Protein 4GBX (pdb70)

Radius of gyration: 28.68 Å; Cα contacts (8 Å, |Δi|>4): 1752; chains: 5; b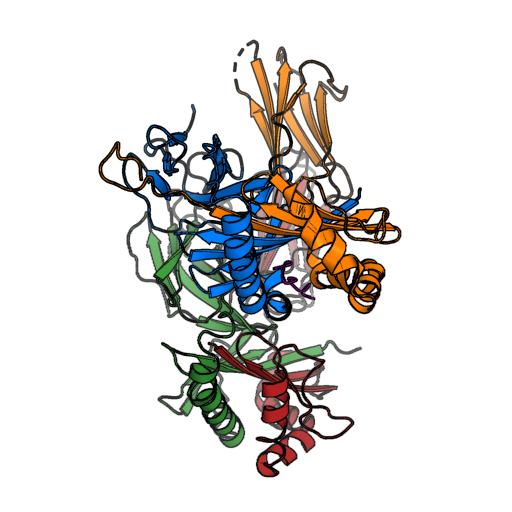ounding box: 57×74×85 Å

InterPro domains:
  IPR001003 MHC class II, alpha chain, N-terminal [PF00993] (29-106)
  IPR001003 MHC class II, alpha chain, N-terminal [SM00920] (30-109)
  IPR003006 Immunoglobulin/major histocompatibility complex, conserved site [PS00290] (186-192)
  IPR003597 Immunoglobulin C1-set [PF07654] (114-195)
  IPR003597 Immunoglobulin C1-set [SM00407] (127-198)
  IPR007110 Immunoglobulin-like domain [PS50835] (112-192)
  IPR011162 MHC classes I/II-like antigen recognition protein [SSF54452] (27-108)
  IPR013783 Immunoglobulin-like fold [G3DSA:2.60.40.10] (107-217)
  IPR014745 MHC class II, alpha/beta chain, N-terminal [G3DSA:3.10.320.10] (25-106)
  IPR036179 Immunoglobulin-like domain superfamily [SSF48726] (110-206)
  IPR050160 Major Histocompatibility Complex/Immunoglobulin [PTHR19944] (16-243)

Structure (mmCIF, N/CA/C/O backbone):
data_4GBX
#
_entry.id   4GBX
#
_cell.length_a   66.167
_cell.length_b   126.032
_cell.length_c   143.107
_cell.angle_alpha   90.00
_cell.angle_beta   90.00
_cell.angle_gamma   90.00
#
_symmetry.space_group_name_H-M   'P 21 21 21'
#
loop_
_entity.id
_entity.type
_entity.pdbx_description
1 polymer 'HLA class II histocompatibility antigen, DM alpha chain'
2 polymer 'HLA class II histocompatibility antigen, DM beta chain'
3 polymer 'HLA class II histocompatibility antigen, DR alpha chain'
4 polymer 'HLA class II histocompatibility antigen, DRB1-1 beta chain'
5 polymer 'synthetic peptide'
6 non-polymer 2-acetamido-2-deoxy-beta-D-glucopyranose
7 water water
#
loop_
_atom_site.group_PDB
_atom_site.id
_atom_site.type_symbol
_atom_site.label_atom_id
_atom_site.label_alt_id
_atom_site.label_comp_id
_atom_site.label_asym_id
_atom_site.label_entity_id
_atom_site.label_seq_id
_atom_site.pdbx_PDB_ins_code
_atom_site.Cartn_x
_atom_site.Cartn_y
_atom_site.Cartn_z
_atom_site.occupancy
_atom_site.B_iso_or_equiv
_atom_site.auth_seq_id
_atom_site.auth_comp_id
_atom_site.auth_asym_id
_atom_site.auth_atom_id
_atom_site.pdbx_PDB_model_num
ATOM 1 N N . ASP A 1 12 ? -35.666 22.962 23.132 1.00 143.45 12 ASP C N 1
ATOM 2 C CA . ASP A 1 12 ? -35.533 22.586 24.537 1.00 144.27 12 ASP C CA 1
ATOM 3 C C . ASP A 1 12 ? -36.892 22.196 25.138 1.00 143.58 12 ASP C C 1
ATOM 4 O O . ASP A 1 12 ? -36.951 21.558 26.190 1.00 143.22 12 ASP C O 1
ATOM 9 N N . LEU A 1 13 ? -37.975 22.581 24.463 1.00 107.05 13 LEU C N 1
ATOM 10 C CA . LEU A 1 13 ? -39.336 22.218 24.877 1.00 106.56 13 LEU C CA 1
ATOM 11 C C . LEU A 1 13 ? -39.849 20.991 24.110 1.00 103.96 13 LEU C C 1
ATOM 12 O O . LEU A 1 13 ? -39.790 20.944 22.873 1.00 103.03 13 LEU C O 1
ATOM 17 N N . GLN A 1 14 ? -40.360 20.004 24.845 1.00 180.75 14 GLN C N 1
ATOM 18 C CA . GLN A 1 14 ? -40.829 18.755 24.244 1.00 178.10 14 GLN C CA 1
ATOM 19 C C . GLN A 1 14 ? -42.026 18.980 23.320 1.00 176.90 14 GLN C C 1
ATOM 20 O O . GLN A 1 14 ? -42.952 19.719 23.666 1.00 178.01 14 GLN C O 1
ATOM 22 N N . ASN A 1 15 ? -42.006 18.338 22.150 1.00 117.23 15 ASN C N 1
ATOM 23 C CA . ASN A 1 15 ? -43.052 18.544 21.144 1.00 114.94 15 ASN C CA 1
ATOM 24 C C . ASN A 1 15 ? -44.294 17.652 21.337 1.00 112.94 15 ASN C C 1
ATOM 25 O O . ASN A 1 15 ? -44.241 16.643 22.047 1.00 111.91 15 ASN C O 1
ATOM 30 N N . HIS A 1 16 ? -45.413 18.054 20.734 1.00 105.16 16 HIS C N 1
ATOM 31 C CA . HIS A 1 16 ? -46.696 17.367 20.910 1.00 103.61 16 HIS C CA 1
ATOM 32 C C . HIS A 1 16 ? -47.472 17.284 19.592 1.00 102.58 16 HIS C C 1
ATOM 33 O O . HIS A 1 16 ? -47.441 18.216 18.784 1.00 103.45 16 HIS C O 1
ATOM 40 N N . THR A 1 17 ? -48.188 16.183 19.381 1.00 105.62 17 THR C N 1
ATOM 41 C CA . THR A 1 17 ? -48.954 16.022 18.149 1.00 104.37 17 THR C CA 1
ATOM 42 C C . THR A 1 17 ? -50.463 15.902 18.370 1.00 103.62 17 THR C C 1
ATOM 43 O O . THR A 1 17 ? -50.929 15.016 19.088 1.00 102.68 17 THR C O 1
ATOM 47 N N . PHE A 1 18 ? -51.214 16.809 17.751 1.00 93.42 18 PHE C N 1
ATOM 48 C CA . PHE A 1 18 ? -52.670 16.755 17.746 1.00 93.18 18 PHE C CA 1
ATOM 49 C C . PHE A 1 18 ? -53.083 16.415 16.331 1.00 92.01 18 PHE C C 1
ATOM 50 O O . PHE A 1 18 ? -52.946 17.246 15.433 1.00 92.40 18 PHE C O 1
ATOM 58 N N . LEU A 1 19 ? -53.582 15.206 16.108 1.00 85.04 19 LEU C N 1
ATOM 59 C CA . LEU A 1 19 ? -53.905 14.840 14.735 1.00 83.72 19 LEU C CA 1
ATOM 60 C C . LEU A 1 19 ? -55.394 14.681 14.442 1.00 83.18 19 LEU C C 1
ATOM 61 O O . LEU A 1 19 ? -56.079 13.838 15.019 1.00 82.2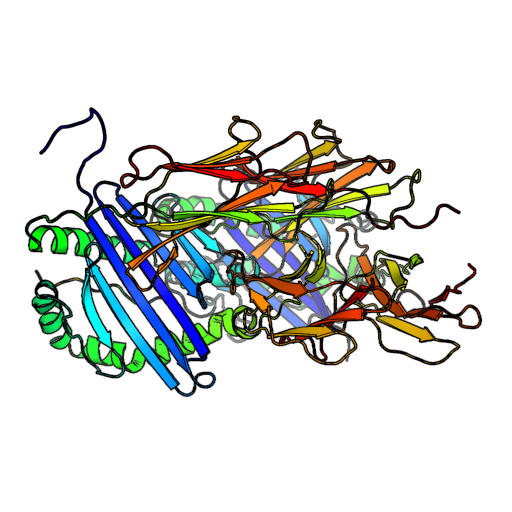8 19 LEU C O 1
ATOM 66 N N . HIS A 1 20 ? -55.861 15.534 13.534 1.00 89.43 20 HIS C N 1
ATOM 67 C CA . HIS A 1 20 ? -57.234 15.555 13.057 1.00 89.14 20 HIS C CA 1
ATOM 68 C C . HIS A 1 20 ? -57.323 14.651 11.839 1.00 86.63 20 HIS C C 1
ATOM 69 O O . HIS A 1 20 ? -56.850 15.003 10.754 1.00 86.21 20 HIS C O 1
ATOM 76 N N . THR A 1 21 ? -57.920 13.481 12.014 1.00 93.91 21 THR C N 1
ATOM 77 C CA . THR A 1 21 ? -57.902 12.495 10.948 1.00 91.27 21 THR C CA 1
ATOM 78 C C . THR A 1 21 ? -59.295 12.326 10.365 1.00 90.50 21 THR C C 1
ATOM 79 O O . THR A 1 21 ? -60.209 11.883 11.056 1.00 90.89 21 THR C O 1
ATOM 83 N N . VAL A 1 22 ? -59.453 12.694 9.096 1.00 84.95 22 VAL C N 1
ATOM 84 C CA . VAL A 1 22 ? -60.728 12.550 8.403 1.00 84.02 22 VAL C CA 1
ATOM 85 C C . VAL A 1 22 ? -60.690 11.305 7.527 1.00 81.99 22 VAL C C 1
ATOM 86 O O . VAL A 1 22 ? -59.880 11.231 6.604 1.00 81.54 22 VAL C O 1
ATOM 90 N N . TYR A 1 23 ? -61.559 10.332 7.791 1.00 75.22 23 TYR C N 1
ATOM 91 C CA . TYR A 1 23 ? -61.507 9.091 7.017 1.00 72.45 23 TYR C CA 1
ATOM 92 C C . TYR A 1 23 ? -62.851 8.642 6.438 1.00 72.14 23 TYR C C 1
ATOM 93 O O . TYR A 1 23 ? -63.906 9.023 6.943 1.00 73.20 23 TYR C O 1
ATOM 102 N N . CYS A 1 24 ? -62.797 7.848 5.365 1.00 81.81 24 CYS C N 1
ATOM 103 C CA . CYS A 1 24 ? -63.998 7.254 4.760 1.00 82.96 24 CYS C CA 1
ATOM 104 C C . CYS A 1 24 ? -63.720 5.959 3.991 1.00 81.94 24 CYS C C 1
ATOM 105 O O . CYS A 1 24 ? -62.584 5.679 3.624 1.00 81.08 24 CYS C O 1
ATOM 108 N N . GLN A 1 25 ? -64.772 5.182 3.744 1.00 77.83 25 GLN C N 1
ATOM 109 C CA . GLN A 1 25 ? -64.633 3.857 3.157 1.00 77.23 25 GLN C CA 1
ATOM 110 C C . GLN A 1 25 ? -65.945 3.273 2.648 1.00 77.72 25 GLN C C 1
ATOM 111 O O . GLN A 1 25 ? -67.025 3.758 2.966 1.00 78.97 25 GLN C O 1
ATOM 117 N N . ASP A 1 26 ? -65.840 2.206 1.865 1.00 67.24 26 ASP C N 1
ATOM 118 C CA . ASP A 1 26 ? -67.010 1.454 1.429 1.00 67.61 26 ASP C CA 1
ATOM 119 C C . ASP A 1 26 ? -67.466 0.536 2.558 1.00 67.97 26 ASP C C 1
ATOM 120 O O . ASP A 1 26 ? -66.671 -0.230 3.115 1.00 67.22 26 ASP C O 1
ATOM 125 N N . GLY A 1 27 ? -68.750 0.630 2.892 1.00 81.91 27 GLY C N 1
ATOM 126 C CA . GLY A 1 27 ? -69.327 -0.151 3.967 1.00 82.22 27 GLY C CA 1
ATOM 127 C C . GLY A 1 27 ? -69.711 0.692 5.171 1.00 83.36 27 GLY C C 1
ATOM 128 O O . GLY A 1 27 ? -70.036 1.874 5.053 1.00 84.72 27 GLY C O 1
ATOM 129 N N . SER A 1 28 ? -69.657 0.078 6.345 1.00 86.39 28 SER C N 1
ATOM 130 C CA . SER A 1 28 ? -70.106 0.726 7.565 1.00 87.81 28 SER C CA 1
ATOM 131 C C . SER A 1 28 ? -68.992 0.792 8.622 1.00 86.71 28 SER C C 1
ATOM 132 O O . SER A 1 28 ? -68.419 -0.238 8.979 1.00 85.42 28 SER C O 1
ATOM 135 N N . PRO A 1 29 ? -68.690 2.007 9.134 1.00 72.06 29 PRO C N 1
ATOM 136 C CA . PRO A 1 29 ? -69.327 3.266 8.733 1.00 73.56 29 PRO C CA 1
ATOM 137 C C . PRO A 1 29 ? -68.754 3.831 7.435 1.00 72.72 29 PRO C C 1
ATOM 138 O O . PRO A 1 29 ? -67.682 3.421 7.007 1.00 71.07 29 PRO C O 1
ATOM 142 N N . SER A 1 30 ? -69.476 4.761 6.822 1.00 79.42 30 SER C N 1
ATOM 143 C CA . SER A 1 30 ? -69.046 5.384 5.574 1.00 78.91 30 SER C CA 1
ATOM 144 C C . SER A 1 30 ? -68.049 6.512 5.806 1.00 78.60 30 SER C C 1
ATOM 145 O O . SER A 1 30 ? -67.262 6.838 4.927 1.00 78.07 30 SER C O 1
ATOM 148 N N . VAL A 1 31 ? -68.088 7.113 6.986 1.00 90.46 31 VAL C N 1
ATOM 149 C CA . VAL A 1 31 ? -67.309 8.314 7.233 1.00 91.15 31 VAL C CA 1
ATOM 150 C C . VAL A 1 31 ? -67.104 8.520 8.723 1.00 92.22 31 VAL C C 1
ATOM 151 O O . VAL A 1 31 ? -67.983 8.231 9.533 1.00 93.35 31 VAL C O 1
ATOM 155 N N . GLY A 1 32 ? -65.927 9.004 9.085 1.00 92.32 32 GLY C N 1
ATOM 156 C CA . GLY A 1 32 ? -65.626 9.265 10.475 1.00 93.19 32 GLY C CA 1
ATOM 157 C C . GLY A 1 32 ? -64.547 10.311 10.586 1.00 94.10 32 GLY C C 1
ATOM 158 O O . GLY A 1 32 ? -63.939 10.715 9.591 1.00 93.04 32 GLY C O 1
ATOM 159 N N . LEU A 1 33 ? -64.308 10.753 11.807 1.00 85.85 33 LEU C N 1
ATOM 160 C CA . LEU A 1 33 ? -63.277 11.738 12.045 1.00 87.64 33 LEU C CA 1
ATOM 161 C C . LEU A 1 33 ? -62.782 11.639 13.481 1.00 88.81 33 LEU C C 1
ATOM 162 O O . LEU A 1 33 ? -63.495 11.989 14.422 1.00 90.59 33 LEU C O 1
ATOM 167 N N . SER A 1 34 ? -61.561 11.135 13.640 1.00 100.28 34 SER C N 1
ATOM 168 C CA . SER A 1 34 ? -60.916 11.063 14.943 1.00 101.25 34 SER C CA 1
ATOM 169 C C . SER A 1 34 ? -59.847 12.144 15.050 1.00 102.34 34 SER C C 1
ATOM 170 O O . SER A 1 34 ? -59.046 12.340 14.127 1.00 101.66 34 SER C O 1
ATOM 173 N N . GLU A 1 35 ? -59.863 12.871 16.163 1.00 81.48 35 GLU C N 1
ATOM 174 C CA . GLU A 1 35 ? -58.734 13.718 16.515 1.00 82.06 35 GLU C CA 1
ATOM 175 C C . GLU A 1 35 ? -58.127 13.231 17.812 1.00 82.22 35 GLU C C 1
ATOM 176 O O . GLU A 1 35 ? -58.836 12.858 18.744 1.00 83.05 35 GLU C O 1
ATOM 182 N N . ALA A 1 36 ? -56.803 13.210 17.846 1.00 104.76 36 ALA C N 1
ATOM 183 C CA . ALA A 1 36 ? -56.082 12.622 18.958 1.00 104.42 36 ALA C CA 1
ATOM 184 C C . ALA A 1 36 ? -54.880 13.462 19.330 1.00 104.97 36 ALA C C 1
ATOM 185 O O . ALA A 1 36 ? -54.083 13.837 18.473 1.00 104.74 36 ALA C O 1
ATOM 187 N N . TYR A 1 37 ? -54.758 13.762 20.616 1.00 83.51 37 TYR C N 1
ATOM 188 C CA . TYR A 1 37 ? -53.550 14.379 21.135 1.00 82.58 37 TYR C CA 1
ATOM 189 C C . TYR A 1 37 ? -52.653 13.320 21.770 1.00 83.18 37 TYR C C 1
ATOM 190 O O . TYR A 1 37 ? -53.080 12.569 22.642 1.00 82.51 37 TYR C O 1
ATOM 199 N N . ASP A 1 38 ? -51.411 13.256 21.305 1.00 109.85 38 ASP C N 1
ATOM 200 C CA . ASP A 1 38 ? -50.432 12.297 21.814 1.00 110.48 38 ASP C CA 1
ATOM 201 C C . ASP A 1 38 ? -50.889 10.838 21.818 1.00 110.26 38 ASP C C 1
ATOM 202 O O . ASP A 1 38 ? -50.649 10.113 22.782 1.00 110.12 38 ASP C O 1
ATOM 207 N N . GLU A 1 39 ? -51.552 10.421 20.744 1.00 111.33 39 GLU C N 1
ATOM 208 C CA . GLU A 1 39 ? -52.003 9.039 20.596 1.00 110.98 39 GLU C CA 1
ATOM 209 C C . GLU A 1 39 ? -53.022 8.607 21.657 1.00 110.45 39 GLU C C 1
ATOM 210 O O . GLU A 1 39 ? -53.205 7.419 21.921 1.00 110.04 39 GLU C O 1
ATOM 216 N N . ASP A 1 40 ? -53.656 9.596 22.275 1.00 96.54 40 ASP C N 1
ATOM 217 C CA . ASP A 1 40 ? -54.899 9.409 23.001 1.00 96.26 40 ASP C CA 1
ATOM 218 C C . ASP A 1 40 ? -55.839 10.371 22.324 1.00 97.03 40 ASP C C 1
ATOM 219 O O . ASP A 1 40 ? -55.481 11.518 22.087 1.00 97.78 40 ASP C O 1
ATOM 224 N N . GLN A 1 41 ? -57.036 9.918 21.992 1.00 92.44 41 GLN C N 1
ATOM 225 C CA . GLN A 1 41 ? -57.984 10.804 21.336 1.00 92.94 41 GLN C CA 1
ATOM 226 C C . GLN A 1 41 ? -58.828 11.523 22.361 1.00 93.49 41 GLN C C 1
ATOM 227 O O . GLN A 1 41 ? -59.233 10.939 23.366 1.00 93.45 41 GLN C O 1
ATOM 233 N N . LEU A 1 42 ? -59.081 12.802 22.109 1.00 102.24 42 LEU C N 1
ATOM 234 C CA . LEU A 1 42 ? -60.059 13.541 22.895 1.00 104.09 42 LEU C CA 1
ATOM 235 C C . LEU A 1 42 ? -61.421 13.486 22.218 1.00 105.17 42 LEU C C 1
ATOM 236 O O . LEU A 1 42 ? -62.438 13.323 22.882 1.00 105.43 42 LEU C O 1
ATOM 241 N N . PHE A 1 43 ? -61.440 13.592 20.894 1.00 111.38 43 PHE C N 1
ATOM 242 C CA . PHE A 1 43 ? -62.707 13.653 20.175 1.00 113.83 43 PHE C CA 1
ATOM 243 C C . PHE A 1 43 ? -62.828 12.670 19.025 1.00 114.28 43 PHE C C 1
ATOM 244 O O . PHE A 1 43 ? -61.829 12.197 18.478 1.00 113.74 43 PHE C O 1
ATOM 252 N N . PHE A 1 44 ? -64.078 12.387 18.670 1.00 104.14 44 PHE C N 1
ATOM 253 C CA . PHE A 1 44 ? -64.423 11.671 17.446 1.00 104.91 44 PHE C CA 1
ATOM 254 C C . PHE A 1 44 ? -65.754 12.227 16.957 1.00 106.76 44 PHE C C 1
ATOM 255 O O . PHE A 1 44 ? -66.665 12.433 17.753 1.00 107.10 44 PHE C O 1
ATOM 263 N N . PHE A 1 45 ? -65.869 12.486 15.658 1.00 110.48 45 PHE C N 1
ATOM 264 C CA . PHE A 1 45 ? -66.996 13.265 15.161 1.00 112.38 45 PHE C CA 1
ATOM 265 C C . PHE A 1 45 ? -68.247 12.427 14.959 1.00 112.72 45 PHE C C 1
ATOM 266 O O . PHE A 1 45 ? -68.174 11.210 14.840 1.00 112.31 45 PHE C O 1
ATOM 274 N N . ASP A 1 46 ? -69.392 13.102 14.941 1.00 128.89 46 ASP C N 1
ATOM 275 C CA . ASP A 1 46 ? -70.683 12.490 14.659 1.00 130.04 46 ASP C CA 1
ATOM 276 C C . ASP A 1 46 ? -71.326 13.277 13.516 1.00 131.39 46 ASP C C 1
ATOM 277 O O . ASP A 1 46 ? -71.535 14.485 13.623 1.00 131.85 46 ASP C O 1
ATOM 282 N N . PHE A 1 47 ? -71.637 12.592 12.422 1.00 110.50 47 PHE C N 1
ATOM 283 C CA . PHE A 1 47 ? -72.179 13.258 11.239 1.00 111.85 47 PHE C CA 1
ATOM 284 C C . PHE A 1 47 ? -73.700 13.195 11.175 1.00 112.93 47 PHE C C 1
ATOM 285 O O . PHE A 1 47 ? -74.334 13.859 10.347 1.00 114.27 47 PHE C O 1
ATOM 293 N N . SER A 1 48 ? -74.274 12.377 12.047 1.00 133.62 48 SER C N 1
ATOM 294 C CA . SER A 1 48 ? -75.709 12.356 12.229 1.00 134.13 48 SER C CA 1
ATOM 295 C C . SER A 1 48 ? -76.104 13.643 12.935 1.00 134.91 48 SER C C 1
ATOM 296 O O . SER A 1 48 ? -77.086 14.295 12.567 1.00 136.45 48 SER C O 1
ATOM 299 N N . GLN A 1 49 ? -75.313 14.015 13.939 1.00 110.32 49 GLN C N 1
ATOM 300 C CA . GLN A 1 49 ? -75.631 1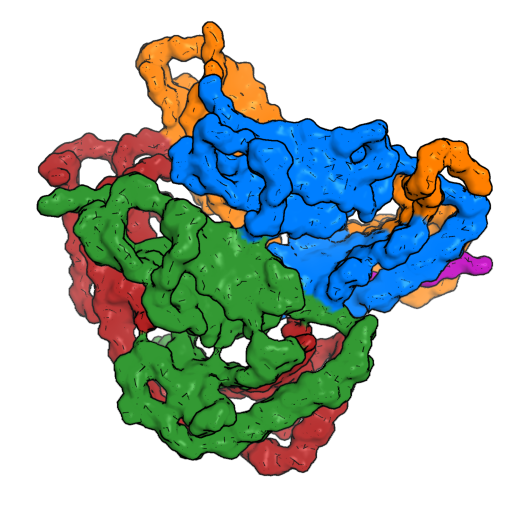5.151 14.793 1.00 110.68 49 GLN C CA 1
ATOM 301 C C . GLN A 1 49 ? -74.709 16.351 14.560 1.00 110.62 49 GLN C C 1
ATOM 302 O O . GLN A 1 49 ? -74.816 17.354 15.261 1.00 111.23 49 GLN C O 1
ATOM 308 N N . ASN A 1 50 ? -73.817 16.247 13.577 1.00 100.76 50 ASN C N 1
ATOM 309 C CA . ASN A 1 50 ? -72.898 17.339 13.225 1.00 100.43 50 ASN C CA 1
ATOM 310 C C . ASN A 1 50 ? -72.124 17.941 14.402 1.00 100.28 50 ASN C C 1
ATOM 311 O O . ASN A 1 50 ? -71.825 19.138 14.422 1.00 100.48 50 ASN C O 1
ATOM 316 N N . THR A 1 51 ? -71.788 17.100 15.372 1.00 123.04 51 THR C N 1
ATOM 317 C CA . THR A 1 51 ? -71.162 17.562 16.606 1.00 121.96 51 THR C CA 1
ATOM 318 C C . THR A 1 51 ? -69.986 16.659 17.031 1.00 120.83 51 THR C C 1
ATOM 319 O O . THR A 1 51 ? -69.938 15.475 16.689 1.00 120.79 51 THR C O 1
ATOM 323 N N . ARG A 1 52 ? -69.033 17.229 17.765 1.00 117.08 52 ARG C N 1
ATOM 324 C CA . ARG A 1 52 ? -67.893 16.470 18.265 1.00 115.36 52 ARG C CA 1
ATOM 325 C C . ARG A 1 52 ? -68.236 15.786 19.581 1.00 114.88 52 ARG C C 1
ATOM 326 O O . ARG A 1 52 ? -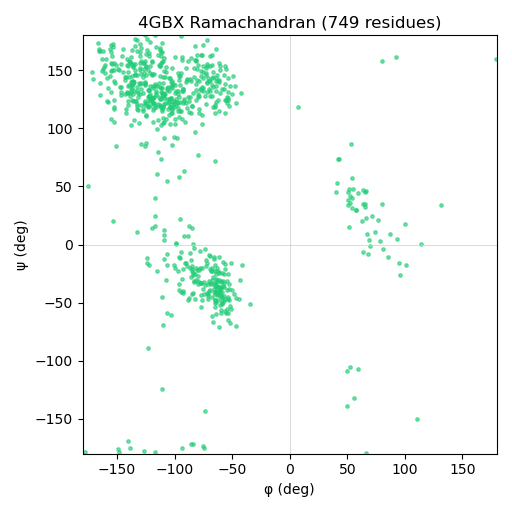68.454 16.452 20.591 1.00 115.19 52 ARG C O 1
ATOM 334 N N . VAL A 1 53 ? -68.286 14.454 19.559 1.00 100.39 53 VAL C N 1
ATOM 335 C CA . VAL A 1 53 ? -68.527 13.639 20.757 1.00 99.30 53 VAL C CA 1
ATOM 336 C C . VAL A 1 53 ? -67.232 13.456 21.560 1.00 98.48 53 VAL C C 1
ATOM 337 O O . VAL A 1 53 ? -66.166 13.232 20.979 1.00 97.76 53 VAL C O 1
ATOM 341 N N . PRO A 1 54 ? -67.311 13.552 22.898 1.00 97.60 54 PRO C N 1
ATOM 342 C CA . PRO A 1 54 ? -66.070 13.465 23.665 1.00 97.44 54 PRO C CA 1
ATOM 343 C C . PRO A 1 54 ? -65.755 12.071 24.200 1.00 98.80 54 PRO C C 1
ATOM 344 O O . PRO A 1 54 ? -66.642 11.309 24.600 1.00 98.25 54 PRO C O 1
ATOM 348 N N . ARG A 1 55 ? -64.461 11.771 24.216 1.00 129.13 55 ARG C N 1
ATOM 349 C CA . ARG A 1 55 ? -63.900 10.620 24.900 1.00 128.99 55 ARG C CA 1
ATOM 350 C C . ARG A 1 55 ? -63.948 10.967 26.390 1.00 129.67 55 ARG C C 1
ATOM 351 O O . ARG A 1 55 ? -64.883 11.629 26.843 1.00 129.26 55 ARG C O 1
ATOM 359 N N . LEU A 1 56 ? -62.943 10.563 27.159 1.00 95.02 56 LEU C N 1
ATOM 360 C CA . LEU A 1 56 ? -62.865 10.967 28.561 1.00 96.20 56 LEU C CA 1
ATOM 361 C C . LEU A 1 56 ? -61.652 11.865 28.862 1.00 97.25 56 LEU C C 1
ATOM 362 O O . LEU A 1 56 ? -60.622 11.382 29.341 1.00 97.69 56 LEU C O 1
ATOM 364 N N . PRO A 1 57 ? -61.757 13.170 28.529 1.00 193.02 57 PRO C N 1
ATOM 365 C CA . PRO A 1 57 ? -60.878 14.209 29.065 1.00 194.17 57 PRO C CA 1
ATOM 366 C C . PRO A 1 57 ? -61.731 15.155 29.908 1.00 195.99 57 PRO C C 1
ATOM 367 O O . PRO A 1 57 ? -61.839 16.356 29.621 1.00 196.87 57 PRO C O 1
ATOM 371 N N . GLU A 1 58 ? -62.335 14.590 30.951 1.00 122.23 58 GLU C N 1
ATOM 372 C CA . GLU A 1 58 ? -63.489 15.194 31.612 1.00 123.66 58 GLU C CA 1
ATOM 373 C C . GLU A 1 58 ? -64.440 15.809 30.590 1.00 124.67 58 GLU C C 1
ATOM 374 O O . GLU A 1 58 ? -64.894 16.944 30.712 1.00 125.70 58 GLU C O 1
ATOM 380 N N . PHE A 1 59 ? -64.663 15.023 29.544 1.00 149.03 59 PHE C N 1
ATOM 381 C CA . PHE A 1 59 ? -65.829 15.134 28.694 1.00 150.14 59 PHE C CA 1
ATOM 382 C C . PHE A 1 59 ? -66.041 16.523 28.125 1.00 151.73 59 PHE C C 1
ATOM 383 O O . PHE A 1 59 ? -67.176 16.958 27.890 1.00 152.98 59 PHE C O 1
ATOM 391 N N . ALA A 1 60 ? -64.919 17.206 27.917 1.00 151.31 60 ALA C N 1
ATOM 392 C CA . ALA A 1 60 ? -64.877 18.391 27.082 1.00 152.04 60 ALA C CA 1
ATOM 393 C C . ALA A 1 60 ? -65.899 19.445 27.491 1.00 153.73 60 ALA C C 1
ATOM 394 O O . ALA A 1 60 ? -67.013 19.480 26.969 1.00 154.05 60 ALA C O 1
ATOM 396 N N . ASP A 1 61 ? -65.507 20.291 28.441 1.00 141.17 61 ASP C N 1
ATOM 397 C CA . ASP A 1 61 ? -66.328 21.411 28.885 1.00 142.41 61 ASP C CA 1
ATOM 398 C C . ASP A 1 61 ? -66.475 22.368 27.714 1.00 142.35 61 ASP C C 1
ATOM 399 O O . ASP A 1 61 ? -67.502 23.024 27.546 1.00 143.02 61 ASP C O 1
ATOM 404 N N . TRP A 1 62 ? -65.426 22.426 26.905 1.00 166.51 62 TRP C N 1
ATOM 405 C CA . TRP A 1 62 ? -65.403 23.220 25.692 1.00 166.37 62 TRP C CA 1
ATOM 406 C C . TRP A 1 62 ? -66.139 22.464 24.583 1.00 165.71 62 TRP C C 1
ATOM 407 O O . TRP A 1 62 ? -66.792 23.071 23.730 1.00 165.78 62 TRP C O 1
ATOM 418 N N . ALA A 1 63 ? -66.026 21.136 24.612 1.00 112.70 63 ALA C N 1
ATOM 419 C CA . ALA A 1 63 ? -66.892 20.237 23.834 1.00 111.82 63 ALA C CA 1
ATOM 420 C C . ALA A 1 63 ? -66.947 20.458 22.326 1.00 111.08 63 ALA C C 1
ATOM 421 O O . ALA A 1 63 ? -65.926 20.575 21.645 1.00 110.09 63 ALA C O 1
ATOM 423 N N . GLN A 1 64 ? -68.181 20.489 21.832 1.00 140.07 64 GLN C N 1
ATOM 424 C CA . GLN A 1 64 ? -68.470 20.712 20.429 1.00 139.41 64 GLN C CA 1
ATOM 425 C C . GLN A 1 64 ? -68.682 22.189 20.154 1.00 138.98 64 GLN C C 1
ATOM 426 O O . GLN A 1 64 ? -69.778 22.617 19.782 1.00 139.05 64 GLN C O 1
ATOM 428 N N . GLU A 1 65 ? -67.630 22.965 20.380 1.00 135.75 65 GLU C N 1
ATOM 429 C CA . GLU A 1 65 ? -67.540 24.305 19.840 1.00 134.57 65 GLU C CA 1
ATOM 430 C C . GLU A 1 65 ? -67.761 24.174 18.333 1.00 134.13 65 GLU C C 1
ATOM 431 O O . GLU A 1 65 ? -67.072 23.397 17.667 1.00 133.61 65 GLU C O 1
ATOM 437 N N . GLN A 1 66 ? -68.743 24.902 17.802 1.00 123.39 66 GLN C N 1
ATOM 438 C CA . GLN A 1 66 ? -69.057 24.844 16.371 1.00 122.65 66 GLN C CA 1
ATOM 439 C C . GLN A 1 66 ? -68.170 25.786 15.557 1.00 121.69 66 GLN C C 1
ATOM 440 O O . GLN A 1 66 ? -68.438 26.049 14.382 1.00 121.35 66 GLN C O 1
ATOM 446 N N . GLY A 1 67 ? -67.103 26.266 16.194 1.00 133.72 67 GLY C N 1
ATOM 447 C CA . GLY A 1 67 ? -66.206 27.254 15.621 1.00 132.53 67 GLY C CA 1
ATOM 448 C C . GLY A 1 67 ? -65.581 26.876 14.297 1.00 132.01 67 GLY C C 1
ATOM 449 O O . GLY A 1 67 ? -65.061 27.731 13.584 1.00 131.20 67 GLY C O 1
ATOM 450 N N . ASP A 1 68 ? -65.617 25.595 13.958 1.00 127.33 68 ASP C N 1
ATOM 451 C CA . ASP A 1 68 ? -65.167 25.199 12.635 1.00 126.84 68 ASP C CA 1
ATOM 452 C C . ASP A 1 68 ? -65.834 23.960 12.057 1.00 126.77 68 ASP C C 1
ATOM 453 O O . ASP A 1 68 ? -65.334 22.840 12.177 1.00 125.97 68 ASP C O 1
ATOM 458 N N . ALA A 1 69 ? -66.986 24.193 11.444 1.00 120.06 69 ALA C N 1
ATOM 459 C CA . ALA A 1 69 ? -67.557 23.278 10.473 1.00 100.27 69 ALA C CA 1
ATOM 460 C C . ALA A 1 69 ? -67.022 23.462 9.036 1.00 99.86 69 ALA C C 1
ATOM 461 O O . ALA A 1 69 ? -67.117 22.522 8.247 1.00 99.89 69 ALA C O 1
ATOM 463 N N . PRO A 1 70 ? -66.488 24.660 8.673 1.00 130.32 70 PRO C N 1
ATOM 464 C CA . PRO A 1 70 ? -66.010 24.719 7.285 1.00 129.48 70 PRO C CA 1
ATOM 465 C C . PRO A 1 70 ? -64.899 23.725 6.990 1.00 126.68 70 PRO C C 1
ATOM 466 O O . PRO A 1 70 ? -64.932 23.083 5.941 1.00 125.43 70 PRO C O 1
ATOM 470 N N . ALA A 1 71 ? -63.939 23.598 7.899 1.00 140.09 71 ALA C N 1
ATOM 471 C CA . ALA A 1 71 ? -62.844 22.653 7.708 1.00 136.84 71 ALA C CA 1
ATOM 472 C C . ALA A 1 71 ? -63.374 21.227 7.579 1.00 134.83 71 ALA C C 1
ATOM 473 O O . ALA A 1 71 ? -63.158 20.564 6.563 1.00 133.46 71 ALA C O 1
ATOM 475 N N . ILE A 1 72 ? -64.078 20.777 8.614 1.00 98.68 72 ILE C N 1
ATOM 476 C CA . ILE A 1 72 ? -64.642 19.434 8.664 1.00 96.14 72 ILE C CA 1
ATOM 477 C C . ILE A 1 72 ? -65.506 19.102 7.461 1.00 95.84 72 ILE C C 1
ATOM 478 O O . ILE A 1 72 ? -65.156 18.223 6.682 1.00 93.75 72 ILE C O 1
ATOM 483 N N . LEU A 1 73 ? -66.626 19.808 7.311 1.00 111.34 73 LEU C N 1
ATOM 484 C CA . LEU A 1 73 ? -67.603 19.509 6.257 1.00 111.04 73 LEU C CA 1
ATOM 485 C C . LEU A 1 73 ? -67.006 19.527 4.843 1.00 109.17 73 LEU C C 1
ATOM 486 O O . LEU A 1 73 ? -67.564 18.936 3.922 1.00 108.38 73 LEU C O 1
ATOM 491 N N . PHE A 1 74 ? -65.868 20.194 4.679 1.00 102.41 74 PHE C N 1
ATOM 492 C CA . PHE A 1 74 ? -65.164 20.187 3.402 1.00 100.62 74 PHE C CA 1
ATOM 493 C C . PHE A 1 74 ? -64.424 18.871 3.177 1.00 97.25 74 PHE C C 1
ATOM 494 O O . PHE A 1 74 ? -64.511 18.261 2.106 1.00 95.91 74 PHE C O 1
ATOM 502 N N . ASP A 1 75 ? -63.686 18.445 4.197 1.00 117.94 75 ASP C N 1
ATOM 503 C CA . ASP A 1 75 ? -62.931 17.203 4.134 1.00 113.98 75 ASP C CA 1
ATOM 504 C C . ASP A 1 75 ? -63.867 16.003 3.992 1.00 112.65 75 ASP C C 1
ATOM 505 O O . ASP A 1 75 ? -63.550 15.053 3.276 1.00 111.03 75 ASP C O 1
ATOM 510 N N . LYS A 1 76 ? -65.022 16.061 4.658 1.00 86.87 76 LYS C N 1
ATOM 511 C CA . LYS A 1 76 ? -66.043 15.014 4.551 1.00 86.03 76 LYS C CA 1
ATOM 512 C C . LYS A 1 76 ? -66.483 14.771 3.104 1.00 86.15 76 LYS C C 1
ATOM 513 O O . LYS A 1 76 ? -66.385 13.654 2.592 1.00 84.78 76 LYS C O 1
ATOM 519 N N . GLU A 1 77 ? -66.963 15.818 2.445 1.00 96.35 77 GLU C N 1
ATOM 520 C CA . GLU A 1 77 ? -67.468 15.685 1.080 1.00 96.41 77 GLU C CA 1
ATOM 521 C C . GLU A 1 77 ? -66.400 15.262 0.070 1.00 94.15 77 GLU C C 1
ATOM 522 O O . GLU A 1 77 ? -66.705 14.594 -0.928 1.00 93.62 77 GLU C O 1
ATOM 528 N N . PHE A 1 78 ? -65.154 15.652 0.316 1.00 94.15 78 PHE C N 1
ATOM 529 C CA . PHE A 1 78 ? -64.100 15.335 -0.630 1.00 91.96 78 PHE C CA 1
ATOM 530 C C . PHE A 1 78 ? -63.700 13.890 -0.471 1.00 89.19 78 PHE C C 1
ATOM 531 O O . PHE A 1 78 ? -63.502 13.167 -1.457 1.00 87.43 78 PHE C O 1
ATOM 539 N N . CYS A 1 79 ? -63.570 13.488 0.789 1.00 117.48 79 CYS C N 1
ATOM 540 C CA . CYS A 1 79 ? -63.259 12.120 1.144 1.00 114.98 79 CYS C CA 1
ATOM 541 C C . CYS A 1 79 ? -64.307 11.209 0.532 1.00 115.81 79 CYS C C 1
ATOM 542 O O . CYS A 1 79 ? -63.983 10.190 -0.077 1.00 113.89 79 CYS C O 1
ATOM 545 N N . GLU A 1 80 ? -65.568 11.596 0.695 1.00 99.28 80 GLU C N 1
ATOM 546 C CA . GLU A 1 80 ? -66.691 10.812 0.202 1.00 100.39 80 GLU C CA 1
ATOM 547 C C . GLU A 1 80 ? -66.745 10.792 -1.324 1.00 100.34 80 GLU C C 1
ATOM 548 O O . GLU A 1 80 ? -67.324 9.882 -1.909 1.00 99.72 80 GLU C O 1
ATOM 554 N N . TRP A 1 81 ? -66.133 11.788 -1.961 1.00 97.97 81 TRP C N 1
ATOM 555 C CA . TRP A 1 81 ? -66.035 11.821 -3.419 1.00 98.24 81 TRP C CA 1
ATOM 556 C C . TRP A 1 81 ? -65.007 10.806 -3.883 1.00 95.17 81 TRP C C 1
ATOM 557 O O . TRP A 1 81 ? -65.223 10.096 -4.866 1.00 94.30 81 TRP C O 1
ATOM 568 N N . MET A 1 82 ? -63.886 10.747 -3.168 1.00 86.91 82 MET C N 1
ATOM 569 C CA . MET A 1 82 ? -62.826 9.784 -3.470 1.00 83.16 82 MET C CA 1
ATOM 570 C C . MET A 1 82 ? -63.320 8.350 -3.360 1.00 81.97 82 MET C C 1
ATOM 571 O O . MET A 1 82 ? -62.990 7.512 -4.178 1.00 80.64 82 MET C O 1
ATOM 576 N N . ILE A 1 83 ? -64.125 8.072 -2.347 1.00 83.04 83 ILE C N 1
ATOM 577 C CA . ILE A 1 83 ? -64.741 6.761 -2.231 1.00 82.22 83 ILE C CA 1
ATOM 578 C C . ILE A 1 83 ? -65.822 6.567 -3.302 1.00 83.77 83 ILE C C 1
ATOM 579 O O . ILE A 1 83 ? -65.997 5.461 -3.820 1.00 83.14 83 ILE C O 1
ATOM 584 N N . GLN A 1 84 ? -66.517 7.648 -3.663 1.00 87.21 84 GLN C N 1
ATOM 585 C CA . GLN A 1 84 ? -67.609 7.574 -4.638 1.00 88.49 84 GLN C CA 1
ATOM 586 C C . GLN A 1 84 ? -67.177 7.476 -6.097 1.00 87.61 84 GLN C C 1
ATOM 587 O O . GLN A 1 84 ? -67.618 6.578 -6.803 1.00 86.37 84 GLN C O 1
ATOM 593 N N . GLN A 1 85 ? -66.334 8.404 -6.550 1.00 99.39 85 GLN C N 1
ATOM 594 C CA . GLN A 1 85 ? -65.995 8.495 -7.975 1.00 99.43 85 GLN C CA 1
ATOM 595 C C . GLN A 1 85 ? -64.647 7.879 -8.343 1.00 97.06 85 GLN C C 1
ATOM 596 O O . GLN A 1 85 ? -64.400 7.592 -9.517 1.00 96.57 85 GLN C O 1
ATOM 602 N N . ILE A 1 86 ? -63.785 7.675 -7.350 1.00 96.06 86 ILE C N 1
ATOM 603 C CA . ILE A 1 86 ? -62.495 7.013 -7.571 1.00 93.70 86 ILE C CA 1
ATOM 604 C C . ILE A 1 86 ? -62.566 5.504 -7.308 1.00 91.83 86 ILE C C 1
ATOM 605 O O . ILE A 1 86 ? -61.825 4.721 -7.915 1.00 89.95 86 ILE C O 1
ATOM 610 N N . GLY A 1 87 ? -63.455 5.108 -6.400 1.00 92.75 87 GLY C N 1
ATOM 611 C CA . GLY A 1 87 ? -63.632 3.710 -6.053 1.00 91.16 87 GLY C CA 1
ATOM 612 C C . GLY A 1 87 ? -63.737 2.796 -7.260 1.00 90.00 87 GLY C C 1
ATOM 613 O O . GLY A 1 87 ? -62.809 2.036 -7.541 1.00 88.78 87 GLY C O 1
ATOM 614 N N . PRO A 1 88 ? -64.856 2.881 -8.001 1.00 67.63 88 PRO C N 1
ATOM 615 C CA . PRO A 1 88 ? -65.119 1.939 -9.096 1.00 66.47 88 PRO C CA 1
ATOM 616 C C . PRO A 1 88 ? -64.119 1.999 -10.252 1.00 65.42 88 PRO C C 1
ATOM 617 O O . PRO A 1 88 ? -63.878 0.972 -10.910 1.00 64.23 88 PRO C O 1
ATOM 621 N N . LYS A 1 89 ? -63.540 3.169 -10.503 1.00 81.05 89 LYS C N 1
ATOM 622 C CA . LYS A 1 89 ? -62.547 3.266 -11.562 1.00 80.16 89 LYS C CA 1
ATOM 623 C C . LYS A 1 89 ? -61.307 2.442 -11.221 1.00 77.41 89 LYS C C 1
ATOM 624 O O . LYS A 1 89 ? -60.709 1.819 -12.097 1.00 76.48 89 LYS C O 1
ATOM 630 N N . LEU A 1 90 ? -60.945 2.405 -9.943 1.00 72.12 90 LEU C N 1
ATOM 631 C CA . LEU A 1 90 ? -59.779 1.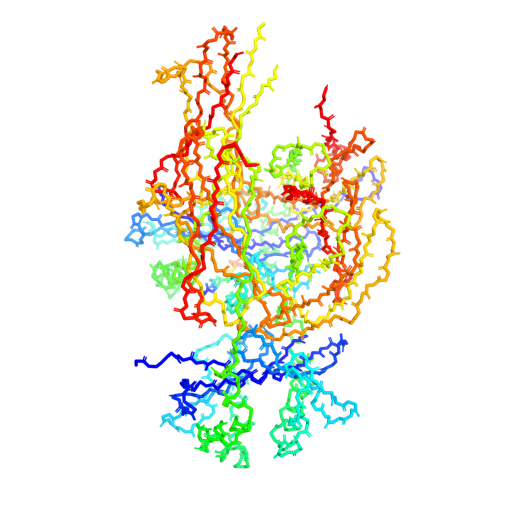635 -9.510 1.00 68.72 90 LEU C CA 1
ATOM 632 C C . LEU A 1 90 ? -60.114 0.240 -9.019 1.00 66.37 90 LEU C C 1
ATOM 633 O O . LEU A 1 90 ? -59.228 -0.582 -8.827 1.00 64.60 90 LEU C O 1
ATOM 638 N N . ASP A 1 91 ? -61.388 -0.033 -8.811 1.00 73.34 91 ASP C N 1
ATOM 639 C CA . ASP A 1 91 ? -61.757 -1.312 -8.247 1.00 72.29 91 ASP C CA 1
ATOM 640 C C . ASP A 1 91 ? -61.443 -2.455 -9.200 1.00 70.75 91 ASP C C 1
ATOM 641 O O . ASP A 1 91 ? -61.970 -2.509 -10.298 1.00 71.70 91 ASP C O 1
ATOM 646 N N . GLY A 1 92 ? -60.569 -3.359 -8.768 1.00 74.84 92 GLY C N 1
ATOM 647 C CA . GLY A 1 92 ? -60.167 -4.494 -9.579 1.00 72.16 92 GLY C CA 1
ATOM 648 C C . GLY A 1 92 ? -58.814 -4.308 -10.243 1.00 70.52 92 GLY C C 1
ATOM 649 O O . GLY A 1 92 ? -58.198 -5.278 -10.686 1.00 68.39 92 GLY C O 1
ATOM 650 N N . LYS A 1 93 ? -58.350 -3.062 -10.308 1.00 86.64 93 LYS C N 1
ATOM 651 C CA . LYS A 1 93 ? -57.093 -2.741 -10.986 1.00 86.22 93 LYS C CA 1
ATOM 652 C C . LYS A 1 93 ? -55.900 -2.700 -10.029 1.00 83.45 93 LYS C C 1
ATOM 653 O O . LYS A 1 93 ? -54.808 -3.153 -10.374 1.00 81.85 93 LYS C O 1
ATOM 659 N N . ILE A 1 94 ? -56.106 -2.130 -8.844 1.00 67.32 94 ILE C N 1
ATOM 660 C CA . ILE A 1 94 ? -55.113 -2.218 -7.768 1.00 64.88 94 ILE C CA 1
ATOM 661 C C . ILE A 1 94 ? -55.717 -2.915 -6.535 1.00 64.08 94 ILE C C 1
ATOM 662 O O . ILE A 1 94 ? -56.912 -2.775 -6.270 1.00 65.75 94 ILE C O 1
ATOM 667 N N . PRO A 1 95 ? -54.898 -3.676 -5.788 1.00 58.55 95 PRO C N 1
ATOM 668 C CA . PRO A 1 95 ? -55.417 -4.483 -4.681 1.00 56.79 95 PRO C CA 1
ATOM 669 C C . PRO A 1 95 ? -55.836 -3.621 -3.498 1.00 56.57 95 PRO C C 1
ATOM 670 O O . PRO A 1 95 ? -55.322 -2.526 -3.335 1.00 57.66 95 PRO C O 1
ATOM 674 N N . VAL A 1 96 ? -56.753 -4.121 -2.681 1.00 42.88 96 VAL C N 1
ATOM 675 C CA . VAL A 1 96 ? -57.245 -3.374 -1.532 1.00 44.13 96 VAL C CA 1
ATOM 676 C C . VAL A 1 96 ? -56.363 -3.592 -0.293 1.00 42.95 96 VAL C C 1
ATOM 677 O O . VAL A 1 96 ? -56.083 -4.733 0.100 1.00 41.43 96 VAL C O 1
ATOM 681 N N . SER A 1 97 ? -55.913 -2.495 0.314 1.00 53.16 97 SER C N 1
ATOM 682 C CA . SER A 1 97 ? -55.076 -2.581 1.506 1.00 52.79 97 SER C CA 1
ATOM 683 C C . SER A 1 97 ? -55.867 -3.085 2.706 1.00 53.40 97 SER C C 1
ATOM 684 O O . SER A 1 97 ? -56.924 -2.553 3.026 1.00 55.85 97 SER C O 1
ATOM 687 N N . ARG A 1 98 ? -55.355 -4.117 3.366 1.00 52.26 98 ARG C N 1
ATOM 688 C CA . ARG A 1 98 ? -55.999 -4.639 4.568 1.00 52.17 98 ARG C CA 1
ATOM 689 C C . ARG A 1 98 ? -55.004 -5.314 5.506 1.00 50.38 98 ARG C C 1
ATOM 690 O O . ARG A 1 98 ? -54.079 -6.014 5.070 1.00 48.65 98 ARG C O 1
ATOM 698 N N . GLY A 1 99 ? -55.206 -5.101 6.800 1.00 61.90 99 GLY C N 1
ATOM 699 C CA . GLY A 1 99 ? -54.491 -5.848 7.815 1.00 59.44 99 GLY C CA 1
ATOM 700 C C . GLY A 1 99 ? -55.407 -6.797 8.569 1.00 59.17 99 GLY C C 1
ATOM 701 O O . GLY A 1 99 ? -56.636 -6.708 8.474 1.00 60.22 99 GLY C O 1
ATOM 702 N N . PHE A 1 100 ? -54.810 -7.727 9.305 1.00 39.42 100 PHE C N 1
ATOM 703 C CA . PHE A 1 100 ? -55.581 -8.557 10.214 1.00 39.08 100 PHE C CA 1
ATOM 704 C C . PHE A 1 100 ? -55.348 -8.067 11.636 1.00 40.69 100 PHE C C 1
ATOM 705 O O . PHE A 1 100 ? -54.192 -7.951 12.078 1.00 40.01 100 PHE C O 1
ATOM 713 N N . PRO A 1 101 ? -56.449 -7.750 12.343 1.00 41.61 101 PRO C N 1
ATOM 714 C CA . PRO A 1 101 ? -56.410 -7.052 13.628 1.00 42.88 101 PRO C CA 1
ATOM 715 C C . PRO A 1 101 ? -55.868 -7.949 14.717 1.00 41.98 101 PRO C C 1
ATOM 716 O O . PRO A 1 101 ? -56.124 -9.153 14.718 1.00 41.10 101 PRO C O 1
ATOM 720 N N . ILE A 1 102 ? -55.104 -7.351 15.619 1.00 47.05 102 ILE C N 1
ATOM 721 C CA . ILE A 1 102 ? -54.498 -8.057 16.723 1.00 46.43 102 ILE C CA 1
ATOM 722 C C . ILE A 1 102 ? -55.176 -7.637 18.031 1.00 49.11 102 ILE C C 1
ATOM 723 O O . ILE A 1 102 ? -55.332 -6.440 18.329 1.00 50.84 102 ILE C O 1
ATOM 728 N N . ALA A 1 103 ? -55.599 -8.629 18.808 1.00 43.55 103 ALA C N 1
ATOM 729 C CA . ALA A 1 103 ? -56.262 -8.370 20.083 1.00 45.42 103 ALA C CA 1
ATOM 730 C C . ALA A 1 103 ? -55.448 -8.903 21.261 1.00 44.93 103 ALA C C 1
ATOM 731 O O . ALA A 1 103 ? -54.999 -10.036 21.247 1.00 43.37 103 ALA C O 1
ATOM 733 N N . GLU A 1 104 ? -55.260 -8.088 22.287 1.00 56.63 104 GLU C N 1
ATOM 734 C CA . GLU A 1 104 ? -54.737 -8.599 23.548 1.00 57.18 104 GLU C CA 1
ATOM 735 C C . GLU A 1 104 ? -55.533 -8.051 24.700 1.00 59.57 104 GLU C C 1
ATOM 736 O O . GLU A 1 104 ? -56.003 -6.915 24.642 1.00 61.41 104 GLU C O 1
ATOM 742 N N . VAL A 1 105 ? -55.688 -8.862 25.746 1.00 49.06 105 VAL C N 1
ATOM 743 C CA . VAL A 1 105 ? -56.370 -8.410 26.972 1.00 51.41 105 VAL C CA 1
ATOM 744 C C . VAL A 1 105 ? -55.547 -8.516 28.258 1.00 51.69 105 VAL C C 1
ATOM 745 O O . VAL A 1 105 ? -54.964 -9.553 28.597 1.00 50.45 105 VAL C O 1
ATOM 749 N N . PHE A 1 106 ? -55.500 -7.389 28.947 1.00 53.43 106 PHE C N 1
ATOM 750 C CA . PHE A 1 106 ? -54.819 -7.254 30.219 1.00 54.19 106 PHE C CA 1
ATOM 751 C C . PHE A 1 106 ? -55.727 -6.516 31.174 1.00 56.93 106 PHE C C 1
ATOM 752 O O . PHE A 1 106 ? -56.754 -5.969 30.760 1.00 58.12 106 PHE C O 1
ATOM 760 N N . THR A 1 107 ? -55.324 -6.478 32.443 1.00 57.99 107 THR C N 1
ATOM 761 C CA . THR A 1 107 ? -56.084 -5.785 33.491 1.00 60.73 107 THR C CA 1
ATOM 762 C C . THR A 1 107 ? -55.673 -4.315 33.615 1.00 61.90 107 THR C C 1
ATOM 763 O O . THR A 1 107 ? -54.502 -3.955 33.453 1.00 60.84 107 THR C O 1
ATOM 767 N N . LEU A 1 108 ? -56.658 -3.468 33.878 1.00 65.31 108 LEU C N 1
ATOM 768 C CA . LEU A 1 108 ? -56.431 -2.041 34.066 1.00 67.15 108 LEU C CA 1
ATOM 769 C C . LEU A 1 108 ? -55.587 -1.781 35.310 1.00 67.77 108 LEU C C 1
ATOM 770 O O . LEU A 1 108 ? -54.617 -1.016 35.270 1.00 67.98 108 LEU C O 1
ATOM 775 N N . LYS A 1 109 ? -55.962 -2.427 36.411 1.00 67.64 109 LYS C N 1
ATOM 776 C CA . LYS A 1 109 ? -55.221 -2.321 37.664 1.00 68.63 109 LYS C CA 1
ATOM 777 C C . LYS A 1 109 ? -54.580 -3.685 37.964 1.00 66.96 109 LYS C C 1
ATOM 778 O O . LYS A 1 109 ? -54.919 -4.670 37.318 1.00 65.45 109 LYS C O 1
ATOM 784 N N . PRO A 1 110 ? -53.643 -3.747 38.933 1.00 67.27 110 PRO C N 1
ATOM 785 C CA . PRO A 1 110 ? -53.051 -5.037 39.306 1.00 65.89 110 PRO C CA 1
ATOM 786 C C . PRO A 1 110 ? -54.070 -6.037 39.832 1.00 66.69 110 PRO C C 1
ATOM 787 O O . PRO A 1 110 ? -55.064 -5.639 40.423 1.00 69.53 110 PRO C O 1
ATOM 791 N N . LEU A 1 111 ? -53.806 -7.319 39.615 1.00 64.87 111 LEU C N 1
ATOM 792 C CA . LEU A 1 111 ? -54.726 -8.385 39.976 1.00 65.36 111 LEU C CA 1
ATOM 793 C C . LEU A 1 111 ? -54.687 -8.733 41.462 1.00 67.18 111 LEU C C 1
ATOM 794 O O . LEU A 1 111 ? -53.689 -9.251 41.973 1.00 66.41 111 LEU C O 1
ATOM 799 N N . GLU A 1 112 ? -55.796 -8.453 42.138 1.00 76.43 112 GLU C N 1
ATOM 800 C CA . GLU A 1 112 ? -56.002 -8.855 43.516 1.00 80.09 112 GLU C CA 1
ATOM 801 C C . GLU A 1 112 ? -57.291 -9.669 43.522 1.00 81.32 112 GLU C C 1
ATOM 802 O O . GLU A 1 112 ? -58.333 -9.172 43.101 1.00 81.55 112 GLU C O 1
ATOM 808 N N . PHE A 1 113 ? -57.220 -10.921 43.965 1.00 71.99 113 PHE C N 1
ATOM 809 C CA . PHE A 1 113 ? -58.399 -11.779 43.959 1.00 72.67 113 PHE C CA 1
ATOM 810 C C . PHE A 1 113 ? -59.530 -11.144 44.757 1.00 75.87 113 PHE C C 1
ATOM 811 O O . PHE A 1 113 ? -59.283 -10.437 45.726 1.00 77.74 113 PHE C O 1
ATOM 819 N N . GLY A 1 114 ? -60.768 -11.358 44.322 1.00 77.73 114 GLY C N 1
ATOM 820 C CA . GLY A 1 114 ? -61.930 -10.850 45.033 1.00 81.38 114 GLY C CA 1
ATOM 821 C C . GLY A 1 114 ? -62.112 -9.338 45.029 1.00 83.31 114 GLY C C 1
ATOM 822 O O . GLY A 1 114 ? -63.026 -8.817 45.655 1.00 85.99 114 GLY C O 1
ATOM 823 N N . LYS A 1 115 ? -61.252 -8.627 44.314 1.00 85.80 115 LYS C N 1
ATOM 824 C CA . LYS A 1 115 ? -61.306 -7.171 44.273 1.00 87.42 115 LYS C CA 1
ATOM 825 C C . LYS A 1 115 ? -61.729 -6.718 42.872 1.00 86.67 115 LYS C C 1
ATOM 826 O O . LYS A 1 115 ? -61.182 -7.194 41.880 1.00 84.28 115 LYS C O 1
ATOM 832 N N . PRO A 1 116 ? -62.716 -5.807 42.790 1.00 94.91 116 PRO C N 1
ATOM 833 C CA . PRO A 1 116 ? -63.285 -5.289 41.539 1.00 93.83 116 PRO C CA 1
ATOM 834 C C . PRO A 1 116 ? -62.241 -4.714 40.583 1.00 91.09 116 PRO C C 1
ATOM 835 O O . PRO A 1 116 ? -61.439 -3.852 40.971 1.00 91.10 116 PRO C O 1
ATOM 839 N N . ASN A 1 117 ? -62.268 -5.197 39.339 1.00 78.21 117 ASN C N 1
ATOM 840 C CA . ASN A 1 117 ? -61.337 -4.762 38.308 1.00 74.29 117 ASN C CA 1
ATOM 841 C C . ASN A 1 117 ? -62.028 -4.579 36.961 1.00 73.26 117 ASN C C 1
ATOM 842 O O . ASN A 1 117 ? -63.252 -4.700 36.853 1.00 74.56 117 ASN C O 1
ATOM 847 N N . THR A 1 118 ? -61.230 -4.276 35.941 1.00 91.60 118 THR C N 1
ATOM 848 C CA . THR A 1 118 ? -61.713 -4.167 34.572 1.00 89.78 118 THR C CA 1
ATOM 849 C C . THR A 1 118 ? -60.753 -4.905 33.634 1.00 86.24 118 THR C C 1
ATOM 850 O O . THR A 1 118 ? -59.549 -4.993 33.899 1.00 85.23 118 THR C O 1
ATOM 854 N N . LEU A 1 119 ? -61.305 -5.432 32.542 1.00 73.63 119 LEU C N 1
ATOM 855 C CA . LEU A 1 119 ? -60.556 -6.147 31.515 1.00 68.31 119 LEU C CA 1
ATOM 856 C C . LEU A 1 119 ? -60.464 -5.240 30.321 1.00 66.60 119 LEU C C 1
ATOM 857 O O . LEU A 1 119 ? -61.481 -4.770 29.834 1.00 68.04 119 LEU C O 1
ATOM 862 N N . VAL A 1 120 ? -59.255 -4.975 29.853 1.00 67.92 120 VAL C N 1
ATOM 863 C CA . VAL A 1 120 ? -59.091 -4.135 28.676 1.00 66.41 120 VAL C CA 1
ATOM 864 C C . VAL A 1 120 ? -58.788 -4.987 27.469 1.00 63.68 120 VAL C C 1
ATOM 865 O O . VAL A 1 120 ? -57.861 -5.784 27.505 1.00 62.39 120 VAL C O 1
ATOM 869 N N . CYS A 1 121 ? -59.573 -4.829 26.404 1.00 66.04 121 CYS C N 1
ATOM 870 C CA . CYS A 1 121 ? -59.304 -5.502 25.139 1.00 62.02 121 CYS C CA 1
ATOM 871 C C . CYS A 1 121 ? -58.723 -4.501 24.157 1.00 60.81 121 CYS C C 1
ATOM 872 O O . CYS A 1 121 ? -59.453 -3.669 23.603 1.00 61.51 121 CYS C O 1
ATOM 875 N N . PHE A 1 122 ? -57.410 -4.582 23.949 1.00 53.50 122 PHE C N 1
ATOM 876 C CA . PHE A 1 122 ? -56.728 -3.655 23.068 1.00 52.96 122 PHE C CA 1
ATOM 877 C C . PHE A 1 122 ? -56.599 -4.228 21.664 1.00 51.10 122 PHE C C 1
ATOM 878 O O . PHE A 1 122 ? -55.897 -5.219 21.439 1.00 49.16 122 PHE C O 1
ATOM 886 N N . VAL A 1 123 ? -57.263 -3.589 20.706 1.00 52.53 123 VAL C N 1
ATOM 887 C CA . VAL A 1 123 ? -57.183 -4.043 19.329 1.00 50.19 123 VAL C CA 1
ATOM 888 C C . VAL A 1 123 ? -56.248 -3.178 18.501 1.00 49.70 123 VAL C C 1
ATOM 889 O O . VAL A 1 123 ? -56.487 -1.991 18.338 1.00 51.21 123 VAL C O 1
ATOM 893 N N . SER A 1 124 ? -55.177 -3.769 17.992 1.00 48.48 124 SER C N 1
ATOM 894 C CA . SER A 1 124 ? -54.273 -3.023 17.138 1.00 47.88 124 SER C CA 1
ATOM 895 C C . SER A 1 124 ? -54.346 -3.531 15.697 1.00 46.66 124 SER C C 1
ATOM 896 O O . SER A 1 124 ? -55.020 -4.538 15.415 1.00 45.25 124 SER C O 1
ATOM 899 N N . ASN A 1 125 ? -53.660 -2.821 14.797 1.00 46.84 125 ASN C N 1
ATOM 900 C CA . ASN A 1 125 ? -53.603 -3.187 13.394 1.00 46.28 125 ASN C CA 1
ATOM 901 C C . ASN A 1 125 ? -54.990 -3.328 12.778 1.00 48.10 125 ASN C C 1
ATOM 902 O O . ASN A 1 125 ? -55.298 -4.311 12.099 1.00 48.10 125 ASN C O 1
ATOM 907 N N . LEU A 1 126 ? -55.836 -2.339 13.016 1.00 49.87 126 LEU C N 1
ATOM 908 C CA . LEU A 1 126 ? -57.175 -2.356 12.453 1.00 50.74 126 LEU C CA 1
ATOM 909 C C . LEU A 1 126 ? -57.239 -1.599 11.127 1.00 50.85 126 LEU C C 1
ATOM 910 O O . LEU A 1 126 ? -57.169 -0.368 11.100 1.00 51.91 126 LEU C O 1
ATOM 915 N N . PHE A 1 127 ? -57.379 -2.323 10.026 1.00 56.35 127 PHE C N 1
ATOM 916 C CA . PHE A 1 127 ? -57.556 -1.667 8.747 1.00 56.95 127 PHE C CA 1
ATOM 917 C C . PHE A 1 127 ? -58.223 -2.661 7.808 1.00 56.61 127 PHE C C 1
ATOM 918 O O . PHE A 1 127 ? -57.707 -3.751 7.588 1.00 55.58 127 PHE C O 1
ATOM 926 N N . PRO A 1 128 ? -59.375 -2.302 7.246 1.00 51.00 128 PRO C N 1
ATOM 927 C CA . PRO A 1 128 ? -60.079 -1.036 7.412 1.00 53.37 128 PRO C CA 1
ATOM 928 C C . PRO A 1 128 ? -60.760 -1.016 8.765 1.00 54.55 128 PRO C C 1
ATOM 929 O O . PRO A 1 128 ? -60.921 -2.088 9.356 1.00 53.14 128 PRO C O 1
ATOM 933 N N . PRO A 1 129 ? -61.153 0.180 9.246 1.00 53.93 129 PRO C N 1
ATOM 934 C CA . PRO A 1 129 ? -61.742 0.302 10.577 1.00 55.23 129 PRO C CA 1
ATOM 935 C C . PRO A 1 129 ? -63.211 -0.098 10.570 1.00 56.54 129 PRO C C 1
ATOM 936 O O . PRO A 1 129 ? -64.080 0.760 10.575 1.00 58.55 129 PRO C O 1
ATOM 940 N N . MET A 1 130 ? -63.472 -1.399 10.533 1.00 61.95 130 MET C N 1
ATOM 941 C CA . MET A 1 130 ? -64.818 -1.914 10.731 1.00 61.42 130 MET C CA 1
ATOM 942 C C . MET A 1 130 ? -64.792 -3.216 11.526 1.00 63.17 130 MET C C 1
ATOM 943 O O . MET A 1 130 ? -64.238 -4.228 11.086 1.00 64.74 130 MET C O 1
ATOM 948 N N . LEU A 1 131 ? -65.394 -3.170 12.712 1.00 67.61 131 LEU C N 1
ATOM 949 C CA . LEU A 1 131 ? -65.267 -4.245 13.682 1.00 66.25 131 LEU C CA 1
ATOM 950 C C . LEU A 1 131 ? -66.373 -4.250 14.730 1.00 66.31 131 LEU C C 1
ATOM 951 O O . LEU A 1 131 ? -67.022 -3.240 14.977 1.00 67.21 131 LEU C O 1
ATOM 956 N N . THR A 1 132 ? -66.551 -5.410 15.348 1.00 81.49 132 THR C N 1
ATOM 957 C CA . THR A 1 132 ? -67.512 -5.611 16.416 1.00 82.39 132 THR C CA 1
ATOM 958 C C . THR A 1 132 ? -66.857 -6.524 17.453 1.00 82.14 132 THR C C 1
ATOM 959 O O . THR A 1 132 ? -66.402 -7.620 17.109 1.00 82.19 132 THR C O 1
ATOM 963 N N . VAL A 1 133 ? -66.778 -6.082 18.710 1.00 56.00 133 VAL C N 1
ATOM 964 C CA . VAL A 1 133 ? -66.069 -6.874 19.722 1.00 55.44 133 VAL C CA 1
ATOM 965 C C . VAL A 1 133 ? -66.979 -7.482 20.794 1.00 55.80 133 VAL C C 1
ATOM 966 O O . VAL A 1 133 ? -67.817 -6.801 21.377 1.00 57.02 133 VAL C O 1
ATOM 970 N N . ASN A 1 134 ? -66.812 -8.783 21.022 1.00 66.19 134 ASN C N 1
ATOM 971 C CA . ASN A 1 134 ? -67.607 -9.517 22.005 1.00 67.00 134 ASN C CA 1
ATOM 972 C C . ASN A 1 134 ? -66.767 -10.091 23.151 1.00 66.94 134 ASN C C 1
ATOM 973 O O . ASN A 1 134 ? -65.690 -10.630 22.925 1.00 66.45 134 ASN C O 1
ATOM 978 N N . TRP A 1 135 ? -67.266 -9.959 24.379 1.00 65.24 135 TRP C N 1
ATOM 979 C CA . TRP A 1 135 ? -66.614 -10.539 25.546 1.00 64.95 135 TRP C CA 1
ATOM 980 C C . TRP A 1 135 ? -67.256 -11.881 25.875 1.00 65.67 135 TRP C C 1
ATOM 981 O O . TRP A 1 135 ? -68.473 -12.038 25.758 1.00 65.75 135 TRP C O 1
ATOM 992 N N . GLN A 1 136 ? -66.440 -12.848 26.286 1.00 68.69 136 GLN C N 1
ATOM 993 C CA . GLN A 1 136 ? -66.968 -14.113 26.781 1.00 69.64 136 GLN C CA 1
ATOM 994 C C . GLN A 1 136 ? -66.310 -14.513 28.073 1.00 71.20 136 GLN C C 1
ATOM 995 O O . GLN A 1 136 ? -65.089 -14.470 28.196 1.00 70.69 136 GLN C O 1
ATOM 1001 N N . HIS A 1 137 ? -67.140 -14.897 29.037 1.00 63.39 137 HIS C N 1
ATOM 1002 C CA . HIS A 1 137 ? -66.672 -15.398 30.330 1.00 65.79 137 HIS C CA 1
ATOM 1003 C C . HIS A 1 137 ? -66.935 -16.895 30.373 1.00 66.30 137 HIS C C 1
ATOM 1004 O O . HIS A 1 137 ? -68.074 -17.329 30.226 1.00 66.60 137 HIS C O 1
ATOM 1011 N N . HIS A 1 138 ? -65.878 -17.674 30.574 1.00 71.91 138 HIS C N 1
ATOM 1012 C CA . HIS A 1 138 ? -65.929 -19.119 30.353 1.00 73.27 138 HIS C CA 1
ATOM 1013 C C . HIS A 1 138 ? -66.717 -19.471 29.080 1.00 72.66 138 HIS C C 1
ATOM 1014 O O . HIS A 1 138 ? -67.662 -20.264 29.118 1.00 73.30 138 HIS C O 1
ATOM 1021 N N . SER A 1 139 ? -66.316 -18.844 27.969 1.00 75.68 139 SER C N 1
ATOM 1022 C CA . SER A 1 139 ? -66.892 -19.082 26.640 1.00 74.42 139 SER C CA 1
ATOM 1023 C C . SER A 1 139 ? -68.398 -18.825 26.583 1.00 73.99 139 SER C C 1
ATOM 1024 O O . SER A 1 139 ? -69.123 -19.449 25.800 1.00 74.05 139 SER C O 1
ATOM 1027 N N . VAL A 1 140 ? -68.864 -17.903 27.415 1.00 59.92 140 VAL C N 1
ATOM 1028 C CA . VAL A 1 140 ? -70.275 -17.555 27.448 1.00 59.31 140 VAL C CA 1
ATOM 1029 C C . VAL A 1 140 ? -70.417 -16.085 27.094 1.00 58.54 140 VAL C C 1
ATOM 1030 O O . VAL A 1 140 ? -69.756 -15.245 27.699 1.00 58.43 140 VAL C O 1
ATOM 1034 N N . PRO A 1 141 ? -71.253 -15.774 26.090 1.00 58.94 141 PRO C N 1
ATOM 1035 C CA . PRO A 1 141 ? -71.424 -14.381 25.654 1.00 59.01 141 PRO C CA 1
ATOM 1036 C C . PRO A 1 141 ? -71.811 -13.489 26.819 1.00 61.06 141 PRO C C 1
ATOM 1037 O O . PRO A 1 141 ? -72.809 -13.756 27.500 1.00 62.90 141 PRO C O 1
ATOM 1041 N N . VAL A 1 142 ? -71.009 -12.468 27.090 1.00 62.95 142 VAL C N 1
ATOM 1042 C CA . VAL A 1 142 ? -71.344 -11.553 28.177 1.00 57.92 142 VAL C CA 1
ATOM 1043 C C . VAL A 1 142 ? -71.211 -10.103 27.720 1.00 61.27 142 VAL C C 1
ATOM 1044 O O . VAL A 1 142 ? -70.251 -9.731 27.037 1.00 61.20 142 VAL C O 1
ATOM 1048 N N . GLU A 1 143 ? -72.202 -9.296 28.079 1.00 106.72 143 GLU C N 1
ATOM 1049 C CA . GLU A 1 143 ? -72.196 -7.893 27.714 1.00 108.30 143 GLU C CA 1
ATOM 1050 C C . GLU A 1 143 ? -71.066 -7.177 28.440 1.00 109.58 143 GLU C C 1
ATOM 1051 O O . GLU A 1 143 ? -70.741 -7.512 29.574 1.00 111.11 143 GLU C O 1
ATOM 1057 N N . GLY A 1 144 ? -70.454 -6.206 27.775 1.00 109.74 144 GLY C N 1
ATOM 1058 C CA . GLY A 1 144 ? -69.361 -5.460 28.365 1.00 111.56 144 GLY C CA 1
ATOM 1059 C C . GLY A 1 144 ? -69.743 -4.019 28.620 1.00 113.87 144 GLY C C 1
ATOM 1060 O O . GLY A 1 144 ? -70.627 -3.478 27.953 1.00 113.43 144 GLY C O 1
ATOM 1061 N N . PHE A 1 145 ? -69.083 -3.400 29.594 1.00 135.25 145 PHE C N 1
ATOM 1062 C CA . PHE A 1 145 ? -69.315 -1.995 29.904 1.00 137.74 145 PHE C CA 1
ATOM 1063 C C . PHE A 1 145 ? -68.947 -1.111 28.716 1.00 135.43 145 PHE C C 1
ATOM 1064 O O . PHE A 1 145 ? -67.967 -1.365 28.012 1.00 133.71 145 PHE C O 1
ATOM 1066 N N . GLY A 1 146 ? -69.756 -0.083 28.487 1.00 101.07 146 GLY C N 1
ATOM 1067 C CA . GLY A 1 146 ? -69.468 0.911 27.475 1.00 97.99 146 GLY C CA 1
ATOM 1068 C C . GLY A 1 146 ? -69.495 0.414 26.045 1.00 93.78 146 GLY C C 1
ATOM 1069 O O . GLY A 1 146 ? -69.776 -0.760 25.781 1.00 92.12 146 GLY C O 1
ATOM 1070 N N . PRO A 1 147 ? -69.213 1.326 25.105 1.00 81.68 147 PRO C N 1
ATOM 1071 C CA . PRO A 1 147 ? -69.066 0.967 23.701 1.00 78.34 147 PRO C CA 1
ATOM 1072 C C . PRO A 1 147 ? -67.604 0.689 23.338 1.00 76.22 147 PRO C C 1
ATOM 1073 O O . PRO A 1 147 ? -66.714 0.688 24.199 1.00 76.95 147 PRO C O 1
ATOM 1077 N N . THR A 1 148 ? -67.370 0.456 22.053 1.00 72.25 148 THR C N 1
ATOM 1078 C CA . THR A 1 148 ? -66.036 0.179 21.544 1.00 69.66 148 THR C CA 1
ATOM 1079 C C . THR A 1 148 ? -65.456 1.439 20.906 1.00 70.53 148 THR C C 1
ATOM 1080 O O . THR A 1 148 ? -66.039 1.993 19.979 1.00 70.74 148 THR C O 1
ATOM 1084 N N . PHE A 1 149 ? -64.316 1.903 21.407 1.00 80.31 149 PHE C N 1
ATOM 1085 C CA . PHE A 1 149 ? -63.743 3.164 20.938 1.00 82.06 149 PHE C CA 1
ATOM 1086 C C . PHE A 1 149 ? -62.695 2.989 19.866 1.00 80.87 149 PHE C C 1
ATOM 1087 O O . PHE A 1 149 ? -61.592 2.543 20.142 1.00 81.61 149 PHE C O 1
ATOM 1095 N N . VAL A 1 150 ? -63.026 3.382 18.647 1.00 58.48 150 VAL C N 1
ATOM 1096 C CA . VAL A 1 150 ? -62.051 3.353 17.576 1.00 56.80 150 VAL C CA 1
ATOM 1097 C C . VAL A 1 150 ? -61.353 4.699 17.472 1.00 57.56 150 VAL C C 1
ATOM 1098 O O . VAL A 1 150 ? -61.991 5.762 17.506 1.00 58.83 150 VAL C O 1
ATOM 1102 N N . SER A 1 151 ? -60.032 4.638 17.364 1.00 76.49 151 SER C N 1
ATOM 1103 C CA . SER A 1 151 ? -59.200 5.820 17.302 1.00 77.87 151 SER C CA 1
ATOM 1104 C C . SER A 1 151 ? -58.300 5.708 16.088 1.00 77.75 151 SER C C 1
ATOM 1105 O O . SER A 1 151 ? -57.865 4.618 15.751 1.00 76.72 151 SER C O 1
ATOM 1108 N N . ALA A 1 152 ? -58.030 6.827 15.424 1.00 59.49 152 ALA C N 1
ATOM 1109 C CA . ALA A 1 152 ? -57.059 6.847 14.328 1.00 60.21 152 ALA C CA 1
ATOM 1110 C C . ALA A 1 152 ? -55.656 7.078 14.882 1.00 61.58 152 ALA C C 1
ATOM 1111 O O . ALA A 1 152 ? -55.463 7.832 15.842 1.00 62.60 152 ALA C O 1
ATOM 1113 N N . VAL A 1 153 ? -54.676 6.415 14.281 1.00 58.98 153 VAL C N 1
ATOM 1114 C CA . VAL A 1 153 ? -53.306 6.457 14.782 1.00 60.28 153 VAL C CA 1
ATOM 1115 C C . VAL A 1 153 ? -52.339 6.789 13.657 1.00 61.76 153 VAL C C 1
ATOM 1116 O O . VAL A 1 153 ? -52.707 6.725 12.488 1.00 61.44 153 VAL C O 1
ATOM 1120 N N . ASP A 1 154 ? -51.107 7.148 14.004 1.00 58.53 154 ASP C N 1
ATOM 1121 C CA . ASP A 1 154 ? -50.152 7.583 12.992 1.00 60.53 154 ASP C CA 1
ATOM 1122 C C . ASP A 1 154 ? -49.738 6.464 12.034 1.00 60.36 154 ASP C C 1
ATOM 1123 O O . ASP A 1 154 ? -49.454 5.346 12.458 1.00 59.73 154 ASP C O 1
ATOM 1128 N N . GLY A 1 155 ? -49.697 6.785 10.742 1.00 86.57 155 GLY C N 1
ATOM 1129 C CA . GLY A 1 155 ? -49.330 5.821 9.722 1.00 85.66 155 GLY C CA 1
ATOM 1130 C C . GLY A 1 155 ? -50.535 5.249 9.000 1.00 83.44 155 GLY C C 1
ATOM 1131 O O . GLY A 1 155 ? -50.444 4.199 8.350 1.00 81.88 155 GLY C O 1
ATOM 1132 N N . LEU A 1 156 ? -51.666 5.939 9.130 1.00 83.86 156 LEU C N 1
ATOM 1133 C CA . LEU A 1 156 ? -52.907 5.562 8.457 1.00 82.13 156 LEU C CA 1
ATOM 1134 C C . LEU A 1 156 ? -53.514 4.228 8.909 1.00 79.87 156 LEU C C 1
ATOM 1135 O O . LEU A 1 156 ? -54.137 3.531 8.109 1.00 78.10 156 LEU C O 1
ATOM 1140 N N . SER A 1 157 ? -53.346 3.866 10.177 1.00 59.84 157 SER C N 1
ATOM 1141 C CA . SER A 1 157 ? -54.015 2.677 10.697 1.00 56.99 157 SER C CA 1
ATOM 1142 C C . SER A 1 157 ? -54.999 3.054 11.815 1.00 56.51 157 SER C C 1
ATOM 1143 O O . SER A 1 157 ? -55.170 4.231 12.130 1.00 58.03 157 SER C O 1
ATOM 1146 N N . PHE A 1 158 ? -55.662 2.073 12.412 1.00 66.07 158 PHE C N 1
ATOM 1147 C CA . PHE A 1 158 ? -56.550 2.378 13.522 1.00 65.39 158 PHE C CA 1
ATOM 1148 C C . PHE A 1 158 ? -56.378 1.391 14.663 1.00 63.63 158 PHE C C 1
ATOM 1149 O O . PHE A 1 158 ? -55.935 0.269 14.464 1.00 62.16 158 PHE C O 1
ATOM 1157 N N . GLN A 1 159 ? -56.722 1.831 15.866 1.00 59.83 159 GLN C N 1
ATOM 1158 C CA . GLN A 1 159 ? -56.827 0.948 17.015 1.00 57.65 159 GLN C CA 1
ATOM 1159 C C . GLN A 1 159 ? -58.234 1.056 17.625 1.00 56.60 159 GLN C C 1
ATOM 1160 O O . GLN A 1 159 ? -59.069 1.841 17.155 1.00 56.54 159 GLN C O 1
ATOM 1166 N N . ALA A 1 160 ? -58.499 0.258 18.658 1.00 61.04 160 ALA C N 1
ATOM 1167 C CA . ALA A 1 160 ? -59.789 0.296 19.341 1.00 59.95 160 ALA C CA 1
ATOM 1168 C C . ALA A 1 160 ? -59.718 -0.337 20.728 1.00 59.51 160 ALA C C 1
ATOM 1169 O O . ALA A 1 160 ? -58.889 -1.221 20.971 1.00 59.68 160 ALA C O 1
ATOM 1171 N N . PHE A 1 161 ? -60.593 0.123 21.624 1.00 58.89 161 PHE C N 1
ATOM 1172 C CA . PHE A 1 161 ? -60.659 -0.388 22.991 1.00 60.49 161 PHE C CA 1
ATOM 1173 C C . PHE A 1 161 ? -62.067 -0.841 23.371 1.00 61.27 161 PHE C C 1
ATOM 1174 O O . PHE A 1 161 ? -63.054 -0.324 22.849 1.00 61.24 161 PHE C O 1
ATOM 1182 N N . SER A 1 162 ? -62.136 -1.813 24.281 1.00 66.74 162 SER C N 1
ATOM 1183 C CA . SER A 1 162 ? -63.380 -2.290 24.891 1.00 59.77 162 SER C CA 1
ATOM 1184 C C . SER A 1 162 ? -63.034 -2.635 26.308 1.00 60.80 162 SER C C 1
ATOM 1185 O O . SER A 1 162 ? -61.867 -2.721 26.655 1.00 62.29 162 SER C O 1
ATOM 1188 N N . TYR A 1 163 ? -64.047 -2.861 27.127 1.00 57.78 163 TYR C N 1
ATOM 1189 C CA . TYR A 1 163 ? -63.838 -2.944 28.575 1.00 58.98 163 TYR C CA 1
ATOM 1190 C C . TYR A 1 163 ? -64.860 -3.840 29.221 1.00 60.97 163 TYR C C 1
ATOM 1191 O O . TYR A 1 163 ? -66.034 -3.802 28.859 1.00 62.66 163 TYR C O 1
ATOM 1200 N N . LEU A 1 164 ? -64.416 -4.657 30.168 1.00 65.35 164 LEU C N 1
ATOM 1201 C CA . LEU A 1 164 ? -65.349 -5.499 30.899 1.00 69.13 164 LEU C CA 1
ATOM 1202 C C . LEU A 1 164 ? -65.088 -5.383 32.387 1.00 70.56 164 LEU C C 1
ATOM 1203 O O . LEU A 1 164 ? -64.019 -5.762 32.849 1.00 69.94 164 LEU C O 1
ATOM 1208 N N . ASP A 1 165 ? -66.042 -4.851 33.143 1.00 79.59 165 ASP C N 1
ATOM 1209 C CA . ASP A 1 165 ? -65.873 -4.844 34.589 1.00 80.31 165 ASP C CA 1
ATOM 1210 C C . ASP A 1 165 ? -66.206 -6.223 35.143 1.00 80.80 165 ASP C C 1
ATOM 1211 O O . ASP A 1 165 ? -67.141 -6.885 34.683 1.00 81.46 165 ASP C O 1
ATOM 1216 N N . PHE A 1 166 ? -65.431 -6.655 36.130 1.00 69.79 166 PHE C N 1
ATOM 1217 C CA . PHE A 1 166 ? -65.683 -7.935 36.774 1.00 70.81 166 PHE C CA 1
ATOM 1218 C C . PHE A 1 166 ? -64.920 -8.059 38.082 1.00 71.27 166 PHE C C 1
ATOM 1219 O O . PHE A 1 166 ? -64.029 -7.265 38.380 1.00 70.29 166 PHE C O 1
ATOM 1227 N N . THR A 1 167 ? -65.271 -9.073 38.858 1.00 72.90 167 THR C N 1
ATOM 1228 C CA . THR A 1 167 ? -64.464 -9.424 40.006 1.00 73.09 167 THR C CA 1
ATOM 1229 C C . THR A 1 167 ? -63.748 -10.745 39.768 1.00 71.20 167 THR C C 1
ATOM 1230 O O . THR A 1 167 ? -64.388 -11.775 39.554 1.00 72.00 167 THR C O 1
ATOM 1234 N N . PRO A 1 168 ? -62.406 -10.696 39.773 1.00 72.73 168 PRO C N 1
ATOM 1235 C CA . PRO A 1 168 ? -61.463 -11.807 39.602 1.00 71.82 168 PRO C CA 1
ATOM 1236 C C . PRO A 1 168 ? -61.624 -12.963 40.572 1.00 72.93 168 PRO C C 1
ATOM 1237 O O . PRO A 1 168 ? -61.581 -12.778 41.778 1.00 73.16 168 PRO C O 1
ATOM 1241 N N . GLU A 1 169 ? -61.803 -14.152 40.019 1.00 101.68 169 GLU C N 1
ATOM 1242 C CA . GLU A 1 169 ? -61.731 -15.377 40.780 1.00 103.97 169 GLU C CA 1
ATOM 1243 C C . GLU A 1 169 ? -60.519 -16.133 40.281 1.00 101.57 169 GLU C C 1
ATOM 1244 O O . GLU A 1 169 ? -60.102 -15.954 39.135 1.00 100.61 169 GLU C O 1
ATOM 1250 N N . PRO A 1 170 ? -59.948 -16.992 41.134 1.00 67.59 170 PRO C N 1
ATOM 1251 C CA . PRO A 1 170 ? -58.791 -17.801 40.732 1.00 65.49 170 PRO C CA 1
ATOM 1252 C C . PRO A 1 170 ? -59.055 -18.699 39.508 1.00 64.42 170 PRO C C 1
ATOM 1253 O O . PRO A 1 170 ? -58.109 -19.199 38.898 1.00 62.40 170 PRO C O 1
ATOM 1257 N N . SER A 1 171 ? -60.330 -18.869 39.166 1.00 65.93 171 SER C N 1
ATOM 1258 C CA . SER A 1 171 ? -60.774 -19.825 38.167 1.00 65.61 171 SER C CA 1
ATOM 1259 C C . SER A 1 171 ? -61.258 -19.136 36.918 1.00 64.25 171 SER C C 1
ATOM 1260 O O . SER A 1 171 ? -61.495 -19.793 35.908 1.00 63.53 171 SER C O 1
ATOM 1263 N N . ASP A 1 172 ? -61.447 -17.822 36.999 1.00 69.43 172 ASP C N 1
ATOM 1264 C CA . ASP A 1 172 ? -61.972 -17.050 35.877 1.00 69.41 172 ASP C CA 1
ATOM 1265 C C . ASP A 1 172 ? -61.166 -17.269 34.597 1.00 66.98 172 ASP C C 1
ATOM 1266 O O . ASP A 1 172 ? -59.943 -17.151 34.581 1.00 64.84 172 ASP C O 1
ATOM 1271 N N . ILE A 1 173 ? -61.867 -17.640 33.533 1.00 64.49 173 ILE C N 1
ATOM 1272 C CA . ILE A 1 173 ? -61.305 -17.588 32.189 1.00 61.74 173 ILE C CA 1
ATOM 1273 C C . ILE A 1 173 ? -62.170 -16.671 31.332 1.00 62.41 173 ILE C C 1
ATOM 1274 O O . ILE A 1 173 ? -63.390 -16.857 31.220 1.00 64.03 173 ILE C O 1
ATOM 1279 N N . PHE A 1 174 ? -61.528 -15.674 30.736 1.00 55.44 174 PHE C N 1
ATOM 1280 C CA . PHE A 1 174 ? -62.219 -14.732 29.873 1.00 55.30 174 PHE C CA 1
ATOM 1281 C C . PHE A 1 174 ? -61.618 -14.743 28.472 1.00 52.81 174 PHE C C 1
ATOM 1282 O O . PHE A 1 174 ? -60.441 -15.047 28.296 1.00 50.98 174 PHE C O 1
ATOM 1290 N N . SER A 1 175 ? -62.420 -14.393 27.478 1.00 60.59 175 SER C N 1
ATOM 1291 C CA . SER A 1 175 ? -61.889 -14.190 26.137 1.00 58.93 175 SER C CA 1
ATOM 1292 C C . SER A 1 175 ? -62.483 -12.950 25.488 1.00 59.03 175 SER C C 1
ATOM 1293 O O . SER A 1 175 ? -63.653 -12.617 25.694 1.00 61.26 175 SER C O 1
ATOM 1296 N N . CYS A 1 176 ? -61.660 -12.271 24.702 1.00 74.03 176 CYS C N 1
ATOM 1297 C CA . CYS A 1 176 ? -62.110 -11.142 23.914 1.00 72.85 176 CYS C CA 1
ATOM 1298 C C . CYS A 1 176 ? -62.119 -11.534 22.455 1.00 72.11 176 CYS C C 1
ATOM 1299 O O . CYS A 1 176 ? -61.115 -12.018 21.944 1.00 71.40 176 CYS C O 1
ATOM 1302 N N . ILE A 1 177 ? -63.233 -11.314 21.770 1.00 49.42 177 ILE C N 1
ATOM 1303 C CA . ILE A 1 177 ? -63.325 -11.719 20.370 1.00 48.94 177 ILE C CA 1
ATOM 1304 C C . ILE A 1 177 ? -63.569 -10.560 19.400 1.00 48.27 177 ILE C C 1
ATOM 1305 O O . ILE A 1 177 ? -64.619 -9.907 19.438 1.00 50.42 177 ILE C O 1
ATOM 1310 N N . VAL A 1 178 ? -62.597 -10.319 18.523 1.00 47.16 178 VAL C N 1
ATOM 1311 C CA . VAL A 1 178 ? -62.722 -9.285 17.490 1.00 46.17 178 VAL C CA 1
ATOM 1312 C C . VAL A 1 178 ? -63.218 -9.835 16.140 1.00 47.15 178 VAL C C 1
ATOM 1313 O O . VAL A 1 178 ? -62.616 -10.741 15.557 1.00 46.83 178 VAL C O 1
ATOM 1317 N N . THR A 1 179 ? -64.323 -9.286 15.646 1.00 50.96 179 THR C N 1
ATOM 1318 C CA . THR A 1 179 ? -64.748 -9.600 14.289 1.00 52.35 179 THR C CA 1
ATOM 1319 C C . THR A 1 179 ? -64.349 -8.469 13.353 1.00 50.65 179 THR C C 1
ATOM 1320 O O . THR A 1 179 ? -64.705 -7.316 13.584 1.00 50.97 179 THR C O 1
ATOM 1324 N N . HIS A 1 180 ? -63.590 -8.790 12.310 1.00 56.03 180 HIS C N 1
ATOM 1325 C CA . HIS A 1 180 ? -63.216 -7.772 11.346 1.00 54.27 180 HIS C CA 1
ATOM 1326 C C . HIS A 1 180 ? -64.320 -7.702 10.305 1.00 56.12 180 HIS C C 1
ATOM 1327 O O . HIS A 1 180 ? -64.552 -8.657 9.564 1.00 57.75 180 HIS C O 1
ATOM 1334 N N . GLU A 1 181 ? -65.015 -6.572 10.268 1.00 56.21 181 GLU C N 1
ATOM 1335 C CA . GLU A 1 181 ? -66.302 -6.495 9.572 1.00 58.32 181 GLU C CA 1
ATOM 1336 C C . GLU A 1 181 ? -66.276 -6.592 8.050 1.00 56.99 181 GLU C C 1
ATOM 1337 O O . GLU A 1 181 ? -67.320 -6.743 7.410 1.00 58.52 181 GLU C O 1
ATOM 1343 N N . ILE A 1 182 ? -65.073 -6.529 7.494 1.00 49.04 182 ILE C N 1
ATOM 1344 C CA . ILE A 1 182 ? -64.851 -6.587 6.060 1.00 46.60 182 ILE C CA 1
ATOM 1345 C C . ILE A 1 182 ? -65.158 -7.966 5.463 1.00 48.42 182 ILE C C 1
ATOM 1346 O O . ILE A 1 182 ? -65.607 -8.056 4.322 1.00 48.48 182 ILE C O 1
ATOM 1351 N N . ASP A 1 183 ? -64.923 -9.032 6.235 1.00 47.31 183 ASP C N 1
ATOM 1352 C CA . ASP A 1 183 ? -65.183 -10.399 5.782 1.00 48.92 183 ASP C CA 1
ATOM 1353 C C . ASP A 1 183 ? -65.465 -11.341 6.932 1.00 51.74 183 ASP C C 1
ATOM 1354 O O . ASP A 1 183 ? -65.326 -12.552 6.787 1.00 51.02 183 ASP C O 1
ATOM 1359 N N . ARG A 1 184 ? -65.848 -10.778 8.073 1.00 62.90 184 ARG C N 1
ATOM 1360 C CA . ARG A 1 184 ? -66.290 -11.562 9.221 1.00 65.18 184 ARG C CA 1
ATOM 1361 C C . ARG A 1 184 ? -65.156 -12.402 9.812 1.00 63.02 184 ARG C C 1
ATOM 1362 O O . ARG A 1 184 ? -65.422 -13.404 10.470 1.00 65.76 184 ARG C O 1
ATOM 1370 N N . TYR A 1 185 ? -63.905 -11.997 9.572 1.00 50.58 185 TYR C N 1
ATOM 1371 C CA . TYR A 1 185 ? -62.728 -12.636 10.172 1.00 47.33 185 TYR C CA 1
ATOM 1372 C C . TYR A 1 185 ? -62.752 -12.471 11.667 1.00 48.55 185 TYR C C 1
ATOM 1373 O O . TYR A 1 185 ? -63.150 -11.405 12.158 1.00 48.56 185 TYR C O 1
ATOM 1382 N N . THR A 1 186 ? -62.303 -13.485 12.411 1.00 40.79 186 THR C N 1
ATOM 1383 C CA . THR A 1 186 ? -62.148 -13.286 13.866 1.00 41.35 186 THR C CA 1
ATOM 1384 C C . THR A 1 186 ? -60.743 -13.511 14.425 1.00 39.95 186 THR C C 1
ATOM 1385 O O . THR A 1 186 ? -60.070 -14.480 14.074 1.00 39.09 186 THR C O 1
ATOM 1389 N N . ALA A 1 187 ? -60.334 -12.591 15.302 1.00 51.86 187 ALA C N 1
ATOM 1390 C CA . ALA A 1 187 ? -59.173 -12.739 16.189 1.00 49.56 187 ALA C CA 1
ATOM 1391 C C . ALA A 1 187 ? -59.631 -13.145 17.587 1.00 51.26 187 ALA C C 1
ATOM 1392 O O . ALA A 1 187 ? -60.597 -12.576 18.095 1.00 52.77 187 ALA C O 1
ATOM 1394 N N . ILE A 1 188 ? -58.952 -14.087 18.241 1.00 40.25 188 ILE C N 1
ATOM 1395 C CA . ILE A 1 188 ? -59.301 -14.353 19.658 1.00 41.67 188 ILE C CA 1
ATOM 1396 C C . ILE A 1 188 ? -58.183 -14.112 20.691 1.00 41.11 188 ILE C C 1
ATOM 1397 O O . ILE A 1 188 ? -57.027 -14.509 20.503 1.00 39.80 188 ILE C O 1
ATOM 1402 N N . ALA A 1 189 ? -58.528 -13.444 21.782 1.00 42.47 189 ALA C N 1
ATOM 1403 C CA . ALA A 1 189 ? -57.554 -13.231 22.845 1.00 41.99 189 ALA C CA 1
ATOM 1404 C C . ALA A 1 189 ? -58.059 -13.722 24.192 1.00 43.75 189 ALA C C 1
ATOM 1405 O O . ALA A 1 189 ? -59.077 -13.242 24.668 1.00 45.57 189 ALA C O 1
ATOM 1407 N N . TYR A 1 190 ? -57.335 -14.672 24.792 1.00 50.34 190 TYR C N 1
ATOM 1408 C CA . TYR A 1 190 ? -57.687 -15.259 26.094 1.00 51.68 190 TYR C CA 1
ATOM 1409 C C . TYR A 1 190 ? -57.087 -14.525 27.274 1.00 51.77 190 TYR C C 1
ATOM 1410 O O . TYR A 1 190 ? -56.027 -13.917 27.157 1.00 49.30 190 TYR C O 1
ATOM 1419 N N . TRP A 1 191 ? -57.774 -14.602 28.410 1.00 56.90 191 TRP C N 1
ATOM 1420 C CA . TRP A 1 191 ? -57.246 -14.096 29.673 1.00 57.35 191 TRP C CA 1
ATOM 1421 C C . TRP A 1 191 ? -57.479 -15.097 30.798 1.00 58.61 191 TRP C C 1
ATOM 1422 O O . TRP A 1 191 ? -58.531 -15.734 30.864 1.00 60.05 191 TRP C O 1
ATOM 1433 N N . VAL A 1 192 ? -56.477 -15.238 31.663 1.00 49.62 192 VAL C N 1
ATOM 1434 C CA . VAL A 1 192 ? -56.590 -15.979 32.918 1.00 51.39 192 VAL C CA 1
ATOM 1435 C C . VAL A 1 192 ? -55.810 -15.190 33.963 1.00 51.51 192 VAL C C 1
ATOM 1436 O O . VAL A 1 192 ? -54.884 -14.460 33.600 1.00 49.87 192 VAL C O 1
ATOM 1440 N N . PRO A 1 193 ? -56.182 -15.322 35.263 1.00 53.59 193 PRO C N 1
ATOM 1441 C CA . PRO A 1 193 ? -55.500 -14.596 36.343 1.00 53.99 193 PRO C CA 1
ATOM 1442 C C . PRO A 1 193 ? -54.083 -15.107 36.507 1.00 52.67 193 PRO C C 1
ATOM 1443 O O . PRO A 1 193 ? -53.915 -16.316 36.630 1.00 52.96 193 PRO C O 1
ATOM 1447 N N . ARG A 1 194 ? -53.085 -14.231 36.501 1.00 86.54 194 ARG C N 1
ATOM 1448 C CA . ARG A 1 194 ? -51.710 -14.691 36.650 1.00 86.86 194 ARG C CA 1
ATOM 1449 C C . ARG A 1 194 ? -50.895 -13.752 37.516 1.00 86.42 194 ARG C C 1
ATOM 1450 O O . ARG A 1 194 ? -50.906 -12.542 37.303 1.00 86.14 194 ARG C O 1
ATOM 1458 N N . ASN A 1 195 ? -50.196 -14.331 38.492 1.00 62.04 195 ASN C N 1
ATOM 1459 C CA . ASN A 1 195 ? -49.299 -13.601 39.394 1.00 62.42 195 ASN C CA 1
ATOM 1460 C C . ASN A 1 195 ? -50.005 -12.610 40.306 1.00 64.67 195 ASN C C 1
ATOM 1461 O O . ASN A 1 195 ? -49.461 -11.548 40.634 1.00 64.32 195 ASN C O 1
ATOM 1466 N N . ALA A 1 196 ? -51.217 -12.995 40.706 1.00 63.52 196 ALA C N 1
ATOM 1467 C CA . ALA A 1 196 ? -52.028 -12.298 41.695 1.00 65.29 196 ALA C CA 1
ATOM 1468 C C . ALA A 1 196 ? -51.212 -11.830 42.892 1.00 65.57 196 ALA C C 1
ATOM 1469 O O . ALA A 1 196 ? -50.440 -12.595 43.476 1.00 65.05 196 ALA C O 1
ATOM 1471 N N . LEU A 1 197 ? -51.384 -10.559 43.238 1.00 66.35 197 LEU C N 1
ATOM 1472 C CA . LEU A 1 197 ? -50.762 -9.979 44.419 1.00 69.10 197 LEU C CA 1
ATOM 1473 C C . LEU A 1 197 ? -51.500 -10.463 45.662 1.00 73.48 197 LEU C C 1
ATOM 1474 O O . LEU A 1 197 ? -52.720 -10.691 45.610 1.00 74.15 197 LEU C O 1
ATOM 1479 N N . PRO A 1 198 ? -50.764 -10.610 46.786 1.00 74.82 198 PRO C N 1
ATOM 1480 C CA . PRO A 1 198 ? -51.328 -11.058 48.056 1.00 78.46 198 PRO C CA 1
ATOM 1481 C C . PRO A 1 198 ? -52.435 -10.137 48.540 1.00 81.84 198 PRO C C 1
ATOM 1482 O O . PRO A 1 198 ? -52.305 -8.909 48.506 1.00 80.87 198 PRO C O 1
ATOM 1486 N N . SER A 1 199 ? -53.531 -10.761 48.964 1.00 87.01 199 SER C N 1
ATOM 1487 C CA . SER A 1 199 ? -54.708 -10.076 49.471 1.00 91.53 199 SER C CA 1
ATOM 1488 C C . SER A 1 199 ? -54.420 -9.679 50.908 1.00 95.43 199 SER C C 1
ATOM 1489 O O . SER A 1 199 ? -54.034 -10.521 51.717 1.00 96.29 199 SER C O 1
ATOM 1492 N N . LEU A 1 200 ? -54.608 -8.399 51.219 1.00 121.84 200 LEU C N 1
ATOM 1493 C CA . LEU A 1 200 ? -54.074 -7.802 52.450 1.00 125.21 200 LEU C CA 1
ATOM 1494 C C . LEU A 1 200 ? -54.999 -7.889 53.672 1.00 130.00 200 LEU C C 1
ATOM 1495 O O . LEU A 1 200 ? -55.837 -8.783 53.783 1.00 131.46 200 LEU C O 1
ATOM 1500 N N . PHE B 2 3 ? -62.309 0.318 -0.377 1.00 57.23 3 PHE D N 1
ATOM 1501 C CA . PHE B 2 3 ? -61.163 1.188 -0.130 1.00 58.74 3 PHE D CA 1
ATOM 1502 C C . PHE B 2 3 ? -61.349 2.063 1.103 1.00 59.98 3 PHE D C 1
ATOM 1503 O O . PHE B 2 3 ? -62.456 2.219 1.600 1.00 59.69 3 PHE D O 1
ATOM 1511 N N . VAL B 2 4 ? -60.248 2.618 1.598 1.00 61.37 4 VAL D N 1
ATOM 1512 C CA . VAL B 2 4 ? -60.301 3.619 2.644 1.00 62.72 4 VAL D CA 1
ATOM 1513 C C . VAL B 2 4 ? -59.569 4.859 2.166 1.00 63.90 4 VAL D C 1
ATOM 1514 O O . VAL B 2 4 ? -58.594 4.758 1.433 1.00 64.01 4 VAL D O 1
ATOM 1518 N N . ALA B 2 5 ? -60.037 6.033 2.570 1.00 77.89 5 ALA D N 1
ATOM 1519 C CA . ALA B 2 5 ? -59.348 7.274 2.225 1.00 80.42 5 ALA D CA 1
ATOM 1520 C C . ALA B 2 5 ? -59.176 8.182 3.442 1.00 82.60 5 ALA D C 1
ATOM 1521 O O . ALA B 2 5 ? -60.034 8.219 4.324 1.00 82.44 5 ALA D O 1
ATOM 1523 N N . HIS B 2 6 ? -58.059 8.908 3.477 1.00 69.47 6 HIS D N 1
ATOM 1524 C CA . HIS B 2 6 ? -57.762 9.831 4.571 1.00 72.98 6 HIS D CA 1
ATOM 1525 C C . HIS B 2 6 ? -57.513 11.253 4.106 1.00 75.71 6 HIS D C 1
ATOM 1526 O O . HIS B 2 6 ? -57.020 11.493 2.994 1.00 75.72 6 HIS D O 1
ATOM 1533 N N . VAL B 2 7 ? -57.847 12.189 4.991 1.00 79.86 7 VAL D N 1
ATOM 1534 C CA . VAL B 2 7 ? -57.426 13.577 4.870 1.00 82.40 7 VAL D CA 1
ATOM 1535 C C . VAL B 2 7 ? -56.819 13.970 6.214 1.00 84.58 7 VAL D C 1
ATOM 1536 O O . VAL B 2 7 ? -57.504 14.490 7.094 1.00 84.58 7 VAL D O 1
ATOM 1540 N N . GLU B 2 8 ? -55.526 13.697 6.360 1.00 107.87 8 GLU D N 1
ATOM 1541 C CA . GLU B 2 8 ? -54.841 13.808 7.640 1.00 110.59 8 GLU D CA 1
ATOM 1542 C C . GLU B 2 8 ? -54.198 15.171 7.836 1.00 113.13 8 GLU D C 1
ATOM 1543 O O . GLU B 2 8 ? -53.364 15.597 7.041 1.00 113.51 8 GLU D O 1
ATOM 1549 N N . SER B 2 9 ? -54.603 15.851 8.901 1.00 98.53 9 SER D N 1
ATOM 1550 C CA . SER B 2 9 ? -53.974 17.100 9.294 1.00 101.55 9 SER D CA 1
ATOM 1551 C C . SER B 2 9 ? -53.254 16.898 10.611 1.00 103.59 9 SER D C 1
ATOM 1552 O O . SER B 2 9 ? -53.877 16.554 11.615 1.00 103.34 9 SER D O 1
ATOM 1555 N N . THR B 2 10 ? -51.942 17.108 10.610 1.00 91.24 10 THR D N 1
ATOM 1556 C CA . THR B 2 10 ? -51.162 17.009 11.842 1.00 93.82 10 THR D CA 1
ATOM 1557 C C . THR B 2 10 ? -50.817 18.391 12.394 1.00 97.04 10 THR D C 1
ATOM 1558 O O . THR B 2 10 ? -50.419 19.289 11.648 1.00 97.56 10 THR D O 1
ATOM 1562 N N . CYS B 2 11 ? -50.974 18.558 13.703 1.00 111.99 11 CYS D N 1
ATOM 1563 C CA . CYS B 2 11 ? -50.591 19.801 14.363 1.00 115.50 11 CYS D CA 1
ATOM 1564 C C . CYS B 2 11 ? -49.509 19.582 15.420 1.00 117.09 11 CYS D C 1
ATOM 1565 O O . CYS B 2 11 ? -49.688 18.824 16.378 1.00 116.67 11 CYS D O 1
ATOM 1568 N N . LEU B 2 12 ? -48.388 20.271 15.227 1.00 109.98 12 LEU D N 1
ATOM 1569 C CA . LEU B 2 12 ? -47.176 20.060 16.011 1.00 111.94 12 LEU D CA 1
ATOM 1570 C C . LEU B 2 12 ? -46.823 21.340 16.760 1.00 114.52 12 LEU D C 1
ATOM 1571 O O . LEU B 2 12 ? -46.331 22.297 16.169 1.00 115.45 12 LEU D O 1
ATOM 1576 N N . LEU B 2 13 ? -47.070 21.359 18.062 1.00 116.03 13 LEU D N 1
ATOM 1577 C CA . LEU B 2 13 ? -46.867 22.572 18.846 1.00 118.43 13 LEU D CA 1
ATOM 1578 C C . LEU B 2 13 ? -46.197 22.254 20.187 1.00 120.09 13 LEU D C 1
ATOM 1579 O O . LEU B 2 13 ? -46.625 21.346 20.896 1.00 119.74 13 LEU D O 1
ATOM 1584 N N . ASP B 2 14 ? -45.145 22.997 20.530 1.00 140.13 14 ASP D N 1
ATOM 1585 C CA . ASP B 2 14 ? -44.397 22.752 21.770 1.00 113.80 14 ASP D CA 1
ATOM 1586 C C . ASP B 2 14 ? -45.254 22.991 23.025 1.00 113.99 14 ASP D C 1
ATOM 1587 O O . ASP B 2 14 ? -46.347 23.563 22.941 1.00 114.00 14 ASP D O 1
ATOM 1592 N N . ASP B 2 15 ? -44.745 22.568 24.181 1.00 162.60 15 ASP D N 1
ATOM 1593 C CA . ASP B 2 15 ? -45.518 22.554 25.425 1.00 163.30 15 ASP D CA 1
ATOM 1594 C C . ASP B 2 15 ? -46.220 23.874 25.791 1.00 165.66 15 ASP D C 1
ATOM 1595 O O . ASP B 2 15 ? -47.130 23.889 26.619 1.00 165.90 15 ASP D O 1
ATOM 1597 N N . ALA B 2 16 ? -45.811 24.970 25.159 1.00 163.18 16 ALA D N 1
ATOM 1598 C CA . ALA B 2 16 ? -46.417 26.278 25.406 1.00 165.38 16 ALA D CA 1
ATOM 1599 C C . ALA B 2 16 ? -47.640 26.519 24.522 1.00 165.12 16 ALA D C 1
ATOM 1600 O O . ALA B 2 16 ? -48.681 26.978 24.995 1.00 166.11 16 ALA D O 1
ATOM 1602 N N . GLY B 2 17 ? -47.514 26.214 23.236 1.00 134.86 17 GLY D N 1
ATOM 1603 C CA . GLY B 2 17 ? -48.631 26.367 22.326 1.00 134.12 17 GLY D CA 1
ATOM 1604 C C . GLY B 2 17 ? -48.293 27.103 21.048 1.00 134.58 17 GLY D C 1
ATOM 1605 O O . GLY B 2 17 ? -49.125 27.831 20.503 1.00 135.26 17 GLY D O 1
ATOM 1606 N N . THR B 2 18 ? -47.070 26.917 20.563 1.00 147.16 18 THR D N 1
ATOM 1607 C CA . THR B 2 18 ? -46.683 27.496 19.282 1.00 147.45 18 THR D CA 1
ATOM 1608 C C . THR B 2 18 ? -46.411 26.437 18.211 1.00 144.47 18 THR D C 1
ATOM 1609 O O . THR B 2 18 ? -45.634 25.507 18.419 1.00 143.04 18 THR D O 1
ATOM 1613 N N . PRO B 2 19 ? -47.073 26.574 17.058 1.00 171.39 19 PRO D N 1
ATOM 1614 C CA . PRO B 2 19 ? -46.902 25.667 15.916 1.00 168.58 19 PRO D CA 1
ATOM 1615 C C . PRO B 2 19 ? -45.501 25.718 15.297 1.00 167.57 19 PRO D C 1
ATOM 1616 O O . PRO B 2 19 ? -45.078 26.760 14.800 1.00 169.01 19 PRO D O 1
ATOM 1620 N N . LYS B 2 20 ? -44.796 24.592 15.327 1.00 134.20 20 LYS D N 1
ATOM 1621 C CA . LYS B 2 20 ? -43.476 24.498 14.718 1.00 133.05 20 LYS D CA 1
ATOM 1622 C C . LYS B 2 20 ? -43.548 23.826 13.338 1.00 130.39 20 LYS D C 1
ATOM 1623 O O . LYS B 2 20 ? -42.646 23.968 12.514 1.00 130.11 20 LYS D O 1
ATOM 1625 N N . ASP B 2 21 ? -44.630 23.096 13.095 1.00 107.86 21 ASP D N 1
ATOM 1626 C CA . ASP B 2 21 ? -44.897 22.551 11.775 1.00 105.34 21 ASP D CA 1
ATOM 1627 C C . ASP B 2 21 ? -46.348 22.084 11.674 1.00 103.76 21 ASP D C 1
ATOM 1628 O O . ASP B 2 21 ? -47.050 21.955 12.678 1.00 103.31 21 ASP D O 1
ATOM 1633 N N . PHE B 2 22 ? -46.778 21.829 10.445 1.00 154.33 22 PHE D N 1
ATOM 1634 C CA . PHE B 2 22 ? -48.159 21.509 10.145 1.00 153.70 22 PHE D CA 1
ATOM 1635 C C . PHE B 2 22 ? -48.193 20.922 8.738 1.00 151.73 22 PHE D C 1
ATOM 1636 O O . PHE B 2 22 ? -47.634 21.510 7.811 1.00 152.91 22 PHE D O 1
ATOM 1644 N N . THR B 2 23 ? -48.814 19.753 8.581 1.00 107.85 23 THR D N 1
ATOM 1645 C CA . THR B 2 23 ? -48.908 19.110 7.268 1.00 104.63 23 THR D CA 1
ATOM 1646 C C . THR B 2 23 ? -50.346 18.761 6.891 1.00 102.76 23 THR D C 1
ATOM 1647 O O . THR B 2 23 ? -51.165 18.451 7.761 1.00 102.02 23 THR D O 1
ATOM 1651 N N . TYR B 2 24 ? -50.643 18.820 5.593 1.00 107.98 24 TYR D N 1
ATOM 1652 C CA . TYR B 2 24 ? -51.977 18.493 5.086 1.00 106.78 24 TYR D CA 1
ATOM 1653 C C . TYR B 2 24 ? -51.902 17.401 4.013 1.00 104.35 24 TYR D C 1
ATOM 1654 O O . TYR B 2 24 ? -51.825 17.692 2.818 1.00 104.81 24 TYR D O 1
ATOM 1663 N N . CYS B 2 25 ? -51.938 16.145 4.446 1.00 104.88 25 CYS D N 1
ATOM 1664 C CA . CYS B 2 25 ? -51.719 15.031 3.540 1.00 101.30 25 CYS D CA 1
ATOM 1665 C C . CYS B 2 25 ? -53.022 14.347 3.152 1.00 98.58 25 CYS D C 1
ATOM 1666 O O . CYS B 2 25 ? -53.986 14.348 3.912 1.00 98.82 25 CYS D O 1
ATOM 1669 N N . ILE B 2 26 ? -53.034 13.759 1.962 1.00 74.24 26 ILE D N 1
ATOM 1670 C CA . ILE B 2 26 ? -54.219 13.116 1.409 1.00 72.86 26 ILE D CA 1
ATOM 1671 C C . ILE B 2 26 ? -53.877 11.738 0.852 1.00 70.34 26 ILE D C 1
ATOM 1672 O O . ILE B 2 26 ? -53.096 11.618 -0.099 1.00 69.89 26 ILE D O 1
ATOM 1677 N N . SER B 2 27 ? -54.462 10.700 1.443 1.00 81.05 27 SER D N 1
ATOM 1678 C CA . SER B 2 27 ? -54.148 9.332 1.050 1.00 77.73 27 SER D CA 1
ATOM 1679 C C . SER B 2 27 ? -55.378 8.561 0.588 1.00 75.87 27 SER D C 1
ATOM 1680 O O . SER B 2 27 ? -56.508 8.956 0.867 1.00 76.93 27 SER D O 1
ATOM 1683 N N . PHE B 2 28 ? -55.156 7.461 -0.122 1.00 62.66 28 PHE D N 1
ATOM 1684 C CA . PHE B 2 28 ? -56.257 6.636 -0.620 1.00 58.93 28 PHE D CA 1
ATOM 1685 C C . PHE B 2 28 ? -55.799 5.198 -0.779 1.00 57.76 28 PHE D C 1
ATOM 1686 O O . PHE B 2 28 ? -54.909 4.928 -1.566 1.00 56.47 28 PHE D O 1
ATOM 1694 N N . ASN B 2 29 ? -56.420 4.286 -0.043 1.00 63.06 29 ASN D N 1
ATOM 1695 C CA . ASN B 2 29 ? -55.980 2.898 0.013 1.00 61.46 29 ASN D CA 1
ATOM 1696 C C . ASN B 2 29 ? -54.601 2.754 0.671 1.00 60.95 29 ASN D C 1
ATOM 1697 O O . ASN B 2 29 ? -53.724 2.045 0.163 1.00 60.27 29 ASN D O 1
ATOM 1702 N N . LYS B 2 30 ? -54.431 3.439 1.804 1.00 75.67 30 LYS D N 1
ATOM 1703 C CA . LYS B 2 30 ? -53.210 3.387 2.606 1.00 75.61 30 LYS D CA 1
ATOM 1704 C C . LYS B 2 30 ? -51.971 3.682 1.767 1.00 76.94 30 LYS D C 1
ATOM 1705 O O . LYS B 2 30 ? -50.899 3.119 1.973 1.00 77.54 30 LYS D O 1
ATOM 1711 N N . ASP B 2 31 ? -52.149 4.582 0.813 1.00 91.37 31 ASP D N 1
ATOM 1712 C CA . ASP B 2 31 ? -51.086 5.057 -0.049 1.00 93.32 31 ASP D CA 1
ATOM 1713 C C . ASP B 2 31 ? -51.047 6.544 0.195 1.00 94.89 31 ASP D C 1
ATOM 1714 O O . ASP B 2 31 ? -52.079 7.189 0.077 1.00 96.44 31 ASP D O 1
ATOM 1719 N N . LEU B 2 32 ? -49.892 7.112 0.522 1.00 79.68 32 LEU D N 1
ATOM 1720 C CA . LEU B 2 32 ? -49.839 8.570 0.687 1.00 81.31 32 LEU D CA 1
ATOM 1721 C C . LEU B 2 32 ? -49.767 9.287 -0.674 1.00 83.93 32 LEU D C 1
ATOM 1722 O O . LEU B 2 32 ? -48.802 9.110 -1.421 1.00 83.65 32 LEU D O 1
ATOM 1727 N N . LEU B 2 33 ? -50.782 10.087 -1.001 1.00 86.00 33 LEU D N 1
ATOM 1728 C CA . LEU B 2 33 ? -50.901 10.621 -2.364 1.00 89.53 33 LEU D CA 1
ATOM 1729 C C . LEU B 2 33 ? -50.481 12.084 -2.555 1.00 92.24 33 LEU D C 1
ATOM 1730 O O . LEU B 2 33 ? -49.570 12.369 -3.334 1.00 93.17 33 LEU D O 1
ATOM 1735 N N . THR B 2 34 ? -51.148 13.011 -1.874 1.00 113.00 34 THR D N 1
ATOM 1736 C CA . THR B 2 34 ? -50.776 14.416 -2.000 1.00 115.50 34 THR D CA 1
ATOM 1737 C C . THR B 2 34 ? -50.777 15.166 -0.677 1.00 115.51 34 THR D C 1
ATOM 1738 O O . THR B 2 34 ? -51.708 15.054 0.123 1.00 115.36 34 THR D O 1
ATOM 1742 N N . CYS B 2 35 ? -49.720 15.933 -0.453 1.00 100.57 35 CYS D N 1
ATOM 1743 C CA . CYS B 2 35 ? -49.620 16.733 0.755 1.00 101.31 35 CYS D CA 1
ATOM 1744 C C . CYS B 2 35 ? -49.354 18.197 0.436 1.00 104.51 35 CYS D C 1
ATOM 1745 O O . CYS B 2 35 ? -49.299 18.589 -0.733 1.00 106.07 35 CYS D O 1
ATOM 1748 N N . TRP B 2 36 ? -49.206 19.000 1.484 1.00 141.25 36 TRP D N 1
ATOM 1749 C CA . TRP B 2 36 ? -48.999 20.426 1.317 1.00 144.39 36 TRP D CA 1
ATOM 1750 C C . TRP B 2 36 ? -47.523 20.752 1.443 1.00 143.44 36 TRP D C 1
ATOM 1751 O O . TRP B 2 36 ? -46.849 20.287 2.364 1.00 141.35 36 TRP D O 1
ATOM 1762 N N . ASP B 2 37 ? -47.028 21.531 0.487 1.00 122.15 37 ASP D N 1
ATOM 1763 C CA . ASP B 2 37 ? -45.649 21.994 0.486 1.00 122.05 37 ASP D CA 1
ATOM 1764 C C . ASP B 2 37 ? -45.652 23.469 0.837 1.00 124.68 37 ASP D C 1
ATOM 1765 O O . ASP B 2 37 ? -46.078 24.293 0.029 1.00 127.36 37 ASP D O 1
ATOM 1770 N N . PRO B 2 38 ? -45.189 23.811 2.051 1.00 106.31 38 PRO D N 1
ATOM 1771 C CA . PRO B 2 38 ? -45.158 25.221 2.453 1.00 118.09 38 PRO D CA 1
ATOM 1772 C C . PRO B 2 38 ? -44.164 26.081 1.662 1.00 118.78 38 PRO D C 1
ATOM 1773 O O . PRO B 2 38 ? -44.420 27.270 1.475 1.00 118.28 38 PRO D O 1
ATOM 1777 N N . GLU B 2 39 ? -43.061 25.496 1.202 1.00 133.18 39 GLU D N 1
ATOM 1778 C CA . GLU B 2 39 ? -42.021 26.248 0.496 1.00 136.57 39 GLU D CA 1
ATOM 1779 C C . GLU B 2 39 ? -42.462 26.792 -0.873 1.00 138.53 39 GLU D C 1
ATOM 1780 O O . GLU B 2 39 ? -42.187 27.947 -1.206 1.00 140.48 39 GLU D O 1
ATOM 1786 N N . GLU B 2 40 ? -43.135 25.962 -1.664 1.00 134.13 40 GLU D N 1
ATOM 1787 C CA . GLU B 2 40 ? -43.633 26.385 -2.974 1.00 135.56 40 GLU D CA 1
ATOM 1788 C C . GLU B 2 40 ? -45.115 26.775 -2.951 1.00 133.52 40 GLU D C 1
ATOM 1789 O O . GLU B 2 40 ? -45.686 27.116 -3.987 1.00 134.09 40 GLU D O 1
ATOM 1795 N N . ASN B 2 41 ? -45.730 26.715 -1.770 1.00 149.43 41 ASN D N 1
ATOM 1796 C CA . ASN B 2 41 ? -47.146 27.055 -1.596 1.00 147.78 41 ASN D CA 1
ATOM 1797 C C . ASN B 2 41 ? -48.099 26.350 -2.564 1.00 148.56 41 ASN D C 1
ATOM 1798 O O . ASN B 2 41 ? -48.962 26.996 -3.155 1.00 148.59 41 ASN D O 1
ATOM 1803 N N . LYS B 2 42 ? -47.949 25.035 -2.725 1.00 143.76 42 LYS D N 1
ATOM 1804 C CA . LYS B 2 42 ? -48.805 24.273 -3.642 1.00 144.31 42 LYS D CA 1
ATOM 1805 C C . LYS B 2 42 ? -49.267 22.936 -3.059 1.00 142.94 42 LYS D C 1
ATOM 1806 O O . LYS B 2 42 ? -48.747 22.478 -2.040 1.00 141.66 42 LYS D O 1
ATOM 1812 N N . MET B 2 43 ? -50.243 22.312 -3.712 1.00 127.73 43 MET D N 1
ATOM 1813 C CA . MET B 2 43 ? -50.721 21.000 -3.290 1.00 126.59 43 MET D CA 1
ATOM 1814 C C . MET B 2 43 ? -50.037 19.906 -4.101 1.00 129.05 43 MET D C 1
ATOM 1815 O O . MET B 2 43 ? -50.694 19.108 -4.766 1.00 129.75 43 MET D O 1
ATOM 1820 N N . ALA B 2 44 ? -48.710 19.880 -4.035 1.00 112.56 44 ALA D N 1
ATOM 1821 C CA . ALA B 2 44 ? -47.904 18.931 -4.797 1.00 115.16 44 ALA D CA 1
ATOM 1822 C C . ALA B 2 44 ? -48.029 17.512 -4.255 1.00 113.93 44 ALA D C 1
ATOM 1823 O O . ALA B 2 44 ? -48.070 17.314 -3.039 1.00 111.61 44 ALA D O 1
ATOM 1825 N N . PRO B 2 45 ? -48.094 16.521 -5.160 1.00 112.49 45 PRO D N 1
ATOM 1826 C CA . PRO B 2 45 ? -48.099 15.105 -4.782 1.00 111.66 45 PRO D CA 1
ATOM 1827 C C . PRO B 2 45 ? -46.909 14.760 -3.894 1.00 111.46 45 PRO D C 1
ATOM 1828 O O . PRO B 2 45 ? -45.825 15.305 -4.105 1.00 112.78 45 PRO D O 1
ATOM 1832 N N . SER B 2 46 ? -47.105 13.873 -2.921 1.00 132.95 46 SER D N 1
ATOM 1833 C CA . SER B 2 46 ? -46.030 13.517 -2.001 1.00 133.01 46 SER D CA 1
ATOM 1834 C C . SER B 2 46 ? -45.119 12.442 -2.577 1.00 135.63 46 SER D C 1
ATOM 1835 O O . SER B 2 46 ? -45.591 11.408 -3.056 1.00 135.54 46 SER D O 1
ATOM 1838 N N . GLU B 2 47 ? -43.813 12.700 -2.510 1.00 136.02 47 GLU D N 1
ATOM 1839 C CA . GLU B 2 47 ? -42.788 11.836 -3.106 1.00 139.33 47 GLU D CA 1
ATOM 1840 C C . GLU B 2 47 ? -43.079 11.483 -4.575 1.00 142.32 47 GLU D C 1
ATOM 1841 O O . GLU B 2 47 ? -43.497 12.340 -5.358 1.00 143.30 47 GLU D O 1
ATOM 1847 N N . PHE B 2 48 ? -42.834 10.227 -4.942 1.00 152.09 48 PHE D N 1
ATOM 1848 C CA . PHE B 2 48 ? -43.159 9.726 -6.275 1.00 154.98 48 PHE D CA 1
ATOM 1849 C C . PHE B 2 48 ? -44.207 8.621 -6.116 1.00 153.21 48 PHE D C 1
ATOM 1850 O O . PHE B 2 48 ? -44.620 8.319 -4.995 1.00 150.34 48 PHE D O 1
ATOM 1858 N N . GLY B 2 49 ? -44.651 8.021 -7.215 1.00 122.32 49 GLY D N 1
ATOM 1859 C CA . GLY B 2 49 ? -45.646 6.968 -7.109 1.00 120.70 49 GLY D CA 1
ATOM 1860 C C . GLY B 2 49 ? -45.980 6.184 -8.367 1.00 122.87 49 GLY D C 1
ATOM 1861 O O . GLY B 2 49 ? -45.929 6.709 -9.479 1.00 125.32 49 GLY D O 1
ATOM 1862 N N . VAL B 2 50 ? -46.333 4.913 -8.174 1.00 141.50 50 VAL D N 1
ATOM 1863 C CA . VAL B 2 50 ? -46.790 4.039 -9.252 1.00 142.82 50 VAL D CA 1
ATOM 1864 C C . VAL B 2 50 ? -48.224 4.391 -9.672 1.00 141.81 50 VAL D C 1
ATOM 1865 O O . VAL B 2 50 ? -48.589 4.253 -10.838 1.00 144.18 50 VAL D O 1
ATOM 1869 N N . LEU B 2 51 ? -49.032 4.857 -8.722 1.00 128.58 51 LEU D N 1
ATOM 1870 C CA . LEU B 2 51 ? -50.371 5.355 -9.039 1.00 126.70 51 LEU D CA 1
ATOM 1871 C C . LEU B 2 51 ? -50.511 6.851 -8.709 1.00 125.11 51 LEU D C 1
ATOM 1872 O O . LEU B 2 51 ? -51.608 7.365 -8.490 1.00 123.57 51 LEU D O 1
ATOM 1877 N N . ASN B 2 52 ? -49.383 7.551 -8.705 1.00 125.52 52 ASN D N 1
ATOM 1878 C CA . ASN B 2 52 ? -49.370 8.978 -8.404 1.00 124.16 52 ASN D CA 1
ATOM 1879 C C . ASN B 2 52 ? -50.176 9.854 -9.372 1.00 124.39 52 ASN D C 1
ATOM 1880 O O . ASN B 2 52 ? -50.557 10.966 -9.018 1.00 122.84 52 ASN D O 1
ATOM 1885 N N . SER B 2 53 ? -50.394 9.376 -10.598 1.00 100.42 53 SER D N 1
ATOM 1886 C CA . SER B 2 53 ? -51.129 10.145 -11.605 1.00 100.89 53 SER D CA 1
ATOM 1887 C C . SER B 2 53 ? -52.473 10.608 -11.048 1.00 99.91 53 SER D C 1
ATOM 1888 O O . SER B 2 53 ? -52.920 11.729 -11.301 1.00 100.46 53 SER D O 1
ATOM 1891 N N . LEU B 2 54 ? -53.096 9.726 -10.274 1.00 104.24 54 LEU D N 1
ATOM 1892 C CA . LEU B 2 54 ? -54.285 10.056 -9.506 1.00 101.20 54 LEU D CA 1
ATOM 1893 C C . LEU B 2 54 ? -54.005 11.228 -8.561 1.00 99.71 54 LEU D C 1
ATOM 1894 O O . LEU B 2 54 ? -54.807 12.158 -8.456 1.00 98.49 54 LEU D O 1
ATOM 1899 N N . ALA B 2 55 ? -52.862 11.183 -7.880 1.00 98.20 55 ALA D N 1
ATOM 1900 C CA . ALA B 2 55 ? -52.465 12.265 -6.984 1.00 98.58 55 ALA D CA 1
ATOM 1901 C C . ALA B 2 55 ? -52.124 13.552 -7.742 1.00 99.91 55 ALA D C 1
ATOM 1902 O O . ALA B 2 55 ? -52.370 14.656 -7.243 1.00 100.25 55 ALA D O 1
ATOM 1904 N N . ASN B 2 56 ? -51.550 13.407 -8.938 1.00 123.19 56 ASN D N 1
ATOM 1905 C CA . ASN B 2 56 ? -51.262 14.556 -9.802 1.00 125.44 56 ASN D CA 1
ATOM 1906 C C . ASN B 2 56 ? -52.549 15.225 -10.264 1.00 124.68 56 ASN D C 1
ATOM 1907 O O . ASN B 2 56 ? -52.637 16.450 -10.311 1.00 124.81 56 ASN D O 1
ATOM 1912 N N . VAL B 2 57 ? -53.539 14.406 -10.606 1.00 118.07 57 VAL D N 1
ATOM 1913 C CA . VAL B 2 57 ? -54.880 14.894 -10.916 1.00 116.99 57 VAL D CA 1
ATOM 1914 C C . VAL B 2 57 ? -55.550 15.397 -9.633 1.00 113.71 57 VAL D C 1
ATOM 1915 O O . VAL B 2 57 ? -56.339 16.346 -9.659 1.00 113.09 57 VAL D O 1
ATOM 1919 N N . LEU B 2 58 ? -55.203 14.780 -8.504 1.00 102.90 58 LEU D N 1
ATOM 1920 C CA . LEU B 2 58 ? -55.665 15.249 -7.196 1.00 100.05 58 LEU D CA 1
ATOM 1921 C C . LEU B 2 58 ? -55.010 16.575 -6.790 1.00 100.42 58 LEU D C 1
ATOM 1922 O O . LEU B 2 58 ? -55.398 17.202 -5.802 1.00 100.35 58 LEU D O 1
ATOM 1927 N N . SER B 2 59 ? -54.014 16.996 -7.560 1.00 128.12 59 SER D N 1
ATOM 1928 C CA . SER B 2 59 ? -53.358 18.269 -7.322 1.00 128.76 59 SER D CA 1
ATOM 1929 C C . SER B 2 59 ? -54.139 19.369 -8.033 1.00 129.21 59 SER D C 1
ATOM 1930 O O . SER B 2 59 ? -54.146 20.514 -7.599 1.00 128.42 59 SER D O 1
ATOM 1933 N N . GLN B 2 60 ? -54.817 19.004 -9.117 1.00 128.20 60 GLN D N 1
ATOM 1934 C CA . GLN B 2 60 ? -55.559 19.967 -9.927 1.00 128.96 60 GLN D CA 1
ATOM 1935 C C . GLN B 2 60 ? -56.964 20.226 -9.379 1.00 126.66 60 GLN D C 1
ATOM 1936 O O . GLN B 2 60 ? -57.423 21.360 -9.368 1.00 126.36 60 GLN D O 1
ATOM 1942 N N . HIS B 2 61 ? -57.663 19.179 -8.957 1.00 140.01 61 HIS D N 1
ATOM 1943 C CA . HIS B 2 61 ? -58.859 19.359 -8.145 1.00 137.98 61 HIS D CA 1
ATOM 1944 C C . HIS B 2 61 ? -58.239 19.549 -6.776 1.00 135.62 61 HIS D C 1
ATOM 1945 O O . HIS B 2 61 ? -57.477 18.681 -6.345 1.00 132.51 61 HIS D O 1
ATOM 1952 N N . LEU B 2 62 ? -58.571 20.667 -6.117 1.00 135.73 62 LEU D N 1
ATOM 1953 C CA . LEU B 2 62 ? -57.733 21.331 -5.099 1.00 134.54 62 LEU D CA 1
ATOM 1954 C C . LEU B 2 62 ? -56.735 22.111 -5.914 1.00 135.64 62 LEU D C 1
ATOM 1955 O O . LEU B 2 62 ? -56.502 21.762 -7.056 1.00 133.81 62 LEU D O 1
ATOM 1960 N N . ASN B 2 63 ? -56.133 23.148 -5.342 1.00 105.96 63 ASN D N 1
ATOM 1961 C CA . ASN B 2 63 ? -55.348 24.120 -6.128 1.00 107.61 63 ASN D CA 1
ATOM 1962 C C . ASN B 2 63 ? -56.236 24.936 -7.058 1.00 109.10 63 ASN D C 1
ATOM 1963 O O . ASN B 2 63 ? -55.770 25.868 -7.696 1.00 110.74 63 ASN D O 1
ATOM 1968 N N . GLN B 2 64 ? -57.507 24.553 -7.147 1.00 116.15 64 GLN D N 1
ATOM 1969 C CA . GLN B 2 64 ? -58.519 25.317 -7.868 1.00 117.05 64 GLN D CA 1
ATOM 1970 C C . GLN B 2 64 ? -59.458 25.920 -6.838 1.00 115.38 64 GLN D C 1
ATOM 1971 O O . GLN B 2 64 ? -60.500 26.493 -7.179 1.00 115.28 64 GLN D O 1
ATOM 1977 N N . LYS B 2 65 ? -59.075 25.779 -5.571 1.00 126.45 65 LYS D N 1
ATOM 1978 C CA . LYS B 2 65 ? -59.907 26.224 -4.465 1.00 114.56 65 LYS D CA 1
ATOM 1979 C C . LYS B 2 65 ? -59.170 27.170 -3.511 1.00 116.15 65 LYS D C 1
ATOM 1980 O O . LYS B 2 65 ? -58.628 26.741 -2.492 1.00 116.38 65 LYS D O 1
ATOM 1986 N N . ASP B 2 66 ? -59.160 28.458 -3.858 1.00 143.49 66 ASP D N 1
ATOM 1987 C CA . ASP B 2 66 ? -58.584 29.508 -3.011 1.00 146.17 66 ASP D CA 1
ATOM 1988 C C . ASP B 2 66 ? -59.154 29.478 -1.595 1.00 147.29 66 ASP D C 1
ATOM 1989 O O . ASP B 2 66 ? -58.456 29.804 -0.634 1.00 148.67 66 ASP D O 1
ATOM 1994 N N . THR B 2 67 ? -60.429 29.107 -1.484 1.00 125.51 67 THR D N 1
ATOM 1995 C CA . THR B 2 67 ? -61.074 28.919 -0.192 1.00 126.33 67 THR D CA 1
ATOM 1996 C C . THR B 2 67 ? -60.221 27.982 0.651 1.00 127.07 67 THR D C 1
ATOM 1997 O O . THR B 2 67 ? -59.849 28.303 1.781 1.00 128.16 67 THR D O 1
ATOM 2001 N N . LEU B 2 68 ? -59.895 26.830 0.078 1.00 136.98 68 LEU D N 1
ATOM 2002 C CA . LEU B 2 68 ? -58.910 25.940 0.666 1.00 137.85 68 LEU D CA 1
ATOM 2003 C C . LEU B 2 68 ? -57.538 26.597 0.625 1.00 139.70 68 LEU D C 1
ATOM 2004 O O . LEU B 2 68 ? -56.979 26.943 1.661 1.00 141.08 68 LEU D O 1
ATOM 2009 N N . MET B 2 69 ? -57.019 26.791 -0.586 1.00 128.97 69 MET D N 1
ATOM 2010 C CA . MET B 2 69 ? -55.672 27.315 -0.818 1.00 130.51 69 MET D CA 1
ATOM 2011 C C . MET B 2 69 ? -55.230 28.474 0.077 1.00 132.65 69 MET D C 1
ATOM 2012 O O . MET B 2 69 ? -54.040 28.750 0.178 1.00 133.74 69 MET D O 1
ATOM 2017 N N . GLN B 2 70 ? -56.181 29.148 0.717 1.00 149.72 70 GLN D N 1
ATOM 2018 C CA . GLN B 2 70 ? -55.864 30.184 1.696 1.00 151.72 70 GLN D CA 1
ATOM 2019 C C . GLN B 2 70 ? -55.602 29.574 3.073 1.00 152.20 70 GLN D C 1
ATOM 2020 O O . GLN B 2 70 ? -54.680 29.987 3.778 1.00 153.59 70 GLN D O 1
ATOM 2026 N N . ARG B 2 71 ? -56.417 28.588 3.446 1.00 145.26 71 ARG D N 1
ATOM 2027 C CA . ARG B 2 71 ? -56.303 27.940 4.755 1.00 145.31 71 ARG D CA 1
ATOM 2028 C C . ARG B 2 71 ? -54.968 27.213 4.911 1.00 145.63 71 ARG D C 1
ATOM 2029 O O . ARG B 2 71 ? -54.486 27.020 6.029 1.00 146.13 71 ARG D O 1
ATOM 2037 N N . LEU B 2 72 ? -54.382 26.816 3.783 1.00 153.57 72 LEU D N 1
ATOM 2038 C CA . LEU B 2 72 ? -53.059 26.205 3.766 1.00 154.10 72 LEU D CA 1
ATOM 2039 C C . LEU B 2 72 ? -51.983 27.271 3.915 1.00 155.69 72 LEU D C 1
ATOM 2040 O O . LEU B 2 72 ? -50.928 27.024 4.498 1.00 156.74 72 LEU D O 1
ATOM 2045 N N . ARG B 2 73 ? -52.251 28.456 3.377 1.00 147.42 73 ARG D N 1
ATOM 2046 C CA . ARG B 2 73 ? -51.362 29.591 3.574 1.00 148.69 73 ARG D CA 1
ATOM 2047 C C . ARG B 2 73 ? -51.450 30.038 5.036 1.00 150.07 73 ARG D C 1
ATOM 2048 O O . ARG B 2 73 ? -50.438 30.391 5.647 1.00 151.30 73 ARG D O 1
ATOM 2056 N N . ASN B 2 74 ? -52.663 30.007 5.590 1.00 176.63 74 ASN D N 1
ATOM 2057 C CA . ASN B 2 74 ? -52.887 30.297 7.008 1.00 177.58 74 ASN D CA 1
ATOM 2058 C C . ASN B 2 74 ? -52.130 29.308 7.882 1.00 177.54 74 ASN D C 1
ATOM 2059 O O . ASN B 2 74 ? -51.388 29.696 8.785 1.00 178.85 74 ASN D O 1
ATOM 2061 N N . GLY B 2 75 ? -52.349 28.027 7.606 1.00 191.24 75 GLY D N 1
ATOM 2062 C CA . GLY B 2 75 ? -51.522 26.948 8.118 1.00 190.35 75 GLY D CA 1
ATOM 2063 C C . GLY B 2 75 ? -51.213 26.916 9.600 1.00 190.73 75 GLY D C 1
ATOM 2064 O O . GLY B 2 75 ? -52.083 26.625 10.416 1.00 190.21 75 GLY D O 1
ATOM 2065 N N . LEU B 2 76 ? -49.959 27.208 9.937 1.00 124.91 76 LEU D N 1
ATOM 2066 C CA . LEU B 2 76 ? -49.454 27.051 11.298 1.00 125.11 76 LEU D CA 1
ATOM 2067 C C . LEU B 2 76 ? -50.324 27.718 12.362 1.00 125.14 76 LEU D C 1
ATOM 2068 O O . LEU B 2 76 ? -50.780 27.059 13.295 1.00 124.48 76 LEU D O 1
ATOM 2073 N N . GLN B 2 77 ? -50.570 29.015 12.210 1.00 128.93 77 GLN D N 1
ATOM 2074 C CA . GLN B 2 77 ? -51.303 29.781 13.218 1.00 129.14 77 GLN D CA 1
ATOM 2075 C C . GLN B 2 77 ? -52.738 29.284 13.406 1.00 126.90 77 GLN D C 1
ATOM 2076 O O . GLN B 2 77 ? -53.352 29.505 14.453 1.00 126.77 77 GLN D O 1
ATOM 2082 N N . ASN B 2 78 ? -53.263 28.614 12.384 1.00 155.08 78 ASN D N 1
ATOM 2083 C CA . ASN B 2 78 ? -54.603 28.047 12.438 1.00 152.78 78 ASN D CA 1
ATOM 2084 C C . ASN B 2 78 ? -54.730 27.040 13.586 1.00 151.84 78 ASN D C 1
ATOM 2085 O O . ASN B 2 78 ? -55.794 26.900 14.193 1.00 150.58 78 ASN D O 1
ATOM 2090 N N . CYS B 2 79 ? -53.630 26.354 13.886 1.00 163.83 79 CYS D N 1
ATOM 2091 C CA . CYS B 2 79 ? -53.594 25.399 14.988 1.00 162.94 79 CYS D CA 1
ATOM 2092 C C . CYS B 2 79 ? -53.792 26.072 16.340 1.00 164.17 79 CYS D C 1
ATOM 2093 O O . CYS B 2 79 ? -54.623 25.632 17.133 1.00 163.29 79 CYS D O 1
ATOM 2096 N N . ALA B 2 80 ? -53.030 27.133 16.601 1.00 112.38 80 ALA D N 1
ATOM 2097 C CA . ALA B 2 80 ? -53.141 27.861 17.863 1.00 114.40 80 ALA D CA 1
ATOM 2098 C C . ALA B 2 80 ? -54.563 28.371 18.029 1.00 114.54 80 ALA D C 1
ATOM 2099 O O . ALA B 2 80 ? -55.138 28.312 19.120 1.00 115.55 80 ALA D O 1
ATOM 2101 N N . THR B 2 81 ? -55.126 28.849 16.923 1.00 148.94 81 THR D N 1
ATOM 2102 C CA . THR B 2 81 ? -56.506 29.312 16.883 1.00 148.35 81 THR D CA 1
ATOM 2103 C C . THR B 2 81 ? -57.461 28.166 17.212 1.00 146.36 81 THR D C 1
ATOM 2104 O O . THR B 2 81 ? -58.436 28.350 17.942 1.00 145.84 81 THR D O 1
ATOM 2108 N N . HIS B 2 82 ? -57.163 26.982 16.681 1.00 173.01 82 HIS D N 1
ATOM 2109 C CA . HIS B 2 82 ? -57.968 25.784 16.927 1.00 170.85 82 HIS D CA 1
ATOM 2110 C C . HIS B 2 82 ? -57.686 25.196 18.310 1.00 170.09 82 HIS D C 1
ATOM 2111 O O . HIS B 2 82 ? -58.582 24.632 18.942 1.00 168.30 82 HIS D O 1
ATOM 2118 N N . THR B 2 83 ? -56.450 25.319 18.782 1.00 152.23 83 THR D N 1
ATOM 2119 C CA . THR B 2 83 ? -56.041 24.578 19.974 1.00 151.56 83 THR D CA 1
ATOM 2120 C C . THR B 2 83 ? -56.102 25.343 21.307 1.00 152.24 83 THR D C 1
ATOM 2121 O O . THR B 2 83 ? -56.223 24.723 22.363 1.00 151.55 83 THR D O 1
ATOM 2125 N N . GLN B 2 84 ? -56.050 26.672 21.259 1.00 162.26 84 GLN D N 1
ATOM 2126 C CA . GLN B 2 84 ? -55.930 27.483 22.481 1.00 162.77 84 GLN D CA 1
ATOM 2127 C C . GLN B 2 84 ? -56.877 27.189 23.669 1.00 161.03 84 GLN D C 1
ATOM 2128 O O . GLN B 2 84 ? -56.423 27.203 24.816 1.00 161.57 84 GLN D O 1
ATOM 2134 N N . PRO B 2 85 ? -58.182 26.939 23.412 1.00 120.36 85 PRO D N 1
ATOM 2135 C CA . PRO B 2 85 ? -59.070 26.636 24.550 1.00 120.06 85 PRO D CA 1
ATOM 2136 C C . PRO B 2 85 ? -58.608 25.466 25.435 1.00 120.25 85 PRO D C 1
ATOM 2137 O O . PRO B 2 85 ? -58.375 25.650 26.629 1.00 121.87 85 PRO D O 1
ATOM 2141 N N . PHE B 2 86 ? -58.464 24.284 24.851 1.00 150.15 86 PHE D N 1
ATOM 2142 C CA . PHE B 2 86 ? -58.097 23.099 25.620 1.00 149.46 86 PHE D CA 1
ATOM 2143 C C . PHE B 2 86 ? -56.589 22.938 25.850 1.00 150.63 86 PHE D C 1
ATOM 2144 O O . PHE B 2 86 ? -56.177 22.333 26.842 1.00 150.17 86 PHE D O 1
ATOM 2152 N N . TRP B 2 87 ? -55.782 23.496 24.945 1.00 149.56 87 TRP D N 1
ATOM 2153 C CA . TRP B 2 87 ? -54.331 23.257 24.905 1.00 150.68 87 TRP D CA 1
ATOM 2154 C C . TRP B 2 87 ? -53.610 23.365 26.243 1.00 151.38 87 TRP D C 1
ATOM 2155 O O . TRP B 2 87 ? -52.770 22.524 26.575 1.00 151.04 87 TRP D O 1
ATOM 2166 N N . GLY B 2 88 ? -53.921 24.416 26.992 1.00 121.73 88 GLY D N 1
ATOM 2167 C CA . GLY B 2 88 ? -53.287 24.633 28.273 1.00 123.61 88 GLY D CA 1
ATOM 2168 C C . GLY B 2 88 ? -53.445 23.397 29.120 1.00 123.49 88 GLY D C 1
ATOM 2169 O O . GLY B 2 88 ? -52.461 22.774 29.504 1.00 123.74 88 GLY D O 1
ATOM 2170 N N . SER B 2 89 ? -54.696 23.016 29.350 1.00 153.75 89 SER D N 1
ATOM 2171 C CA . SER B 2 89 ? -55.025 21.925 30.258 1.00 153.48 89 SER D CA 1
ATOM 2172 C C . SER B 2 89 ? -54.443 20.577 29.842 1.00 151.89 89 SER D C 1
ATOM 2173 O O . SER B 2 89 ? -54.241 19.701 30.683 1.00 152.13 89 SER D O 1
ATOM 2176 N N . LEU B 2 90 ? -54.174 20.410 28.551 1.00 120.08 90 LEU D N 1
ATOM 2177 C CA . LEU B 2 90 ? -53.642 19.142 28.051 1.00 118.61 90 LEU D CA 1
ATOM 2178 C C . LEU B 2 90 ? -52.131 19.042 28.232 1.00 119.23 90 LEU D C 1
ATOM 2179 O O . LEU B 2 90 ? -51.598 17.952 28.438 1.00 118.73 90 LEU D O 1
ATOM 2184 N N . THR B 2 91 ? -51.436 20.173 28.145 1.00 147.17 91 THR D N 1
ATOM 2185 C CA . THR B 2 91 ? -50.021 20.193 28.504 1.00 129.17 91 THR D CA 1
ATOM 2186 C C . THR B 2 91 ? -49.957 20.179 30.031 1.00 128.73 91 THR D C 1
ATOM 2187 O O . THR B 2 91 ? -48.949 19.803 30.631 1.00 128.95 91 THR D O 1
ATOM 2191 N N . ASP B 2 92 ? -51.069 20.573 30.646 1.00 111.20 92 ASP D N 1
ATOM 2192 C CA . ASP B 2 92 ? -51.186 20.656 32.096 1.00 111.89 92 ASP D CA 1
ATOM 2193 C C . ASP B 2 92 ? -51.739 19.365 32.698 1.00 109.68 92 ASP D C 1
ATOM 2194 O O . ASP B 2 92 ? -51.538 19.090 33.882 1.00 109.46 92 ASP D O 1
ATOM 2199 N N . ARG B 2 93 ? -52.416 18.564 31.879 1.00 103.30 93 ARG D N 1
ATOM 2200 C CA . ARG B 2 93 ? -52.978 17.303 32.367 1.00 101.71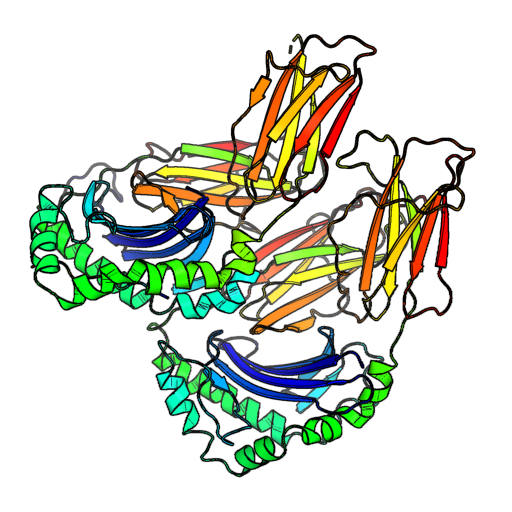 93 ARG D CA 1
ATOM 2201 C C . ARG B 2 93 ? -51.905 16.351 32.860 1.00 99.15 93 ARG D C 1
ATOM 2202 O O . ARG B 2 93 ? -50.979 15.999 32.116 1.00 97.26 93 ARG D O 1
ATOM 2210 N N . THR B 2 94 ? -52.050 15.919 34.111 1.00 96.31 94 THR D N 1
ATOM 2211 C CA . THR B 2 94 ? -51.047 15.077 34.742 1.00 94.08 94 THR D CA 1
ATOM 2212 C C . THR B 2 94 ? -51.618 14.286 35.920 1.00 93.99 94 THR D C 1
ATOM 2213 O O . THR B 2 94 ? -52.161 14.869 36.849 1.00 96.49 94 THR D O 1
ATOM 2217 N N . ARG B 2 95 ? -51.492 12.960 35.884 1.00 114.57 95 ARG D N 1
ATOM 2218 C CA . ARG B 2 95 ? -51.965 12.111 36.983 1.00 113.79 95 ARG D CA 1
ATOM 2219 C C . ARG B 2 95 ? -50.860 11.190 37.519 1.00 111.00 95 ARG D C 1
ATOM 2220 O O . ARG B 2 95 ? -50.276 10.424 36.761 1.00 108.84 95 ARG D O 1
ATOM 2228 N N . PRO B 2 96 ? -50.566 11.264 38.830 1.00 107.96 96 PRO D N 1
ATOM 2229 C CA . PRO B 2 96 ? -49.542 10.390 39.427 1.00 105.33 96 PRO D CA 1
ATOM 2230 C C . PRO B 2 96 ? -49.840 8.880 39.335 1.00 101.63 96 PRO D C 1
ATOM 2231 O O . PRO B 2 96 ? -51.004 8.476 39.199 1.00 101.67 96 PRO D O 1
ATOM 2235 N N . PRO B 2 97 ? -48.777 8.051 39.390 1.00 80.95 97 PRO D N 1
ATOM 2236 C CA . PRO B 2 97 ? -48.878 6.594 39.243 1.00 77.45 97 PRO D CA 1
ATOM 2237 C C . PRO B 2 97 ? -48.921 5.824 40.560 1.00 77.06 97 PRO D C 1
ATOM 2238 O O . PRO B 2 97 ? -47.947 5.830 41.307 1.00 77.10 97 PRO D O 1
ATOM 2242 N N . SER B 2 98 ? -50.031 5.157 40.845 1.00 75.97 98 SER D N 1
ATOM 2243 C CA . SER B 2 98 ? -50.063 4.239 41.978 1.00 76.16 98 SER D CA 1
ATOM 2244 C C . SER B 2 98 ? -49.028 3.149 41.716 1.00 73.97 98 SER D C 1
ATOM 2245 O O . SER B 2 98 ? -48.866 2.718 40.581 1.00 72.15 98 SER D O 1
ATOM 2248 N N . VAL B 2 99 ? -48.292 2.728 42.742 1.00 77.34 99 VAL D N 1
ATOM 2249 C CA . VAL B 2 99 ? -47.287 1.674 42.567 1.00 75.12 99 VAL D CA 1
ATOM 2250 C C . VAL B 2 99 ? -47.338 0.641 43.691 1.00 75.57 99 VAL D C 1
ATOM 2251 O O . VAL B 2 99 ? -47.544 0.983 44.850 1.00 78.48 99 VAL D O 1
ATOM 2255 N N . GLN B 2 100 ? -47.157 -0.625 43.346 1.00 71.78 100 GLN D N 1
ATOM 2256 C CA . GLN B 2 100 ? -47.189 -1.698 44.332 1.00 71.57 100 GLN D CA 1
ATOM 2257 C C . GLN B 2 100 ? -46.176 -2.800 43.976 1.00 69.31 100 GLN D C 1
ATOM 2258 O O . GLN B 2 100 ? -45.889 -3.040 42.799 1.00 68.02 100 GLN D O 1
ATOM 2264 N N . VAL B 2 101 ? -45.625 -3.463 44.988 1.00 73.60 101 VAL D N 1
ATOM 2265 C CA . VAL B 2 101 ? -44.594 -4.483 44.770 1.00 71.63 101 VAL D CA 1
ATOM 2266 C C . VAL B 2 101 ? -45.031 -5.832 45.344 1.00 70.67 101 VAL D C 1
ATOM 2267 O O . VAL B 2 101 ? -45.527 -5.896 46.469 1.00 72.52 101 VAL D O 1
ATOM 2271 N N . ALA B 2 102 ? -44.868 -6.900 44.571 1.00 65.44 102 ALA D N 1
ATOM 2272 C CA . ALA B 2 102 ? -45.272 -8.229 45.006 1.00 65.02 102 ALA D CA 1
ATOM 2273 C C . ALA B 2 102 ? -44.436 -9.235 44.245 1.00 63.10 102 ALA D C 1
ATOM 2274 O O . ALA B 2 102 ? -43.947 -8.922 43.166 1.00 61.96 102 ALA D O 1
ATOM 2276 N N . LYS B 2 103 ? -44.258 -10.440 44.772 1.00 62.77 103 LYS D N 1
ATOM 2277 C CA . LYS B 2 103 ? -43.515 -11.436 44.016 1.00 61.00 103 LYS D CA 1
ATOM 2278 C C . LYS B 2 103 ? -44.283 -11.861 42.756 1.00 59.55 103 LYS D C 1
ATOM 2279 O O . LYS B 2 103 ? -45.511 -11.913 42.755 1.00 59.94 103 LYS D O 1
ATOM 2285 N N . THR B 2 104 ? -43.560 -12.115 41.669 1.00 57.99 104 THR D N 1
ATOM 2286 C CA . THR B 2 104 ? -44.174 -12.645 40.456 1.00 56.58 104 THR D CA 1
ATOM 2287 C C . THR B 2 104 ? -43.443 -13.925 40.094 1.00 55.22 104 THR D C 1
ATOM 2288 O O . THR B 2 104 ? -42.351 -14.177 40.596 1.00 55.29 104 THR D O 1
ATOM 2292 N N . THR B 2 105 ? -44.033 -14.741 39.235 1.00 59.65 105 THR D N 1
ATOM 2293 C CA . THR B 2 105 ? -43.364 -15.969 38.814 1.00 57.92 105 THR D CA 1
ATOM 2294 C C . THR B 2 105 ? -42.078 -15.699 38.025 1.00 57.08 105 THR D C 1
ATOM 2295 O O . THR B 2 105 ? -42.102 -15.062 36.975 1.00 55.79 105 THR D O 1
ATOM 2299 N N . PRO B 2 106 ? -40.945 -16.189 38.546 1.00 51.82 106 PRO D N 1
ATOM 2300 C CA . PRO B 2 106 ? -39.611 -16.032 37.955 1.00 51.06 106 PRO D CA 1
ATOM 2301 C C . PRO B 2 106 ? -39.512 -16.577 36.520 1.00 49.37 106 PRO D C 1
ATOM 2302 O O . PRO B 2 106 ? -39.955 -17.691 36.238 1.00 48.70 106 PRO D O 1
ATOM 2306 N N . PHE B 2 107 ? -38.897 -15.785 35.646 1.00 48.78 107 PHE D N 1
ATOM 2307 C CA . PHE B 2 107 ? -38.728 -16.121 34.243 1.00 47.27 107 PHE D CA 1
ATOM 2308 C C . PHE B 2 107 ? -37.334 -15.675 33.763 1.00 46.82 107 PHE D C 1
ATOM 2309 O O . PHE B 2 107 ? -36.875 -14.579 34.081 1.00 47.58 107 PHE D O 1
ATOM 2317 N N . ASN B 2 108 ? -36.669 -16.532 32.999 1.00 45.67 108 ASN D N 1
ATOM 2318 C CA . ASN B 2 108 ? -35.306 -16.269 32.541 1.00 45.26 108 ASN D CA 1
ATOM 2319 C C . ASN B 2 108 ? -34.289 -16.060 33.662 1.00 46.40 108 ASN D C 1
ATOM 2320 O O . ASN B 2 108 ? -33.457 -15.152 33.586 1.00 46.74 108 ASN D O 1
ATOM 2325 N N . THR B 2 109 ? -34.323 -16.897 34.691 1.00 51.65 109 THR D N 1
ATOM 2326 C CA . THR B 2 109 ? -33.412 -16.651 35.794 1.00 54.42 109 THR D CA 1
ATOM 2327 C C . THR B 2 109 ? -33.063 -17.879 36.631 1.00 55.79 109 THR D C 1
ATOM 2328 O O . THR B 2 109 ? -33.843 -18.823 36.766 1.00 55.38 109 THR D O 1
ATOM 2332 N N . ARG B 2 110 ? -31.853 -17.849 37.164 1.00 76.20 110 ARG D N 1
ATOM 2333 C CA . ARG B 2 110 ? -31.375 -18.874 38.056 1.00 77.87 110 ARG D CA 1
ATOM 2334 C C . ARG B 2 110 ? -31.820 -18.519 39.495 1.00 79.28 110 ARG D C 1
ATOM 2335 O O . ARG B 2 110 ? -31.786 -19.355 40.408 1.00 79.24 110 ARG D O 1
ATOM 2343 N N . GLU B 2 111 ? -32.278 -17.281 39.680 1.00 59.58 111 GLU D N 1
ATOM 2344 C CA . GLU B 2 111 ? -32.737 -16.825 40.988 1.00 60.90 111 GLU D CA 1
ATOM 2345 C C . GLU B 2 111 ? -34.081 -17.448 41.380 1.00 60.19 111 GLU D C 1
ATOM 2346 O O . GLU B 2 111 ? -34.928 -17.720 40.519 1.00 58.04 111 GLU D O 1
ATOM 2352 N N . PRO B 2 112 ? -34.277 -17.672 42.696 1.00 60.36 112 PRO D N 1
ATOM 2353 C CA . PRO B 2 112 ? -35.534 -18.209 43.245 1.00 59.57 112 PRO D CA 1
ATOM 2354 C C . PRO B 2 112 ? -36.657 -17.174 43.447 1.00 59.52 112 PRO D C 1
ATOM 2355 O O . PRO B 2 112 ? -37.829 -17.551 43.538 1.00 57.57 112 PRO D O 1
ATOM 2359 N N . VAL B 2 113 ? -36.314 -15.893 43.520 1.00 56.99 113 VAL D N 1
ATOM 2360 C CA . VAL B 2 113 ? -37.330 -14.880 43.768 1.00 57.79 113 VAL D CA 1
ATOM 2361 C C . VAL B 2 113 ? -37.287 -13.801 42.689 1.00 57.12 113 VAL D C 1
ATOM 2362 O O . VAL B 2 113 ? -36.205 -13.400 42.251 1.00 56.84 113 VAL D O 1
ATOM 2366 N N . MET B 2 114 ? -38.472 -13.368 42.255 1.00 59.85 114 MET D N 1
ATOM 2367 C CA . MET B 2 114 ? -38.616 -12.295 41.278 1.00 60.05 114 MET D CA 1
ATOM 2368 C C . MET B 2 114 ? -39.690 -11.317 41.747 1.00 60.88 114 MET D C 1
ATOM 2369 O O . MET B 2 114 ? -40.836 -11.709 41.991 1.00 60.83 114 MET D O 1
ATOM 2374 N N . LEU B 2 115 ? -39.326 -10.045 41.865 1.00 63.88 115 LEU D N 1
ATOM 2375 C CA . LEU B 2 115 ? -40.293 -9.037 42.266 1.00 64.22 115 LEU D CA 1
ATOM 2376 C C . LEU B 2 115 ? -40.721 -8.239 41.063 1.00 63.80 115 LEU D C 1
ATOM 2377 O O . LEU B 2 115 ? -39.898 -7.911 40.200 1.00 63.41 115 LEU D O 1
ATOM 2382 N N . ALA B 2 116 ? -42.007 -7.930 40.997 1.00 59.73 116 ALA D N 1
ATOM 2383 C CA . ALA B 2 116 ? -42.494 -7.021 39.987 1.00 59.46 116 ALA D CA 1
ATOM 2384 C C . ALA B 2 116 ? -42.858 -5.710 40.655 1.00 61.35 116 ALA D C 1
ATOM 2385 O O . ALA B 2 116 ? -43.568 -5.696 41.657 1.00 62.69 116 ALA D O 1
ATOM 2387 N N . CYS B 2 117 ? -42.372 -4.599 40.125 1.00 62.44 117 CYS D N 1
ATOM 2388 C CA . CYS B 2 117 ? -42.861 -3.313 40.592 1.00 64.62 117 CYS D CA 1
ATOM 2389 C C . CYS B 2 117 ? -43.928 -2.789 39.639 1.00 64.10 117 CYS D C 1
ATOM 2390 O O . CYS B 2 117 ? -43.598 -2.118 38.666 1.00 63.69 117 CYS D O 1
ATOM 2393 N N . TYR B 2 118 ? -45.199 -3.093 39.896 1.00 63.93 118 TYR D N 1
ATOM 2394 C CA . TYR B 2 118 ? -46.254 -2.632 38.994 1.00 63.60 118 TYR D CA 1
ATOM 2395 C C . TYR B 2 118 ? -46.445 -1.133 39.167 1.00 65.30 118 TYR D C 1
ATOM 2396 O O . TYR B 2 118 ? -46.169 -0.601 40.227 1.00 67.60 118 TYR D O 1
ATOM 2405 N N . VAL B 2 119 ? -46.899 -0.451 38.121 1.00 67.53 119 VAL D N 1
ATOM 2406 C CA . VAL B 2 119 ? -46.953 1.009 38.108 1.00 52.86 119 VAL D CA 1
ATOM 2407 C C . VAL B 2 119 ? -48.080 1.418 37.169 1.00 54.50 119 VAL D C 1
ATOM 2408 O O . VAL B 2 119 ? -47.920 1.331 35.948 1.00 54.83 119 VAL D O 1
ATOM 2412 N N . TRP B 2 120 ? -49.214 1.862 37.711 1.00 84.96 120 TRP D N 1
ATOM 2413 C CA . TRP B 2 120 ? -50.378 2.121 36.855 1.00 86.49 120 TRP D CA 1
ATOM 2414 C C . TRP B 2 120 ? -51.116 3.443 37.058 1.00 87.99 120 TRP D C 1
ATOM 2415 O O . TRP B 2 120 ? -50.796 4.219 37.949 1.00 89.44 120 TRP D O 1
ATOM 2426 N N . GLY B 2 121 ? -52.106 3.675 36.200 1.00 88.55 121 GLY D N 1
ATOM 2427 C CA . GLY B 2 121 ? -52.952 4.851 36.256 1.00 89.42 121 GLY D CA 1
ATOM 2428 C C . GLY B 2 121 ? -52.207 6.171 36.255 1.00 92.03 121 GLY D C 1
ATOM 2429 O O . GLY B 2 121 ? -52.363 6.972 37.175 1.00 92.97 121 GLY D O 1
ATOM 2430 N N . PHE B 2 122 ? -51.396 6.411 35.233 1.00 66.35 122 PHE D N 1
ATOM 2431 C CA . PHE B 2 122 ? -50.672 7.674 35.144 1.00 67.50 122 PHE D CA 1
ATOM 2432 C C . PHE B 2 122 ? -50.802 8.368 33.798 1.00 68.36 122 PHE D C 1
ATOM 2433 O O . PHE B 2 122 ? -51.198 7.758 32.807 1.00 68.08 122 PHE D O 1
ATOM 2441 N N . TYR B 2 123 ? -50.484 9.659 33.785 1.00 80.61 123 TYR D N 1
ATOM 2442 C CA . TYR B 2 123 ? -50.386 10.453 32.561 1.00 83.80 123 TYR D CA 1
ATOM 2443 C C . TYR B 2 123 ? -49.491 11.641 32.877 1.00 86.50 123 TYR D C 1
ATOM 2444 O O . TYR B 2 123 ? -49.654 12.258 33.917 1.00 86.65 123 TYR D O 1
ATOM 2453 N N . PRO B 2 124 ? -48.534 11.967 31.990 1.00 98.03 124 PRO D N 1
ATOM 2454 C CA . PRO B 2 124 ? -48.195 11.265 30.750 1.00 99.25 124 PRO D CA 1
ATOM 2455 C C . PRO B 2 124 ? -47.445 9.952 30.982 1.00 98.68 124 PRO D C 1
ATOM 2456 O O . PRO B 2 124 ? -47.258 9.530 32.130 1.00 97.48 124 PRO D O 1
ATOM 2460 N N . ALA B 2 125 ? -47.024 9.324 29.885 1.00 78.14 125 ALA D N 1
ATOM 2461 C CA . ALA B 2 125 ? -46.466 7.979 29.910 1.00 77.05 125 ALA D CA 1
ATOM 2462 C C . ALA B 2 125 ? -44.986 7.977 30.239 1.00 78.48 125 ALA D C 1
ATOM 2463 O O . ALA B 2 125 ? -44.469 6.962 30.696 1.00 77.40 125 ALA D O 1
ATOM 2465 N N . GLU B 2 126 ? -44.299 9.086 29.976 1.00 93.64 126 GLU D N 1
ATOM 2466 C CA . GLU B 2 126 ? -42.899 9.177 30.353 1.00 95.58 126 GLU D CA 1
ATOM 2467 C C . GLU B 2 126 ? -42.806 8.830 31.842 1.00 93.53 126 GLU D C 1
ATOM 2468 O O . GLU B 2 126 ? -43.462 9.453 32.682 1.00 93.27 126 GLU D O 1
ATOM 2474 N N . VAL B 2 127 ? -42.067 7.772 32.157 1.00 90.70 127 VAL D N 1
ATOM 2475 C CA . VAL B 2 127 ? -41.897 7.353 33.545 1.00 88.93 127 VAL D CA 1
ATOM 2476 C C . VAL B 2 127 ? -40.594 6.602 33.649 1.00 89.11 127 VAL D C 1
ATOM 2477 O O . VAL B 2 127 ? -40.144 5.994 32.675 1.00 89.88 127 VAL D O 1
ATOM 2481 N N . THR B 2 128 ? -39.969 6.663 34.819 1.00 71.75 128 THR D N 1
ATOM 2482 C CA . THR B 2 128 ? -38.733 5.930 35.041 1.00 71.84 128 THR D CA 1
ATOM 2483 C C . THR B 2 128 ? -38.722 5.133 36.348 1.00 70.70 128 THR D C 1
ATOM 2484 O O . THR B 2 128 ? -38.985 5.660 37.431 1.00 70.61 128 THR D O 1
ATOM 2488 N N . ILE B 2 129 ? -38.414 3.847 36.209 1.00 71.48 129 ILE D N 1
ATOM 2489 C CA . ILE B 2 129 ? -38.456 2.898 37.307 1.00 69.38 129 ILE D CA 1
ATOM 2490 C C . ILE B 2 129 ? -37.104 2.229 37.472 1.00 70.16 129 ILE D C 1
ATOM 2491 O O . ILE B 2 129 ? -36.641 1.543 36.555 1.00 70.67 129 ILE D O 1
ATOM 2496 N N . THR B 2 130 ? -36.483 2.417 38.638 1.00 69.19 130 THR D N 1
ATOM 2497 C CA . THR B 2 130 ? -35.238 1.724 38.983 1.00 69.37 130 THR D CA 1
ATOM 2498 C C . THR B 2 130 ? -35.362 0.990 40.309 1.00 68.32 130 THR D C 1
ATOM 2499 O O . THR B 2 130 ? -36.400 1.044 40.959 1.00 67.52 130 THR D O 1
ATOM 2503 N N . TRP B 2 131 ? -34.284 0.324 40.714 1.00 83.36 131 TRP D N 1
ATOM 2504 C CA . TRP B 2 131 ? -34.282 -0.487 41.930 1.00 82.88 131 TRP D CA 1
ATOM 2505 C C . TRP B 2 131 ? -33.146 -0.149 42.882 1.00 84.49 131 TRP D C 1
ATOM 2506 O O . TRP B 2 131 ? -32.115 0.374 42.466 1.00 87.35 131 TRP D O 1
ATOM 2517 N N . ARG B 2 132 ? -33.340 -0.463 44.163 1.00 78.30 132 ARG D N 1
ATOM 2518 C CA . ARG B 2 132 ? -32.269 -0.358 45.158 1.00 80.29 132 ARG D CA 1
ATOM 2519 C C . ARG B 2 132 ? -32.240 -1.552 46.123 1.00 78.04 132 ARG D C 1
ATOM 2520 O O . ARG B 2 132 ? -33.290 -2.045 46.543 1.00 75.39 132 ARG D O 1
ATOM 2528 N N . LYS B 2 133 ? -31.036 -2.024 46.451 1.00 85.83 133 LYS D N 1
ATOM 2529 C CA . LYS B 2 133 ? -30.866 -3.024 47.507 1.00 84.29 133 LYS D CA 1
ATOM 2530 C C . LYS B 2 133 ? -30.162 -2.408 48.704 1.00 85.20 133 LYS D C 1
ATOM 2531 O O . LYS B 2 133 ? -29.003 -1.989 48.595 1.00 87.85 133 LYS D O 1
ATOM 2537 N N . ASN B 2 134 ? -30.852 -2.359 49.842 1.00 67.61 134 ASN D N 1
ATOM 2538 C CA . ASN B 2 134 ? -30.248 -1.827 51.051 1.00 67.95 134 ASN D CA 1
ATOM 2539 C C . ASN B 2 134 ? -29.691 -0.429 50.825 1.00 71.06 134 ASN D C 1
ATOM 2540 O O . ASN B 2 134 ? -28.610 -0.109 51.307 1.00 72.61 134 ASN D O 1
ATOM 2545 N N . GLY B 2 135 ? -30.419 0.390 50.069 1.00 85.42 135 GLY D N 1
ATOM 2546 C CA . GLY B 2 135 ? -30.051 1.784 49.885 1.00 88.23 135 GLY D CA 1
ATOM 2547 C C . GLY B 2 135 ? -29.253 2.109 48.636 1.00 91.17 135 GLY D C 1
ATOM 2548 O O . GLY B 2 135 ? -29.312 3.240 48.152 1.00 93.06 135 GLY D O 1
ATOM 2549 N N . LYS B 2 136 ? -28.504 1.133 48.120 1.00 82.35 136 LYS D N 1
ATOM 2550 C CA . LYS B 2 136 ? -27.685 1.329 46.915 1.00 84.99 136 LYS D CA 1
ATOM 2551 C C . LYS B 2 136 ? -28.430 0.919 45.629 1.00 84.66 136 LYS D C 1
ATOM 2552 O O . LYS B 2 136 ? -29.378 0.137 45.678 1.00 82.00 136 LYS D O 1
ATOM 2558 N N . LEU B 2 137 ? -27.985 1.439 44.484 1.00 88.85 137 LEU D N 1
ATOM 2559 C CA . LEU B 2 137 ? -28.670 1.226 43.200 1.00 88.55 137 LEU D CA 1
ATOM 2560 C C . LEU B 2 137 ? -28.164 0.023 42.401 1.00 88.37 137 LEU D C 1
ATOM 2561 O O . LEU B 2 137 ? -26.985 -0.067 42.066 1.00 90.05 137 LEU D O 1
ATOM 2566 N N . VAL B 2 138 ? -29.081 -0.883 42.079 1.00 79.20 138 VAL D N 1
ATOM 2567 C CA . VAL B 2 138 ? -28.781 -2.061 41.270 1.00 78.49 138 VAL D CA 1
ATOM 2568 C C . VAL B 2 138 ? -29.476 -1.932 39.924 1.00 79.03 138 VAL D C 1
ATOM 2569 O O . VAL B 2 138 ? -30.358 -1.081 39.770 1.00 78.74 138 VAL D O 1
ATOM 2573 N N . MET B 2 139 ? -29.077 -2.766 38.958 1.00 91.05 139 MET D N 1
ATOM 2574 C CA . MET B 2 139 ? -29.744 -2.831 37.648 1.00 91.48 139 MET D CA 1
ATOM 2575 C C . MET B 2 139 ? -31.011 -3.684 37.748 1.00 88.31 139 MET D C 1
ATOM 2576 O O . MET B 2 139 ? -31.083 -4.571 38.598 1.00 85.99 139 MET D O 1
ATOM 2581 N N . PRO B 2 140 ? -32.023 -3.401 36.899 1.00 70.21 140 PRO D N 1
ATOM 2582 C CA . PRO B 2 140 ? -33.251 -4.213 36.791 1.00 67.49 140 PRO D CA 1
ATOM 2583 C C . PRO B 2 140 ? -33.089 -5.444 35.904 1.00 67.29 140 PRO D C 1
ATOM 2584 O O . PRO B 2 140 ? -32.075 -5.564 35.227 1.00 68.46 140 PRO D O 1
ATOM 2588 N N . HIS B 2 141 ? -34.088 -6.327 35.910 1.00 66.66 141 HIS D N 1
ATOM 2589 C CA . HIS B 2 141 ? -34.034 -7.613 35.200 1.00 66.33 141 HIS D CA 1
ATOM 2590 C C . HIS B 2 141 ? -33.930 -7.494 33.676 1.00 67.92 141 HIS D C 1
ATOM 2591 O O . HIS B 2 141 ? -32.972 -7.989 33.087 1.00 69.51 141 HIS D O 1
ATOM 2598 N N . SER B 2 142 ? -34.903 -6.856 33.029 1.00 75.92 142 SER D N 1
ATOM 2599 C CA . SER B 2 142 ? -34.781 -6.635 31.589 1.00 77.93 142 SER D CA 1
ATOM 2600 C C . SER B 2 142 ? -34.044 -5.330 31.297 1.00 80.63 142 SER D C 1
ATOM 2601 O O . SER B 2 142 ? -33.975 -4.437 32.137 1.00 80.93 142 SER D O 1
ATOM 2604 N N . SER B 2 143 ? -33.473 -5.234 30.106 1.00 101.84 143 SER D N 1
ATOM 2605 C CA . SER B 2 143 ? -32.808 -4.009 29.691 1.00 94.39 143 SER D CA 1
ATOM 2606 C C . SER B 2 143 ? -33.556 -3.407 28.507 1.00 94.58 143 SER D C 1
ATOM 2607 O O . SER B 2 143 ? -33.466 -2.208 28.246 1.00 93.86 143 SER D O 1
ATOM 2610 N N . ALA B 2 144 ? -34.299 -4.251 27.798 1.00 127.16 144 ALA D N 1
ATOM 2611 C CA . ALA B 2 144 ? -35.186 -3.781 26.749 1.00 125.63 144 ALA D CA 1
ATOM 2612 C C . ALA B 2 144 ? -36.127 -2.747 27.352 1.00 123.98 144 ALA D C 1
ATOM 2613 O O . ALA B 2 144 ? -36.800 -3.013 28.356 1.00 122.74 144 ALA D O 1
ATOM 2615 N N . HIS B 2 145 ? -36.145 -1.556 26.759 1.00 104.68 145 HIS D N 1
ATOM 2616 C CA . HIS B 2 145 ? -37.009 -0.486 27.236 1.00 103.34 145 HIS D CA 1
ATOM 2617 C C . HIS B 2 145 ? -38.458 -0.725 26.811 1.00 101.56 145 HIS D C 1
ATOM 2618 O O . HIS B 2 145 ? -38.792 -0.661 25.624 1.00 102.98 145 HIS D O 1
ATOM 2625 N N . LYS B 2 146 ? -39.307 -1.019 27.793 1.00 105.90 146 LYS D N 1
ATOM 2626 C CA . LYS B 2 146 ? -40.738 -1.147 27.569 1.00 102.78 146 LYS D CA 1
ATOM 2627 C C . LYS B 2 146 ? -41.371 0.242 27.650 1.00 102.56 146 LYS D C 1
ATOM 2628 O O . LYS B 2 146 ? -41.282 0.894 28.688 1.00 102.55 146 LYS D O 1
ATOM 2634 N N . THR B 2 147 ? -41.993 0.709 26.570 1.00 63.21 147 THR D N 1
ATOM 2635 C CA . THR B 2 147 ? -42.788 1.934 26.650 1.00 62.24 147 THR D CA 1
ATOM 2636 C C . THR B 2 147 ? -44.086 1.543 27.315 1.00 59.14 147 THR D C 1
ATOM 2637 O O . THR B 2 147 ? -44.544 0.412 27.159 1.00 58.75 147 THR D O 1
ATOM 2641 N N . ALA B 2 148 ? -44.688 2.460 28.056 1.00 57.56 148 ALA D N 1
ATOM 2642 C CA . ALA B 2 148 ? -45.902 2.100 28.769 1.00 56.93 148 ALA D CA 1
ATOM 2643 C C . ALA B 2 148 ? -47.047 1.808 27.807 1.00 56.21 148 ALA D C 1
ATOM 2644 O O . ALA B 2 148 ? -47.138 2.394 26.725 1.00 56.27 148 ALA D O 1
ATOM 2646 N N . GLN B 2 149 ? -47.918 0.897 28.220 1.00 63.76 149 GLN D N 1
ATOM 2647 C CA . GLN B 2 149 ? -49.069 0.515 27.430 1.00 64.37 149 GLN D CA 1
ATOM 2648 C C . GLN B 2 149 ? -50.226 1.445 27.727 1.00 65.49 149 GLN D C 1
ATOM 2649 O O . GLN B 2 149 ? -50.604 1.607 28.886 1.00 65.04 149 GLN D O 1
ATOM 2655 N N . PRO B 2 150 ? -50.776 2.093 26.686 1.00 55.94 150 PRO D N 1
ATOM 2656 C CA . PRO B 2 150 ? -51.970 2.934 26.862 1.00 56.66 150 PRO D CA 1
ATOM 2657 C C . PRO B 2 150 ? -53.188 2.152 27.354 1.00 56.85 150 PRO D C 1
ATOM 2658 O O . PRO B 2 150 ? -53.396 1.027 26.924 1.00 56.44 150 PRO D O 1
ATOM 2662 N N . ASN B 2 151 ? -53.987 2.727 28.239 1.00 83.38 151 ASN D N 1
ATOM 2663 C CA . ASN B 2 151 ? -55.199 2.033 28.653 1.00 83.83 151 ASN D CA 1
ATOM 2664 C C . ASN B 2 151 ? -56.395 2.480 27.817 1.00 86.55 151 ASN D C 1
ATOM 2665 O O . ASN B 2 151 ? -57.491 1.927 27.938 1.00 85.41 151 ASN D O 1
ATOM 2670 N N . GLY B 2 152 ? -56.178 3.490 26.979 1.00 92.73 152 GLY D N 1
ATOM 2671 C CA . GLY B 2 152 ? -57.227 4.004 26.118 1.00 96.14 152 GLY D CA 1
ATOM 2672 C C . GLY B 2 152 ? -58.108 5.045 26.782 1.00 98.49 152 GLY D C 1
ATOM 2673 O O . GLY B 2 152 ? -58.916 5.688 26.113 1.00 101.42 152 GLY D O 1
ATOM 2674 N N . ASP B 2 153 ? -57.972 5.209 28.097 1.00 80.76 153 ASP D N 1
ATOM 2675 C CA . ASP B 2 153 ? -58.717 6.251 28.808 1.00 81.48 153 ASP D CA 1
ATOM 2676 C C . ASP B 2 153 ? -57.808 7.305 29.455 1.00 80.59 153 ASP D C 1
ATOM 2677 O O . ASP B 2 153 ? -58.049 7.759 30.566 1.00 80.02 153 ASP D O 1
ATOM 2682 N N . TRP B 2 154 ? -56.763 7.678 28.727 1.00 73.94 154 TRP D N 1
ATOM 2683 C CA . TRP B 2 154 ? -55.799 8.706 29.141 1.00 74.34 154 TRP D CA 1
ATOM 2684 C C . TRP B 2 154 ? -54.915 8.335 30.354 1.00 72.45 154 TRP D C 1
ATOM 2685 O O . TRP B 2 154 ? -54.165 9.161 30.875 1.00 73.04 154 TRP D O 1
ATOM 2696 N N . THR B 2 155 ? -54.984 7.073 30.764 1.00 76.33 155 THR D N 1
ATOM 2697 C CA . THR B 2 155 ? -54.080 6.530 31.765 1.00 73.45 155 THR D CA 1
ATOM 2698 C C . THR B 2 155 ? -53.160 5.506 31.107 1.00 72.51 155 THR D C 1
ATOM 2699 O O . THR B 2 155 ? -53.490 4.944 30.062 1.00 73.28 155 THR D O 1
ATOM 2703 N N . TYR B 2 156 ? -52.000 5.272 31.710 1.00 79.20 156 TYR D N 1
ATOM 2704 C CA . TYR B 2 156 ? -51.029 4.322 31.174 1.00 77.63 156 TYR D CA 1
ATOM 2705 C C . TYR B 2 156 ? -50.577 3.371 32.266 1.00 74.47 156 TYR D C 1
ATOM 2706 O O . TYR B 2 156 ? -50.924 3.563 33.421 1.00 74.97 156 TYR D O 1
ATOM 2715 N N . GLN B 2 157 ? -49.811 2.342 31.911 1.00 67.20 157 GLN D N 1
ATOM 2716 C CA . GLN B 2 157 ? -49.291 1.401 32.913 1.00 60.00 157 GLN D CA 1
ATOM 2717 C C . GLN B 2 157 ? -48.025 0.684 32.452 1.00 56.99 157 GLN D C 1
ATOM 2718 O O . GLN B 2 157 ? -47.673 0.745 31.280 1.00 57.25 157 GLN D O 1
ATOM 2724 N N . THR B 2 158 ? -47.354 0.005 33.375 1.00 62.32 158 THR D N 1
ATOM 2725 C CA . THR B 2 158 ? -46.066 -0.608 33.098 1.00 60.80 158 THR D CA 1
ATOM 2726 C C . THR B 2 158 ? -45.545 -1.360 34.326 1.00 60.43 158 THR D C 1
ATOM 2727 O O . THR B 2 158 ? -46.220 -1.412 35.354 1.00 61.34 158 THR D O 1
ATOM 2731 N N . LEU B 2 159 ? -44.357 -1.950 34.216 1.00 59.26 159 LEU D N 1
ATOM 2732 C CA . LEU B 2 159 ? -43.717 -2.631 35.344 1.00 59.01 159 LEU D CA 1
ATOM 2733 C C . LEU B 2 159 ? -42.228 -2.840 35.107 1.00 58.15 159 LEU D C 1
ATOM 2734 O O . LEU B 2 159 ? -41.745 -2.700 33.971 1.00 57.88 159 LEU D O 1
ATOM 2739 N N . SER B 2 160 ? -41.510 -3.198 36.170 1.00 58.23 160 SER D N 1
ATOM 2740 C CA . SER B 2 160 ? -40.103 -3.573 36.056 1.00 58.09 160 SER D CA 1
ATOM 2741 C C . SER B 2 160 ? -39.882 -4.806 36.917 1.00 57.43 160 SER D C 1
ATOM 2742 O O . SER B 2 160 ? -40.606 -5.020 37.872 1.00 57.72 160 SER D O 1
ATOM 2745 N N . HIS B 2 161 ? -38.907 -5.638 36.589 1.00 66.55 161 HIS D N 1
ATOM 2746 C CA . HIS B 2 161 ? -38.704 -6.859 37.363 1.00 66.97 161 HIS D CA 1
ATOM 2747 C C . HIS B 2 161 ? -37.329 -6.867 37.985 1.00 68.81 161 HIS D C 1
ATOM 2748 O O . HIS B 2 161 ? -36.429 -6.181 37.503 1.00 69.56 161 HIS D O 1
ATOM 2755 N N . LEU B 2 162 ? -37.166 -7.632 39.061 1.00 57.80 162 LEU D N 1
ATOM 2756 C CA . LEU B 2 162 ? -35.867 -7.743 39.717 1.00 58.86 162 LEU D CA 1
ATOM 2757 C C . LEU B 2 162 ? -35.664 -9.121 40.311 1.00 58.82 162 LEU D C 1
ATOM 2758 O O . LEU B 2 162 ? -36.537 -9.627 41.012 1.00 58.82 162 LEU D O 1
ATOM 2763 N N . ALA B 2 163 ? -34.516 -9.729 40.031 1.00 77.07 163 ALA D N 1
ATOM 2764 C CA . ALA B 2 163 ? -34.293 -11.111 40.429 1.00 78.21 163 ALA D CA 1
ATOM 2765 C C . ALA B 2 163 ? -33.210 -11.250 41.494 1.00 80.26 163 ALA D C 1
ATOM 2766 O O . ALA B 2 163 ? -32.057 -10.882 41.268 1.00 80.84 163 ALA D O 1
ATOM 2768 N N . LEU B 2 164 ? -33.593 -11.801 42.646 1.00 64.84 164 LEU D N 1
ATOM 2769 C CA . LEU B 2 164 ? -32.712 -11.882 43.809 1.00 67.41 164 LEU D CA 1
ATOM 2770 C C . LEU B 2 164 ? -32.732 -13.254 44.465 1.00 69.33 164 LEU D C 1
ATOM 2771 O O . LEU B 2 164 ? -33.708 -13.995 44.345 1.00 68.06 164 LEU D O 1
ATOM 2776 N N . THR B 2 165 ? -31.649 -13.582 45.161 1.00 77.20 165 THR D N 1
ATOM 2777 C CA . THR B 2 165 ? -31.655 -14.689 46.102 1.00 80.95 165 THR D CA 1
ATOM 2778 C C . THR B 2 165 ? -31.874 -14.056 47.478 1.00 84.54 165 THR D C 1
ATOM 2779 O O . THR B 2 165 ? -31.104 -13.174 47.880 1.00 85.58 165 THR D O 1
ATOM 2783 N N . PRO B 2 166 ? -32.944 -14.481 48.197 1.00 87.68 166 PRO D N 1
ATOM 2784 C CA . PRO B 2 166 ? -33.424 -13.761 49.395 1.00 90.72 166 PRO D CA 1
ATOM 2785 C C . PRO B 2 166 ? -32.614 -13.931 50.679 1.00 94.81 166 PRO D C 1
ATOM 2786 O O . PRO B 2 166 ? -32.216 -15.038 51.042 1.00 96.12 166 PRO D O 1
ATOM 2790 N N . SER B 2 167 ? -32.387 -12.809 51.352 1.00 128.84 167 SER D N 1
ATOM 2791 C CA . SER B 2 167 ? -31.882 -12.796 52.719 1.00 133.31 167 SER D CA 1
ATOM 2792 C C . SER B 2 167 ? -32.637 -11.717 53.495 1.00 135.31 167 SER D C 1
ATOM 2793 O O . SER B 2 167 ? -32.709 -10.568 53.054 1.00 134.72 167 SER D O 1
ATOM 2796 N N . TYR B 2 168 ? -33.200 -12.084 54.644 1.00 157.41 168 TYR D N 1
ATOM 2797 C CA . TYR B 2 168 ? -34.153 -11.216 55.344 1.00 158.63 168 TYR D CA 1
ATOM 2798 C C . TYR B 2 168 ? -33.588 -9.876 55.836 1.00 158.75 168 TYR D C 1
ATOM 2799 O O . TYR B 2 168 ? -34.340 -8.936 56.090 1.00 159.02 168 TYR D O 1
ATOM 2808 N N . GLY B 2 169 ? -32.267 -9.793 55.961 1.00 83.58 169 GLY D N 1
ATOM 2809 C CA . GLY B 2 169 ? -31.634 -8.564 56.389 1.00 84.90 169 GLY D CA 1
ATOM 2810 C C . GLY B 2 169 ? -31.750 -7.493 55.324 1.00 82.80 169 GLY D C 1
ATOM 2811 O O . GLY B 2 169 ? -31.652 -6.294 55.609 1.00 83.75 169 GLY D O 1
ATOM 2812 N N . ASP B 2 170 ? -31.976 -7.936 54.091 1.00 85.86 170 ASP D N 1
ATOM 2813 C CA . ASP B 2 170 ? -31.963 -7.053 52.935 1.00 82.83 170 ASP D CA 1
ATOM 2814 C C . ASP B 2 170 ? -33.288 -6.341 52.729 1.00 81.00 170 ASP D C 1
ATOM 2815 O O . ASP B 2 170 ? -34.356 -6.900 52.980 1.00 80.35 170 ASP D O 1
ATOM 2820 N N . THR B 2 171 ? -33.211 -5.096 52.276 1.00 85.60 171 THR D N 1
ATOM 2821 C CA . THR B 2 171 ? -34.407 -4.361 51.908 1.00 83.45 171 THR D CA 1
ATOM 2822 C C . THR B 2 171 ? -34.289 -3.853 50.491 1.00 80.19 171 THR D C 1
ATOM 2823 O O . THR B 2 171 ? -33.482 -2.965 50.205 1.00 80.81 171 THR D O 1
ATOM 2827 N N . TYR B 2 172 ? -35.096 -4.436 49.609 1.00 76.46 172 TYR D N 1
ATOM 2828 C CA . TYR B 2 172 ? -35.151 -4.016 48.219 1.00 72.62 172 TYR D CA 1
ATOM 2829 C C . TYR B 2 172 ? -36.197 -2.921 48.073 1.00 71.95 172 TYR D C 1
ATOM 2830 O O . TYR B 2 172 ? -37.254 -2.951 48.707 1.00 71.24 172 TYR D O 1
ATOM 2839 N N . THR B 2 173 ? -35.878 -1.942 47.241 1.00 70.58 173 THR D N 1
ATOM 2840 C CA . THR B 2 173 ? -36.706 -0.758 47.103 1.00 71.22 173 THR D CA 1
ATOM 2841 C C . THR B 2 173 ? -36.855 -0.398 45.627 1.00 69.79 173 THR D C 1
ATOM 2842 O O . THR B 2 173 ? -35.891 -0.495 44.850 1.00 69.23 173 THR D O 1
ATOM 2846 N N . CYS B 2 174 ? -38.068 0.009 45.248 1.00 69.42 174 CYS D N 1
ATOM 2847 C CA . CYS B 2 174 ? -38.406 0.313 43.862 1.00 68.23 174 CYS D CA 1
ATOM 2848 C C . CYS B 2 174 ? -38.769 1.789 43.750 1.00 69.86 174 CYS D C 1
ATOM 2849 O O . CYS B 2 174 ? -39.575 2.289 44.532 1.00 71.11 174 CYS D O 1
ATOM 2852 N N . VAL B 2 175 ? -38.163 2.481 42.788 1.00 79.03 175 VAL D N 1
ATOM 2853 C CA . VAL B 2 175 ? -38.255 3.937 42.696 1.00 82.06 175 VAL D CA 1
ATOM 2854 C C . VAL B 2 175 ? -38.908 4.414 41.408 1.00 82.56 175 VAL D C 1
ATOM 2855 O O . VAL B 2 175 ? -38.413 4.140 40.318 1.00 81.67 175 VAL D O 1
ATOM 2859 N N . VAL B 2 176 ? -39.998 5.160 41.537 1.00 84.08 176 VAL D N 1
ATOM 2860 C CA . VAL B 2 176 ? -40.760 5.625 40.380 1.00 85.55 176 VAL D CA 1
ATOM 2861 C C . VAL B 2 176 ? -40.711 7.144 40.220 1.00 89.22 176 VAL D C 1
ATOM 2862 O O . VAL B 2 176 ? -41.114 7.878 41.119 1.00 91.69 176 VAL D O 1
ATOM 2866 N N . GLU B 2 177 ? -40.216 7.609 39.076 1.00 75.72 177 GLU D N 1
ATOM 2867 C CA . GLU B 2 177 ? -40.061 9.042 38.830 1.00 94.60 177 GLU D CA 1
ATOM 2868 C C . GLU B 2 177 ? -41.008 9.551 37.752 1.00 96.21 177 GLU D C 1
ATOM 2869 O O . GLU B 2 177 ? -40.584 9.848 36.634 1.00 97.02 177 GLU D O 1
ATOM 2875 N N . HIS B 2 178 ? -42.285 9.665 38.072 1.00 86.14 178 HIS D N 1
ATOM 2876 C CA . HIS B 2 178 ? -43.205 10.289 37.143 1.00 86.57 178 HIS D CA 1
ATOM 2877 C C . HIS B 2 178 ? -43.110 11.810 37.254 1.00 88.77 178 HIS D C 1
ATOM 2878 O O . HIS B 2 178 ? -42.671 12.346 38.280 1.00 90.11 178 HIS D O 1
ATOM 2885 N N . ILE B 2 179 ? -43.520 12.509 36.196 1.00 114.15 179 ILE D N 1
ATOM 2886 C CA . ILE B 2 179 ? -43.618 13.966 36.238 1.00 116.46 179 ILE D CA 1
ATOM 2887 C C . ILE B 2 179 ? -44.819 14.339 37.089 1.00 117.39 179 ILE D C 1
ATOM 2888 O O . ILE B 2 179 ? -44.933 15.463 37.562 1.00 119.06 179 ILE D O 1
ATOM 2893 N N . GLY B 2 180 ? -45.707 13.368 37.280 1.00 97.81 180 GLY D N 1
ATOM 2894 C CA . GLY B 2 180 ? -46.907 13.531 38.076 1.00 98.63 180 GLY D CA 1
ATOM 2895 C C . GLY B 2 180 ? -46.630 13.906 39.505 1.00 100.39 180 GLY D C 1
ATOM 2896 O O . GLY B 2 180 ? -47.364 14.689 40.089 1.00 101.56 180 GLY D O 1
ATOM 2897 N N . ALA B 2 181 ? -45.571 13.334 40.068 1.00 85.25 181 ALA D N 1
ATOM 2898 C CA . ALA B 2 181 ? -45.120 13.696 41.401 1.00 86.84 181 ALA D CA 1
ATOM 2899 C C . ALA B 2 181 ? -43.809 14.466 41.305 1.00 87.71 181 ALA D C 1
ATOM 2900 O O . ALA B 2 181 ? -43.035 14.268 40.360 1.00 86.83 181 ALA D O 1
ATOM 2902 N N . PRO B 2 182 ? -43.578 15.379 42.265 1.00 109.04 182 PRO D N 1
ATOM 2903 C CA . PRO B 2 182 ? -42.298 16.081 42.432 1.00 109.97 182 PRO D CA 1
ATOM 2904 C C . PRO B 2 182 ? -41.343 15.259 43.292 1.00 109.77 182 PRO D C 1
ATOM 2905 O O . PRO B 2 182 ? -40.124 15.452 43.265 1.00 109.68 182 PRO D O 1
ATOM 2909 N N . GLU B 2 183 ? -41.921 14.335 44.049 1.00 138.20 183 GLU D N 1
ATOM 2910 C CA . GLU B 2 183 ? -41.169 13.473 44.941 1.00 138.19 183 GLU D CA 1
ATOM 2911 C C . GLU B 2 183 ? -41.202 12.046 44.431 1.00 135.43 183 GLU D C 1
ATOM 2912 O O . GLU B 2 183 ? -42.276 11.494 44.198 1.00 134.58 183 GLU D O 1
ATOM 2918 N N . PRO B 2 184 ? -40.019 11.451 44.236 1.00 100.52 184 PRO D N 1
ATOM 2919 C CA . PRO B 2 184 ? -39.904 10.019 43.954 1.00 97.77 184 PRO D CA 1
ATOM 2920 C C . PRO B 2 184 ? -40.687 9.147 44.944 1.00 96.80 184 PRO D C 1
ATOM 2921 O O . PRO B 2 184 ? -40.579 9.299 46.165 1.00 97.62 184 PRO D O 1
ATOM 2925 N N . ILE B 2 185 ? -41.491 8.246 44.387 1.00 86.43 185 ILE D N 1
ATOM 2926 C CA . ILE B 2 185 ? -42.291 7.300 45.157 1.00 85.30 185 ILE D CA 1
ATOM 2927 C C . ILE B 2 185 ? -41.466 6.046 45.413 1.00 84.75 185 ILE D C 1
ATOM 2928 O O . ILE B 2 185 ? -40.931 5.458 44.473 1.00 83.47 185 ILE D O 1
ATOM 2933 N N . LEU B 2 186 ? -41.356 5.633 46.670 1.00 102.51 186 LEU D N 1
ATOM 2934 C CA . LEU B 2 186 ? -40.617 4.417 46.983 1.00 102.40 186 LEU D CA 1
ATOM 2935 C C . LEU B 2 186 ? -41.565 3.329 47.497 1.00 102.45 186 LEU D C 1
ATOM 2936 O O . LEU B 2 186 ? -42.631 3.638 48.039 1.00 103.48 186 LEU D O 1
ATOM 2941 N N . ARG B 2 187 ? -41.177 2.065 47.309 1.00 85.48 187 ARG D N 1
ATOM 2942 C CA . ARG B 2 187 ? -41.884 0.907 47.879 1.00 84.98 187 ARG D CA 1
ATOM 2943 C C . ARG B 2 187 ? -40.882 -0.157 48.319 1.00 84.44 187 ARG D C 1
ATOM 2944 O O . ARG B 2 187 ? -40.198 -0.752 47.487 1.00 83.29 187 ARG D O 1
ATOM 2952 N N . ASP B 2 188 ? -40.796 -0.395 49.624 1.00 85.87 188 ASP D N 1
ATOM 2953 C CA . ASP B 2 188 ? -39.824 -1.340 50.171 1.00 86.15 188 ASP D CA 1
ATOM 2954 C C . ASP B 2 188 ? -40.286 -2.794 50.034 1.00 85.44 188 ASP D C 1
ATOM 2955 O O . ASP B 2 188 ? -41.478 -3.074 49.960 1.00 85.31 188 ASP D O 1
ATOM 2960 N N . TRP B 2 189 ? -39.334 -3.717 49.999 1.00 85.12 189 TRP D N 1
ATOM 2961 C CA . TRP B 2 189 ? -39.667 -5.133 50.056 1.00 84.81 189 TRP D CA 1
ATOM 2962 C C . TRP B 2 189 ? -38.646 -5.888 50.903 1.00 85.66 189 TRP D C 1
ATOM 2963 O O . TRP B 2 189 ? -37.442 -5.729 50.727 1.00 85.54 189 TRP D O 1
ATOM 2974 N N . THR B 2 190 ? -39.129 -6.699 51.834 1.00 86.65 190 THR D N 1
ATOM 2975 C CA . THR B 2 190 ? -38.238 -7.498 52.663 1.00 87.55 190 THR D CA 1
ATOM 2976 C C . THR B 2 190 ? -38.704 -8.938 52.655 1.00 87.38 190 THR D C 1
ATOM 2977 O O . THR B 2 190 ? -39.895 -9.199 52.689 1.00 87.51 190 THR D O 1
ATOM 2981 N N . PRO B 2 191 ? -37.759 -9.875 52.558 1.00 95.53 191 PRO D N 1
ATOM 2982 C CA . PRO B 2 191 ? -37.969 -11.327 52.595 1.00 97.04 191 PRO D CA 1
ATOM 2983 C C . PRO B 2 191 ? -38.954 -11.861 53.657 1.00 100.04 191 PRO D C 1
ATOM 2984 O O . PRO B 2 191 ? -39.585 -12.895 53.404 1.00 99.98 191 PRO D O 1
ATOM 2988 N N . GLY B 2 192 ? -39.083 -11.192 54.803 1.00 90.20 192 GLY D N 1
ATOM 2989 C CA . GLY B 2 192 ? -40.107 -11.543 55.779 1.00 91.75 192 GLY D CA 1
ATOM 2990 C C . GLY B 2 192 ? -41.261 -10.543 55.840 1.00 92.07 192 GLY D C 1
ATOM 2991 O O . GLY B 2 192 ? -41.587 -10.013 56.902 1.00 93.73 192 GLY D O 1
ATOM 2992 N N . LEU B 2 193 ? -41.879 -10.286 54.689 1.00 143.62 193 LEU D N 1
ATOM 2993 C CA . LEU B 2 193 ? -42.971 -9.317 54.571 1.00 118.72 193 LEU D CA 1
ATOM 2994 C C . LEU B 2 193 ? -44.289 -10.043 54.307 1.00 119.46 193 LEU D C 1
ATOM 2995 O O . LEU B 2 193 ? -44.491 -10.626 53.237 1.00 120.19 193 LEU D O 1
ATOM 3000 N N . GLU C 3 3 ? -23.587 -16.039 3.956 1.00 65.53 3 GLU A N 1
ATOM 3001 C CA . GLU C 3 3 ? -24.480 -14.933 3.592 1.00 64.72 3 GLU A CA 1
ATOM 3002 C C . GLU C 3 3 ? -25.315 -14.434 4.781 1.00 63.46 3 GLU A C 1
ATOM 3003 O O . GLU C 3 3 ? -25.747 -15.224 5.619 1.00 62.52 3 GLU A O 1
ATOM 3009 N N . GLU C 3 4 ? -25.525 -13.122 4.854 1.00 75.07 4 GLU A N 1
ATOM 3010 C CA . GLU C 3 4 ? -26.195 -12.493 5.997 1.00 73.95 4 GLU A CA 1
ATOM 3011 C C . GLU C 3 4 ? -27.732 -12.543 5.964 1.00 70.76 4 GLU A C 1
ATOM 3012 O O . GLU C 3 4 ? -28.358 -12.852 6.976 1.00 69.59 4 GLU A O 1
ATOM 3018 N N . HIS C 3 5 ? -28.333 -12.210 4.823 1.00 57.75 5 HIS A N 1
ATOM 3019 C CA . HIS C 3 5 ? -29.778 -12.042 4.724 1.00 55.43 5 HIS A CA 1
ATOM 3020 C C . HIS C 3 5 ? -30.238 -12.283 3.290 1.00 54.77 5 HIS A C 1
ATOM 3021 O O . HIS C 3 5 ? -29.454 -12.118 2.366 1.00 56.30 5 HIS A O 1
ATOM 3028 N N . VAL C 3 6 ? -31.502 -12.674 3.100 1.00 38.90 6 VAL A N 1
ATOM 3029 C CA . VAL C 3 6 ? -32.079 -12.798 1.765 1.00 36.07 6 VAL A CA 1
ATOM 3030 C C . VAL C 3 6 ? -33.481 -12.212 1.673 1.00 35.49 6 VAL A C 1
ATOM 3031 O O . VAL C 3 6 ? -34.366 -12.547 2.477 1.00 35.42 6 VAL A O 1
ATOM 3035 N N . ILE C 3 7 ? -33.689 -11.357 0.673 1.00 42.05 7 ILE A N 1
ATOM 3036 C CA . ILE C 3 7 ? -35.022 -10.859 0.352 1.00 41.21 7 ILE A CA 1
ATOM 3037 C C . ILE C 3 7 ? -35.481 -11.476 -0.963 1.00 41.90 7 ILE A C 1
ATOM 3038 O O . ILE C 3 7 ? -34.793 -11.396 -1.975 1.00 42.99 7 ILE A O 1
ATOM 3043 N N . ILE C 3 8 ? -36.650 -12.096 -0.949 1.00 38.89 8 ILE A N 1
ATOM 3044 C CA . ILE C 3 8 ? -37.157 -12.736 -2.142 1.00 37.95 8 ILE A CA 1
ATOM 3045 C C . ILE C 3 8 ? -38.512 -12.168 -2.505 1.00 38.36 8 ILE A C 1
ATOM 3046 O O . ILE C 3 8 ? -39.400 -12.104 -1.655 1.00 38.51 8 ILE A O 1
ATOM 3051 N N . GLN C 3 9 ? -38.644 -11.721 -3.755 1.00 35.88 9 GLN A N 1
ATOM 3052 C CA . GLN C 3 9 ? -39.937 -11.358 -4.312 1.00 36.17 9 GLN A CA 1
ATOM 3053 C C . GLN C 3 9 ? -40.355 -12.557 -5.107 1.00 36.43 9 GLN A C 1
ATOM 3054 O O . GLN C 3 9 ? -39.645 -12.973 -6.026 1.00 36.62 9 GLN A O 1
ATOM 3060 N N . ALA C 3 10 ? -41.496 -13.127 -4.740 1.00 28.74 10 ALA A N 1
ATOM 3061 C CA . ALA C 3 10 ? -41.914 -14.418 -5.277 1.00 28.36 10 ALA A CA 1
ATOM 3062 C C . ALA C 3 10 ? -43.365 -14.406 -5.732 1.00 29.26 10 ALA A C 1
ATOM 3063 O O . ALA C 3 10 ? -44.282 -14.155 -4.954 1.00 29.65 10 ALA A O 1
ATOM 3065 N N . GLU C 3 11 ? -43.564 -14.701 -7.008 1.00 36.04 11 GLU A N 1
ATOM 3066 C CA . GLU C 3 11 ? -44.885 -14.714 -7.595 1.00 36.97 11 GLU A CA 1
ATOM 3067 C C . GLU C 3 11 ? -45.218 -16.097 -8.138 1.00 36.98 11 GLU A C 1
ATOM 3068 O O . GLU C 3 11 ? -44.316 -16.883 -8.404 1.00 37.30 11 GLU A O 1
ATOM 3074 N N . PHE C 3 12 ? -46.504 -16.407 -8.289 1.00 32.12 12 PHE A N 1
ATOM 3075 C CA . PHE C 3 12 ? -46.900 -17.575 -9.089 1.00 32.46 12 PHE A CA 1
ATOM 3076 C C . PHE C 3 12 ? -48.288 -17.442 -9.715 1.00 33.00 12 PHE A C 1
ATOM 3077 O O . PHE C 3 12 ? -49.111 -16.701 -9.204 1.00 33.65 12 PHE A O 1
ATOM 3085 N N . TYR C 3 13 ? -48.543 -18.171 -10.806 1.00 30.58 13 TYR A N 1
ATOM 3086 C CA . TYR C 3 13 ? -49.893 -18.337 -11.353 1.00 31.57 13 TYR A CA 1
ATOM 3087 C C . TYR C 3 13 ? -50.149 -19.825 -11.568 1.00 31.37 13 TYR A C 1
ATOM 3088 O O . TYR C 3 13 ? -49.224 -20.557 -11.901 1.00 30.85 13 TYR A O 1
ATOM 3097 N N . LEU C 3 14 ? -51.391 -20.273 -11.398 1.00 31.91 14 LEU A N 1
ATOM 3098 C CA . LEU C 3 14 ? -51.705 -21.694 -11.524 1.00 31.82 14 LEU A CA 1
ATOM 3099 C C . LEU C 3 14 ? -52.993 -21.962 -12.300 1.00 33.21 14 LEU A C 1
ATOM 3100 O O . LEU C 3 14 ? -54.056 -21.459 -11.920 1.00 33.93 14 LEU A O 1
ATOM 3105 N N . ASN C 3 15 ? -52.926 -22.764 -13.366 1.00 36.96 15 ASN A N 1
ATOM 3106 C CA . ASN C 3 15 ? -54.141 -23.177 -14.081 1.00 38.04 15 ASN A CA 1
ATOM 3107 C C . ASN C 3 15 ? -54.432 -24.637 -13.787 1.00 38.60 15 ASN A C 1
ATOM 3108 O O . ASN C 3 15 ? -53.494 -25.410 -13.528 1.00 37.53 15 ASN A O 1
ATOM 3113 N N . PRO C 3 16 ? -55.723 -25.044 -13.863 1.00 37.99 16 PRO A N 1
ATOM 3114 C CA . PRO C 3 16 ? -56.926 -24.269 -14.187 1.00 38.07 16 PRO A CA 1
ATOM 3115 C C . PRO C 3 16 ? -57.353 -23.303 -13.104 1.00 37.56 16 PRO A C 1
ATOM 3116 O O . PRO C 3 16 ? -58.165 -22.439 -13.395 1.00 38.83 16 PRO A O 1
ATOM 3120 N N . ASP C 3 17 ? -56.842 -23.450 -11.889 1.00 43.18 17 ASP A N 1
ATOM 3121 C CA . ASP C 3 17 ? -57.392 -22.759 -10.736 1.00 42.43 17 ASP A CA 1
ATOM 3122 C C . ASP C 3 17 ? -57.519 -21.258 -10.855 1.00 42.82 17 ASP A C 1
ATOM 3123 O O . ASP C 3 17 ? -58.339 -20.673 -10.160 1.00 43.54 17 ASP A O 1
ATOM 3128 N N . GLN C 3 18 ? -56.703 -20.640 -11.704 1.00 40.92 18 GLN A N 1
ATOM 3129 C CA . GLN C 3 18 ? -56.661 -19.185 -11.828 1.00 40.84 18 GLN A CA 1
ATOM 3130 C C . GLN C 3 18 ? -56.332 -18.516 -10.503 1.00 39.88 18 GLN A C 1
ATOM 3131 O O . GLN C 3 18 ? -56.761 -17.397 -10.221 1.00 40.04 18 GLN A O 1
ATOM 3137 N N . SER C 3 19 ? -55.574 -19.236 -9.690 1.00 36.68 19 SER A N 1
ATOM 3138 C CA . SER C 3 19 ? -55.071 -18.723 -8.436 1.00 35.69 19 SER A CA 1
ATOM 3139 C C . SER C 3 19 ? -53.672 -18.160 -8.698 1.00 35.32 19 SER A C 1
ATOM 3140 O O . SER C 3 19 ? -53.033 -18.466 -9.714 1.00 34.15 19 SER A O 1
ATOM 3143 N N . GLY C 3 20 ? -53.193 -17.320 -7.803 1.00 35.40 20 GLY A N 1
ATOM 3144 C CA . GLY C 3 20 ? -51.972 -16.607 -8.086 1.00 35.75 20 GLY A CA 1
ATOM 3145 C C . GLY C 3 20 ? -51.663 -15.716 -6.917 1.00 35.10 20 GLY A C 1
ATOM 3146 O O . GLY C 3 20 ? -52.561 -15.386 -6.127 1.00 35.78 20 GLY A O 1
ATOM 3147 N N . GLU C 3 21 ? -50.402 -15.318 -6.804 1.00 42.42 21 GLU A N 1
ATOM 3148 C CA . GLU C 3 21 ? -49.906 -14.738 -5.573 1.00 41.53 21 GLU A CA 1
ATOM 3149 C C . GLU C 3 21 ? -48.638 -13.948 -5.854 1.00 41.07 21 GLU A C 1
ATOM 3150 O O . GLU C 3 21 ? -47.871 -14.295 -6.752 1.00 41.20 21 GLU A O 1
ATOM 3156 N N . PHE C 3 22 ? -48.434 -12.874 -5.101 1.00 34.53 22 PHE A N 1
ATOM 3157 C CA . PHE C 3 22 ? -47.264 -12.030 -5.268 1.00 33.48 22 PHE A CA 1
ATOM 3158 C C . PHE C 3 22 ? -46.859 -11.655 -3.873 1.00 33.95 22 PHE A C 1
ATOM 3159 O O . PHE C 3 22 ? -47.653 -11.046 -3.179 1.00 34.86 22 PHE A O 1
ATOM 3167 N N . MET C 3 23 ? -45.642 -12.015 -3.461 1.00 39.26 23 MET A N 1
ATOM 3168 C CA . MET C 3 23 ? -45.190 -11.792 -2.077 1.00 39.57 23 MET A CA 1
ATOM 3169 C C . MET C 3 23 ? -43.684 -11.522 -1.903 1.00 39.56 23 MET A C 1
ATOM 3170 O O . MET C 3 23 ? -42.851 -11.989 -2.680 1.00 39.83 23 MET A O 1
ATOM 3175 N N . PHE C 3 24 ? -43.351 -10.750 -0.875 1.00 34.08 24 PHE A N 1
ATOM 3176 C CA . PHE C 3 24 ? -41.971 -10.554 -0.470 1.00 34.07 24 PHE A CA 1
ATOM 3177 C C . PHE C 3 24 ? -41.685 -11.364 0.802 1.00 33.76 24 PHE A C 1
ATOM 3178 O O . PHE C 3 24 ? -42.545 -11.496 1.667 1.00 34.32 24 PHE A O 1
ATOM 3186 N N . ASP C 3 25 ? -40.494 -11.930 0.924 1.00 40.49 25 ASP A N 1
ATOM 3187 C CA . ASP C 3 25 ? -40.142 -12.490 2.214 1.00 40.88 25 ASP A CA 1
ATOM 3188 C C . ASP C 3 25 ? -38.742 -12.120 2.654 1.00 41.38 25 ASP A C 1
ATOM 3189 O O . ASP C 3 25 ? -37.849 -11.968 1.834 1.00 41.14 25 ASP A O 1
ATOM 3194 N N . PHE C 3 26 ? -38.573 -11.962 3.958 1.00 45.25 26 PHE A N 1
ATOM 3195 C CA . PHE C 3 26 ? -37.282 -11.661 4.536 1.00 45.66 26 PHE A CA 1
ATOM 3196 C C . PHE C 3 26 ? -36.784 -12.865 5.321 1.00 45.69 26 PHE A C 1
ATOM 3197 O O . PHE C 3 26 ? -37.413 -13.308 6.277 1.00 46.39 26 PHE A O 1
ATOM 3205 N N . ASP C 3 27 ? -35.653 -13.403 4.901 1.00 42.88 27 ASP A N 1
ATOM 3206 C CA . ASP C 3 27 ? -35.063 -14.576 5.543 1.00 42.87 27 ASP A CA 1
ATOM 3207 C C . ASP C 3 27 ? -36.016 -15.743 5.722 1.00 42.16 27 ASP A C 1
ATOM 3208 O O . ASP C 3 27 ? -35.741 -16.659 6.470 1.00 43.14 27 ASP A O 1
ATOM 3213 N N . GLY C 3 28 ? -37.137 -15.720 5.031 1.00 46.44 28 GLY A N 1
ATOM 3214 C CA . GLY C 3 28 ? -38.007 -16.868 5.063 1.00 47.08 28 GLY A CA 1
ATOM 3215 C C . GLY C 3 28 ? -39.306 -16.535 5.740 1.00 48.70 28 GLY A C 1
ATOM 3216 O O . GLY C 3 28 ? -40.180 -17.400 5.885 1.00 49.22 28 GLY A O 1
ATOM 3217 N N . ASP C 3 29 ? -39.432 -15.279 6.163 1.00 41.39 29 ASP A N 1
ATOM 3218 C CA . ASP C 3 29 ? -40.640 -14.824 6.841 1.00 41.51 29 ASP A CA 1
ATOM 3219 C C . ASP C 3 29 ? -41.357 -13.868 5.898 1.00 42.05 29 ASP A C 1
ATOM 3220 O O . ASP C 3 29 ? -40.721 -12.961 5.362 1.00 43.22 29 ASP A O 1
ATOM 3225 N N . GLU C 3 30 ? -42.663 -14.079 5.691 1.00 37.36 30 GLU A N 1
ATOM 3226 C CA . GLU C 3 30 ? -43.456 -13.242 4.789 1.00 37.31 30 GLU A CA 1
ATOM 3227 C C . GLU C 3 30 ? -43.452 -11.795 5.257 1.00 36.32 30 GLU A C 1
ATOM 3228 O O . GLU C 3 30 ? -43.689 -11.537 6.422 1.00 35.24 30 GLU A O 1
ATOM 3234 N N . ILE C 3 31 ? -43.165 -10.853 4.362 1.00 38.75 31 ILE A N 1
ATOM 3235 C CA . ILE C 3 31 ? -43.262 -9.446 4.727 1.00 39.43 31 ILE A CA 1
ATOM 3236 C C . ILE C 3 31 ? -44.685 -8.965 4.451 1.00 40.38 31 ILE A C 1
ATOM 3237 O O . ILE C 3 31 ? -45.318 -8.321 5.311 1.00 41.15 31 ILE A O 1
ATOM 3242 N N . PHE C 3 32 ? -45.178 -9.290 3.255 1.00 39.80 32 PHE A N 1
ATOM 3243 C CA . PHE C 3 32 ? -46.555 -8.999 2.863 1.00 40.13 32 PHE A CA 1
ATOM 3244 C C . PHE C 3 32 ? -46.935 -9.762 1.588 1.00 40.33 32 PHE A C 1
ATOM 3245 O O . PHE C 3 32 ? -46.087 -10.383 0.961 1.00 40.41 32 PHE A O 1
ATOM 3253 N N . HIS C 3 33 ? -48.197 -9.711 1.182 1.00 37.54 33 HIS A N 1
ATOM 3254 C CA . HIS C 3 33 ? -48.571 -10.383 -0.058 1.00 38.52 33 HIS A CA 1
ATOM 3255 C C . HIS C 3 33 ? -49.776 -9.755 -0.726 1.00 39.74 33 HIS A C 1
ATOM 3256 O O . HIS C 3 33 ? -50.439 -8.895 -0.156 1.00 41.67 33 HIS A O 1
ATOM 3263 N N . VAL C 3 34 ? -50.037 -10.197 -1.954 1.00 39.45 34 VAL A N 1
ATOM 3264 C CA . VAL C 3 34 ? -51.262 -9.885 -2.679 1.00 41.30 34 VAL A CA 1
ATOM 3265 C C . VAL C 3 34 ? -51.800 -11.165 -3.339 1.00 41.76 34 VAL A C 1
ATOM 3266 O O . VAL C 3 34 ? -51.059 -11.912 -3.972 1.00 42.05 34 VAL A O 1
ATOM 3270 N N . ASP C 3 35 ? -53.087 -11.424 -3.175 1.00 52.59 35 ASP A N 1
ATOM 3271 C CA . ASP C 3 35 ? -53.672 -12.655 -3.673 1.00 53.43 35 ASP A CA 1
ATOM 3272 C C . ASP C 3 35 ? -54.594 -12.428 -4.838 1.00 54.40 35 ASP A C 1
ATOM 3273 O O . ASP C 3 35 ? -55.114 -11.336 -5.017 1.00 54.53 35 ASP A O 1
ATOM 3278 N N . MET C 3 36 ? -54.803 -13.476 -5.627 1.00 40.37 36 MET A N 1
ATOM 3279 C CA . MET C 3 36 ? -55.830 -13.464 -6.665 1.00 42.42 36 MET A CA 1
ATOM 3280 C C . MET C 3 36 ? -57.146 -13.827 -6.006 1.00 44.40 36 MET A C 1
ATOM 3281 O O . MET C 3 36 ? -58.220 -13.356 -6.389 1.00 45.33 36 MET A O 1
ATOM 3286 N N . ALA C 3 37 ? -57.012 -14.660 -4.978 1.00 64.77 37 ALA A N 1
ATOM 3287 C CA . ALA C 3 37 ? -58.110 -15.120 -4.148 1.00 66.37 37 ALA A CA 1
ATOM 3288 C C . ALA C 3 37 ? -58.865 -13.986 -3.444 1.00 67.90 37 ALA A C 1
ATOM 3289 O O . ALA C 3 37 ? -60.090 -13.995 -3.386 1.00 69.79 37 ALA A O 1
ATOM 3291 N N . LYS C 3 38 ? -58.138 -13.020 -2.895 1.00 58.29 38 LYS A N 1
ATOM 3292 C CA . LYS C 3 38 ? -58.778 -11.928 -2.161 1.00 58.81 38 LYS A CA 1
ATOM 3293 C C . LYS C 3 38 ? -58.441 -10.546 -2.733 1.00 59.17 38 LYS A C 1
ATOM 3294 O O . LYS C 3 38 ? -59.123 -9.559 -2.448 1.00 60.50 38 LYS A O 1
ATOM 3300 N N . LYS C 3 39 ? -57.384 -10.482 -3.531 1.00 61.70 39 LYS A N 1
ATOM 3301 C CA . LYS C 3 39 ? -56.902 -9.216 -4.062 1.00 61.36 39 LYS A CA 1
ATOM 3302 C C . LYS C 3 39 ? -56.717 -8.159 -2.989 1.00 60.93 39 LYS A C 1
ATOM 3303 O O . LYS C 3 39 ? -57.017 -6.993 -3.213 1.00 61.40 39 LYS A O 1
ATOM 3309 N N . GLU C 3 40 ? -56.232 -8.573 -1.821 1.00 55.58 40 GLU A N 1
ATOM 3310 C CA . GLU C 3 40 ? -55.870 -7.626 -0.779 1.00 55.62 40 GLU A CA 1
ATOM 3311 C C . GLU C 3 40 ? -54.362 -7.567 -0.688 1.00 54.27 40 GLU A C 1
ATOM 3312 O O . GLU C 3 40 ? -53.669 -8.542 -0.982 1.00 53.31 40 GLU A O 1
ATOM 3318 N N . THR C 3 41 ? -53.865 -6.397 -0.323 1.00 47.35 41 THR A N 1
ATOM 3319 C CA . THR C 3 41 ? -52.481 -6.239 0.039 1.00 45.36 41 THR A CA 1
ATOM 3320 C C . THR C 3 41 ? -52.483 -6.363 1.530 1.00 44.31 41 THR A C 1
ATOM 3321 O O . THR C 3 41 ? -53.073 -5.527 2.215 1.00 45.08 41 THR A O 1
ATOM 3325 N N . VAL C 3 42 ? -51.841 -7.405 2.042 1.00 41.52 42 VAL A N 1
ATOM 3326 C CA . VAL C 3 42 ? -51.816 -7.645 3.485 1.00 39.63 42 VAL A CA 1
ATOM 3327 C C . VAL C 3 42 ? -50.394 -7.686 4.047 1.00 37.92 42 VAL A C 1
ATOM 3328 O O . VAL C 3 42 ? -49.589 -8.529 3.660 1.00 36.76 42 VAL A O 1
ATOM 3332 N N . TRP C 3 43 ? -50.099 -6.768 4.959 1.00 37.78 43 TRP A N 1
ATOM 3333 C CA . TRP C 3 43 ? -48.821 -6.753 5.661 1.00 36.55 43 TRP A CA 1
ATOM 3334 C C . TRP C 3 43 ? -48.744 -7.813 6.768 1.00 35.14 43 TRP A C 1
ATOM 3335 O O . TRP C 3 43 ? -49.654 -7.945 7.589 1.00 34.54 43 TRP A O 1
ATOM 3346 N N . ARG C 3 44 ? -47.643 -8.554 6.808 1.00 33.07 44 ARG A N 1
ATOM 3347 C CA . ARG C 3 44 ? -47.533 -9.675 7.752 1.00 33.06 44 ARG A CA 1
ATOM 3348 C C . ARG C 3 44 ? -47.585 -9.299 9.238 1.00 33.25 44 ARG A C 1
ATOM 3349 O O . ARG C 3 44 ? -48.197 -10.001 10.025 1.00 32.52 44 ARG A O 1
ATOM 3357 N N . LEU C 3 45 ? -46.903 -8.219 9.600 1.00 31.31 45 LEU A N 1
ATOM 3358 C CA . LEU C 3 45 ? -46.948 -7.660 10.935 1.00 40.11 45 LEU A CA 1
ATOM 3359 C C . LEU C 3 45 ? -47.304 -6.196 10.760 1.00 43.37 45 LEU A C 1
ATOM 3360 O O . LEU C 3 45 ? -47.030 -5.623 9.699 1.00 44.25 45 LEU A O 1
ATOM 3365 N N . GLU C 3 46 ? -47.877 -5.586 11.800 1.00 61.49 46 GLU A N 1
ATOM 3366 C CA . GLU C 3 46 ? -48.356 -4.215 11.705 1.00 64.12 46 GLU A CA 1
ATOM 3367 C C . GLU C 3 46 ? -47.283 -3.208 11.286 1.00 64.14 46 GLU A C 1
ATOM 3368 O O . GLU C 3 46 ? -47.583 -2.255 10.585 1.00 64.61 46 GLU A O 1
ATOM 3374 N N . GLU C 3 47 ? -46.034 -3.417 11.681 1.00 53.93 47 GLU A N 1
ATOM 3375 C CA . GLU C 3 47 ? -44.976 -2.463 11.326 1.00 55.20 47 GLU A CA 1
ATOM 3376 C C . GLU C 3 47 ? -44.687 -2.378 9.834 1.00 55.83 47 GLU A C 1
ATOM 3377 O O . GLU C 3 47 ? -44.136 -1.388 9.360 1.00 57.54 47 GLU A O 1
ATOM 3383 N N . PHE C 3 48 ? -45.029 -3.435 9.106 1.00 54.48 48 PHE A N 1
ATOM 3384 C CA . PHE C 3 48 ? -44.781 -3.497 7.670 1.00 54.91 48 PHE A CA 1
ATOM 3385 C C . PHE C 3 48 ? -45.845 -2.714 6.916 1.00 56.92 48 PHE A C 1
ATOM 3386 O O . PHE C 3 48 ? -45.585 -2.147 5.861 1.00 58.23 48 PHE A O 1
ATOM 3394 N N . GLY C 3 49 ? -47.044 -2.690 7.486 1.00 106.89 49 GLY A N 1
ATOM 3395 C CA . GLY C 3 49 ? -48.191 -2.061 6.864 1.00 112.65 49 GLY A CA 1
ATOM 3396 C C . GLY C 3 49 ? -48.005 -0.628 6.473 1.00 117.09 49 GLY A C 1
ATOM 3397 O O . GLY C 3 49 ? -48.481 -0.206 5.418 1.00 118.98 49 GLY A O 1
ATOM 3398 N N . ARG C 3 50 ? -47.312 0.113 7.327 1.00 111.73 50 ARG A N 1
ATOM 3399 C CA . ARG C 3 50 ? -47.047 1.519 7.075 1.00 115.47 50 ARG A CA 1
ATOM 3400 C C . ARG C 3 50 ? -46.474 1.747 5.674 1.00 115.69 50 ARG A C 1
ATOM 3401 O O . ARG C 3 50 ? -46.838 2.709 4.998 1.00 117.98 50 ARG A O 1
ATOM 3409 N N . PHE C 3 51 ? -45.604 0.846 5.228 1.00 74.23 51 PHE A N 1
ATOM 3410 C CA . PHE C 3 51 ? -45.031 0.943 3.890 1.00 74.06 51 PHE A CA 1
ATOM 3411 C C . PHE C 3 51 ? -45.587 -0.080 2.897 1.00 71.66 51 PHE A C 1
ATOM 3412 O O . PHE C 3 51 ? -45.379 0.055 1.695 1.00 70.71 51 PHE A O 1
ATOM 3420 N N . ALA C 3 52 ? -46.228 -1.136 3.390 1.00 79.91 52 ALA A N 1
ATOM 3421 C CA . ALA C 3 52 ? -46.452 -2.326 2.561 1.00 78.73 52 ALA A CA 1
ATOM 3422 C C . ALA C 3 52 ? -47.236 -2.049 1.290 1.00 80.33 52 ALA A C 1
ATOM 3423 O O . ALA C 3 52 ? -47.119 -2.775 0.303 1.00 79.23 52 ALA A O 1
ATOM 3425 N N . SER C 3 53 ? -48.025 -0.984 1.316 1.00 101.60 53 SER A N 1
ATOM 3426 C CA . SER C 3 53 ? -48.956 -0.743 0.235 1.00 102.33 53 SER A CA 1
ATOM 3427 C C . SER C 3 53 ? -48.325 -0.097 -0.986 1.00 102.81 53 SER A C 1
ATOM 3428 O O . SER C 3 53 ? -48.869 -0.209 -2.083 1.00 102.30 53 SER A O 1
ATOM 3431 N N . PHE C 3 54 ? -47.190 0.577 -0.820 1.00 111.66 54 PHE A N 1
ATOM 3432 C CA . PHE C 3 54 ? -46.547 1.169 -1.994 1.00 112.88 54 PHE A CA 1
ATOM 3433 C C . PHE C 3 54 ? -45.522 0.254 -2.687 1.00 111.03 54 PHE A C 1
ATOM 3434 O O . PHE C 3 54 ? -45.160 0.477 -3.842 1.00 111.81 54 PHE A O 1
ATOM 3442 N N . GLU C 3 55 ? -45.093 -0.800 -2.004 1.00 98.04 55 GLU A N 1
ATOM 3443 C CA . GLU C 3 55 ? -44.312 -1.834 -2.671 1.00 95.57 55 GLU A CA 1
ATOM 3444 C C . GLU C 3 55 ? -45.191 -2.860 -3.367 1.00 94.67 55 GLU A C 1
ATOM 3445 O O . GLU C 3 55 ? -44.735 -3.554 -4.272 1.00 95.32 55 GLU A O 1
ATOM 3451 N N . ALA C 3 56 ? -46.450 -2.956 -2.951 1.00 77.11 56 ALA A N 1
ATOM 3452 C CA . ALA C 3 56 ? -47.369 -3.938 -3.529 1.00 75.05 56 ALA A CA 1
ATOM 3453 C C . ALA C 3 56 ? -47.827 -3.613 -4.964 1.00 75.30 56 ALA A C 1
ATOM 3454 O O . ALA C 3 56 ? -47.901 -4.490 -5.815 1.00 73.39 56 ALA A O 1
ATOM 3456 N N . GLN C 3 57 ? -48.138 -2.362 -5.248 1.00 81.82 57 GLN A N 1
ATOM 3457 C CA . GLN C 3 57 ? -48.410 -2.007 -6.631 1.00 82.57 57 GLN A CA 1
ATOM 3458 C C . GLN C 3 57 ? -47.093 -2.066 -7.408 1.00 81.10 57 GLN A C 1
ATOM 3459 O O . GLN C 3 57 ? -46.037 -1.706 -6.891 1.00 81.77 57 GLN A O 1
ATOM 3465 N N . GLY C 3 58 ? -47.154 -2.560 -8.633 1.00 65.40 58 GLY A N 1
ATOM 3466 C CA . GLY C 3 58 ? -48.384 -3.088 -9.174 1.00 40.86 58 GLY A CA 1
ATOM 3467 C C . GLY C 3 58 ? -48.322 -4.595 -9.300 1.00 38.05 58 GLY A C 1
ATOM 3468 O O . GLY C 3 58 ? -47.878 -5.135 -10.325 1.00 36.66 58 GLY A O 1
ATOM 3469 N N . ALA C 3 59 ? -48.768 -5.271 -8.243 1.00 61.62 59 ALA A N 1
ATOM 3470 C CA . ALA C 3 59 ? -48.707 -6.727 -8.168 1.00 57.48 59 ALA A CA 1
ATOM 3471 C C . ALA C 3 59 ? -49.595 -7.373 -9.214 1.00 56.04 59 ALA A C 1
ATOM 3472 O O . ALA C 3 59 ? -49.161 -8.282 -9.913 1.00 55.22 59 ALA A O 1
ATOM 3474 N N . LEU C 3 60 ? -50.837 -6.909 -9.322 1.00 55.48 60 LEU A N 1
ATOM 3475 C CA . LEU C 3 60 ? -51.781 -7.531 -10.240 1.00 54.31 60 LEU A CA 1
ATOM 3476 C C . LEU C 3 60 ? -51.222 -7.515 -11.662 1.00 55.09 60 LEU A C 1
ATOM 3477 O O . LEU C 3 60 ? -51.402 -8.477 -12.406 1.00 53.71 60 LEU A O 1
ATOM 3482 N N . ALA C 3 61 ? -50.521 -6.439 -12.024 1.00 58.20 61 ALA A N 1
ATOM 3483 C CA . ALA C 3 61 ? -49.857 -6.361 -13.322 1.00 58.37 61 ALA A CA 1
ATOM 3484 C C . ALA C 3 61 ? -48.846 -7.488 -13.482 1.00 56.71 61 ALA A C 1
ATOM 3485 O O . ALA C 3 61 ? -48.794 -8.138 -14.522 1.00 56.76 61 ALA A O 1
ATOM 3487 N N . ASN C 3 62 ? -48.050 -7.717 -12.445 1.00 57.90 62 ASN A N 1
ATOM 3488 C CA . ASN C 3 62 ? -47.062 -8.782 -12.452 1.00 56.15 62 ASN A CA 1
ATOM 3489 C C . ASN C 3 62 ? -47.686 -10.171 -12.577 1.00 53.87 62 ASN A C 1
ATOM 3490 O O . ASN C 3 62 ? -47.138 -11.060 -13.225 1.00 52.00 62 ASN A O 1
ATOM 3495 N N . ILE C 3 63 ? -48.834 -10.358 -11.941 1.00 39.54 63 ILE A N 1
ATOM 3496 C CA . ILE C 3 63 ? -49.450 -11.672 -11.862 1.00 38.32 63 ILE A CA 1
ATOM 3497 C C . ILE C 3 63 ? -50.068 -11.994 -13.215 1.00 39.40 63 ILE A C 1
ATOM 3498 O O . ILE C 3 63 ? -50.029 -13.135 -13.686 1.00 38.74 63 ILE A O 1
ATOM 3503 N N . ALA C 3 64 ? -50.637 -10.957 -13.827 1.00 41.23 64 ALA A N 1
ATOM 3504 C CA . ALA C 3 64 ? -51.152 -11.000 -15.185 1.00 42.74 64 ALA A CA 1
ATOM 3505 C C . ALA C 3 64 ? -50.060 -11.495 -16.111 1.00 42.71 64 ALA A C 1
ATOM 3506 O O . ALA C 3 64 ? -50.294 -12.356 -16.966 1.00 42.86 64 ALA A O 1
ATOM 3508 N N . CYS C 3 65 ? -48.860 -10.948 -15.925 1.00 56.32 65 CYS A N 1
ATOM 3509 C CA . CYS C 3 65 ? -47.704 -11.342 -16.704 1.00 56.11 65 CYS A CA 1
ATOM 3510 C C . CYS C 3 65 ? -47.317 -12.789 -16.433 1.00 52.86 65 CYS A C 1
ATOM 3511 O O . CYS C 3 65 ? -47.010 -13.533 -17.350 1.00 52.86 65 CYS A O 1
ATOM 3514 N N . ASP C 3 66 ? -47.339 -13.202 -15.177 1.00 45.24 66 ASP A N 1
ATOM 3515 C CA . ASP C 3 66 ? -47.007 -14.584 -14.860 1.00 43.59 66 ASP A CA 1
ATOM 3516 C C . ASP C 3 66 ? -48.016 -15.500 -15.512 1.00 42.66 66 ASP A C 1
ATOM 3517 O O . ASP C 3 66 ? -47.682 -16.610 -15.915 1.00 40.68 66 ASP A O 1
ATOM 3522 N N . LYS C 3 67 ? -49.250 -15.012 -15.617 1.00 38.68 67 LYS A N 1
ATOM 3523 C CA . LYS C 3 67 ? -50.323 -15.773 -16.247 1.00 39.14 67 LYS A CA 1
ATOM 3524 C C . LYS C 3 67 ? -50.019 -16.005 -17.712 1.00 40.39 67 LYS A C 1
ATOM 3525 O O . LYS C 3 67 ? -50.099 -17.132 -18.202 1.00 40.13 67 LYS A O 1
ATOM 3531 N N . ALA C 3 68 ? -49.659 -14.925 -18.399 1.00 56.34 68 ALA A N 1
ATOM 3532 C CA . ALA C 3 68 ? -49.270 -14.979 -19.798 1.00 57.94 68 ALA A CA 1
ATOM 3533 C C . ALA C 3 68 ? -48.145 -15.984 -20.004 1.00 57.67 68 ALA A C 1
ATOM 3534 O O . ALA C 3 68 ? -48.278 -16.912 -20.807 1.00 57.21 68 ALA A O 1
ATOM 3536 N N . ASN C 3 69 ? -47.045 -15.800 -19.265 1.00 52.82 69 ASN A N 1
ATOM 3537 C CA . ASN C 3 69 ? -45.874 -16.669 -19.398 1.00 51.19 69 ASN A CA 1
ATOM 3538 C C . ASN C 3 69 ? -46.262 -18.110 -19.119 1.00 49.32 69 ASN A C 1
ATOM 3539 O O . ASN C 3 69 ? -45.762 -19.032 -19.785 1.00 49.08 69 ASN A O 1
ATOM 3544 N N . LEU C 3 70 ? -47.183 -18.287 -18.165 1.00 38.24 70 LEU A N 1
ATOM 3545 C CA . LEU C 3 70 ? -47.684 -19.621 -17.840 1.00 37.25 70 LEU A CA 1
ATOM 3546 C C . LEU C 3 70 ? -48.315 -20.271 -19.055 1.00 38.43 70 LEU A C 1
ATOM 3547 O O . LEU C 3 70 ? -47.997 -21.408 -19.409 1.00 38.14 70 LEU A O 1
ATOM 3552 N N . GLU C 3 71 ? -49.205 -19.557 -19.715 1.00 45.70 71 GLU A N 1
ATOM 3553 C CA . GLU C 3 71 ? -49.880 -20.197 -20.812 1.00 47.58 71 GLU A CA 1
ATOM 3554 C C . GLU C 3 71 ? -48.873 -20.494 -21.921 1.00 47.68 71 GLU A C 1
ATOM 3555 O O . GLU C 3 71 ? -48.887 -21.582 -22.491 1.00 47.27 71 GLU A O 1
ATOM 3561 N N . ILE C 3 72 ? -47.938 -19.581 -22.151 1.00 42.34 72 ILE A N 1
ATOM 3562 C CA . ILE C 3 72 ? -46.906 -19.845 -23.148 1.00 43.08 72 ILE A CA 1
ATOM 3563 C C . ILE C 3 72 ? -46.113 -21.100 -22.774 1.00 41.67 72 ILE A C 1
ATOM 3564 O O . ILE C 3 72 ? -46.050 -22.056 -23.542 1.00 42.17 72 ILE A O 1
ATOM 3569 N N . MET C 3 73 ? -45.537 -21.120 -21.581 1.00 46.17 73 MET A N 1
ATOM 3570 C CA . MET C 3 73 ? -44.696 -22.252 -21.227 1.00 45.07 73 MET A CA 1
ATOM 3571 C C . MET C 3 73 ? -45.447 -23.586 -21.205 1.00 44.25 73 MET A C 1
ATOM 3572 O O . MET C 3 73 ? -44.872 -24.636 -21.506 1.00 42.35 73 MET A O 1
ATOM 3577 N N . THR C 3 74 ? -46.734 -23.538 -20.870 1.00 40.37 74 THR A N 1
ATOM 3578 C CA . THR C 3 74 ? -47.556 -24.734 -20.918 1.00 40.82 74 THR A CA 1
ATOM 3579 C C . THR C 3 74 ? -47.547 -25.284 -22.322 1.00 43.35 74 THR A C 1
ATOM 3580 O O . THR C 3 74 ? -47.313 -26.473 -22.529 1.00 43.70 74 THR A O 1
ATOM 3584 N N . LYS C 3 75 ? -47.837 -24.413 -23.287 1.00 41.57 75 LYS A N 1
ATOM 3585 C CA . LYS C 3 75 ? -47.979 -24.841 -24.664 1.00 43.31 75 LYS A CA 1
ATOM 3586 C C . LYS C 3 75 ? -46.652 -25.362 -25.153 1.00 43.30 75 LYS A C 1
ATOM 3587 O O . LYS C 3 75 ? -46.580 -26.365 -25.837 1.00 43.97 75 LYS A O 1
ATOM 3593 N N . ARG C 3 76 ? -45.591 -24.676 -24.768 1.00 42.63 76 ARG A N 1
ATOM 3594 C CA . ARG C 3 76 ? -44.265 -25.016 -25.223 1.00 42.77 76 ARG A CA 1
ATOM 3595 C C . ARG C 3 76 ? -43.812 -26.353 -24.681 1.00 41.62 76 ARG A C 1
ATOM 3596 O O . ARG C 3 76 ? -43.000 -27.041 -25.287 1.00 42.10 76 ARG A O 1
ATOM 3604 N N . SER C 3 77 ? -44.316 -26.733 -23.525 1.00 40.19 77 SER A N 1
ATOM 3605 C CA . SER C 3 77 ? -43.861 -27.968 -22.943 1.00 39.19 77 SER A CA 1
ATOM 3606 C C . SER C 3 77 ? -44.702 -29.118 -23.465 1.00 39.92 77 SER A C 1
ATOM 3607 O O . SER C 3 77 ? -44.687 -30.205 -22.886 1.00 39.19 77 SER A O 1
ATOM 3610 N N . ASN C 3 78 ? -45.431 -28.874 -24.554 1.00 61.34 78 ASN A N 1
ATOM 3611 C CA . ASN C 3 78 ? -46.445 -29.797 -25.054 1.00 61.96 78 ASN A CA 1
ATOM 3612 C C . ASN C 3 78 ? -47.376 -30.190 -23.946 1.00 60.39 78 ASN A C 1
ATOM 3613 O O . ASN C 3 78 ? -47.682 -31.359 -23.752 1.00 59.38 78 ASN A O 1
ATOM 3618 N N . TYR C 3 79 ? -47.783 -29.185 -23.186 1.00 43.71 79 TYR A N 1
ATOM 3619 C CA . TYR C 3 79 ? -48.829 -29.332 -22.187 1.00 43.09 79 TYR A CA 1
ATOM 3620 C C . TYR C 3 79 ? -48.502 -30.287 -21.031 1.00 41.44 79 TYR A C 1
ATOM 3621 O O . TYR C 3 79 ? -49.381 -30.953 -20.502 1.00 42.05 79 TYR A O 1
ATOM 3630 N N . THR C 3 80 ? -47.246 -30.326 -20.605 1.00 37.25 80 THR A N 1
ATOM 3631 C CA . THR C 3 80 ? -46.864 -31.197 -19.487 1.00 35.95 80 THR A CA 1
ATOM 3632 C C . THR C 3 80 ? -47.370 -30.669 -18.158 1.00 34.68 80 THR A C 1
ATOM 3633 O O . THR C 3 80 ? -47.024 -29.560 -17.747 1.00 34.14 80 THR A O 1
ATOM 3637 N N . PRO C 3 81 ? -48.181 -31.470 -17.457 1.00 34.85 81 PRO A N 1
ATOM 3638 C CA . PRO C 3 81 ? -48.756 -31.021 -16.193 1.00 33.23 81 PRO A CA 1
ATOM 3639 C C . PRO C 3 81 ? -47.763 -31.245 -15.069 1.00 31.92 81 PRO A C 1
ATOM 3640 O O . PRO C 3 81 ? -46.922 -32.148 -15.159 1.00 31.89 81 PRO A O 1
ATOM 3644 N N . ILE C 3 82 ? -47.855 -30.422 -14.030 1.00 38.61 82 ILE A N 1
ATOM 3645 C CA . ILE C 3 82 ? -47.041 -30.597 -12.828 1.00 35.96 82 ILE A CA 1
ATOM 3646 C C . ILE C 3 82 ? -47.327 -31.930 -12.200 1.00 35.68 82 ILE A C 1
ATOM 3647 O O . ILE C 3 82 ? -48.412 -32.497 -12.374 1.00 35.70 82 ILE A O 1
ATOM 3652 N N . THR C 3 83 ? -46.354 -32.452 -11.476 1.00 33.29 83 THR A N 1
ATOM 3653 C CA . THR C 3 83 ? -46.624 -33.663 -10.723 1.00 32.54 83 THR A CA 1
ATOM 3654 C C . THR C 3 83 ? -46.786 -33.374 -9.221 1.00 32.49 83 THR A C 1
ATOM 3655 O O . THR C 3 83 ? -45.910 -32.784 -8.598 1.00 32.98 83 THR A O 1
ATOM 3659 N N . ASN C 3 84 ? -47.931 -33.756 -8.657 1.00 32.25 84 ASN A N 1
ATOM 3660 C CA . ASN C 3 84 ? -48.218 -33.521 -7.234 1.00 31.61 84 ASN A CA 1
ATOM 3661 C C . ASN C 3 84 ? -47.126 -34.014 -6.298 1.00 31.21 84 ASN A C 1
ATOM 3662 O O . ASN C 3 84 ? -46.571 -35.095 -6.483 1.00 32.21 84 ASN A O 1
ATOM 3667 N N . VAL C 3 85 ? -46.810 -33.189 -5.306 1.00 29.92 85 VAL A N 1
ATOM 3668 C CA . VAL C 3 85 ? -45.932 -33.587 -4.210 1.00 29.35 85 VAL A CA 1
ATOM 3669 C C . VAL C 3 85 ? -46.654 -33.349 -2.911 1.00 29.25 85 VAL A C 1
ATOM 3670 O O . VAL C 3 85 ? -46.908 -32.215 -2.546 1.00 30.17 85 VAL A O 1
ATOM 3674 N N . PRO C 3 86 ? -47.007 -34.435 -2.217 1.00 32.57 86 PRO A N 1
ATOM 3675 C CA . PRO C 3 86 ? -47.790 -34.407 -0.972 1.00 31.79 86 PRO A CA 1
ATOM 3676 C C . PRO C 3 86 ? -47.044 -33.706 0.121 1.00 31.85 86 PRO A C 1
ATOM 3677 O O . PRO C 3 86 ? -45.820 -33.911 0.246 1.00 32.87 86 PRO A O 1
ATOM 3681 N N . PRO C 3 87 ? -47.766 -32.914 0.940 1.00 24.15 87 PRO A N 1
ATOM 3682 C CA . PRO C 3 87 ? -47.150 -32.130 2.021 1.00 23.81 87 PRO A CA 1
ATOM 3683 C C . PRO C 3 87 ? -46.684 -33.014 3.159 1.00 23.97 87 PRO A C 1
ATOM 3684 O O . PRO C 3 87 ? -47.231 -34.097 3.364 1.00 24.31 87 PRO A O 1
ATOM 3688 N N . GLU C 3 88 ? -45.690 -32.570 3.911 1.00 30.82 88 GLU A N 1
ATOM 3689 C CA . GLU C 3 88 ? -45.564 -33.138 5.230 1.00 32.30 88 GLU A CA 1
ATOM 3690 C C . GLU C 3 88 ? -46.062 -32.159 6.284 1.00 31.71 88 GLU A C 1
ATOM 3691 O O . GLU C 3 88 ? -45.925 -30.951 6.131 1.00 31.13 88 GLU A O 1
ATOM 3697 N N . VAL C 3 89 ? -46.703 -32.692 7.321 1.00 33.00 89 VAL A N 1
ATOM 3698 C CA . VAL C 3 89 ? -47.409 -31.845 8.292 1.00 33.63 89 VAL A CA 1
ATOM 3699 C C . VAL C 3 89 ? -46.965 -32.090 9.721 1.00 33.75 89 VAL A C 1
ATOM 3700 O O . VAL C 3 89 ? -46.786 -33.230 10.129 1.00 34.37 89 VAL A O 1
ATOM 3704 N N . THR C 3 90 ? -46.792 -31.010 10.471 1.00 28.30 90 THR A N 1
ATOM 3705 C CA . THR C 3 90 ? -46.365 -31.092 11.862 1.00 28.89 90 THR A CA 1
ATOM 3706 C C . THR C 3 90 ? -47.181 -30.137 12.693 1.00 29.52 90 THR A C 1
ATOM 3707 O O . THR C 3 90 ? -47.424 -29.013 12.269 1.00 30.12 90 THR A O 1
ATOM 3711 N N . VAL C 3 91 ? -47.621 -30.568 13.872 1.00 27.16 91 VAL A N 1
ATOM 3712 C CA . VAL C 3 91 ? -48.321 -29.643 14.781 1.00 27.91 91 VAL A CA 1
ATOM 3713 C C . VAL C 3 91 ? -47.462 -29.337 16.004 1.00 28.50 91 VAL A C 1
ATOM 3714 O O . VAL C 3 91 ? -46.794 -30.209 16.523 1.00 28.59 91 VAL A O 1
ATOM 3718 N N . LEU C 3 92 ? -47.455 -28.084 16.435 1.00 30.12 92 LEU A N 1
ATOM 3719 C CA . LEU C 3 92 ? -46.665 -27.681 17.595 1.00 30.52 92 LEU A CA 1
ATOM 3720 C C . LEU C 3 92 ? -47.331 -26.534 18.314 1.00 31.61 92 LEU A C 1
ATOM 3721 O O . LEU C 3 92 ? -48.406 -26.096 17.930 1.00 32.01 92 LEU A O 1
ATOM 3726 N N . THR C 3 93 ? -46.663 -26.014 19.337 1.00 28.66 93 THR A N 1
ATOM 3727 C CA . THR C 3 93 ? -47.144 -24.810 20.006 1.00 29.13 93 THR A CA 1
ATOM 3728 C C . THR C 3 93 ? -46.108 -23.670 19.981 1.00 29.49 93 THR A C 1
ATOM 3729 O O . THR C 3 93 ? -44.948 -23.897 19.665 1.00 29.53 93 THR A O 1
ATOM 3733 N N . ASN C 3 94 ? -46.533 -22.447 20.281 1.00 53.70 94 ASN A N 1
ATOM 3734 C CA . ASN C 3 94 ? -45.613 -21.343 20.527 1.00 55.50 94 ASN A CA 1
ATOM 3735 C C . ASN C 3 94 ? -44.558 -21.684 21.550 1.00 56.94 94 ASN A C 1
ATOM 3736 O O . ASN C 3 94 ? -43.362 -21.767 21.262 1.00 57.14 94 ASN A O 1
ATOM 3741 N N . SER C 3 95 ? -45.029 -21.851 22.776 1.00 45.63 95 SER A N 1
ATOM 3742 C CA . SER C 3 95 ? -44.170 -22.156 23.891 1.00 47.73 95 SER A CA 1
ATOM 3743 C C . SER C 3 95 ? -44.671 -23.470 24.437 1.00 47.75 95 SER A C 1
ATOM 3744 O O . SER C 3 95 ? -45.698 -23.972 23.956 1.00 46.23 95 SER A O 1
ATOM 3747 N N . PRO C 3 96 ? -43.949 -24.044 25.433 1.00 41.19 96 PRO A N 1
ATOM 3748 C CA . PRO C 3 96 ? -44.365 -25.346 25.978 1.00 40.89 96 PRO A CA 1
ATOM 3749 C C . PRO C 3 96 ? -45.658 -25.237 26.777 1.00 40.89 96 PRO A C 1
ATOM 3750 O O . PRO C 3 96 ? -45.842 -24.249 27.489 1.00 41.06 96 PRO A O 1
ATOM 3754 N N . VAL C 3 97 ? -46.540 -26.228 26.655 1.00 50.52 97 VAL A N 1
ATOM 3755 C CA . VAL C 3 97 ? -47.875 -26.140 27.261 1.00 50.79 97 VAL A CA 1
ATOM 3756 C C . VAL C 3 97 ? -47.928 -26.261 28.772 1.00 51.71 97 VAL A C 1
ATOM 3757 O O . VAL C 3 97 ? -47.367 -27.175 29.366 1.00 51.31 97 VAL A O 1
ATOM 3761 N N . GLU C 3 98 ? -48.645 -25.319 29.368 1.00 59.43 98 GLU A N 1
ATOM 3762 C CA . GLU C 3 98 ? -48.992 -25.354 30.770 1.00 61.64 98 GLU A CA 1
ATOM 3763 C C . GLU C 3 98 ? -50.514 -25.380 30.851 1.00 60.81 98 GLU A C 1
ATOM 3764 O O . GLU C 3 98 ? -51.183 -24.530 30.274 1.00 59.65 98 GLU A O 1
ATOM 3770 N N . LEU C 3 99 ? -51.054 -26.377 31.541 1.00 47.95 99 LEU A N 1
ATOM 3771 C CA . LEU C 3 99 ? -52.491 -26.512 31.749 1.00 47.98 99 LEU A CA 1
ATOM 3772 C C . LEU C 3 99 ? -53.135 -25.207 32.174 1.00 48.76 99 LEU A C 1
ATOM 3773 O O . LEU C 3 99 ? -52.728 -24.632 33.189 1.00 48.63 99 LEU A O 1
ATOM 3778 N N . ARG C 3 100 ? -54.106 -24.737 31.390 1.00 52.21 100 ARG A N 1
ATOM 3779 C CA . ARG C 3 100 ? -54.940 -23.576 31.733 1.00 53.29 100 ARG A CA 1
ATOM 3780 C C . ARG C 3 100 ? -54.266 -22.244 31.451 1.00 53.97 100 ARG A C 1
ATOM 3781 O O . ARG C 3 100 ? -54.873 -21.202 31.640 1.00 54.84 100 ARG A O 1
ATOM 3789 N N . GLU C 3 101 ? -53.009 -22.271 31.023 1.00 60.62 101 GLU A N 1
ATOM 3790 C CA . GLU C 3 101 ? -52.342 -21.062 30.544 1.00 60.57 101 GLU A CA 1
ATOM 3791 C C . GLU C 3 101 ? -52.426 -21.026 29.015 1.00 58.14 101 GLU A C 1
ATOM 3792 O O . GLU C 3 101 ? -51.972 -21.948 28.346 1.00 57.45 101 GLU A O 1
ATOM 3798 N N . PRO C 3 102 ? -53.021 -19.956 28.465 1.00 50.17 102 PRO A N 1
ATOM 3799 C CA . PRO C 3 102 ? -53.261 -19.801 27.027 1.00 47.56 102 PRO A CA 1
ATOM 3800 C C . PRO C 3 102 ? -52.027 -20.090 26.178 1.00 45.64 102 PRO A C 1
ATOM 3801 O O . PRO C 3 102 ? -50.892 -19.812 26.598 1.00 45.31 102 PRO A O 1
ATOM 3805 N N . ASN C 3 103 ? -52.269 -20.669 25.000 1.00 40.91 103 ASN A N 1
ATOM 3806 C CA . ASN C 3 103 ? -51.218 -21.001 24.048 1.00 38.83 103 ASN A CA 1
ATOM 3807 C C . ASN C 3 103 ? -51.723 -20.903 22.600 1.00 36.71 103 ASN A C 1
ATOM 3808 O O . ASN C 3 103 ? -52.861 -20.499 22.344 1.00 36.60 103 ASN A O 1
ATOM 3813 N N . VAL C 3 104 ? -50.847 -21.220 21.653 1.00 31.20 104 VAL A N 1
ATOM 3814 C CA . VAL C 3 104 ? -51.211 -21.236 20.246 1.00 29.63 104 VAL A CA 1
ATOM 3815 C C . VAL C 3 104 ? -50.740 -22.520 19.611 1.00 28.87 104 VAL A C 1
ATOM 3816 O O . VAL C 3 104 ? -49.578 -22.905 19.769 1.00 29.30 104 VAL A O 1
ATOM 3820 N N . LEU C 3 105 ? -51.633 -23.183 18.889 1.00 29.14 105 LEU A N 1
ATOM 3821 C CA . LEU C 3 105 ? -51.227 -24.345 18.115 1.00 27.62 105 LEU A CA 1
ATOM 3822 C C . LEU C 3 105 ? -50.728 -23.860 16.788 1.00 26.95 105 LEU A C 1
ATOM 3823 O O . LEU C 3 105 ? -51.268 -22.911 16.226 1.00 26.88 105 LEU A O 1
ATOM 3828 N N . ILE C 3 106 ? -49.661 -24.487 16.309 1.00 26.61 106 ILE A N 1
ATOM 3829 C CA . ILE C 3 106 ? -49.182 -24.252 14.954 1.00 26.00 106 ILE A CA 1
ATOM 3830 C C . ILE C 3 106 ? -49.259 -25.483 14.053 1.00 25.45 106 ILE A C 1
ATOM 3831 O O . ILE C 3 106 ? -48.784 -26.585 14.403 1.00 25.54 106 ILE A O 1
ATOM 3836 N N . CYS C 3 107 ? -49.869 -25.274 12.884 1.00 29.26 107 CYS A N 1
ATOM 3837 C CA . CYS C 3 107 ? -49.844 -26.277 11.796 1.00 29.48 107 CYS A CA 1
ATOM 3838 C C . CYS C 3 107 ? -48.860 -25.897 10.714 1.00 29.03 107 CYS A C 1
ATOM 3839 O O . CYS C 3 107 ? -49.066 -24.893 10.019 1.00 27.82 107 CYS A O 1
ATOM 3842 N N . PHE C 3 108 ? -47.799 -26.697 10.589 1.00 37.90 108 PHE A N 1
ATOM 3843 C CA . PHE C 3 108 ? -46.765 -26.487 9.581 1.00 37.57 108 PHE A CA 1
ATOM 3844 C C . PHE C 3 108 ? -46.996 -27.400 8.414 1.00 36.58 108 PHE A C 1
ATOM 3845 O O . PHE C 3 108 ? -46.768 -28.602 8.500 1.00 36.72 108 PHE A O 1
ATOM 3853 N N . ILE C 3 109 ? -47.433 -26.828 7.311 1.00 23.71 109 ILE A N 1
ATOM 3854 C CA . ILE C 3 109 ? -47.575 -27.610 6.103 1.00 23.49 109 ILE A CA 1
ATOM 3855 C C . ILE C 3 109 ? -46.403 -27.299 5.179 1.00 23.58 109 ILE A C 1
ATOM 3856 O O . ILE C 3 109 ? -46.206 -26.150 4.791 1.00 23.36 109 ILE A O 1
ATOM 3861 N N . ASP C 3 110 ? -45.627 -28.314 4.828 1.00 29.66 110 ASP A N 1
ATOM 3862 C CA . ASP C 3 110 ? -44.377 -28.060 4.144 1.00 29.66 110 ASP A CA 1
ATOM 3863 C C . ASP C 3 110 ? -44.116 -29.035 2.992 1.00 30.24 110 ASP A C 1
ATOM 3864 O O . ASP C 3 110 ? -44.667 -30.139 2.994 1.00 30.81 110 ASP A O 1
ATOM 3869 N N . LYS C 3 111 ? -43.308 -28.602 2.004 1.00 29.44 111 LYS A N 1
ATOM 3870 C CA . LYS C 3 111 ? -42.704 -29.461 0.973 1.00 29.94 111 LYS A CA 1
ATOM 3871 C C . LYS C 3 111 ? -43.724 -30.080 0.054 1.00 28.80 111 LYS A C 1
ATOM 3872 O O . LYS C 3 111 ? -43.663 -31.276 -0.229 1.00 28.23 111 LYS A O 1
ATOM 3878 N N . PHE C 3 112 ? -44.661 -29.251 -0.389 1.00 23.72 112 PHE A N 1
ATOM 3879 C CA . PHE C 3 112 ? -45.728 -29.651 -1.311 1.00 23.90 112 PHE A CA 1
ATOM 3880 C C . PHE C 3 112 ? -45.833 -28.691 -2.492 1.00 24.16 112 PHE A C 1
ATOM 3881 O O . PHE C 3 112 ? -45.524 -27.501 -2.378 1.00 24.15 112 PHE A O 1
ATOM 3889 N N . THR C 3 113 ? -46.272 -29.245 -3.622 1.00 34.34 113 THR A N 1
ATOM 3890 C CA . THR C 3 113 ? -46.743 -28.489 -4.771 1.00 35.57 113 THR A CA 1
ATOM 3891 C C . THR C 3 113 ? -47.843 -29.338 -5.389 1.00 35.92 113 THR A C 1
ATOM 3892 O O . THR C 3 113 ? -47.878 -30.538 -5.146 1.00 36.07 113 THR A O 1
ATOM 3896 N N . PRO C 3 114 ? -48.790 -28.733 -6.136 1.00 25.94 114 PRO A N 1
ATOM 3897 C CA . PRO C 3 114 ? -49.070 -27.313 -6.428 1.00 26.21 114 PRO A CA 1
ATOM 3898 C C . PRO C 3 114 ? -49.538 -26.537 -5.195 1.00 25.79 114 PRO A C 1
ATOM 3899 O O . PRO C 3 114 ? -50.091 -27.139 -4.264 1.00 25.46 114 PRO A O 1
ATOM 3903 N N . PRO C 3 115 ? -49.318 -25.213 -5.175 1.00 25.94 115 PRO A N 1
ATOM 3904 C CA . PRO C 3 115 ? -49.771 -24.422 -4.028 1.00 25.71 115 PRO A CA 1
ATOM 3905 C C . PRO C 3 115 ? -51.306 -24.406 -3.905 1.00 26.08 115 PRO A C 1
ATOM 3906 O O . PRO C 3 115 ? -51.940 -23.391 -4.182 1.00 26.68 115 PRO A O 1
ATOM 3910 N N . VAL C 3 116 ? -51.894 -25.522 -3.502 1.00 25.87 116 VAL A N 1
ATOM 3911 C CA . VAL C 3 116 ? -53.330 -25.586 -3.289 1.00 26.99 116 VAL A CA 1
ATOM 3912 C C . VAL C 3 116 ? -53.640 -26.648 -2.245 1.00 26.83 116 VAL A C 1
ATOM 3913 O O . VAL C 3 116 ? -53.271 -27.816 -2.398 1.00 27.33 116 VAL A O 1
ATOM 3917 N N . VAL C 3 117 ? -54.349 -26.244 -1.195 1.00 34.71 117 VAL A N 1
ATOM 3918 C CA . VAL C 3 117 ? -54.468 -27.053 0.018 1.00 33.64 117 VAL A CA 1
ATOM 3919 C C . VAL C 3 117 ? -55.776 -26.760 0.751 1.00 34.02 117 VAL A C 1
ATOM 3920 O O . VAL C 3 117 ? -56.316 -25.664 0.648 1.00 33.51 117 VAL A O 1
ATOM 3924 N N . ASN C 3 118 ? -56.317 -27.749 1.449 1.00 40.18 118 ASN A N 1
ATOM 3925 C CA . ASN C 3 118 ? -57.448 -27.493 2.345 1.00 42.16 118 ASN A CA 1
ATOM 3926 C C . ASN C 3 118 ? -57.082 -27.788 3.793 1.00 42.52 118 ASN A C 1
ATOM 3927 O O . ASN C 3 118 ? -56.674 -28.907 4.120 1.00 42.90 118 ASN A O 1
ATOM 3932 N N . VAL C 3 119 ? -57.177 -26.774 4.655 1.00 29.43 119 VAL A N 1
ATOM 3933 C CA . VAL C 3 119 ? -56.711 -26.938 6.034 1.00 30.12 119 VAL A CA 1
ATOM 3934 C C . VAL C 3 119 ? -57.806 -26.821 7.090 1.00 31.80 119 VAL A C 1
ATOM 3935 O O . VAL C 3 119 ? -58.435 -25.777 7.225 1.00 33.08 119 VAL A O 1
ATOM 3939 N N . THR C 3 120 ? -58.034 -27.886 7.847 1.00 42.66 120 THR A N 1
ATOM 3940 C CA . THR C 3 120 ? -59.026 -27.793 8.906 1.00 43.36 120 THR A CA 1
ATOM 3941 C C . THR C 3 120 ? -58.424 -28.028 10.297 1.00 43.48 120 THR A C 1
ATOM 3942 O O . THR C 3 120 ? -57.749 -29.030 10.554 1.00 43.18 120 THR A O 1
ATOM 3946 N N . TRP C 3 121 ? -58.662 -27.075 11.179 1.00 29.25 121 TRP A N 1
ATOM 3947 C CA . TRP C 3 121 ? -58.455 -27.289 12.585 1.00 28.38 121 TRP A CA 1
ATOM 3948 C C . TRP C 3 121 ? -59.673 -28.021 13.182 1.00 28.58 121 TRP A C 1
ATOM 3949 O O . TRP C 3 121 ? -60.830 -27.642 12.927 1.00 28.50 121 TRP A O 1
ATOM 3960 N N . LEU C 3 122 ? -59.427 -29.067 13.973 1.00 28.77 122 LEU A N 1
ATOM 3961 C CA . LEU C 3 122 ? -60.526 -29.737 14.684 1.00 29.57 122 LEU A CA 1
ATOM 3962 C C . LEU C 3 122 ? -60.256 -29.864 16.162 1.00 31.24 122 LEU A C 1
ATOM 3963 O O . LEU C 3 122 ? -59.201 -30.346 16.550 1.00 31.51 122 LEU A O 1
ATOM 3968 N N . ARG C 3 123 ? -61.224 -29.457 16.979 1.00 51.73 123 ARG A N 1
ATOM 3969 C CA . ARG C 3 123 ? -61.171 -29.671 18.425 1.00 52.61 123 ARG A CA 1
ATOM 3970 C C . ARG C 3 123 ? -62.114 -30.791 18.810 1.00 52.66 123 ARG A C 1
ATOM 3971 O O . ARG C 3 123 ? -63.330 -30.635 18.738 1.00 52.88 123 ARG A O 1
ATOM 3979 N N . ASN C 3 124 ? -61.551 -31.907 19.240 1.00 40.07 124 ASN A N 1
ATOM 3980 C CA . ASN C 3 124 ? -62.314 -33.139 19.381 1.00 41.20 124 ASN A CA 1
ATOM 3981 C C . ASN C 3 124 ? -63.249 -33.365 18.200 1.00 41.65 124 ASN A C 1
ATOM 3982 O O . ASN C 3 124 ? -64.444 -33.173 18.333 1.00 44.00 124 ASN A O 1
ATOM 3987 N N . GLY C 3 125 ? -62.719 -33.740 17.044 1.00 39.30 125 GLY A N 1
ATOM 3988 C CA . GLY C 3 125 ? -63.547 -34.023 15.877 1.00 39.28 125 GLY A CA 1
ATOM 3989 C C . GLY C 3 125 ? -64.383 -32.901 15.260 1.00 39.36 125 GLY A C 1
ATOM 3990 O O . GLY C 3 125 ? -64.996 -33.095 14.212 1.00 39.20 125 GLY A O 1
ATOM 3991 N N . LYS C 3 126 ? -64.425 -31.732 15.889 1.00 34.06 126 LYS A N 1
ATOM 3992 C CA . LYS C 3 126 ? -65.306 -30.687 15.403 1.00 35.72 126 LYS A CA 1
ATOM 3993 C C . LYS C 3 126 ? -64.520 -29.546 14.827 1.00 35.50 126 LYS A C 1
ATOM 3994 O O . LYS C 3 126 ? -63.525 -29.130 15.406 1.00 35.27 126 LYS A O 1
ATOM 4000 N N . PRO C 3 127 ? -64.943 -29.064 13.652 1.00 46.77 127 PRO A N 1
ATOM 4001 C CA . PRO C 3 127 ? -64.248 -27.965 12.976 1.00 46.87 127 PRO A CA 1
ATOM 4002 C C . PRO C 3 127 ? -64.317 -26.679 13.768 1.00 47.51 127 PRO A C 1
ATOM 4003 O O . PRO C 3 127 ? -65.388 -26.112 13.958 1.00 49.53 127 PRO A O 1
ATOM 4007 N N . VAL C 3 128 ? -63.162 -26.250 14.253 1.00 44.79 128 VAL A N 1
ATOM 4008 C CA . VAL C 3 128 ? -63.031 -24.964 14.905 1.00 44.33 128 VAL A CA 1
ATOM 4009 C C . VAL C 3 128 ? -62.999 -23.961 13.788 1.00 44.06 128 VAL A C 1
ATOM 4010 O O . VAL C 3 128 ? -62.287 -24.163 12.807 1.00 44.32 128 VAL A O 1
ATOM 4014 N N . THR C 3 129 ? -63.760 -22.882 13.899 1.00 57.96 129 THR A N 1
ATOM 4015 C CA . THR C 3 129 ? -63.733 -21.890 12.824 1.00 57.87 129 THR A CA 1
ATOM 4016 C C . THR C 3 129 ? -63.381 -20.508 13.347 1.00 58.42 129 THR A C 1
ATOM 4017 O O . THR C 3 129 ? -62.999 -19.618 12.579 1.00 59.12 129 THR A O 1
ATOM 4021 N N . THR C 3 130 ? -63.479 -20.344 14.662 1.00 45.07 130 THR A N 1
ATOM 4022 C CA . THR C 3 130 ? -63.266 -19.041 15.273 1.00 45.26 130 THR A CA 1
ATOM 4023 C C . THR C 3 130 ? -61.828 -18.815 15.734 1.00 44.35 130 THR A C 1
ATOM 4024 O O . THR C 3 130 ? -61.230 -19.668 16.395 1.00 43.12 130 THR A O 1
ATOM 4028 N N . GLY C 3 131 ? -61.287 -17.658 15.366 1.00 35.49 131 GLY A N 1
ATOM 4029 C CA . GLY C 3 131 ? -59.978 -17.241 15.812 1.00 34.05 131 GLY A CA 1
ATOM 4030 C C . GLY C 3 131 ? -58.850 -17.912 15.068 1.00 32.52 131 GLY A C 1
ATOM 4031 O O . GLY C 3 131 ? -57.680 -17.687 15.396 1.00 31.92 131 GLY A O 1
ATOM 4032 N N . VAL C 3 132 ? -59.181 -18.736 14.070 1.00 33.02 132 VAL A N 1
ATOM 4033 C CA . VAL C 3 132 ? -58.138 -19.405 13.289 1.00 31.74 132 VAL A CA 1
ATOM 4034 C C . VAL C 3 132 ? -57.546 -18.381 12.368 1.00 31.89 132 VAL A C 1
ATOM 4035 O O . VAL C 3 132 ? -58.202 -17.393 12.033 1.00 33.02 132 VAL A O 1
ATOM 4039 N N . SER C 3 133 ? -56.290 -18.589 11.993 1.00 37.66 133 SER A N 1
ATOM 4040 C CA . SER C 3 133 ? -55.596 -17.639 11.143 1.00 37.64 133 SER A CA 1
ATOM 4041 C C . SER C 3 133 ? -54.457 -18.333 10.400 1.00 36.47 133 SER A C 1
ATOM 4042 O O . SER C 3 133 ? -53.837 -19.254 10.932 1.00 36.22 133 SER A O 1
ATOM 4045 N N . GLU C 3 134 ? -54.203 -17.906 9.163 1.00 40.33 134 GLU A N 1
ATOM 4046 C CA . GLU C 3 134 ? -53.193 -18.554 8.313 1.00 39.31 134 GLU A CA 1
ATOM 4047 C C . GLU C 3 134 ? -52.263 -17.587 7.583 1.00 39.44 134 GLU A C 1
ATOM 4048 O O . GLU C 3 134 ? -52.399 -16.371 7.698 1.00 39.96 134 GLU A O 1
ATOM 4054 N N . THR C 3 135 ? -51.296 -18.157 6.868 1.00 36.73 135 THR A N 1
ATOM 4055 C CA . THR C 3 135 ? -50.399 -17.418 5.980 1.00 35.91 135 THR A CA 1
ATOM 4056 C C . THR C 3 135 ? -50.666 -17.852 4.540 1.00 35.21 135 THR A C 1
ATOM 4057 O O . THR C 3 135 ? -51.275 -18.899 4.299 1.00 34.60 135 THR A O 1
ATOM 4061 N N . VAL C 3 136 ? -50.217 -17.074 3.565 1.00 32.06 136 VAL A N 1
ATOM 4062 C CA . VAL C 3 136 ? -50.316 -17.554 2.188 1.00 31.94 136 VAL A CA 1
ATOM 4063 C C . VAL C 3 136 ? -49.253 -18.608 1.936 1.00 30.60 136 VAL A C 1
ATOM 4064 O O . VAL C 3 136 ? -48.542 -19.019 2.847 1.00 30.50 136 VAL A O 1
ATOM 4068 N N . PHE C 3 137 ? -49.140 -19.037 0.687 1.00 26.08 137 PHE A N 1
ATOM 4069 C CA . PHE C 3 137 ? -48.154 -20.047 0.303 1.00 25.54 137 PHE A CA 1
ATOM 4070 C C . PHE C 3 137 ? -46.773 -19.410 0.291 1.00 25.75 137 PHE A C 1
ATOM 4071 O O . PHE C 3 137 ? -46.589 -18.367 -0.303 1.00 26.42 137 PHE A O 1
ATOM 4079 N N . LEU C 3 138 ? -45.803 -20.002 0.972 1.00 25.32 138 LEU A N 1
ATOM 4080 C CA . LEU C 3 138 ? -44.500 -19.378 1.014 1.00 25.67 138 LEU A CA 1
ATOM 4081 C C . LEU C 3 138 ? -43.486 -20.174 0.165 1.00 25.52 138 LEU A C 1
ATOM 4082 O O . LEU C 3 138 ? -43.544 -21.410 0.089 1.00 25.01 138 LEU A O 1
ATOM 4087 N N . PRO C 3 139 ? -42.551 -19.462 -0.495 1.00 26.10 139 PRO A N 1
ATOM 4088 C CA . PRO C 3 139 ? -41.618 -20.129 -1.399 1.00 26.12 139 PRO A CA 1
ATOM 4089 C C . PRO C 3 139 ? -40.668 -21.026 -0.652 1.00 25.78 139 PRO A C 1
ATOM 4090 O O . PRO C 3 139 ? -40.568 -20.906 0.541 1.00 25.69 139 PRO A O 1
ATOM 4094 N N . ARG C 3 140 ? -40.021 -21.937 -1.371 1.00 30.88 140 ARG A N 1
ATOM 4095 C CA . ARG C 3 140 ? -38.911 -22.754 -0.893 1.00 30.07 140 ARG A CA 1
ATOM 4096 C C . ARG C 3 140 ? -37.924 -22.879 -2.045 1.00 32.02 140 ARG A C 1
ATOM 4097 O O . ARG C 3 140 ? -38.311 -22.802 -3.210 1.00 31.08 140 ARG A O 1
ATOM 4105 N N . GLU C 3 141 ? -36.660 -23.115 -1.715 1.00 41.08 141 GLU A N 1
ATOM 4106 C CA . GLU C 3 141 ? -35.599 -23.154 -2.705 1.00 41.79 141 GLU A CA 1
ATOM 4107 C C . GLU C 3 141 ? -35.681 -24.335 -3.673 1.00 40.44 141 GLU A C 1
ATOM 4108 O O . GLU C 3 141 ? -35.123 -24.273 -4.753 1.00 39.51 141 GLU A O 1
ATOM 4114 N N . ASP C 3 142 ? -36.403 -25.390 -3.306 1.00 37.67 142 ASP A N 1
ATOM 4115 C CA . ASP C 3 142 ? -36.628 -26.511 -4.219 1.00 38.04 142 ASP A CA 1
ATOM 4116 C C . ASP C 3 142 ? -37.917 -26.324 -5.037 1.00 38.07 142 ASP A C 1
ATOM 4117 O O . ASP C 3 142 ? -38.372 -27.233 -5.763 1.00 38.51 142 ASP A O 1
ATOM 4122 N N . HIS C 3 143 ? -38.501 -25.136 -4.882 1.00 26.13 143 HIS A N 1
ATOM 4123 C CA . HIS C 3 143 ? -39.646 -24.672 -5.662 1.00 26.21 143 HIS A CA 1
ATOM 4124 C C . HIS C 3 143 ? -40.948 -25.315 -5.288 1.00 25.69 143 HIS A C 1
ATOM 4125 O O . HIS C 3 143 ? -41.943 -25.143 -5.975 1.00 25.85 143 HIS A O 1
ATOM 4132 N N . LEU C 3 144 ? -40.933 -26.038 -4.177 1.00 28.52 144 LEU A N 1
ATOM 4133 C CA . LEU C 3 144 ? -42.153 -26.444 -3.519 1.00 27.72 144 LEU A CA 1
ATOM 4134 C C . LEU C 3 144 ? -42.600 -25.273 -2.628 1.00 28.78 144 LEU A C 1
ATOM 4135 O O . LEU C 3 144 ? -42.041 -24.175 -2.716 1.00 30.19 144 LEU A O 1
ATOM 4140 N N . PHE C 3 145 ? -43.610 -25.477 -1.785 1.00 26.23 145 PHE A N 1
ATOM 4141 C CA . PHE C 3 145 ? -44.112 -24.398 -0.930 1.00 25.93 145 PHE A CA 1
ATOM 4142 C C . PHE C 3 145 ? -44.208 -24.838 0.556 1.00 25.66 145 PHE A C 1
ATOM 4143 O O . PHE C 3 145 ? -44.034 -26.038 0.877 1.00 25.58 145 PHE A O 1
ATOM 4151 N N . ARG C 3 146 ? -44.448 -23.856 1.445 1.00 34.40 146 ARG A N 1
ATOM 4152 C CA . ARG C 3 146 ? -44.836 -24.067 2.852 1.00 35.42 146 ARG A CA 1
ATOM 4153 C C . ARG C 3 146 ? -46.014 -23.162 3.152 1.00 35.38 146 ARG A C 1
ATOM 4154 O O . ARG C 3 146 ? -46.331 -22.245 2.394 1.00 34.84 146 ARG A O 1
ATOM 4162 N N . LYS C 3 147 ? -46.649 -23.430 4.285 1.00 23.82 147 LYS A N 1
ATOM 4163 C CA . LYS C 3 147 ? -47.809 -22.681 4.757 1.00 24.03 147 LYS A CA 1
ATOM 4164 C C . LYS C 3 147 ? -47.968 -22.978 6.255 1.00 24.00 147 LYS A C 1
ATOM 4165 O O . LYS C 3 147 ? -47.589 -24.064 6.738 1.00 23.78 147 LYS A O 1
ATOM 4171 N N . PHE C 3 148 ? -48.527 -22.005 6.976 1.00 32.96 148 PHE A N 1
ATOM 4172 C CA . PHE C 3 148 ? -48.772 -22.113 8.414 1.00 33.48 148 PHE A CA 1
ATOM 4173 C C . PHE C 3 148 ? -50.232 -21.835 8.744 1.00 33.98 148 PHE A C 1
ATOM 4174 O O . PHE C 3 148 ? -50.853 -20.921 8.176 1.00 33.75 148 PHE A O 1
ATOM 4182 N N . HIS C 3 149 ? -50.770 -22.623 9.674 1.00 32.73 149 HIS A N 1
ATOM 4183 C CA . HIS C 3 149 ? -52.077 -22.338 10.250 1.00 33.11 149 HIS A CA 1
ATOM 4184 C C . HIS C 3 149 ? -51.967 -22.250 11.756 1.00 33.52 149 HIS A C 1
ATOM 4185 O O . HIS C 3 149 ? -51.082 -22.861 12.410 1.00 32.86 149 HIS A O 1
ATOM 4192 N N . TYR C 3 150 ? -52.875 -21.471 12.312 1.00 30.85 150 TYR A N 1
ATOM 4193 C CA . TYR C 3 150 ? -52.767 -21.119 13.699 1.00 31.07 150 TYR A CA 1
ATOM 4194 C C . TYR C 3 150 ? -54.096 -21.217 14.423 1.00 32.49 150 TYR A C 1
ATOM 4195 O O . TYR C 3 150 ? -55.144 -20.817 13.904 1.00 33.50 150 TYR A O 1
ATOM 4204 N N . LEU C 3 151 ? -54.029 -21.733 15.641 1.00 40.27 151 LEU A N 1
ATOM 4205 C CA . LEU C 3 151 ? -55.153 -21.720 16.548 1.00 39.63 151 LEU A CA 1
ATOM 4206 C C . LEU C 3 151 ? -54.661 -21.289 17.935 1.00 40.18 151 LEU A C 1
ATOM 4207 O O . LEU C 3 151 ? -53.950 -22.051 18.594 1.00 40.10 151 LEU A O 1
ATOM 4212 N N . PRO C 3 152 ? -54.989 -20.054 18.377 1.00 29.31 152 PRO A N 1
ATOM 4213 C CA . PRO C 3 152 ? -54.766 -19.800 19.813 1.00 30.16 152 PRO A CA 1
ATOM 4214 C C . PRO C 3 152 ? -55.752 -20.597 20.663 1.00 30.57 152 PRO A C 1
ATOM 4215 O O . PRO C 3 152 ? -56.944 -20.627 20.371 1.00 30.67 152 PRO A O 1
ATOM 4219 N N . PHE C 3 153 ? -55.259 -21.278 21.683 1.00 30.92 153 PHE A N 1
ATOM 4220 C CA . PHE C 3 153 ? -56.150 -22.073 22.512 1.00 31.44 153 PHE A CA 1
ATOM 4221 C C . PHE C 3 153 ? -55.845 -22.019 23.989 1.00 32.50 153 PHE A C 1
ATOM 4222 O O . PHE C 3 153 ? -55.049 -21.211 24.462 1.00 32.97 153 PHE A O 1
ATOM 4230 N N . LEU C 3 154 ? -56.496 -22.897 24.725 1.00 60.94 154 LEU A N 1
ATOM 4231 C CA . LEU C 3 154 ? -56.318 -22.903 26.151 1.00 44.54 154 LEU A CA 1
ATOM 4232 C C . LEU C 3 154 ? -56.208 -24.344 26.595 1.00 42.69 154 LEU A C 1
ATOM 4233 O O . LEU C 3 154 ? -57.209 -25.056 26.644 1.00 40.18 154 LEU A O 1
ATOM 4238 N N . PRO C 3 155 ? -54.976 -24.781 26.879 1.00 37.32 155 PRO A N 1
ATOM 4239 C CA . PRO C 3 155 ? -54.641 -26.160 27.223 1.00 38.12 155 PRO A CA 1
ATOM 4240 C C . PRO C 3 155 ? -55.585 -26.708 28.279 1.00 40.69 155 PRO A C 1
ATOM 4241 O O . PRO C 3 155 ? -55.921 -26.014 29.246 1.00 42.33 155 PRO A O 1
ATOM 4245 N N . SER C 3 156 ? -56.027 -27.942 28.080 1.00 44.55 156 SER A N 1
ATOM 4246 C CA . SER C 3 156 ? -57.042 -28.543 28.926 1.00 46.11 156 SER A CA 1
ATOM 4247 C C . SER C 3 156 ? -56.969 -30.034 28.668 1.00 47.96 156 SER A C 1
ATOM 4248 O O . SER C 3 156 ? -56.602 -30.435 27.578 1.00 48.24 156 SER A O 1
ATOM 4251 N N . THR C 3 157 ? -57.286 -30.865 29.646 1.00 46.31 157 THR A N 1
ATOM 4252 C CA . THR C 3 157 ? -57.130 -32.297 29.452 1.00 47.81 157 THR A CA 1
ATOM 4253 C C . THR C 3 157 ? -58.318 -32.920 28.747 1.00 49.58 157 THR A C 1
ATOM 4254 O O . THR C 3 157 ? -58.344 -34.130 28.506 1.00 52.34 157 THR A O 1
ATOM 4258 N N . GLU C 3 158 ? -59.306 -32.103 28.411 1.00 77.26 158 GLU A N 1
ATOM 4259 C CA . GLU C 3 158 ? -60.511 -32.618 27.773 1.00 78.47 158 GLU A CA 1
ATOM 4260 C C . GLU C 3 158 ? -60.447 -32.491 26.259 1.00 75.70 158 GLU A C 1
ATOM 4261 O O . GLU C 3 158 ? -60.946 -33.346 25.529 1.00 77.14 158 GLU A O 1
ATOM 4267 N N . ASP C 3 159 ? -59.807 -31.423 25.801 1.00 59.07 159 ASP A N 1
ATOM 4268 C CA . ASP C 3 159 ? -59.742 -31.113 24.390 1.00 56.11 159 ASP A CA 1
ATOM 4269 C C . ASP C 3 159 ? -58.470 -31.605 23.753 1.00 54.59 159 ASP A C 1
ATOM 4270 O O . ASP C 3 159 ? -57.372 -31.308 24.226 1.00 54.40 159 ASP A O 1
ATOM 4275 N N . VAL C 3 160 ? -58.638 -32.367 22.678 1.00 41.11 160 VAL A N 1
ATOM 4276 C CA . VAL C 3 160 ? -57.540 -32.709 21.798 1.00 39.76 160 VAL A CA 1
ATOM 4277 C C . VAL C 3 160 ? -57.756 -31.995 20.472 1.00 37.94 160 VAL A C 1
ATOM 4278 O O . VAL C 3 160 ? -58.882 -31.635 20.129 1.00 38.31 160 VAL A O 1
ATOM 4282 N N . TYR C 3 161 ? -56.676 -31.794 19.724 1.00 40.27 161 TYR A N 1
ATOM 4283 C CA . TYR C 3 161 ? -56.741 -31.089 18.440 1.00 37.38 161 TYR A CA 1
ATOM 4284 C C . TYR C 3 161 ? -56.167 -31.869 17.286 1.00 37.81 161 TYR A C 1
ATOM 4285 O O . TYR C 3 161 ? -55.314 -32.730 17.484 1.00 37.90 161 TYR A O 1
ATOM 4294 N N . ASP C 3 162 ? -56.663 -31.578 16.084 1.00 33.67 162 ASP A N 1
ATOM 4295 C CA . ASP C 3 162 ? -56.074 -32.097 14.853 1.00 33.71 162 ASP A CA 1
ATOM 4296 C C . ASP C 3 162 ? -56.008 -31.010 13.829 1.00 32.53 162 ASP A C 1
ATOM 4297 O O . ASP C 3 162 ? -56.929 -30.187 13.717 1.00 31.58 162 ASP A O 1
ATOM 4302 N N . CYS C 3 163 ? -54.900 -31.011 13.092 1.00 38.42 163 CYS A N 1
ATOM 4303 C CA . CYS C 3 163 ? -54.812 -30.350 11.792 1.00 35.70 163 CYS A CA 1
ATOM 4304 C C . CYS C 3 163 ? -55.215 -31.336 10.701 1.00 36.37 163 CYS A C 1
ATOM 4305 O O . CYS C 3 163 ? -54.623 -32.402 10.587 1.00 36.44 163 CYS A O 1
ATOM 4308 N N . ARG C 3 164 ? -56.235 -30.990 9.916 1.00 44.02 164 ARG A N 1
ATOM 4309 C CA . ARG C 3 164 ? -56.614 -31.799 8.748 1.00 45.33 164 ARG A CA 1
ATOM 4310 C C . ARG C 3 164 ? -56.210 -31.151 7.434 1.00 44.49 164 ARG A C 1
ATOM 4311 O O . ARG C 3 164 ? -56.712 -30.083 7.078 1.00 42.92 164 ARG A O 1
ATOM 4319 N N . VAL C 3 165 ? -55.328 -31.817 6.700 1.00 34.36 165 VAL A N 1
ATOM 4320 C CA . VAL C 3 165 ? -54.828 -31.267 5.448 1.00 33.31 165 VAL A CA 1
ATOM 4321 C C . VAL C 3 165 ? -55.311 -32.011 4.187 1.00 34.18 165 VAL A C 1
ATOM 4322 O O . VAL C 3 165 ? -55.176 -33.231 4.070 1.00 36.46 165 VAL A O 1
ATOM 4326 N N . GLU C 3 166 ? -55.854 -31.267 3.231 1.00 35.59 166 GLU A N 1
ATOM 4327 C CA . GLU C 3 166 ? -56.207 -31.855 1.944 1.00 35.41 166 GLU A CA 1
ATOM 4328 C C . GLU C 3 166 ? -55.351 -31.329 0.787 1.00 33.62 166 GLU A C 1
ATOM 4329 O O . GLU C 3 166 ? -55.076 -30.131 0.674 1.00 29.97 166 GLU A O 1
ATOM 4335 N N . HIS C 3 167 ? -54.915 -32.252 -0.060 1.00 34.60 167 HIS A N 1
ATOM 4336 C CA . HIS C 3 167 ? -53.982 -31.935 -1.132 1.00 34.02 167 HIS A CA 1
ATOM 4337 C C . HIS C 3 167 ? -53.967 -33.066 -2.127 1.00 35.00 167 HIS A C 1
ATOM 4338 O O . HIS C 3 167 ? -53.970 -34.242 -1.733 1.00 35.90 167 HIS A O 1
ATOM 4345 N N . TRP C 3 168 ? -53.923 -32.708 -3.412 1.00 31.15 168 TRP A N 1
ATOM 4346 C CA . TRP C 3 168 ? -54.086 -33.696 -4.480 1.00 32.24 168 TRP A CA 1
ATOM 4347 C C . TRP C 3 168 ? -53.078 -34.808 -4.399 1.00 32.38 168 TRP A C 1
ATOM 4348 O O . TRP C 3 168 ? -53.365 -35.901 -4.824 1.00 34.98 168 TRP A O 1
ATOM 4359 N N . GLY C 3 169 ? -51.929 -34.536 -3.791 1.00 31.15 169 GLY A N 1
ATOM 4360 C CA . GLY C 3 169 ? -50.862 -35.517 -3.662 1.00 31.42 169 GLY A CA 1
ATOM 4361 C C . GLY C 3 169 ? -51.042 -36.563 -2.577 1.00 32.08 169 GLY A C 1
ATOM 4362 O O . GLY C 3 169 ? -50.238 -37.498 -2.480 1.00 32.84 169 GLY A O 1
ATOM 4363 N N . LEU C 3 170 ? -52.102 -36.406 -1.774 1.00 35.27 170 LEU A N 1
ATOM 4364 C CA . LEU C 3 170 ? -52.392 -37.278 -0.623 1.00 37.47 170 LEU A CA 1
ATOM 4365 C C . LEU C 3 170 ? -53.485 -38.279 -0.932 1.00 40.13 170 LEU A C 1
ATOM 4366 O O . LEU C 3 170 ? -54.522 -37.903 -1.466 1.00 40.08 170 LEU A O 1
ATOM 4371 N N . ASP C 3 171 ? -53.279 -39.540 -0.563 1.00 48.99 171 ASP A N 1
ATOM 4372 C CA . ASP C 3 171 ? -54.264 -40.578 -0.859 1.00 51.89 171 ASP A CA 1
ATOM 4373 C C . ASP C 3 171 ? -55.570 -40.281 -0.134 1.00 51.55 171 ASP A C 1
ATOM 4374 O O . ASP C 3 171 ? -56.646 -40.541 -0.649 1.00 52.30 171 ASP A O 1
ATOM 4379 N N . GLU C 3 172 ? -55.452 -39.739 1.073 1.00 40.10 172 GLU A N 1
ATOM 4380 C CA . GLU C 3 172 ? -56.586 -39.381 1.919 1.00 39.31 172 GLU A CA 1
ATOM 4381 C C . GLU C 3 172 ? -56.146 -38.144 2.666 1.00 36.54 172 GLU A C 1
ATOM 4382 O O . GLU C 3 172 ? -54.942 -37.884 2.735 1.00 35.73 172 GLU A O 1
ATOM 4388 N N . PRO C 3 173 ? -57.092 -37.374 3.244 1.00 36.23 173 PRO A N 1
ATOM 4389 C CA . PRO C 3 173 ? -56.612 -36.213 4.016 1.00 34.41 173 PRO A CA 1
ATOM 4390 C C . PRO C 3 173 ? -55.622 -36.610 5.128 1.00 34.12 173 PRO A C 1
ATOM 4391 O O . PRO C 3 173 ? -55.634 -37.751 5.579 1.00 35.67 173 PRO A O 1
ATOM 4395 N N . LEU C 3 174 ? -54.745 -35.688 5.513 1.00 32.47 174 LEU A N 1
ATOM 4396 C CA . LEU C 3 174 ? -53.735 -35.940 6.543 1.00 32.34 174 LEU A CA 1
ATOM 4397 C C . LEU C 3 174 ? -54.141 -35.274 7.848 1.00 32.11 174 LEU A C 1
ATOM 4398 O O . LEU C 3 174 ? -54.291 -34.047 7.896 1.00 30.93 174 LEU A O 1
ATOM 4403 N N . LEU C 3 175 ? -54.336 -36.085 8.886 1.00 36.39 175 LEU A N 1
ATOM 4404 C CA . LEU C 3 175 ? -54.625 -35.595 10.218 1.00 36.43 175 LEU A CA 1
ATOM 4405 C C . LEU C 3 175 ? -53.393 -35.651 11.126 1.00 37.63 175 LEU A C 1
ATOM 4406 O O . LEU C 3 175 ? -52.916 -36.727 11.453 1.00 41.22 175 LEU A O 1
ATOM 4411 N N . LYS C 3 176 ? -52.865 -34.503 11.531 1.00 32.05 176 LYS A N 1
ATOM 4412 C CA . LYS C 3 176 ? -51.828 -34.501 12.561 1.00 32.33 176 LYS A CA 1
ATOM 4413 C C . LYS C 3 176 ? -52.416 -34.044 13.873 1.00 32.67 176 LYS A C 1
ATOM 4414 O O . LYS C 3 176 ? -53.009 -32.965 13.967 1.00 31.72 176 LYS A O 1
ATOM 4420 N N . HIS C 3 177 ? -52.227 -34.885 14.888 1.00 35.30 177 HIS A N 1
ATOM 4421 C CA . HIS C 3 177 ? -52.900 -34.778 16.182 1.00 37.19 177 HIS A CA 1
ATOM 4422 C C . HIS C 3 177 ? -52.069 -34.019 17.207 1.00 36.27 177 HIS A C 1
ATOM 4423 O O . HIS C 3 177 ? -50.850 -34.047 17.173 1.00 37.57 177 HIS A O 1
ATOM 4430 N N . TRP C 3 178 ? -52.739 -33.309 18.097 1.00 34.89 178 TRP A N 1
ATOM 4431 C CA . TRP C 3 178 ? -52.097 -32.783 19.286 1.00 36.12 178 TRP A CA 1
ATOM 4432 C C . TRP C 3 178 ? -53.001 -33.011 20.483 1.00 38.26 178 TRP A C 1
ATOM 4433 O O . TRP C 3 178 ? -54.211 -32.829 20.400 1.00 36.82 178 TRP A O 1
ATOM 4444 N N . GLU C 3 179 ? -52.410 -33.413 21.600 1.00 48.72 179 GLU A N 1
ATOM 4445 C CA . GLU C 3 179 ? -53.135 -33.482 22.862 1.00 51.50 179 GLU A CA 1
ATOM 4446 C C . GLU C 3 179 ? -52.163 -33.212 24.003 1.00 53.49 179 GLU A C 1
ATOM 4447 O O . GLU C 3 179 ? -50.968 -33.461 23.870 1.00 53.67 179 GLU A O 1
ATOM 4453 N N . PHE C 3 180 ? -52.678 -32.661 25.100 1.00 48.92 180 PHE A N 1
ATOM 4454 C CA . PHE C 3 180 ? -51.888 -32.419 26.307 1.00 51.86 180 PHE A CA 1
ATOM 4455 C C . PHE C 3 180 ? -51.249 -33.710 26.806 1.00 56.37 180 PHE A C 1
ATOM 4456 O O . PHE C 3 180 ? -51.939 -34.639 27.217 1.00 57.15 180 PHE A O 1
ATOM 4464 N N . ASP C 3 181 ? -49.928 -33.784 26.749 1.00 119.29 181 ASP A N 1
ATOM 4465 C CA . ASP C 3 181 ? -49.264 -35.017 27.146 1.00 125.24 181 ASP A CA 1
ATOM 4466 C C . ASP C 3 181 ? -48.872 -35.010 28.626 1.00 128.70 181 ASP A C 1
ATOM 4467 O O . ASP C 3 181 ? -48.189 -34.101 29.107 1.00 128.81 181 ASP A O 1
ATOM 4472 N N . ALA C 3 182 ? -49.330 -36.029 29.343 1.00 107.62 182 ALA A N 1
ATOM 4473 C CA . ALA C 3 182 ? -48.983 -36.200 30.745 1.00 121.39 182 ALA A CA 1
ATOM 4474 C C . ALA C 3 182 ? -48.913 -37.690 31.079 1.00 122.70 182 ALA A C 1
ATOM 4475 O O . ALA C 3 182 ? -48.852 -38.538 30.181 1.00 122.68 182 ALA A O 1
ATOM 4477 N N . VAL D 4 1 ? -58.152 -36.809 -21.909 1.00 34.23 -5 VAL B N 1
ATOM 4478 C CA . VAL D 4 1 ? -58.352 -36.801 -20.449 1.00 34.10 -5 VAL B CA 1
ATOM 4479 C C . VAL D 4 1 ? -58.467 -38.214 -19.872 1.00 35.09 -5 VAL B C 1
ATOM 4480 O O . VAL D 4 1 ? -58.920 -39.139 -20.561 1.00 35.23 -5 VAL B O 1
ATOM 4484 N N . LEU D 4 2 ? -58.028 -38.376 -18.624 1.00 34.87 -4 LEU B N 1
ATOM 4485 C CA . LEU D 4 2 ? -58.022 -39.681 -17.969 1.00 36.35 -4 LEU B CA 1
ATOM 4486 C C . LEU D 4 2 ? -58.926 -39.696 -16.738 1.00 38.30 -4 LEU B C 1
ATOM 4487 O O . LEU D 4 2 ? -58.777 -38.869 -15.840 1.00 39.05 -4 LEU B O 1
ATOM 4492 N N . PHE D 4 3 ? -59.842 -40.651 -16.677 1.00 47.24 -3 PHE B N 1
ATOM 4493 C CA . PHE D 4 3 ? -60.803 -40.681 -15.599 1.00 49.87 -3 PHE B CA 1
ATOM 4494 C C . PHE D 4 3 ? -60.562 -41.812 -14.630 1.00 52.19 -3 PHE B C 1
ATOM 4495 O O . PHE D 4 3 ? -60.429 -42.966 -15.037 1.00 52.26 -3 PHE B O 1
ATOM 4503 N N . GLN D 4 4 ? -60.527 -41.469 -13.345 1.00 95.46 -2 GLN B N 1
ATOM 4504 C CA . GLN D 4 4 ? -60.442 -42.446 -12.267 1.00 99.54 -2 GLN B CA 1
ATOM 4505 C C . GLN D 4 4 ? -61.623 -42.255 -11.316 1.00 102.15 -2 GLN B C 1
ATOM 4506 O O . GLN D 4 4 ? -62.686 -42.874 -11.479 1.00 102.16 -2 GLN B O 1
ATOM 4512 N N . GLY D 4 5 ? -61.418 -41.387 -10.325 1.00 125.07 -1 GLY B N 1
ATOM 4513 C CA . GLY D 4 5 ? -62.496 -40.909 -9.480 1.00 127.94 -1 GLY B CA 1
ATOM 4514 C C . GLY D 4 5 ? -63.388 -39.959 -10.262 1.00 129.34 -1 GLY B C 1
ATOM 4515 O O . GLY D 4 5 ? -63.104 -39.653 -11.421 1.00 128.20 -1 GLY B O 1
ATOM 4516 N N . PRO D 4 6 ? -64.477 -39.488 -9.636 1.00 145.22 0 PRO B N 1
ATOM 4517 C CA . PRO D 4 6 ? -65.477 -38.632 -10.293 1.00 145.54 0 PRO B CA 1
ATOM 4518 C C . PRO D 4 6 ? -65.169 -37.125 -10.278 1.00 144.83 0 PRO B C 1
ATOM 4519 O O . PRO D 4 6 ? -65.879 -36.344 -10.921 1.00 144.34 0 PRO B O 1
ATOM 4523 N N . GLY D 4 7 ? -64.129 -36.722 -9.560 1.00 102.55 1 GLY B N 1
ATOM 4524 C CA . GLY D 4 7 ? -63.886 -35.310 -9.345 1.00 100.97 1 GLY B CA 1
ATOM 4525 C C . GLY D 4 7 ? -62.675 -34.694 -10.024 1.00 98.35 1 GLY B C 1
ATOM 4526 O O . GLY D 4 7 ? -62.503 -34.760 -11.252 1.00 98.81 1 GLY B O 1
ATOM 4527 N N . ASP D 4 8 ? -61.827 -34.074 -9.209 1.00 78.01 2 ASP B N 1
ATOM 4528 C CA . ASP D 4 8 ? -60.817 -33.195 -9.767 1.00 74.19 2 ASP B CA 1
ATOM 4529 C C . ASP D 4 8 ? -59.439 -33.800 -9.872 1.00 72.23 2 ASP B C 1
ATOM 4530 O O . ASP D 4 8 ? -58.630 -33.733 -8.933 1.00 71.30 2 ASP B O 1
ATOM 4535 N N . THR D 4 9 ? -59.173 -34.380 -11.038 1.00 62.63 3 THR B N 1
ATOM 4536 C CA . THR D 4 9 ? -57.816 -34.787 -11.348 1.00 59.47 3 THR B CA 1
ATOM 4537 C C . THR D 4 9 ? -57.315 -34.014 -12.554 1.00 56.04 3 THR B C 1
ATOM 4538 O O . THR D 4 9 ? -56.312 -34.381 -13.160 1.00 54.87 3 THR B O 1
ATOM 4542 N N . ARG D 4 10 ? -58.023 -32.934 -12.881 1.00 46.26 4 ARG B N 1
ATOM 4543 C CA . ARG D 4 10 ? -57.625 -32.038 -13.965 1.00 43.43 4 ARG B CA 1
ATOM 4544 C C . ARG D 4 10 ? -56.197 -31.603 -13.730 1.00 42.64 4 ARG B C 1
ATOM 4545 O O . ARG D 4 10 ? -55.859 -31.155 -12.622 1.00 41.96 4 ARG B O 1
ATOM 4553 N N . PRO D 4 11 ? -55.366 -31.701 -14.783 1.00 50.94 5 PRO B N 1
ATOM 4554 C CA . PRO D 4 11 ? -53.945 -31.360 -14.757 1.00 49.86 5 PRO B CA 1
ATOM 4555 C C . PRO D 4 11 ? -53.763 -29.929 -14.279 1.00 48.25 5 PRO B C 1
ATOM 4556 O O . PRO D 4 11 ? -54.637 -29.087 -14.475 1.00 48.14 5 PRO B O 1
ATOM 4560 N N . ARG D 4 12 ? -52.635 -29.658 -13.644 1.00 27.12 6 ARG B N 1
ATOM 4561 C CA . ARG D 4 12 ? -52.320 -28.297 -13.268 1.00 25.71 6 ARG B CA 1
ATOM 4562 C C . ARG D 4 12 ? -51.028 -27.890 -13.953 1.00 25.34 6 ARG B C 1
ATOM 4563 O O . ARG D 4 12 ? -50.096 -28.691 -14.134 1.00 25.21 6 ARG B O 1
ATOM 4571 N N . PHE D 4 13 ? -50.957 -26.624 -14.315 1.00 25.43 7 PHE B N 1
ATOM 4572 C CA . PHE D 4 13 ? -49.706 -26.095 -14.807 1.00 25.36 7 PHE B CA 1
ATOM 4573 C C . PHE D 4 13 ? -49.327 -24.928 -13.906 1.00 25.48 7 PHE B C 1
ATOM 4574 O O . PHE D 4 13 ? -50.163 -24.027 -13.649 1.00 25.85 7 PHE B O 1
ATOM 4582 N N . LEU D 4 14 ? -48.090 -24.970 -13.396 1.00 26.49 8 LEU B N 1
ATOM 4583 C CA . LEU D 4 14 ? -47.644 -23.978 -12.425 1.00 26.46 8 LEU B CA 1
ATOM 4584 C C . LEU D 4 14 ? -46.509 -23.098 -12.950 1.00 26.41 8 LEU B C 1
ATOM 4585 O O . LEU D 4 14 ? -45.575 -23.605 -13.575 1.00 26.75 8 LEU B O 1
ATOM 4590 N N . TRP D 4 15 ? -46.589 -21.785 -12.712 1.00 30.70 9 TRP B N 1
ATOM 4591 C CA . TRP D 4 15 ? -45.503 -20.881 -13.111 1.00 31.99 9 TRP B CA 1
ATOM 4592 C C . TRP D 4 15 ? -45.114 -20.003 -11.948 1.00 32.44 9 TRP B C 1
ATOM 4593 O O . TRP D 4 15 ? -45.981 -19.387 -11.336 1.00 33.17 9 TRP B O 1
ATOM 4604 N N . GLN D 4 16 ? -43.810 -19.945 -11.657 1.00 32.80 10 GLN B N 1
ATOM 4605 C CA . GLN D 4 16 ? -43.295 -19.157 -10.548 1.00 32.25 10 GLN B CA 1
ATOM 4606 C C . GLN D 4 16 ? -42.237 -18.225 -11.065 1.00 32.65 10 GLN B C 1
ATOM 4607 O O . GLN D 4 16 ? -41.409 -18.621 -11.876 1.00 33.34 10 GLN B O 1
ATOM 4613 N N . LEU D 4 17 ? -42.262 -16.991 -10.581 1.00 34.63 11 LEU B N 1
ATOM 4614 C CA . LEU D 4 17 ? -41.200 -16.025 -10.802 1.00 35.27 11 LEU B CA 1
ATOM 4615 C C . LEU D 4 17 ? -40.533 -15.732 -9.445 1.00 36.50 11 LEU B C 1
ATOM 4616 O O . LEU D 4 17 ? -41.222 -15.613 -8.423 1.00 37.53 11 LEU B O 1
ATOM 4621 N N . LYS D 4 18 ? -39.207 -15.628 -9.389 1.00 28.82 12 LYS B N 1
ATOM 4622 C CA . LYS D 4 18 ? -38.564 -15.241 -8.125 1.00 28.84 12 LYS B CA 1
ATOM 4623 C C . LYS D 4 18 ? -37.448 -14.218 -8.330 1.00 29.77 12 LYS B C 1
ATOM 4624 O O . LYS D 4 18 ? -36.624 -14.364 -9.233 1.00 30.26 12 LYS B O 1
ATOM 4630 N N . PHE D 4 19 ? -37.420 -13.184 -7.498 1.00 39.05 13 PHE B N 1
ATOM 4631 C CA . PHE D 4 19 ? -36.274 -12.277 -7.453 1.00 40.30 13 PHE B CA 1
ATOM 4632 C C . PHE D 4 19 ? -35.568 -12.395 -6.096 1.00 40.33 13 PHE B C 1
ATOM 4633 O O . PHE D 4 19 ? -36.088 -11.935 -5.066 1.00 40.55 13 PHE B O 1
ATOM 4641 N N . GLU D 4 20 ? -34.390 -13.021 -6.088 1.00 35.36 14 GLU B N 1
ATOM 4642 C CA . GLU D 4 20 ? -33.663 -13.264 -4.843 1.00 36.43 14 GLU B CA 1
ATOM 4643 C C . GLU D 4 20 ? -32.527 -12.282 -4.651 1.00 37.88 14 GLU B C 1
ATOM 4644 O O . GLU D 4 20 ? -31.584 -12.278 -5.424 1.00 39.63 14 GLU B O 1
ATOM 4650 N N . CYS D 4 21 ? -32.621 -11.452 -3.618 1.00 39.43 15 CYS B N 1
ATOM 4651 C CA . CYS D 4 21 ? -31.561 -10.522 -3.261 1.00 41.04 15 CYS B CA 1
ATOM 4652 C C . CYS D 4 21 ? -30.741 -11.068 -2.112 1.00 41.53 15 CYS B C 1
ATOM 4653 O O . CYS D 4 21 ? -31.181 -11.039 -0.968 1.00 41.72 15 CYS B O 1
ATOM 4656 N N . HIS D 4 22 ? -29.547 -11.564 -2.404 1.00 35.13 16 HIS B N 1
ATOM 4657 C CA . HIS D 4 22 ? -28.693 -12.134 -1.374 1.00 35.10 16 HIS B CA 1
ATOM 4658 C C . HIS D 4 22 ? -27.689 -11.092 -0.907 1.00 36.48 16 HIS B C 1
ATOM 4659 O O . HIS D 4 22 ? -26.871 -10.635 -1.698 1.00 37.49 16 HIS B O 1
ATOM 4666 N N . PHE D 4 23 ? -27.760 -10.711 0.371 1.00 41.78 17 PHE B N 1
ATOM 4667 C CA . PHE D 4 23 ? -26.842 -9.727 0.968 1.00 43.02 17 PHE B CA 1
ATOM 4668 C C . PHE D 4 23 ? -25.760 -10.390 1.825 1.00 44.83 17 PHE B C 1
ATOM 4669 O O . PHE D 4 23 ? -26.064 -11.326 2.552 1.00 43.83 17 PHE B O 1
ATOM 4677 N N . PHE D 4 24 ? -24.509 -9.917 1.708 1.00 53.79 18 PHE B N 1
ATOM 4678 C CA . PHE D 4 24 ? -23.350 -10.380 2.504 1.00 56.46 18 PHE B CA 1
ATOM 4679 C C . PHE D 4 24 ? -22.655 -9.155 3.079 1.00 58.36 18 PHE B C 1
ATOM 4680 O O . PHE D 4 24 ? -22.660 -8.108 2.438 1.00 59.45 18 PHE B O 1
ATOM 4688 N N . ASN D 4 25 ? -21.994 -9.292 4.231 1.00 61.32 19 ASN B N 1
ATOM 4689 C CA . ASN D 4 25 ? -21.287 -8.169 4.883 1.00 62.63 19 ASN B CA 1
ATOM 4690 C C . ASN D 4 25 ? -22.102 -6.866 4.831 1.00 62.00 19 ASN B C 1
ATOM 4691 O O . ASN D 4 25 ? -21.793 -5.959 4.058 1.00 62.34 19 ASN B O 1
ATOM 4696 N N . GLY D 4 26 ? -23.158 -6.793 5.637 1.00 64.41 20 GLY B N 1
ATOM 4697 C CA . GLY D 4 26 ? -24.105 -5.699 5.539 1.00 64.59 20 GLY B CA 1
ATOM 4698 C C . GLY D 4 26 ? -24.724 -5.664 4.154 1.00 64.91 20 GLY B C 1
ATOM 4699 O O . GLY D 4 26 ? -25.550 -6.510 3.811 1.00 64.52 20 GLY B O 1
ATOM 4700 N N . THR D 4 27 ? -24.325 -4.678 3.354 1.00 54.69 21 THR B N 1
ATOM 4701 C CA . THR D 4 27 ? -24.781 -4.582 1.971 1.00 54.48 21 THR B CA 1
ATOM 4702 C C . THR D 4 27 ? -23.606 -4.336 1.040 1.00 55.32 21 THR B C 1
ATOM 4703 O O . THR D 4 27 ? -23.808 -4.029 -0.135 1.00 54.43 21 THR B O 1
ATOM 4707 N N . GLU D 4 28 ? -22.385 -4.468 1.563 1.00 82.60 22 GLU B N 1
ATOM 4708 C CA . GLU D 4 28 ? -21.199 -4.220 0.747 1.00 84.99 22 GLU B CA 1
ATOM 4709 C C . GLU D 4 28 ? -21.162 -5.193 -0.446 1.00 84.29 22 GLU B C 1
ATOM 4710 O O . GLU D 4 28 ? -20.795 -4.798 -1.546 1.00 84.95 22 GLU B O 1
ATOM 4716 N N . ARG D 4 29 ? -21.577 -6.442 -0.248 1.00 66.37 23 ARG B N 1
ATOM 4717 C CA . ARG D 4 29 ? -21.684 -7.379 -1.375 1.00 65.79 23 ARG B CA 1
ATOM 4718 C C . ARG D 4 29 ? -23.082 -7.996 -1.630 1.00 62.65 23 ARG B C 1
ATOM 4719 O O . ARG D 4 29 ? -23.659 -8.648 -0.759 1.00 61.20 23 ARG B O 1
ATOM 4727 N N . VAL D 4 30 ? -23.607 -7.820 -2.844 1.00 49.99 24 VAL B N 1
ATOM 4728 C CA . VAL D 4 30 ? -24.966 -8.270 -3.162 1.00 46.06 24 VAL B CA 1
ATOM 4729 C C . VAL D 4 30 ? -25.058 -9.128 -4.425 1.00 45.40 24 VAL B C 1
ATOM 4730 O O . VAL D 4 30 ? -24.484 -8.788 -5.448 1.00 47.00 24 VAL B O 1
ATOM 4734 N N . ARG D 4 31 ? -25.776 -10.245 -4.344 1.00 51.32 25 ARG B N 1
ATOM 4735 C CA . ARG D 4 31 ? -25.974 -11.115 -5.502 1.00 49.88 25 ARG B CA 1
ATOM 4736 C C . ARG D 4 31 ? -27.454 -11.254 -5.838 1.00 48.48 25 ARG B C 1
ATOM 4737 O O . ARG D 4 31 ? -28.250 -11.630 -4.984 1.00 47.73 25 ARG B O 1
ATOM 4745 N N . LEU D 4 32 ? -27.828 -10.956 -7.076 1.00 38.49 26 LEU B N 1
ATOM 4746 C CA . LEU D 4 32 ? -29.230 -11.046 -7.462 1.00 37.50 26 LEU B CA 1
ATOM 4747 C C . LEU D 4 32 ? -29.482 -12.260 -8.335 1.00 37.03 26 LEU B C 1
ATOM 4748 O O . LEU D 4 32 ? -28.710 -12.533 -9.234 1.00 38.00 26 LEU B O 1
ATOM 4753 N N . LEU D 4 33 ? -30.563 -12.986 -8.057 1.00 34.84 27 LEU B N 1
ATOM 4754 C CA . LEU D 4 33 ? -31.000 -14.097 -8.899 1.00 34.76 27 LEU B CA 1
ATOM 4755 C C . LEU D 4 33 ? -32.450 -13.951 -9.278 1.00 34.10 27 LEU B C 1
ATOM 4756 O O . LEU D 4 33 ? -33.329 -13.985 -8.417 1.00 34.54 27 LEU B O 1
ATOM 4761 N N . GLU D 4 34 ? -32.688 -13.775 -10.577 1.00 43.84 28 GLU B N 1
ATOM 4762 C CA . GLU D 4 34 ? -34.038 -13.765 -11.117 1.00 43.39 28 GLU B CA 1
ATOM 4763 C C . GLU D 4 34 ? -34.280 -15.159 -11.641 1.00 42.09 28 GLU B C 1
ATOM 4764 O O . GLU D 4 34 ? -33.407 -15.699 -12.305 1.00 42.37 28 GLU B O 1
ATOM 4770 N N . ARG D 4 35 ? -35.421 -15.767 -11.313 1.00 43.20 29 ARG B N 1
ATOM 4771 C CA . ARG D 4 35 ? -35.680 -17.140 -11.750 1.00 42.27 29 ARG B CA 1
ATOM 4772 C C . ARG D 4 35 ? -37.088 -17.435 -12.208 1.00 40.24 29 ARG B C 1
ATOM 4773 O O . ARG D 4 35 ? -38.060 -17.045 -11.560 1.00 39.87 29 ARG B O 1
ATOM 4781 N N . SER D 4 36 ? -37.184 -18.186 -13.300 1.00 35.91 30 SER B N 1
ATOM 4782 C CA . SER D 4 36 ? -38.458 -18.639 -13.839 1.00 35.44 30 SER B CA 1
ATOM 4783 C C . SER D 4 36 ? -38.587 -20.117 -13.549 1.00 34.32 30 SER B C 1
ATOM 4784 O O . SER D 4 36 ? -37.656 -20.862 -13.763 1.00 35.14 30 SER B O 1
ATOM 4787 N N . ILE D 4 37 ? -39.733 -20.570 -13.075 1.00 27.76 31 ILE B N 1
ATOM 4788 C CA . ILE D 4 37 ? -39.859 -21.991 -12.781 1.00 27.23 31 ILE B CA 1
ATOM 4789 C C . ILE D 4 37 ? -41.175 -22.540 -13.349 1.00 26.80 31 ILE B C 1
ATOM 4790 O O . ILE D 4 37 ? -42.267 -22.028 -13.038 1.00 26.49 31 ILE B O 1
ATOM 4795 N N . TYR D 4 38 ? -41.060 -23.569 -14.189 1.00 26.96 32 TYR B N 1
ATOM 4796 C CA . TYR D 4 38 ? -42.213 -24.217 -14.791 1.00 21.27 32 TYR B CA 1
ATOM 4797 C C . TYR D 4 38 ? -42.398 -25.511 -14.028 1.00 23.04 32 TYR B C 1
ATOM 4798 O O . TYR D 4 38 ? -41.468 -26.301 -13.898 1.00 20.82 32 TYR B O 1
ATOM 4807 N N . ASN D 4 39 ? -43.604 -25.710 -13.504 1.00 36.85 33 ASN B N 1
ATOM 4808 C CA . ASN D 4 39 ? -43.875 -26.783 -12.556 1.00 36.84 33 ASN B CA 1
ATOM 4809 C C . ASN D 4 39 ? -42.896 -26.771 -11.393 1.00 35.35 33 ASN B C 1
ATOM 4810 O O . ASN D 4 39 ? -42.990 -25.884 -10.524 1.00 34.12 33 ASN B O 1
ATOM 4815 N N . GLN D 4 40 ? -41.951 -27.714 -11.395 1.00 36.77 34 GLN B N 1
ATOM 4816 C CA . GLN D 4 40 ? -40.886 -27.774 -10.381 1.00 36.44 34 GLN B CA 1
ATOM 4817 C C . GLN D 4 40 ? -39.464 -27.659 -10.987 1.00 37.11 34 GLN B C 1
ATOM 4818 O O . GLN D 4 40 ? -38.461 -27.954 -10.331 1.00 36.79 34 GLN B O 1
ATOM 4824 N N . GLU D 4 41 ? -39.378 -27.242 -12.251 1.00 36.21 35 GLU B N 1
ATOM 4825 C CA . GLU D 4 41 ? -38.095 -27.147 -12.941 1.00 37.78 35 GLU B CA 1
ATOM 4826 C C . GLU D 4 41 ? -37.781 -25.706 -13.198 1.00 37.91 35 GLU B C 1
ATOM 4827 O O . GLU D 4 41 ? -38.584 -25.011 -13.798 1.00 39.05 35 GLU B O 1
ATOM 4833 N N . GLU D 4 42 ? -36.620 -25.247 -12.752 1.00 44.22 36 GLU B N 1
ATOM 4834 C CA . GLU D 4 42 ? -36.203 -23.904 -13.077 1.00 43.37 36 GLU B CA 1
ATOM 4835 C C . GLU D 4 42 ? -35.762 -23.923 -14.516 1.00 43.87 36 GLU B C 1
ATOM 4836 O O . GLU D 4 42 ? -35.041 -24.826 -14.912 1.00 43.62 36 GLU B O 1
ATOM 4842 N N . SER D 4 43 ? -36.193 -22.930 -15.290 1.00 37.96 37 SER B N 1
ATOM 4843 C CA . SER D 4 43 ? -35.980 -22.934 -16.728 1.00 39.90 37 SER B CA 1
ATOM 4844 C C . SER D 4 43 ? -34.986 -21.876 -17.203 1.00 40.35 37 SER B C 1
ATOM 4845 O O . SER D 4 43 ? -34.110 -22.182 -18.018 1.00 41.41 37 SER B O 1
ATOM 4848 N N . VAL D 4 44 ? -35.114 -20.643 -16.706 1.00 36.67 38 VAL B N 1
ATOM 4849 C CA . VAL D 4 44 ? -34.139 -19.586 -17.039 1.00 37.50 38 VAL B CA 1
ATOM 4850 C C . VAL D 4 44 ? -33.842 -18.648 -15.840 1.00 36.91 38 VAL B C 1
ATOM 4851 O O . VAL D 4 44 ? -34.730 -18.359 -15.025 1.00 36.10 38 VAL B O 1
ATOM 4855 N N . ARG D 4 45 ? -32.586 -18.206 -15.728 1.00 37.42 39 ARG B N 1
ATOM 4856 C CA . ARG D 4 45 ? -32.206 -17.275 -14.670 1.00 37.17 39 ARG B CA 1
ATOM 4857 C C . ARG D 4 45 ? -31.244 -16.190 -15.091 1.00 38.54 39 ARG B C 1
ATOM 4858 O O . ARG D 4 45 ? -30.552 -16.330 -16.076 1.00 39.59 39 ARG B O 1
ATOM 4866 N N . PHE D 4 46 ? -31.232 -15.096 -14.332 1.00 38.65 40 PHE B N 1
ATOM 4867 C CA . PHE D 4 46 ? -30.233 -14.034 -14.455 1.00 40.04 40 PHE B CA 1
ATOM 4868 C C . PHE D 4 46 ? -29.490 -13.982 -13.131 1.00 39.49 40 PHE B C 1
ATOM 4869 O O . PHE D 4 46 ? -30.088 -13.737 -12.087 1.00 38.59 40 PHE B O 1
ATOM 4877 N N . ASP D 4 47 ? -28.193 -14.251 -13.186 1.00 42.51 41 ASP B N 1
ATOM 4878 C CA . ASP D 4 47 ? -27.338 -14.216 -12.031 1.00 41.94 41 ASP B CA 1
ATOM 4879 C C . ASP D 4 47 ? -26.539 -12.953 -12.189 1.00 43.76 41 ASP B C 1
ATOM 4880 O O . ASP D 4 47 ? -25.859 -12.790 -13.184 1.00 46.68 41 ASP B O 1
ATOM 4885 N N . SER D 4 48 ? -26.607 -12.052 -11.228 1.00 41.78 42 SER B N 1
ATOM 4886 C CA . SER D 4 48 ? -25.780 -10.864 -11.298 1.00 43.68 42 SER B CA 1
ATOM 4887 C C . SER D 4 48 ? -24.255 -11.130 -11.188 1.00 44.62 42 SER B C 1
ATOM 4888 O O . SER D 4 48 ? -23.451 -10.220 -11.441 1.00 47.29 42 SER B O 1
ATOM 4891 N N . ASP D 4 49 ? -23.839 -12.348 -10.825 1.00 54.66 43 ASP B N 1
ATOM 4892 C CA . ASP D 4 49 ? -22.415 -12.690 -10.960 1.00 56.21 43 ASP B CA 1
ATOM 4893 C C . ASP D 4 49 ? -22.076 -13.045 -12.429 1.00 57.33 43 ASP B C 1
ATOM 4894 O O . ASP D 4 49 ? -20.919 -12.959 -12.866 1.00 59.68 43 ASP B O 1
ATOM 4899 N N . VAL D 4 50 ? -23.090 -13.432 -13.198 1.00 46.41 44 VAL B N 1
ATOM 4900 C CA . VAL D 4 50 ? -22.872 -13.812 -14.591 1.00 46.47 44 VAL B CA 1
ATOM 4901 C C . VAL D 4 50 ? -23.148 -12.650 -15.527 1.00 49.00 44 VAL B C 1
ATOM 4902 O O . VAL D 4 50 ? -22.433 -12.460 -16.508 1.00 51.24 44 VAL B O 1
ATOM 4906 N N . GLY D 4 51 ? -24.181 -11.873 -15.221 1.00 53.34 45 GLY B N 1
ATOM 4907 C CA . GLY D 4 51 ? -24.452 -10.650 -15.955 1.00 55.05 45 GLY B CA 1
ATOM 4908 C C . GLY D 4 51 ? -25.304 -10.778 -17.213 1.00 55.39 45 GLY B C 1
ATOM 4909 O O . GLY D 4 51 ? -25.436 -9.825 -17.975 1.00 57.42 45 GLY B O 1
ATOM 4910 N N . GLU D 4 52 ? -25.882 -11.948 -17.441 1.00 48.67 46 GLU B N 1
ATOM 4911 C CA . GLU D 4 52 ? -26.844 -12.098 -18.517 1.00 48.64 46 GLU B CA 1
ATOM 4912 C C . GLU D 4 52 ? -27.822 -13.244 -18.208 1.00 46.42 46 GLU B C 1
ATOM 4913 O O . GLU D 4 52 ? -27.656 -13.974 -17.224 1.00 46.72 46 GLU B O 1
ATOM 4919 N N . TYR D 4 53 ? -28.850 -13.396 -19.038 1.00 52.13 47 TYR B N 1
ATOM 4920 C CA . TYR D 4 53 ? -29.785 -14.496 -18.861 1.00 49.87 47 TYR B CA 1
ATOM 4921 C C . TYR D 4 53 ? -29.168 -15.768 -19.374 1.00 49.75 47 TYR B C 1
ATOM 4922 O O . TYR D 4 53 ? -28.405 -15.745 -20.331 1.00 51.88 47 TYR B O 1
ATOM 4931 N N . ARG D 4 54 ? -29.467 -16.876 -18.709 1.00 43.26 48 ARG B N 1
ATOM 4932 C CA . ARG D 4 54 ? -28.938 -18.174 -19.086 1.00 43.09 48 ARG B CA 1
ATOM 4933 C C . ARG D 4 54 ? -29.981 -19.239 -18.778 1.00 41.33 48 ARG B C 1
ATOM 4934 O O . ARG D 4 54 ? -30.524 -19.283 -17.676 1.00 40.17 48 ARG B O 1
ATOM 4942 N N . ALA D 4 55 ? -30.273 -20.074 -19.776 1.00 41.22 49 ALA B N 1
ATOM 4943 C CA . ALA D 4 55 ? -31.203 -21.194 -19.643 1.00 40.37 49 ALA B CA 1
ATOM 4944 C C . ALA D 4 55 ? -30.694 -22.218 -18.618 1.00 39.42 49 ALA B C 1
ATOM 4945 O O . ALA D 4 55 ? -29.490 -22.437 -18.496 1.00 39.81 49 ALA B O 1
ATOM 4947 N N . VAL D 4 56 ? -31.604 -22.845 -17.882 1.00 38.31 50 VAL B N 1
ATOM 4948 C CA . VAL D 4 56 ? -31.206 -23.844 -16.900 1.00 37.52 50 VAL B CA 1
ATOM 4949 C C . VAL D 4 56 ? -31.580 -25.220 -17.425 1.00 37.84 50 VAL B C 1
ATOM 4950 O O . VAL D 4 56 ? -30.906 -26.218 -17.138 1.00 37.93 50 VAL B O 1
ATOM 4954 N N . THR D 4 57 ? -32.653 -25.263 -18.207 1.00 38.20 51 THR B N 1
ATOM 4955 C CA . THR D 4 57 ? -33.135 -26.508 -18.773 1.00 38.73 51 THR B CA 1
ATOM 4956 C C . THR D 4 57 ? -33.522 -26.242 -20.216 1.00 39.95 51 THR B C 1
ATOM 4957 O O . THR D 4 57 ? -33.729 -25.080 -20.577 1.00 40.13 51 THR B O 1
ATOM 4961 N N . GLU D 4 58 ? -33.626 -27.301 -21.026 1.00 47.90 52 GLU B N 1
ATOM 4962 C CA . GLU D 4 58 ? -33.913 -27.194 -22.461 1.00 50.23 52 GLU B CA 1
ATOM 4963 C C . GLU D 4 58 ? -34.856 -26.046 -22.810 1.00 51.60 52 GLU B C 1
ATOM 4964 O O . GLU D 4 58 ? -34.538 -25.236 -23.653 1.00 52.47 52 GLU B O 1
ATOM 4970 N N . LEU D 4 59 ? -35.998 -25.954 -22.134 1.00 45.63 53 LEU B N 1
ATOM 4971 C CA . LEU D 4 59 ? -37.042 -25.002 -22.523 1.00 46.28 53 LEU B CA 1
ATOM 4972 C C . LEU D 4 59 ? -36.772 -23.530 -22.215 1.00 46.42 53 LEU B C 1
ATOM 4973 O O . LEU D 4 59 ? -37.579 -22.672 -22.561 1.00 47.32 53 LEU B O 1
ATOM 4978 N N . GLY D 4 60 ? -35.663 -23.218 -21.564 1.00 50.97 54 GLY B N 1
ATOM 4979 C CA . GLY D 4 60 ? -35.411 -21.832 -21.217 1.00 50.34 54 GLY B CA 1
ATOM 4980 C C . GLY D 4 60 ? -34.656 -21.121 -22.322 1.00 51.40 54 GLY B C 1
ATOM 4981 O O . GLY D 4 60 ? -34.624 -19.885 -22.397 1.00 51.19 54 GLY B O 1
ATOM 4982 N N . ARG D 4 61 ? -34.051 -21.933 -23.181 1.00 48.27 55 ARG B N 1
ATOM 4983 C CA . ARG D 4 61 ? -33.221 -21.472 -24.281 1.00 48.98 55 ARG B CA 1
ATOM 4984 C C . ARG D 4 61 ? -33.810 -20.284 -25.074 1.00 50.08 55 ARG B C 1
ATOM 4985 O O . ARG D 4 61 ? -33.101 -19.310 -25.317 1.00 50.78 55 ARG B O 1
ATOM 4993 N N . PRO D 4 62 ? -35.108 -20.343 -25.458 1.00 49.29 56 PRO B N 1
ATOM 4994 C CA . PRO D 4 62 ? -35.700 -19.219 -26.198 1.00 49.47 56 PRO B CA 1
ATOM 4995 C C . PRO D 4 62 ? -35.653 -17.911 -25.459 1.00 49.66 56 PRO B C 1
ATOM 4996 O O . PRO D 4 62 ? -35.317 -16.892 -26.052 1.00 51.41 56 PRO B O 1
ATOM 5000 N N . ASP D 4 63 ? -36.009 -17.941 -24.184 1.00 52.99 57 ASP B N 1
ATOM 5001 C CA . ASP D 4 63 ? -36.186 -16.722 -23.421 1.00 53.41 57 ASP B CA 1
ATOM 5002 C C . ASP D 4 63 ? -34.830 -16.133 -23.125 1.00 53.36 57 ASP B C 1
ATOM 5003 O O . ASP D 4 63 ? -34.658 -14.916 -23.120 1.00 53.34 57 ASP B O 1
ATOM 5008 N N . ALA D 4 64 ? -33.856 -17.006 -22.907 1.00 49.20 58 ALA B N 1
ATOM 5009 C CA . ALA D 4 64 ? -32.505 -16.550 -22.626 1.00 50.46 58 ALA B CA 1
ATOM 5010 C C . ALA D 4 64 ? -31.889 -15.795 -23.813 1.00 52.30 58 ALA B C 1
ATOM 5011 O O . ALA D 4 64 ? -31.236 -14.770 -23.617 1.00 53.13 58 ALA B O 1
ATOM 5013 N N . GLU D 4 65 ? -32.111 -16.273 -25.033 1.00 66.89 59 GLU B N 1
ATOM 5014 C CA . GLU D 4 65 ? -31.599 -15.569 -26.209 1.00 69.74 59 GLU B CA 1
ATOM 5015 C C . GLU D 4 65 ? -32.339 -14.279 -26.467 1.00 70.98 59 GLU B C 1
ATOM 5016 O O . GLU D 4 65 ? -31.733 -13.257 -26.768 1.00 72.82 59 GLU B O 1
ATOM 5022 N N . TYR D 4 66 ? -33.656 -14.352 -26.355 1.00 56.22 60 TYR B N 1
ATOM 5023 C CA . TYR D 4 66 ? -34.537 -13.212 -26.549 1.00 58.02 60 TYR B CA 1
ATOM 5024 C C . TYR D 4 66 ? -34.162 -12.075 -25.611 1.00 58.11 60 TYR B C 1
ATOM 5025 O O . TYR D 4 66 ? -34.032 -10.931 -26.024 1.00 59.06 60 TYR B O 1
ATOM 5034 N N . TRP D 4 67 ? -33.993 -12.386 -24.339 1.00 59.12 61 TRP B N 1
ATOM 5035 C CA . TRP D 4 67 ? -33.747 -11.334 -23.368 1.00 60.40 61 TRP B CA 1
ATOM 5036 C C . TRP D 4 67 ? -32.365 -10.713 -23.528 1.00 62.04 61 TRP B C 1
ATOM 5037 O O . TRP D 4 67 ? -32.214 -9.494 -23.436 1.00 63.30 61 TRP B O 1
ATOM 5048 N N . ASN D 4 68 ? -31.361 -11.541 -23.797 1.00 56.01 62 ASN B N 1
ATOM 5049 C CA . ASN D 4 68 ? -30.005 -11.029 -23.999 1.00 57.52 62 ASN B CA 1
ATOM 5050 C C . ASN D 4 68 ? -29.861 -10.151 -25.244 1.00 60.40 62 ASN B C 1
ATOM 5051 O O . ASN D 4 68 ? -28.845 -9.487 -25.424 1.00 62.21 62 ASN B O 1
ATOM 5056 N N . SER D 4 69 ? -30.872 -10.160 -26.105 1.00 64.41 63 SER B N 1
ATOM 5057 C CA . SER D 4 69 ? -30.865 -9.331 -27.298 1.00 66.78 63 SER B CA 1
ATOM 5058 C C . SER D 4 69 ? -31.302 -7.902 -26.970 1.00 68.54 63 SER B C 1
ATOM 5059 O O . SER D 4 69 ? -30.858 -6.947 -27.612 1.00 71.46 63 SER B O 1
ATOM 5062 N N . GLN D 4 70 ? -32.167 -7.750 -25.972 1.00 68.05 64 GLN B N 1
ATOM 5063 C CA . GLN D 4 70 ? -32.628 -6.422 -25.560 1.00 70.04 64 GLN B CA 1
ATOM 5064 C C . GLN D 4 70 ? -31.627 -5.732 -24.629 1.00 70.82 64 GLN B C 1
ATOM 5065 O O . GLN D 4 70 ? -31.629 -5.969 -23.415 1.00 69.46 64 GLN B O 1
ATOM 5071 N N . LYS D 4 71 ? -30.785 -4.875 -25.213 1.00 69.24 65 LYS B N 1
ATOM 5072 C CA . LYS D 4 71 ? -29.682 -4.226 -24.503 1.00 70.19 65 LYS B CA 1
ATOM 5073 C C . LYS D 4 71 ? -30.122 -3.507 -23.223 1.00 69.70 65 LYS B C 1
ATOM 5074 O O . LYS D 4 71 ? -29.516 -3.665 -22.160 1.00 68.46 65 LYS B O 1
ATOM 5076 N N . ASP D 4 72 ? -31.189 -2.726 -23.331 1.00 97.51 66 ASP B N 1
ATOM 5077 C CA . ASP D 4 72 ? -31.624 -1.860 -22.240 1.00 98.38 66 ASP B CA 1
ATOM 5078 C C . ASP D 4 72 ? -32.131 -2.629 -21.027 1.00 95.51 66 ASP B C 1
ATOM 5079 O O . ASP D 4 72 ? -32.150 -2.093 -19.922 1.00 95.53 66 ASP B O 1
ATOM 5084 N N . LEU D 4 73 ? -32.557 -3.874 -21.244 1.00 62.07 67 LEU B N 1
ATOM 5085 C CA . LEU D 4 73 ? -32.947 -4.792 -20.159 1.00 58.39 67 LEU B CA 1
ATOM 5086 C C . LEU D 4 73 ? -31.711 -5.232 -19.388 1.00 57.38 67 LEU B C 1
ATOM 5087 O O . LEU D 4 73 ? -31.704 -5.205 -18.161 1.00 55.72 67 LEU B O 1
ATOM 5092 N N . LEU D 4 74 ? -30.667 -5.629 -20.119 1.00 66.89 68 LEU B N 1
ATOM 5093 C CA . LEU D 4 74 ? -29.418 -6.061 -19.501 1.00 66.48 68 LEU B CA 1
ATOM 5094 C C . LEU D 4 74 ? -28.808 -4.924 -18.707 1.00 68.28 68 LEU B C 1
ATOM 5095 O O . LEU D 4 74 ? -28.252 -5.127 -17.648 1.00 67.17 68 LEU B O 1
ATOM 5100 N N . GLU D 4 75 ? -28.937 -3.715 -19.221 1.00 108.89 69 GLU B N 1
ATOM 5101 C CA . GLU D 4 75 ? -28.415 -2.559 -18.518 1.00 111.39 69 GLU B CA 1
ATOM 5102 C C . GLU D 4 75 ? -29.135 -2.388 -17.186 1.00 109.18 69 GLU B C 1
ATOM 5103 O O . GLU D 4 75 ? -28.492 -2.213 -16.149 1.00 109.83 69 GLU B O 1
ATOM 5109 N N . GLN D 4 76 ? -30.457 -2.541 -17.206 1.00 77.15 70 GLN B N 1
ATOM 5110 C CA . GLN D 4 76 ? -31.283 -2.372 -16.009 1.00 74.11 70 GLN B CA 1
ATOM 5111 C C . GLN D 4 76 ? -31.002 -3.418 -14.933 1.00 70.72 70 GLN B C 1
ATOM 5112 O O . GLN D 4 76 ? -30.758 -3.084 -13.770 1.00 70.17 70 GLN B O 1
ATOM 5118 N N . ARG D 4 77 ? -31.086 -4.683 -15.328 1.00 66.44 71 ARG B N 1
ATOM 5119 C CA . ARG D 4 77 ? -30.913 -5.784 -14.408 1.00 63.66 71 ARG B CA 1
ATOM 5120 C C . ARG D 4 77 ? -29.520 -5.766 -13.798 1.00 63.50 71 ARG B C 1
ATOM 5121 O O . ARG D 4 77 ? -29.361 -6.027 -12.602 1.00 62.90 71 ARG B O 1
ATOM 5129 N N . ARG D 4 78 ? -28.511 -5.444 -14.605 1.00 52.47 72 ARG B N 1
ATOM 5130 C CA . ARG D 4 78 ? -27.144 -5.356 -14.091 1.00 51.89 72 ARG B CA 1
ATOM 5131 C C . ARG D 4 78 ? -26.979 -4.356 -12.943 1.00 53.19 72 ARG B C 1
ATOM 5132 O O . ARG D 4 78 ? -26.150 -4.567 -12.051 1.00 52.41 72 ARG B O 1
ATOM 5140 N N . ALA D 4 79 ? -27.776 -3.287 -12.960 1.00 65.44 73 ALA B N 1
ATOM 5141 C CA . ALA D 4 79 ? -27.733 -2.282 -11.903 1.00 66.40 73 ALA B CA 1
ATOM 5142 C C . ALA D 4 79 ? -28.841 -2.466 -10.870 1.00 65.04 73 ALA B C 1
ATOM 5143 O O . ALA D 4 79 ? -28.932 -1.703 -9.908 1.00 65.54 73 ALA B O 1
ATOM 5145 N N . ALA D 4 80 ? -29.673 -3.487 -11.058 1.00 58.13 74 ALA B N 1
ATOM 5146 C CA . ALA D 4 80 ? -30.778 -3.744 -10.140 1.00 55.54 74 ALA B CA 1
ATOM 5147 C C . ALA D 4 80 ? -30.240 -4.103 -8.772 1.00 53.65 74 ALA B C 1
ATOM 5148 O O . ALA D 4 80 ? -30.957 -4.049 -7.781 1.00 52.25 74 ALA B O 1
ATOM 5150 N N . VAL D 4 81 ? -28.968 -4.476 -8.726 1.00 58.62 75 VAL B N 1
ATOM 5151 C CA . VAL D 4 81 ? -28.302 -4.737 -7.461 1.00 57.43 75 VAL B CA 1
ATOM 5152 C C . VAL D 4 81 ? -28.338 -3.480 -6.596 1.00 59.36 75 VAL B C 1
ATOM 5153 O O . VAL D 4 81 ? -28.505 -3.564 -5.372 1.00 58.33 75 VAL B O 1
ATOM 5157 N N . ASP D 4 82 ? -28.208 -2.320 -7.234 1.00 66.05 76 ASP B N 1
ATOM 5158 C CA . ASP D 4 82 ? -28.288 -1.063 -6.508 1.00 67.92 76 ASP B CA 1
ATOM 5159 C C . ASP D 4 82 ? -29.695 -0.474 -6.485 1.00 67.35 76 ASP B C 1
ATOM 5160 O O . ASP D 4 82 ? -30.157 0.007 -5.452 1.00 67.21 76 ASP B O 1
ATOM 5165 N N . THR D 4 83 ? -30.388 -0.533 -7.613 1.00 52.54 77 THR B N 1
ATOM 5166 C CA . THR D 4 83 ? -31.697 0.095 -7.707 1.00 52.85 77 THR B CA 1
ATOM 5167 C C . THR D 4 83 ? -32.791 -0.765 -7.070 1.00 50.29 77 THR B C 1
ATOM 5168 O O . THR D 4 83 ? -33.793 -0.240 -6.598 1.00 50.39 77 THR B O 1
ATOM 5172 N N . TYR D 4 84 ? -32.605 -2.079 -7.038 1.00 58.45 78 TYR B N 1
ATOM 5173 C CA . TYR D 4 84 ? -33.647 -2.946 -6.518 1.00 56.54 78 TYR B CA 1
ATOM 5174 C C . TYR D 4 84 ? -33.285 -3.495 -5.151 1.00 55.43 78 TYR B C 1
ATOM 5175 O O . TYR D 4 84 ? -34.005 -3.269 -4.181 1.00 54.67 78 TYR B O 1
ATOM 5184 N N . CYS D 4 85 ? -32.161 -4.202 -5.072 1.00 57.50 79 CYS B N 1
ATOM 5185 C CA . CYS D 4 85 ? -31.768 -4.895 -3.847 1.00 56.41 79 CYS B CA 1
ATOM 5186 C C . CYS D 4 85 ? -31.405 -3.973 -2.699 1.00 58.09 79 CYS B C 1
ATOM 5187 O O . CYS D 4 85 ? -32.040 -4.002 -1.635 1.00 57.73 79 CYS B O 1
ATOM 5190 N N . ARG D 4 86 ? -30.374 -3.159 -2.908 1.00 59.19 80 ARG B N 1
ATOM 5191 C CA . ARG D 4 86 ? -29.926 -2.256 -1.858 1.00 59.79 80 ARG B CA 1
ATOM 5192 C C . ARG D 4 86 ? -31.033 -1.269 -1.461 1.00 60.94 80 ARG B C 1
ATOM 5193 O O . ARG D 4 86 ? -31.194 -0.979 -0.276 1.00 60.97 80 ARG B O 1
ATOM 5201 N N . HIS D 4 87 ? -31.812 -0.791 -2.437 1.00 65.00 81 HIS B N 1
ATOM 5202 C CA . HIS D 4 87 ? -32.953 0.078 -2.135 1.00 66.16 81 HIS B CA 1
ATOM 5203 C C . HIS D 4 87 ? -33.953 -0.608 -1.214 1.00 64.29 81 HIS B C 1
ATOM 5204 O O . HIS D 4 87 ? -34.388 -0.024 -0.218 1.00 65.08 81 HIS B O 1
ATOM 5211 N N . ASN D 4 88 ? -34.321 -1.839 -1.556 1.00 61.37 82 ASN B N 1
ATOM 5212 C CA . ASN D 4 88 ? -35.292 -2.582 -0.765 1.00 59.14 82 ASN B CA 1
ATOM 5213 C C . ASN D 4 88 ? -34.787 -2.927 0.626 1.00 58.23 82 ASN B C 1
ATOM 5214 O O . ASN D 4 88 ? -35.563 -2.948 1.590 1.00 56.78 82 ASN B O 1
ATOM 5219 N N . TYR D 4 89 ? -33.485 -3.176 0.736 1.00 58.41 83 TYR B N 1
ATOM 5220 C CA . TYR D 4 89 ? -32.902 -3.547 2.017 1.00 58.20 83 TYR B CA 1
ATOM 5221 C C . TYR D 4 89 ? -33.170 -2.427 2.981 1.00 59.96 83 TYR B C 1
ATOM 5222 O O . TYR D 4 89 ? -33.344 -2.663 4.165 1.00 59.59 83 TYR B O 1
ATOM 5231 N N . GLY D 4 90 ? -33.230 -1.208 2.454 1.00 54.60 84 GLY B N 1
ATOM 5232 C CA . GLY D 4 90 ? -33.401 -0.021 3.267 1.00 55.93 84 GLY B CA 1
ATOM 5233 C C . GLY D 4 90 ? -34.841 0.307 3.606 1.00 55.67 84 GLY B C 1
ATOM 5234 O O . GLY D 4 90 ? -35.105 1.065 4.542 1.00 56.08 84 GLY B O 1
ATOM 5235 N N . VAL D 4 91 ? -35.783 -0.253 2.860 1.00 68.18 85 VAL B N 1
ATOM 5236 C CA . VAL D 4 91 ? -37.180 0.092 3.083 1.00 69.54 85 VAL B CA 1
ATOM 5237 C C . VAL D 4 91 ? -37.630 -0.285 4.486 1.00 69.27 85 VAL B C 1
ATOM 5238 O O . VAL D 4 91 ? -37.829 0.596 5.322 1.00 71.50 85 VAL B O 1
ATOM 5242 N N . GLY D 4 92 ? -37.768 -1.581 4.750 1.00 75.33 86 GLY B N 1
ATOM 5243 C CA . GLY D 4 92 ? -38.201 -2.044 6.058 1.00 75.21 86 GLY B CA 1
ATOM 5244 C C . GLY D 4 92 ? -37.050 -2.409 6.983 1.00 76.05 86 GLY B C 1
ATOM 5245 O O . GLY D 4 92 ? -37.230 -3.160 7.946 1.00 74.77 86 GLY B O 1
ATOM 5246 N N . GLU D 4 93 ? -35.872 -1.856 6.693 1.00 71.39 87 GLU B N 1
ATOM 5247 C CA . GLU D 4 93 ? -34.623 -2.193 7.386 1.00 71.74 87 GLU B CA 1
ATOM 5248 C C . GLU D 4 93 ? -34.699 -2.067 8.895 1.00 71.39 87 GLU B C 1
ATOM 5249 O O . GLU D 4 93 ? -34.252 -2.949 9.623 1.00 69.84 87 GLU B O 1
ATOM 5255 N N . SER D 4 94 ? -35.249 -0.945 9.345 1.00 82.14 88 SER B N 1
ATOM 5256 C CA . SER D 4 94 ? -35.439 -0.674 10.765 1.00 82.78 88 SER B CA 1
ATOM 5257 C C . SER D 4 94 ? -36.213 -1.784 11.466 1.00 80.52 88 SER B C 1
ATOM 5258 O O . SER D 4 94 ? -35.981 -2.059 12.641 1.00 80.42 88 SER B O 1
ATOM 5261 N N . PHE D 4 95 ? -37.121 -2.427 10.733 1.00 77.73 89 PHE B N 1
ATOM 5262 C CA . PHE D 4 95 ? -38.035 -3.404 11.320 1.00 75.53 89 PHE B CA 1
ATOM 5263 C C . PHE D 4 95 ? -37.709 -4.847 10.982 1.00 72.71 89 PHE B C 1
ATOM 5264 O O . PHE D 4 95 ? -38.303 -5.765 11.541 1.00 71.31 89 PHE B O 1
ATOM 5272 N N . THR D 4 96 ? -36.753 -5.041 10.080 1.00 56.79 90 THR B N 1
ATOM 5273 C CA . THR D 4 96 ? -36.366 -6.379 9.639 1.00 53.93 90 THR B CA 1
ATOM 5274 C C . THR D 4 96 ? -34.967 -6.803 10.121 1.00 53.62 90 THR B C 1
ATOM 5275 O O . THR D 4 96 ? -34.843 -7.699 10.961 1.00 51.97 90 THR B O 1
ATOM 5279 N N . VAL D 4 97 ? -33.921 -6.166 9.598 1.00 68.19 91 VAL B N 1
ATOM 5280 C CA . VAL D 4 97 ? -32.557 -6.456 10.049 1.00 67.54 91 VAL B CA 1
ATOM 5281 C C . VAL D 4 97 ? -32.356 -6.116 11.537 1.00 68.22 91 VAL B C 1
ATOM 5282 O O . VAL D 4 97 ? -31.849 -6.941 12.305 1.00 67.33 91 VAL B O 1
ATOM 5286 N N . GLN D 4 98 ? -32.789 -4.918 11.932 1.00 68.97 92 GLN B N 1
ATOM 5287 C CA . GLN D 4 98 ? -32.672 -4.433 13.302 1.00 69.02 92 GLN B CA 1
ATOM 5288 C C . GLN D 4 98 ? -33.613 -5.090 14.324 1.00 66.53 92 GLN B C 1
ATOM 5289 O O . GLN D 4 98 ? -33.440 -4.904 15.530 1.00 67.80 92 GLN B O 1
ATOM 5295 N N . ARG D 4 99 ? -34.623 -5.817 13.854 1.00 48.64 93 ARG B N 1
ATOM 5296 C CA . ARG D 4 99 ? -35.600 -6.469 14.744 1.00 45.44 93 ARG B CA 1
ATOM 5297 C C . ARG D 4 99 ? -34.949 -7.496 15.666 1.00 43.04 93 ARG B C 1
ATOM 5298 O O . ARG D 4 99 ? -34.394 -8.497 15.197 1.00 40.70 93 ARG B O 1
ATOM 5306 N N . ARG D 4 100 ? -34.992 -7.223 16.972 1.00 49.86 94 ARG B N 1
ATOM 5307 C CA . ARG D 4 100 ? -34.534 -8.166 17.986 1.00 48.85 94 ARG B CA 1
ATOM 5308 C C . ARG D 4 100 ? -35.742 -8.466 18.845 1.00 47.53 94 ARG B C 1
ATOM 5309 O O . ARG D 4 100 ? -36.488 -7.557 19.190 1.00 49.36 94 ARG B O 1
ATOM 5317 N N . VAL D 4 101 ? -35.949 -9.732 19.181 1.00 32.09 95 VAL B N 1
ATOM 5318 C CA . VAL D 4 101 ? -37.014 -10.123 20.108 1.00 31.54 95 VAL B CA 1
ATOM 5319 C C . VAL D 4 101 ? -36.482 -11.158 21.107 1.00 31.06 95 VAL B C 1
ATOM 5320 O O . VAL D 4 101 ? -35.979 -12.204 20.687 1.00 30.23 95 VAL B O 1
ATOM 5324 N N . GLU D 4 102 ? -36.591 -10.858 22.407 1.00 42.48 96 GLU B N 1
ATOM 5325 C CA . GLU D 4 102 ? -35.940 -11.620 23.472 1.00 44.81 96 GLU B CA 1
ATOM 5326 C C . GLU D 4 102 ? -36.595 -12.978 23.672 1.00 43.35 96 GLU B C 1
ATOM 5327 O O . GLU D 4 102 ? -37.811 -13.098 23.605 1.00 42.89 96 GLU B O 1
ATOM 5333 N N . PRO D 4 103 ? -35.786 -14.020 23.894 1.00 30.19 97 PRO B N 1
ATOM 5334 C CA . PRO D 4 103 ? -36.345 -15.373 24.038 1.00 29.11 97 PRO B CA 1
ATOM 5335 C C . PRO D 4 103 ? -36.893 -15.658 25.418 1.00 29.28 97 PRO B C 1
ATOM 5336 O O . PRO D 4 103 ? -36.520 -15.011 26.387 1.00 30.22 97 PRO B O 1
ATOM 5340 N N . LYS D 4 104 ? -37.768 -16.651 25.479 1.00 50.78 98 LYS B N 1
ATOM 5341 C CA . LYS D 4 104 ? -38.305 -17.156 26.723 1.00 51.78 98 LYS B CA 1
ATOM 5342 C C . LYS D 4 104 ? -37.737 -18.559 26.967 1.00 51.36 98 LYS B C 1
ATOM 5343 O O . LYS D 4 104 ? -38.130 -19.537 26.326 1.00 50.93 98 LYS B O 1
ATOM 5349 N N . VAL D 4 105 ? -36.783 -18.642 27.881 1.00 32.28 99 VAL B N 1
ATOM 5350 C CA . VAL D 4 105 ? -36.117 -19.900 28.197 1.00 31.89 99 VAL B CA 1
ATOM 5351 C C . VAL D 4 105 ? -36.778 -20.552 29.395 1.00 32.67 99 VAL B C 1
ATOM 5352 O O . VAL D 4 105 ? -37.110 -19.861 30.356 1.00 34.78 99 VAL B O 1
ATOM 5356 N N . THR D 4 106 ? -36.985 -21.867 29.349 1.00 34.36 100 THR B N 1
ATOM 5357 C CA . THR D 4 106 ? -37.519 -22.607 30.493 1.00 34.50 100 THR B CA 1
ATOM 5358 C C . THR D 4 106 ? -36.976 -24.031 30.432 1.00 34.65 100 THR B C 1
ATOM 5359 O O . THR D 4 106 ? -36.648 -24.506 29.360 1.00 35.32 100 THR B O 1
ATOM 5363 N N . VAL D 4 107 ? -36.885 -24.711 31.573 1.00 35.78 101 VAL B N 1
ATOM 5364 C CA . VAL D 4 107 ? -36.217 -26.007 31.652 1.00 36.08 101 VAL B CA 1
ATOM 5365 C C . VAL D 4 107 ? -37.102 -26.996 32.382 1.00 35.96 101 VAL B C 1
ATOM 5366 O O . VAL D 4 107 ? -37.723 -26.630 33.354 1.00 36.78 101 VAL B O 1
ATOM 5370 N N . TYR D 4 108 ? -37.180 -28.242 31.927 1.00 43.96 102 TYR B N 1
ATOM 5371 C CA . TYR D 4 108 ? -38.110 -29.209 32.521 1.00 44.69 102 TYR B CA 1
ATOM 5372 C C . TYR D 4 108 ? -37.744 -30.648 32.135 1.00 46.19 102 TYR B C 1
ATOM 5373 O O . TYR D 4 108 ? -37.013 -30.872 31.167 1.00 47.28 102 TYR B O 1
ATOM 5382 N N . PRO D 4 109 ? -38.213 -31.637 32.910 1.00 48.44 103 PRO B N 1
ATOM 5383 C CA . PRO D 4 109 ? -37.849 -33.015 32.531 1.00 49.80 103 PRO B CA 1
ATOM 5384 C C . PRO D 4 109 ? -38.846 -33.810 31.656 1.00 50.42 103 PRO B C 1
ATOM 5385 O O . PRO D 4 109 ? -39.910 -33.308 31.309 1.00 48.99 103 PRO B O 1
ATOM 5389 N N . SER D 4 110 ? -38.466 -35.048 31.326 1.00 74.91 104 SER B N 1
ATOM 5390 C CA . SER D 4 110 ? -39.364 -36.062 30.757 1.00 76.22 104 SER B CA 1
ATOM 5391 C C . SER D 4 110 ? -38.640 -37.421 30.611 1.00 77.84 104 SER B C 1
ATOM 5392 O O . SER D 4 110 ? -38.826 -38.351 31.408 1.00 78.84 104 SER B O 1
ATOM 5395 N N . HIS D 4 118 ? -33.680 -44.141 33.854 1.00 130.45 112 HIS B N 1
ATOM 5396 C CA . HIS D 4 118 ? -32.978 -43.251 32.922 1.00 128.50 112 HIS B CA 1
ATOM 5397 C C . HIS D 4 118 ? -33.790 -41.999 32.510 1.00 125.39 112 HIS B C 1
ATOM 5398 O O . HIS D 4 118 ? -34.863 -42.116 31.907 1.00 125.09 112 HIS B O 1
ATOM 5405 N N . ASN D 4 119 ? -33.262 -40.811 32.832 1.00 120.09 113 ASN B N 1
ATOM 5406 C CA . ASN D 4 119 ? -33.981 -39.538 32.642 1.00 116.12 113 ASN B CA 1
ATOM 5407 C C . ASN D 4 119 ? -33.397 -38.583 31.562 1.00 113.93 113 ASN B C 1
ATOM 5408 O O . ASN D 4 119 ? -32.287 -38.797 31.070 1.00 114.51 113 ASN B O 1
ATOM 5413 N N . LEU D 4 120 ? -34.149 -37.531 31.214 1.00 59.14 114 LEU B N 1
ATOM 5414 C CA . LEU D 4 120 ? -33.849 -36.663 30.065 1.00 54.49 114 LEU B CA 1
ATOM 5415 C C . LEU D 4 120 ? -34.380 -35.220 30.221 1.00 51.71 114 LEU B C 1
ATOM 5416 O O . LEU D 4 120 ? -35.582 -35.012 30.290 1.00 50.82 114 LEU B O 1
ATOM 5421 N N . LEU D 4 121 ? -33.488 -34.230 30.255 1.00 57.63 115 LEU B N 1
ATOM 5422 C CA . LEU D 4 121 ? -33.871 -32.836 30.516 1.00 54.74 115 LEU B CA 1
ATOM 5423 C C . LEU D 4 121 ? -34.074 -31.970 29.256 1.00 53.15 115 LEU B C 1
ATOM 5424 O O . LEU D 4 121 ? -33.360 -32.104 28.267 1.00 53.76 115 LEU B O 1
ATOM 5429 N N . VAL D 4 122 ? -35.022 -31.044 29.314 1.00 43.25 116 VAL B N 1
ATOM 5430 C CA . VAL D 4 122 ? -35.364 -30.232 28.159 1.00 40.07 116 VAL B CA 1
ATOM 5431 C C . VAL D 4 122 ? -35.186 -28.738 28.408 1.00 39.60 116 VAL B C 1
ATOM 5432 O O . VAL D 4 122 ? -35.778 -28.184 29.326 1.00 39.26 116 VAL B O 1
ATOM 5436 N N . CYS D 4 123 ? -34.390 -28.083 27.572 1.00 41.76 117 CYS B N 1
ATOM 5437 C CA . CYS D 4 123 ? -34.322 -26.637 27.581 1.00 40.67 117 CYS B CA 1
ATOM 5438 C C . CYS D 4 123 ? -35.098 -26.117 26.396 1.00 39.81 117 CYS B C 1
ATOM 5439 O O . CYS D 4 123 ? -34.753 -26.421 25.259 1.00 39.37 117 CYS B O 1
ATOM 5442 N N . SER D 4 124 ? -36.146 -25.341 26.647 1.00 44.82 118 SER B N 1
ATOM 5443 C CA . SER D 4 124 ? -36.914 -24.764 25.566 1.00 42.38 118 SER B CA 1
ATOM 5444 C C . SER D 4 124 ? -36.615 -23.294 25.468 1.00 41.56 118 SER B C 1
ATOM 5445 O O . SER D 4 124 ? -36.613 -22.583 26.455 1.00 41.36 118 SER B O 1
ATOM 5448 N N . VAL D 4 125 ? -36.356 -22.842 24.258 1.00 30.62 119 VAL B N 1
ATOM 5449 C CA . VAL D 4 125 ? -36.093 -21.449 24.027 1.00 31.04 119 VAL B CA 1
ATOM 5450 C C . VAL D 4 125 ? -37.114 -21.029 23.001 1.00 29.82 119 VAL B C 1
ATOM 5451 O O . VAL D 4 125 ? -37.130 -21.582 21.928 1.00 30.07 119 VAL B O 1
ATOM 5455 N N . SER D 4 126 ? -37.987 -20.074 23.303 1.00 41.45 120 SER B N 1
ATOM 5456 C CA . SER D 4 126 ? -39.069 -19.769 22.360 1.00 38.54 120 SER B CA 1
ATOM 5457 C C . SER D 4 126 ? -39.386 -18.290 22.167 1.00 38.35 120 SER B C 1
ATOM 5458 O O . SER D 4 126 ? -39.080 -17.453 23.008 1.00 40.03 120 SER B O 1
ATOM 5461 N N . GLY D 4 127 ? -39.985 -17.992 21.022 1.00 30.52 121 GLY B N 1
ATOM 5462 C CA . GLY D 4 127 ? -40.442 -16.662 20.693 1.00 28.79 121 GLY B CA 1
ATOM 5463 C C . GLY D 4 127 ? -39.395 -15.620 20.386 1.00 29.06 121 GLY B C 1
ATOM 5464 O O . GLY D 4 127 ? -39.693 -14.439 20.524 1.00 30.01 121 GLY B O 1
ATOM 5465 N N . PHE D 4 128 ? -38.200 -16.024 19.951 1.00 29.05 122 PHE B N 1
ATOM 5466 C CA . PHE D 4 128 ? -37.109 -15.075 19.675 1.00 28.94 122 PHE B CA 1
ATOM 5467 C C . PHE D 4 128 ? -36.902 -14.689 18.212 1.00 31.78 122 PHE B C 1
ATOM 5468 O O . PHE D 4 128 ? -37.347 -15.387 17.311 1.00 32.85 122 PHE B O 1
ATOM 5476 N N . TYR D 4 129 ? -36.209 -13.575 17.987 1.00 38.76 123 TYR B N 1
ATOM 5477 C CA . TYR D 4 129 ? -35.818 -13.135 16.641 1.00 38.10 123 TYR B CA 1
A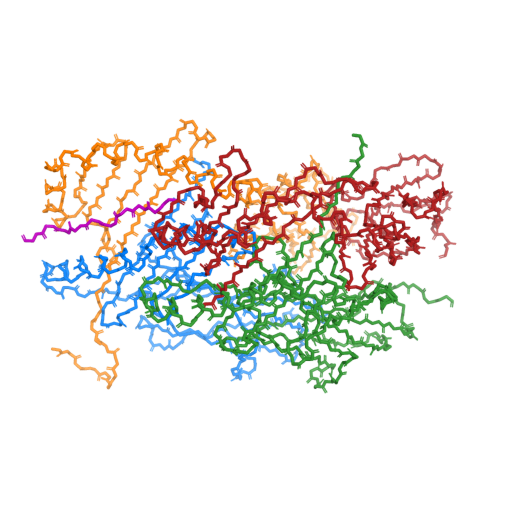TOM 5478 C C . TYR D 4 129 ? -34.580 -12.251 16.732 1.00 39.72 123 TYR B C 1
ATOM 5479 O O . TYR D 4 129 ? -34.563 -11.307 17.499 1.00 42.27 123 TYR B O 1
ATOM 5488 N N . PRO D 4 130 ? -33.554 -12.521 15.914 1.00 39.23 124 PRO B N 1
ATOM 5489 C CA . PRO D 4 130 ? -33.554 -13.459 14.800 1.00 39.22 124 PRO B CA 1
ATOM 5490 C C . PRO D 4 130 ? -33.228 -14.843 15.299 1.00 40.29 124 PRO B C 1
ATOM 5491 O O . PRO D 4 130 ? -33.182 -15.057 16.504 1.00 40.90 124 PRO B O 1
ATOM 5495 N N . GLY D 4 131 ? -33.026 -15.776 14.387 1.00 28.83 125 GLY B N 1
ATOM 5496 C CA . GLY D 4 131 ? -32.794 -17.141 14.768 1.00 30.03 125 GLY B CA 1
ATOM 5497 C C . GLY D 4 131 ? -31.332 -17.416 15.013 1.00 31.72 125 GLY B C 1
ATOM 5498 O O . GLY D 4 131 ? -30.965 -18.556 15.194 1.00 33.53 125 GLY B O 1
ATOM 5499 N N . SER D 4 132 ? -30.471 -16.412 15.015 1.00 51.44 126 SER B N 1
ATOM 5500 C CA . SER D 4 132 ? -29.094 -16.687 15.405 1.00 53.38 126 SER B CA 1
ATOM 5501 C C . SER D 4 132 ? -29.022 -16.847 16.919 1.00 54.16 126 SER B C 1
ATOM 5502 O O . SER D 4 132 ? -29.068 -15.851 17.631 1.00 55.66 126 SER B O 1
ATOM 5505 N N . ILE D 4 133 ? -28.915 -18.081 17.414 1.00 46.20 127 ILE B N 1
ATOM 5506 C CA . ILE D 4 133 ? -28.950 -18.332 18.867 1.00 46.71 127 ILE B CA 1
ATOM 5507 C C . ILE D 4 133 ? -28.008 -19.465 19.342 1.00 47.33 127 ILE B C 1
ATOM 5508 O O . ILE D 4 133 ? -27.847 -20.466 18.646 1.00 47.69 127 ILE B O 1
ATOM 5513 N N . GLU D 4 134 ? -27.364 -19.313 20.502 1.00 41.37 128 GLU B N 1
ATOM 5514 C CA . GLU D 4 134 ? -26.611 -20.435 21.091 1.00 41.74 128 GLU B CA 1
ATOM 5515 C C . GLU D 4 134 ? -27.241 -20.965 22.382 1.00 42.08 128 GLU B C 1
ATOM 5516 O O . GLU D 4 134 ? -27.634 -20.181 23.255 1.00 42.20 128 GLU B O 1
ATOM 5522 N N . VAL D 4 135 ? -27.337 -22.289 22.507 1.00 32.36 129 VAL B N 1
ATOM 5523 C CA . VAL D 4 135 ? -27.962 -22.891 23.692 1.00 32.64 129 VAL B CA 1
ATOM 5524 C C . VAL D 4 135 ? -27.112 -23.998 24.326 1.00 34.04 129 VAL B C 1
ATOM 5525 O O . VAL D 4 135 ? -27.053 -25.094 23.797 1.00 34.04 129 VAL B O 1
ATOM 5529 N N . ARG D 4 136 ? -26.466 -23.732 25.454 1.00 47.66 130 ARG B N 1
ATOM 5530 C CA . ARG D 4 136 ? -25.599 -24.753 26.038 1.00 49.19 130 ARG B CA 1
ATOM 5531 C C . ARG D 4 136 ? -26.111 -25.317 27.361 1.00 49.59 130 ARG B C 1
ATOM 5532 O O . ARG D 4 136 ? -26.952 -24.724 28.016 1.00 50.23 130 ARG B O 1
ATOM 5540 N N . TRP D 4 137 ? -25.593 -26.471 27.744 1.00 41.09 131 TRP B N 1
ATOM 5541 C CA . TRP D 4 137 ? -25.949 -27.088 29.013 1.00 42.35 131 TRP B CA 1
ATOM 5542 C C . TRP D 4 137 ? -24.760 -27.104 29.971 1.00 45.14 131 TRP B C 1
ATOM 5543 O O . TRP D 4 137 ? -23.625 -27.280 29.552 1.00 45.98 131 TRP B O 1
ATOM 5554 N N . PHE D 4 138 ? -25.019 -26.938 31.265 1.00 43.76 132 PHE B N 1
ATOM 5555 C CA . PHE D 4 138 ? -23.964 -27.075 32.262 1.00 46.12 132 PHE B CA 1
ATOM 5556 C C . PHE D 4 138 ? -24.387 -28.010 33.360 1.00 47.68 132 PHE B C 1
ATOM 5557 O O . PHE D 4 138 ? -25.542 -27.993 33.758 1.00 46.99 132 PHE B O 1
ATOM 5565 N N . ARG D 4 139 ? -23.465 -28.855 33.809 1.00 62.86 133 ARG B N 1
ATOM 5566 C CA . ARG D 4 139 ? -23.702 -29.688 34.985 1.00 66.25 133 ARG B CA 1
ATOM 5567 C C . ARG D 4 139 ? -22.735 -29.284 36.078 1.00 68.69 133 ARG B C 1
ATOM 5568 O O . ARG D 4 139 ? -21.570 -29.691 36.073 1.00 69.48 133 ARG B O 1
ATOM 5576 N N . ASN D 4 140 ? -23.234 -28.474 37.006 1.00 54.36 134 ASN B N 1
ATOM 5577 C CA . ASN D 4 140 ? -22.422 -27.858 38.044 1.00 56.36 134 ASN B CA 1
ATOM 5578 C C . ASN D 4 140 ? -21.392 -26.902 37.454 1.00 56.17 134 ASN B C 1
ATOM 5579 O O . ASN D 4 140 ? -20.209 -26.940 37.820 1.00 58.64 134 ASN B O 1
ATOM 5584 N N . GLY D 4 141 ? -21.851 -26.051 36.534 1.00 66.41 135 GLY B N 1
ATOM 5585 C CA . GLY D 4 141 ? -21.011 -25.023 35.942 1.00 65.81 135 GLY B CA 1
ATOM 5586 C C . GLY D 4 141 ? -19.923 -25.552 35.025 1.00 66.00 135 GLY B C 1
ATOM 5587 O O . GLY D 4 141 ? -19.151 -24.778 34.466 1.00 65.11 135 GLY B O 1
ATOM 5588 N N . GLN D 4 142 ? -19.849 -26.872 34.890 1.00 80.19 136 GLN B N 1
ATOM 5589 C CA . GLN D 4 142 ? -18.977 -27.504 33.918 1.00 80.38 136 GLN B CA 1
ATOM 5590 C C . GLN D 4 142 ? -19.850 -27.922 32.746 1.00 77.79 136 GLN B C 1
ATOM 5591 O O . GLN D 4 142 ? -20.810 -28.672 32.915 1.00 77.20 136 GLN B O 1
ATOM 5597 N N . GLU D 4 143 ? -19.516 -27.425 31.562 1.00 64.72 137 GLU B N 1
ATOM 5598 C CA . GLU D 4 143 ? -20.366 -27.588 30.400 1.00 61.63 137 GLU B CA 1
ATOM 5599 C C . GLU D 4 143 ? -20.512 -29.042 30.002 1.00 60.83 137 GLU B C 1
ATOM 5600 O O . GLU D 4 143 ? -19.520 -29.760 29.925 1.00 61.41 137 GLU B O 1
ATOM 5606 N N . GLU D 4 144 ? -21.749 -29.476 29.768 1.00 60.63 138 GLU B N 1
ATOM 5607 C CA . GLU D 4 144 ? -22.013 -30.802 29.225 1.00 61.03 138 GLU B CA 1
ATOM 5608 C C . GLU D 4 144 ? -22.130 -30.721 27.711 1.00 58.85 138 GLU B C 1
ATOM 5609 O O . GLU D 4 144 ? -22.837 -29.852 27.156 1.00 57.28 138 GLU B O 1
ATOM 5615 N N . LYS D 4 145 ? -21.430 -31.641 27.052 1.00 57.82 139 LYS B N 1
ATOM 5616 C CA . LYS D 4 145 ? -21.328 -31.669 25.605 1.00 54.58 139 LYS B CA 1
ATOM 5617 C C . LYS D 4 145 ? -21.780 -33.006 25.035 1.00 54.17 139 LYS B C 1
ATOM 5618 O O . LYS D 4 145 ? -21.978 -33.138 23.832 1.00 53.79 139 LYS B O 1
ATOM 5624 N N . ALA D 4 146 ? -21.950 -33.994 25.910 1.00 47.84 140 ALA B N 1
ATOM 5625 C CA . ALA D 4 146 ? -22.411 -35.328 25.520 1.00 48.01 140 ALA B CA 1
ATOM 5626 C C . ALA D 4 146 ? -23.879 -35.511 25.828 1.00 46.82 140 ALA B C 1
ATOM 5627 O O . ALA D 4 146 ? -24.337 -35.126 26.888 1.00 46.93 140 ALA B O 1
ATOM 5629 N N . GLY D 4 147 ? -24.607 -36.128 24.912 1.00 45.86 141 GLY B N 1
ATOM 5630 C CA . GLY D 4 147 ? -26.013 -36.409 25.113 1.00 44.92 141 GLY B CA 1
ATOM 5631 C C . GLY D 4 147 ? -26.850 -35.165 24.928 1.00 42.47 141 GLY B C 1
ATOM 5632 O O . GLY D 4 147 ? -27.972 -35.057 25.419 1.00 41.78 141 GLY B O 1
ATOM 5633 N N . VAL D 4 148 ? -26.291 -34.197 24.222 1.00 42.98 142 VAL B N 1
ATOM 5634 C CA . VAL D 4 148 ? -27.044 -33.006 23.859 1.00 39.68 142 VAL B CA 1
ATOM 5635 C C . VAL D 4 148 ? -27.664 -33.223 22.474 1.00 38.68 142 VAL B C 1
ATOM 5636 O O . VAL D 4 148 ? -27.016 -33.726 21.549 1.00 39.24 142 VAL B O 1
ATOM 5640 N N . VAL D 4 149 ? -28.937 -32.877 22.351 1.00 36.14 143 VAL B N 1
ATOM 5641 C CA . VAL D 4 149 ? -29.697 -33.140 21.133 1.00 34.89 143 VAL B CA 1
ATOM 5642 C C . VAL D 4 149 ? -30.711 -32.033 20.961 1.00 33.07 143 VAL B C 1
ATOM 5643 O O . VAL D 4 149 ? -31.355 -31.650 21.925 1.00 33.45 143 VAL B O 1
ATOM 5647 N N . SER D 4 150 ? -30.860 -31.492 19.758 1.00 45.16 144 SER B N 1
ATOM 5648 C CA . SER D 4 150 ? -31.940 -30.535 19.560 1.00 44.29 144 SER B CA 1
ATOM 5649 C C . SER D 4 150 ? -32.905 -30.880 18.429 1.00 43.20 144 SER B C 1
ATOM 5650 O O . SER D 4 150 ? -32.661 -31.772 17.631 1.00 44.05 144 SER B O 1
ATOM 5653 N N . THR D 4 151 ? -34.018 -30.173 18.395 1.00 65.19 145 THR B N 1
ATOM 5654 C CA . THR D 4 151 ? -34.981 -30.350 17.336 1.00 64.95 145 THR B CA 1
ATOM 5655 C C . THR D 4 151 ? -34.467 -29.627 16.097 1.00 64.25 145 THR B C 1
ATOM 5656 O O . THR D 4 151 ? -34.876 -29.926 14.976 1.00 64.10 145 THR B O 1
ATOM 5660 N N . GLY D 4 152 ? -33.548 -28.687 16.315 1.00 38.46 146 GLY B N 1
ATOM 5661 C CA . GLY D 4 152 ? -33.113 -27.754 15.294 1.00 36.62 146 GLY B CA 1
ATOM 5662 C C . GLY D 4 152 ? -33.952 -26.496 15.384 1.00 35.66 146 GLY B C 1
ATOM 5663 O O . GLY D 4 152 ? -35.025 -26.516 15.991 1.00 35.20 146 GLY B O 1
ATOM 5664 N N . LEU D 4 153 ? -33.469 -25.400 14.796 1.00 43.59 147 LEU B N 1
ATOM 5665 C CA . LEU D 4 153 ? -34.235 -24.149 14.698 1.00 42.44 147 LEU B CA 1
ATOM 5666 C C . LEU D 4 153 ? -35.574 -24.344 14.007 1.00 41.65 147 LEU B C 1
ATOM 5667 O O . LEU D 4 153 ? -35.667 -25.040 12.996 1.00 42.38 147 LEU B O 1
ATOM 5672 N N . ILE D 4 154 ? -36.609 -23.709 14.535 1.00 28.56 148 ILE B N 1
ATOM 5673 C CA . ILE D 4 154 ? -37.939 -23.834 13.973 1.00 26.20 148 ILE B CA 1
ATOM 5674 C C . ILE D 4 154 ? -38.523 -22.468 13.699 1.00 25.29 148 ILE B C 1
ATOM 5675 O O . ILE D 4 154 ? -38.736 -21.689 14.616 1.00 26.23 148 ILE B O 1
ATOM 5680 N N . GLN D 4 155 ? -38.786 -22.174 12.437 1.00 31.95 149 GLN B N 1
ATOM 5681 C CA . GLN D 4 155 ? -39.436 -20.930 12.089 1.00 31.42 149 GLN B CA 1
ATOM 5682 C C . GLN D 4 155 ? -40.942 -21.060 12.329 1.00 30.66 149 GLN B C 1
ATOM 5683 O O . GLN D 4 155 ? -41.578 -22.010 11.879 1.00 31.04 149 GLN B O 1
ATOM 5689 N N . ASN D 4 156 ? -41.513 -20.107 13.043 1.00 31.23 150 ASN B N 1
ATOM 5690 C CA . ASN D 4 156 ? -42.910 -20.206 13.411 1.00 30.12 150 ASN B CA 1
ATOM 5691 C C . ASN D 4 156 ? -43.870 -19.581 12.381 1.00 30.31 150 ASN B C 1
ATOM 5692 O O . ASN D 4 156 ? -45.086 -19.824 12.403 1.00 29.97 150 ASN B O 1
ATOM 5697 N N . GLY D 4 157 ? -43.338 -18.766 11.483 1.00 28.19 151 GLY B N 1
ATOM 5698 C CA . GLY D 4 157 ? -44.186 -18.108 10.519 1.00 28.79 151 GLY B CA 1
ATOM 5699 C C . GLY D 4 157 ? -44.594 -16.723 10.962 1.00 30.14 151 GLY B C 1
ATOM 5700 O O . GLY D 4 157 ? -45.045 -15.941 10.157 1.00 31.32 151 GLY B O 1
ATOM 5701 N N . ASP D 4 158 ? -44.438 -16.394 12.232 1.00 44.93 152 ASP B N 1
ATOM 5702 C CA . ASP D 4 158 ? -44.984 -15.131 12.722 1.00 45.27 152 ASP B CA 1
ATOM 5703 C C . ASP D 4 158 ? -43.875 -14.141 13.031 1.00 46.11 152 ASP B C 1
ATOM 5704 O O . ASP D 4 158 ? -44.105 -13.103 13.664 1.00 46.26 152 ASP B O 1
ATOM 5709 N N . TRP D 4 159 ? -42.680 -14.504 12.565 1.00 32.02 153 TRP B N 1
ATOM 5710 C CA . TRP D 4 159 ? -41.436 -13.768 12.758 1.00 32.49 153 TRP B CA 1
ATOM 5711 C C . TRP D 4 159 ? -40.845 -14.030 14.114 1.00 32.28 153 TRP B C 1
ATOM 5712 O O . TRP D 4 159 ? -40.258 -13.135 14.719 1.00 33.64 153 TRP B O 1
ATOM 5723 N N . THR D 4 160 ? -41.010 -15.257 14.595 1.00 32.73 154 THR B N 1
ATOM 5724 C CA . THR D 4 160 ? -40.273 -15.720 15.756 1.00 33.42 154 THR B CA 1
ATOM 5725 C C . THR D 4 160 ? -39.812 -17.152 15.545 1.00 33.45 154 THR B C 1
ATOM 5726 O O . THR D 4 160 ? -40.390 -17.880 14.744 1.00 32.65 154 THR B O 1
ATOM 5730 N N . PHE D 4 161 ? -38.765 -17.545 16.262 1.00 37.36 155 PHE B N 1
ATOM 5731 C CA . PHE D 4 161 ? -38.243 -18.894 16.201 1.00 38.45 155 PHE B CA 1
ATOM 5732 C C . PHE D 4 161 ? -38.412 -19.536 17.564 1.00 39.65 155 PHE B C 1
ATOM 5733 O O . PHE D 4 161 ? -38.737 -18.859 18.529 1.00 41.04 155 PHE B O 1
ATOM 5741 N N . GLN D 4 162 ? -38.176 -20.840 17.647 1.00 32.88 156 GLN B N 1
ATOM 5742 C CA . GLN D 4 162 ? -38.190 -21.567 18.913 1.00 32.34 156 GLN B CA 1
ATOM 5743 C C . GLN D 4 162 ? -37.434 -22.869 18.756 1.00 32.20 156 GLN B C 1
ATOM 5744 O O . GLN D 4 162 ? -37.341 -23.406 17.670 1.00 32.09 156 GLN B O 1
ATOM 5750 N N . THR D 4 163 ? -36.909 -23.392 19.848 1.00 29.20 157 THR B N 1
ATOM 5751 C CA . THR D 4 163 ? -36.222 -24.669 19.808 1.00 30.35 157 THR B CA 1
ATOM 5752 C C . THR D 4 163 ? -36.220 -25.383 21.158 1.00 30.34 157 THR B C 1
ATOM 5753 O O . THR D 4 163 ? -36.509 -24.800 22.194 1.00 31.56 157 THR B O 1
ATOM 5757 N N . LEU D 4 164 ? -35.879 -26.658 21.121 1.00 29.53 158 LEU B N 1
ATOM 5758 C CA . LEU D 4 164 ? -35.784 -27.469 22.299 1.00 30.51 158 LEU B CA 1
ATOM 5759 C C . LEU D 4 164 ? -34.447 -28.159 22.272 1.00 33.25 158 LEU B C 1
ATOM 5760 O O . LEU D 4 164 ? -34.160 -28.917 21.362 1.00 34.29 158 LEU B O 1
ATOM 5765 N N . VAL D 4 165 ? -33.618 -27.928 23.269 1.00 32.99 159 VAL B N 1
ATOM 5766 C CA . VAL D 4 165 ? -32.352 -28.629 23.329 1.00 34.48 159 VAL B CA 1
ATOM 5767 C C . VAL D 4 165 ? -32.393 -29.586 24.500 1.00 36.75 159 VAL B C 1
ATOM 5768 O O . VAL D 4 165 ? -32.294 -29.148 25.635 1.00 37.39 159 VAL B O 1
ATOM 5772 N N . MET D 4 166 ? -32.586 -30.877 24.233 1.00 38.06 160 MET B N 1
ATOM 5773 C CA . MET D 4 166 ? -32.608 -31.877 25.297 1.00 40.12 160 MET B CA 1
ATOM 5774 C C . MET D 4 166 ? -31.214 -32.190 25.758 1.00 42.30 160 MET B C 1
ATOM 5775 O O . MET D 4 166 ? -30.255 -31.877 25.073 1.00 41.83 160 MET B O 1
ATOM 5780 N N . LEU D 4 167 ? -31.112 -32.808 26.928 1.00 38.43 161 LEU B N 1
ATOM 5781 C CA . LEU D 4 167 ? -29.843 -33.314 27.444 1.00 40.40 161 LEU B CA 1
ATOM 5782 C C . LEU D 4 167 ? -30.117 -34.627 28.163 1.00 42.36 161 LEU B C 1
ATOM 5783 O O . LEU D 4 167 ? -31.008 -34.688 29.005 1.00 42.72 161 LEU B O 1
ATOM 5788 N N . GLU D 4 168 ? -29.354 -35.666 27.826 1.00 64.01 162 GLU B N 1
ATOM 5789 C CA . GLU D 4 168 ? -29.495 -36.985 28.441 1.00 67.24 162 GLU B CA 1
ATOM 5790 C C . GLU D 4 168 ? -28.619 -37.086 29.657 1.00 70.96 162 GLU B C 1
ATOM 5791 O O . GLU D 4 168 ? -27.394 -37.026 29.528 1.00 72.98 162 GLU B O 1
ATOM 5797 N N . THR D 4 169 ? -29.226 -37.269 30.829 1.00 77.25 163 THR B N 1
ATOM 5798 C CA . THR D 4 169 ? -28.453 -37.332 32.073 1.00 81.65 163 THR B CA 1
ATOM 5799 C C . THR D 4 169 ? -28.907 -38.349 33.109 1.00 84.69 163 THR B C 1
ATOM 5800 O O . THR D 4 169 ? -30.048 -38.801 33.107 1.00 83.89 163 THR B O 1
ATOM 5804 N N . VAL D 4 170 ? -27.983 -38.676 34.007 1.00 87.53 164 VAL B N 1
ATOM 5805 C CA . VAL D 4 170 ? -28.250 -39.543 35.152 1.00 92.25 164 VAL B CA 1
ATOM 5806 C C . VAL D 4 170 ? -28.407 -38.697 36.423 1.00 94.06 164 VAL B C 1
ATOM 5807 O O . VAL D 4 170 ? -27.441 -38.504 37.171 1.00 95.75 164 VAL B O 1
ATOM 5811 N N . PRO D 4 171 ? -29.634 -38.201 36.678 1.00 106.51 165 PRO B N 1
ATOM 5812 C CA . PRO D 4 171 ? -29.835 -37.202 37.729 1.00 107.10 165 PRO B CA 1
ATOM 5813 C C . PRO D 4 171 ? -29.509 -37.744 39.118 1.00 111.02 165 PRO B C 1
ATOM 5814 O O . PRO D 4 171 ? -30.061 -38.752 39.565 1.00 113.35 165 PRO B O 1
ATOM 5818 N N . ARG D 4 172 ? -28.578 -37.067 39.776 1.00 96.31 166 ARG B N 1
ATOM 5819 C CA . ARG D 4 172 ? -28.239 -37.339 41.162 1.00 100.06 166 ARG B CA 1
ATOM 5820 C C . ARG D 4 172 ? -28.455 -36.063 41.965 1.00 99.54 166 ARG B C 1
ATOM 5821 O O . ARG D 4 172 ? -28.282 -34.957 41.449 1.00 98.11 166 ARG B O 1
ATOM 5829 N N . SER D 4 173 ? -28.850 -36.213 43.222 1.00 107.40 167 SER B N 1
ATOM 5830 C CA . SER D 4 173 ? -29.202 -35.058 44.034 1.00 106.30 167 SER B CA 1
ATOM 5831 C C . SER D 4 173 ? -27.978 -34.242 44.449 1.00 107.00 167 SER B C 1
ATOM 5832 O O . SER D 4 173 ? -26.892 -34.787 44.680 1.00 108.60 167 SER B O 1
ATOM 5835 N N . GLY D 4 174 ? -28.171 -32.927 44.526 1.00 93.02 168 GLY B N 1
ATOM 5836 C CA . GLY D 4 174 ? -27.084 -32.001 44.779 1.00 92.58 168 GLY B CA 1
ATOM 5837 C C . GLY D 4 174 ? -26.485 -31.475 43.487 1.00 89.83 168 GLY B C 1
ATOM 5838 O O . GLY D 4 174 ? -25.489 -30.747 43.503 1.00 89.65 168 GLY B O 1
ATOM 5839 N N . GLU D 4 175 ? -27.095 -31.855 42.366 1.00 81.31 169 GLU B N 1
ATOM 5840 C CA . GLU D 4 175 ? -26.629 -31.460 41.043 1.00 77.63 169 GLU B CA 1
ATOM 5841 C C . GLU D 4 175 ? -27.438 -30.287 40.491 1.00 74.07 169 GLU B C 1
ATOM 5842 O O . GLU D 4 175 ? -28.670 -30.321 40.493 1.00 72.12 169 GLU B O 1
ATOM 5848 N N . VAL D 4 176 ? -26.743 -29.254 40.017 1.00 56.22 170 VAL B N 1
ATOM 5849 C CA . VAL D 4 176 ? -27.407 -28.128 39.363 1.00 53.55 170 VAL B CA 1
ATOM 5850 C C . VAL D 4 176 ? -27.162 -28.076 37.822 1.00 51.29 170 VAL B C 1
ATOM 5851 O O . VAL D 4 176 ? -26.065 -27.708 37.350 1.00 51.31 170 VAL B O 1
ATOM 5855 N N . TYR D 4 177 ? -28.189 -28.454 37.054 1.00 61.86 171 TYR B N 1
ATOM 5856 C CA . TYR D 4 177 ? -28.161 -28.294 35.604 1.00 58.92 171 TYR B CA 1
ATOM 5857 C C . TYR D 4 177 ? -28.612 -26.912 35.191 1.00 56.76 171 TYR B C 1
ATOM 5858 O O . TYR D 4 177 ? -29.741 -26.506 35.462 1.00 55.58 171 TYR B O 1
ATOM 5867 N N . THR D 4 178 ? -27.724 -26.183 34.530 1.00 54.05 172 THR B N 1
ATOM 5868 C CA . THR D 4 178 ? -28.101 -24.904 33.966 1.00 51.74 172 THR B CA 1
ATOM 5869 C C . THR D 4 178 ? -28.124 -25.013 32.451 1.00 49.75 172 THR B C 1
ATOM 5870 O O . THR D 4 178 ? -27.343 -25.758 31.869 1.00 49.51 172 THR B O 1
ATOM 5874 N N . CYS D 4 179 ? -29.068 -24.309 31.839 1.00 46.32 173 CYS B N 1
ATOM 5875 C CA . CYS D 4 179 ? -29.120 -24.128 30.410 1.00 43.82 173 CYS B CA 1
ATOM 5876 C C . CYS D 4 179 ? -28.767 -22.669 30.159 1.00 43.63 173 CYS B C 1
ATOM 5877 O O . CYS D 4 179 ? -29.432 -21.771 30.676 1.00 43.52 173 CYS B O 1
ATOM 5880 N N . GLN D 4 180 ? -27.712 -22.430 29.387 1.00 46.61 174 GLN B N 1
ATOM 5881 C CA . GLN D 4 180 ? -27.276 -21.068 29.133 1.00 46.71 174 GLN B CA 1
ATOM 5882 C C . GLN D 4 180 ? -27.523 -20.632 27.678 1.00 45.09 174 GLN B C 1
ATOM 5883 O O . GLN D 4 180 ? -27.125 -21.315 26.712 1.00 44.78 174 GLN B O 1
ATOM 5889 N N . VAL D 4 181 ? -28.181 -19.484 27.530 1.00 35.07 175 VAL B N 1
ATOM 5890 C CA . VAL D 4 181 ? -28.619 -19.020 26.216 1.00 33.73 175 VAL B CA 1
ATOM 5891 C C . VAL D 4 181 ? -28.025 -17.650 25.875 1.00 34.17 175 VAL B C 1
ATOM 5892 O O . VAL D 4 181 ? -28.082 -16.721 26.682 1.00 34.91 175 VAL B O 1
ATOM 5896 N N . GLU D 4 182 ? -27.429 -17.543 24.691 1.00 54.94 176 GLU B N 1
ATOM 5897 C CA . GLU D 4 182 ? -26.946 -16.267 24.208 1.00 56.13 176 GLU B CA 1
ATOM 5898 C C . GLU D 4 182 ? -27.711 -15.967 22.948 1.00 55.26 176 GLU B C 1
ATOM 5899 O O . GLU D 4 182 ? -28.068 -16.882 22.207 1.00 54.17 176 GLU B O 1
ATOM 5905 N N . HIS D 4 183 ? -27.969 -14.687 22.708 1.00 47.40 177 HIS B N 1
ATOM 5906 C CA . HIS D 4 183 ? -28.829 -14.260 21.616 1.00 45.94 177 HIS B CA 1
ATOM 5907 C C . HIS D 4 183 ? -28.702 -12.752 21.504 1.00 46.22 177 HIS B C 1
ATOM 5908 O O . HIS D 4 183 ? -28.592 -12.069 22.529 1.00 48.49 177 HIS B O 1
ATOM 5915 N N . PRO D 4 184 ? -28.705 -12.218 20.266 1.00 42.46 178 PRO B N 1
ATOM 5916 C CA . PRO D 4 184 ? -28.387 -10.787 20.119 1.00 43.02 178 PRO B CA 1
ATOM 5917 C C . PRO D 4 184 ? -29.334 -9.807 20.835 1.00 44.48 178 PRO B C 1
ATOM 5918 O O . PRO D 4 184 ? -28.960 -8.636 20.949 1.00 45.96 178 PRO B O 1
ATOM 5922 N N . SER D 4 185 ? -30.481 -10.284 21.341 1.00 39.47 179 SER B N 1
ATOM 5923 C CA . SER D 4 185 ? -31.492 -9.447 22.013 1.00 40.17 179 SER B CA 1
ATOM 5924 C C . SER D 4 185 ? -31.178 -9.191 23.496 1.00 42.91 179 SER B C 1
ATOM 5925 O O . SER D 4 185 ? -31.920 -8.477 24.210 1.00 43.86 179 SER B O 1
ATOM 5928 N N . VAL D 4 186 ? -30.089 -9.799 23.955 1.00 37.81 180 VAL B N 1
ATOM 5929 C CA . VAL D 4 186 ? -29.645 -9.650 25.328 1.00 40.25 180 VAL B CA 1
ATOM 5930 C C . VAL D 4 186 ? -28.132 -9.448 25.370 1.00 41.57 180 VAL B C 1
ATOM 5931 O O . VAL D 4 186 ? -27.364 -10.095 24.640 1.00 39.99 180 VAL B O 1
ATOM 5935 N N . THR D 4 187 ? -27.714 -8.523 26.225 1.00 67.58 181 THR B N 1
ATOM 5936 C CA . THR D 4 187 ? -26.327 -8.070 26.267 1.00 69.09 181 THR B CA 1
ATOM 5937 C C . THR D 4 187 ? -25.412 -9.070 26.979 1.00 69.52 181 THR B C 1
ATOM 5938 O O . THR D 4 187 ? -24.236 -9.219 26.621 1.00 69.59 181 THR B O 1
ATOM 5942 N N . SER D 4 188 ? -25.982 -9.751 27.976 1.00 69.96 182 SER B N 1
ATOM 5943 C CA . SER D 4 188 ? -25.323 -10.817 28.737 1.00 69.94 182 SER B CA 1
ATOM 5944 C C . SER D 4 188 ? -26.200 -12.079 28.687 1.00 67.70 182 SER B C 1
ATOM 5945 O O . SER D 4 188 ? -27.404 -11.981 28.472 1.00 67.84 182 SER B O 1
ATOM 5948 N N . PRO D 4 189 ? -25.610 -13.268 28.907 1.00 44.64 183 PRO B N 1
ATOM 5949 C CA . PRO D 4 189 ? -26.356 -14.520 28.704 1.00 42.47 183 PRO B CA 1
ATOM 5950 C C . PRO D 4 189 ? -27.505 -14.809 29.676 1.00 41.19 183 PRO B C 1
ATOM 5951 O O . PRO D 4 189 ? -27.395 -14.605 30.878 1.00 42.36 183 PRO B O 1
ATOM 5955 N N . LEU D 4 190 ? -28.612 -15.293 29.126 1.00 45.74 184 LEU B N 1
ATOM 5956 C CA . LEU D 4 190 ? -29.695 -15.844 29.924 1.00 45.80 184 LEU B CA 1
ATOM 5957 C C . LEU D 4 190 ? -29.254 -17.216 30.410 1.00 46.19 184 LEU B C 1
ATOM 5958 O O . LEU D 4 190 ? -28.565 -17.943 29.684 1.00 46.13 184 LEU B O 1
ATOM 5963 N N . THR D 4 191 ? -29.632 -17.561 31.639 1.00 37.86 185 THR B N 1
ATOM 5964 C CA . THR D 4 191 ? -29.411 -18.892 32.195 1.00 38.52 185 THR B CA 1
ATOM 5965 C C . THR D 4 191 ? -30.634 -19.220 33.028 1.00 38.57 185 THR B C 1
ATOM 5966 O O . THR D 4 191 ? -31.219 -18.332 33.624 1.00 38.87 185 THR B O 1
ATOM 5970 N N . VAL D 4 192 ? -31.062 -20.475 33.044 1.00 38.40 186 VAL B N 1
ATOM 5971 C CA . VAL D 4 192 ? -32.007 -20.930 34.065 1.00 39.07 186 VAL B CA 1
ATOM 5972 C C . VAL D 4 192 ? -31.653 -22.348 34.540 1.00 40.67 186 VAL B C 1
ATOM 5973 O O . VAL D 4 192 ? -31.113 -23.163 33.778 1.00 39.88 186 VAL B O 1
ATOM 5977 N N . GLU D 4 193 ? -31.949 -22.633 35.807 1.00 51.71 187 GLU B N 1
ATOM 5978 C CA . GLU D 4 193 ? -31.499 -23.875 36.404 1.00 54.71 187 GLU B CA 1
ATOM 5979 C C . GLU D 4 193 ? -32.617 -24.851 36.645 1.00 53.81 187 GLU B C 1
ATOM 5980 O O . GLU D 4 193 ? -33.780 -24.480 36.678 1.00 52.30 187 GLU B O 1
ATOM 5986 N N . TRP D 4 194 ? -32.232 -26.111 36.796 1.00 48.49 188 TRP B N 1
ATOM 5987 C CA . TRP D 4 194 ? -33.109 -27.168 37.267 1.00 49.86 188 TRP B CA 1
ATOM 5988 C C . TRP D 4 194 ? -32.347 -27.916 38.334 1.00 54.18 188 TRP B C 1
ATOM 5989 O O . TRP D 4 194 ? -31.283 -28.488 38.058 1.00 55.29 188 TRP B O 1
ATOM 6000 N N . ARG D 4 195 ? -32.889 -27.924 39.548 1.00 83.68 189 ARG B N 1
ATOM 6001 C CA . ARG D 4 195 ? -32.189 -28.522 40.672 1.00 87.70 189 ARG B CA 1
ATOM 6002 C C . ARG D 4 195 ? -32.734 -29.902 41.018 1.00 89.13 189 ARG B C 1
ATOM 6003 O O . ARG D 4 195 ? -33.939 -30.139 40.986 1.00 88.15 189 ARG B O 1
ATOM 6011 N N . ALA D 4 196 ? -31.824 -30.809 41.354 1.00 104.15 190 ALA B N 1
ATOM 6012 C CA . ALA D 4 196 ? -32.174 -32.169 41.740 1.00 88.82 190 ALA B CA 1
ATOM 6013 C C . ALA D 4 196 ? -32.486 -32.273 43.240 1.00 90.05 190 ALA B C 1
ATOM 6014 O O . ALA D 4 196 ? -33.478 -32.886 43.653 1.00 91.14 190 ALA B O 1
ATOM 6016 N N . GLY E 5 1 ? -39.669 -1.296 -3.968 1.00 73.16 84 GLY E N 1
ATOM 6017 C CA . GLY E 5 1 ? -39.652 -1.269 -5.419 1.00 72.25 84 GLY E CA 1
ATOM 6018 C C . GLY E 5 1 ? -39.913 -2.643 -6.005 1.00 71.44 84 GLY E C 1
ATOM 6019 O O . GLY E 5 1 ? -39.206 -3.598 -5.718 1.00 72.37 84 GLY E O 1
ATOM 6020 N N . LYS E 5 2 ? -40.945 -2.742 -6.828 1.00 68.10 85 LYS E N 1
ATOM 6021 C CA . LYS E 5 2 ? -41.258 -3.979 -7.521 1.00 67.05 85 LYS E CA 1
ATOM 6022 C C . LYS E 5 2 ? -40.178 -4.267 -8.577 1.00 65.56 85 LYS E C 1
ATOM 6023 O O . LYS E 5 2 ? -39.414 -3.379 -8.940 1.00 65.46 85 LYS E O 1
ATOM 6029 N N . GLN E 5 3 ? -40.092 -5.503 -9.056 1.00 59.78 86 GLN E N 1
ATOM 6030 C CA . GLN E 5 3 ? -39.227 -5.806 -10.192 1.00 58.78 86 GLN E CA 1
ATOM 6031 C C . GLN E 5 3 ? -40.133 -6.421 -11.241 1.00 58.21 86 GLN E C 1
ATOM 6032 O O . GLN E 5 3 ? -40.960 -7.288 -10.918 1.00 58.12 86 GLN E O 1
ATOM 6038 N N . ASN E 5 4 ? -40.000 -5.954 -12.485 1.00 74.47 87 ASN E N 1
ATOM 6039 C CA . ASN E 5 4 ? -40.974 -6.253 -13.550 1.00 73.26 87 ASN E CA 1
ATOM 6040 C C . ASN E 5 4 ? -40.921 -7.652 -14.144 1.00 72.43 87 ASN E C 1
ATOM 6041 O O . ASN E 5 4 ? -39.859 -8.140 -14.520 1.00 72.58 87 ASN E O 1
ATOM 6046 N N . CYS E 5 5 ? -42.078 -8.289 -14.253 1.00 57.35 88 CYS E N 1
ATOM 6047 C CA . CYS E 5 5 ? -42.156 -9.563 -14.946 1.00 56.40 88 CYS E CA 1
ATOM 6048 C C . CYS E 5 5 ? -41.948 -9.359 -16.461 1.00 54.82 88 CYS E C 1
ATOM 6049 O O . CYS E 5 5 ? -42.528 -8.446 -17.062 1.00 54.81 88 CYS E O 1
ATOM 6052 N N . LEU E 5 6 ? -41.114 -10.199 -17.078 1.00 52.12 89 LEU E N 1
ATOM 6053 C CA . LEU E 5 6 ? -40.842 -10.115 -18.526 1.00 51.18 89 LEU E CA 1
ATOM 6054 C C . LEU E 5 6 ? -41.673 -11.072 -19.355 1.00 51.08 89 LEU E C 1
ATOM 6055 O O . LEU E 5 6 ? -41.985 -12.179 -18.918 1.00 50.95 89 LEU E O 1
ATOM 6060 N N . LYS E 5 7 ? -42.003 -10.662 -20.570 1.00 51.30 90 LYS E N 1
ATOM 6061 C CA . LYS E 5 7 ? -42.737 -11.549 -21.449 1.00 51.46 90 LYS E CA 1
ATOM 6062 C C . LYS E 5 7 ? -41.791 -12.550 -22.097 1.00 51.79 90 LYS E C 1
ATOM 6063 O O . LYS E 5 7 ? -40.656 -12.222 -22.456 1.00 52.01 90 LYS E O 1
ATOM 6069 N N . LEU E 5 8 ? -42.251 -13.784 -22.235 1.00 61.13 91 LEU E N 1
ATOM 6070 C CA . LEU E 5 8 ? -41.408 -14.816 -22.795 1.00 62.13 91 LEU E CA 1
ATOM 6071 C C . LEU E 5 8 ? -41.292 -14.638 -24.297 1.00 63.04 91 LEU E C 1
ATOM 6072 O O . LEU E 5 8 ? -41.981 -13.812 -24.888 1.00 62.37 91 LEU E O 1
ATOM 6077 N N . ALA E 5 9 ? -40.412 -15.421 -24.908 1.00 53.85 92 ALA E N 1
ATOM 6078 C CA . ALA E 5 9 ? -40.352 -15.544 -26.357 1.00 54.79 92 ALA E CA 1
ATOM 6079 C C . ALA E 5 9 ? -41.587 -16.287 -26.914 1.00 55.38 92 ALA E C 1
ATOM 6080 O O . ALA E 5 9 ? -42.214 -17.102 -26.224 1.00 55.27 92 ALA E O 1
ATOM 6082 N N . THR E 5 10 ? -41.938 -16.015 -28.169 1.00 106.01 93 THR E N 1
ATOM 6083 C CA . THR E 5 10 ? -43.163 -16.576 -28.739 1.00 70.37 93 THR E CA 1
ATOM 6084 C C . THR E 5 10 ? -42.955 -17.144 -30.137 1.00 70.73 93 THR E C 1
ATOM 6085 O O . THR E 5 10 ? -41.820 -17.330 -30.575 1.00 71.37 93 THR E O 1
#

Organism: Homo sapiens (NCBI:txid9606)

Sequence (759 aa):
DLQNHTFLHTVYCQDGSPSVGLSEAYDEDQLFFFDFSQNTRVPRLPEFADWAQEQGDAPAILFDKEFCEWMIQQIGPKLDGKIPVSRGFPIAEVFTLKPLEFGKPNTLVCFVSNLFPPMLTVNWQHHSVPVEGFGPTFVSAVDGLSFQAFSYLDFTPEPSDIFSCIVTHEIDRYTAIAYWVPRNALPSLFVAHVESTCLLDDAGTPKDFTYCISFNKDLLTCWDPEENKMAPSEFGVLNSLANVLSQHLNQKDTLMQRLRNGLQNC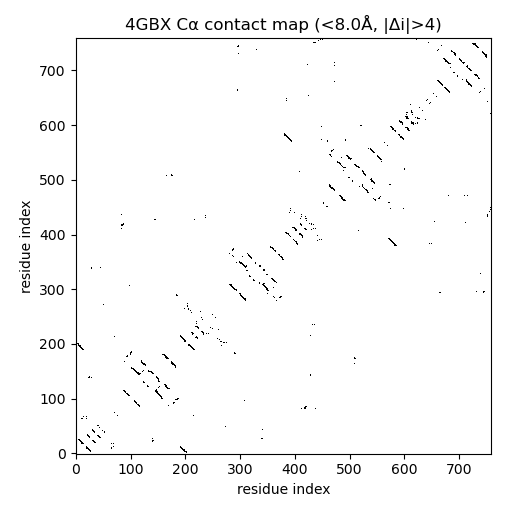ATHTQPFWGSLTDRTRPPSVQVAKTTPFNTREPVMLACYVWGFYPAEVTITWRKNGKLVMPHSSAHKTAQPNGDWTYQTLSHLALTPSYGDTYTCVVEHIGAPEPILRDWTPGLEEHVIIQAEFYLNPDQSGEFMFDFDGDEIFHVDMAKKETVWRLEEFGRFASFEAQGALANIACDKANLEIMTKRSNYTPITNVPPEVTVLTNSPVELREPNVLICFIDKFTPPVVNVTWLRNGKPVTTGVSETVFLPREDHLFRKFHYLPFLPSTEDVYDCRVEHWGLDEPLLKHWEFDAVLFQGPGDTRPRFLWQLKFECHFFNGTERVRLLERSIYNQEESVRFDSDVGEYRAVTELGRPDAEYWNSQKDLLEQRRAAVDTYCRHNYGVGESFTVQRRVEPKVTVYPSHNLLVCSVSGFYPGSIEVRWFRNGQEEKAGVVSTGLIQNGDWTFQTLVMLETVPRSGEVYTCQVEHPSVTSPLTVEWRAGKQNCLKLAT

Nearest PDB structures (foldseek):
  4i5b-assembly2_D  TM=9.714E-01  e=2.067E-30  Homo sapiens
  3s5l-assembly1_A  TM=9.722E-01  e=2.115E-29  Homo sapiens
  7nzf-assembly1_AAA  TM=9.752E-01  e=4.142E-29  Homo sapiens
  1i3r-assembly1_A  TM=9.604E-01  e=6.230E-27  Mus musculus
  4i0p-assembly2_G  TM=9.765E-01  e=2.840E-23  Homo sapiens

B-factor: mean 70.1, std 34.26, range [16.01, 196.87]

Foldseek 3Di:
DDDDKDWDWDWAAAPDPPGTKIFIPIPPHTQWIADPVVRFTFGDPPVGPPVGGPVPDPPVVVVSGVVNSVCNVVVVVVCVPVDDDDADDKEWEKDWPDAAAAQDKTKIKIKIPRQPPPDKDKFKDKVNHTDDAPDDKDWHADPPGGIMIMTMHIDGDDQPIKMKMWMQRPVVRDIDIYIDGDDPHDDDD/DDKDFDKDFDAPLVQFTPAIKTWIDDPPHTAWIADQVVLFGGTPDDDPPNVVSVVVRVVPVVCVVVSVVVNVTGVVRSVVQVPCSNVVSVDWAAWDWDKDWDDDDPDPFPTKIKIKTWFIPDQDKDKFKDKQRHGDGFDDPPDDGWDDPVPRMTIDITMHGDHADQVMKMKMWMDDPRDPDIDIDIDGPVD/DPKDKDWDKAADPPVRKIKTFIDIRQHTQWIAIPVVRDTGGPDPVSVVPSVVVPPPVVVVRVVNVVVVVVVCVVVVNDDDDWDAWDWDKDWPDDDDAQDKTKIKIKTDDTDDQDKDKFKDKPNHTDDPPKDWDGWTADPVGGTMIMIMDIDGADQVIKMWIWMDDPNDPHIDIDIGHDDD/DDDDDDDDPPDDKDKDWDWDWDADPHNPDIWIKIWIAIPHRTFWIDILVVQAIDTPDPVNVVVRVVQRVPPVNSVCVNCCSPVPRVVVCPPCVCCAVVDWDAWDWDKDFDCGKIKIKTWFTPDQPKDKWKDKQNHTDDPQWDKPDWADPVPRMIMIMIMHNDDDDAPIKMKMWMDDPNDPDIDIDIDHD/DDDDDDDDDD

Solvent-accessible surface area: 34924 Å² total; per-residue (Å²): 194,97,75,94,26,45,4,6,21,1,0,21,0,6,73,53,83,63,66,26,7,4,2,2,0,4,50,101,7,9,2,6,66,24,44,36,105,130,95,45,21,47,45,16,26,7,128,125,4,135,87,38,32,96,162,55,56,55,103,31,9,78,52,3,40,109,16,0,45,87,1,22,125,112,20,4,89,166,35,88,48,139,21,3,39,1,0,0,70,4,80,17,78,18,41,21,28,87,28,11,20,72,56,109,99,8,12,0,0,0,22,1,18,4,0,0,8,4,22,29,66,20,82,10,40,55,74,90,83,108,47,162,20,47,63,89,50,40,35,6,3,19,85,18,21,10,1,24,0,7,5,26,10,90,27,66,1,99,96,53,5,22,7,6,0,18,0,12,0,46,58,55,159,42,26,10,29,9,54,22,17,21,118,47,34,7,88,85,182,22,4,0,1,0,22,14,35,12,59,0,24,35,78,25,75,24,72,60,23,50,2,23,0,1,1,1,11,11,82,5,0,16,17,53,75,160,121,64,90,0,26,37,26,156,197,36,114,22,38,78,33,0,65,86,2,14,105,68,2,56,145,72,120,103,2,18,111,50,5,146,29,3,74,124,59,3,31,106,65,2,141,90,11,11,45,55,8,46,98,27,45,97,78,2,54,3,45,23,4,113,16,75,57,81,14,26,124,54,82,16,1,0,0,0,35,0,40,23,0,8,40,27,101,21,76,29,54,1,80,82,79,59,167,120,50,170,45,48,32,99,64,156,97,114,12,48,33,0,11,42,1,34,18,42,17,44,16,18,14,25,10,91,59,59,183,60,22,50,8,13,0,7,1,101,10,112,18,24,127,130,78,38,86,102,93,26,32,40,68,157,124,87,33,22,11,30,0,6,1,8,12,0,24,42,50,108,30,3,5,0,2,7,5,3,54,18,1,4,14,2,22,0,24,36,83,100,83,12,2,9,5,48,28,63,48,0,1,135,28,0,2,109,8,0,8,21,0,21,68,3,2,60,27,0,66,35,3,0,83,38,0,8,142,55,16,135,132,70,56,14,102,66,40,64,7,91,6,73,19,55,18,51,23,35,39,99,90,102,52,53,13,33,0,0,0,24,1,32,82,0,0,0,1,36,22,92,34,29,6,10,81,67,59,156,79,20,104,61,4,42,37,110,5,16,32,3,12,57,161,57,14,12,4,42,10,6,13,18,2,30,1,30,2,29,89,136,38,41,4,18,0,69,0,57,13,88,23,36,161,131,72,52,87,82,94,33,87,42,128,130,166,154,164,165,38,153,64,60,104,132,68,10,30,0,3,2,7,3,1,13,0,28,0,55,102,28,38,136,104,13,80,0,8,7,39,4,0,13,16,72,108,22,3,2,77,0,11,30,86,70,13,55,2,129,37,62,47,136,60,0,141,53,0,8,130,98,8,45,86,61,65,104,23,18,117,72,5,119,46,0,22,87,84,6,0,72,99,12,18,40,42,9,59,74,84,7,37,108,39,135,47,61,3,101,2,44,23,72,61,101,238,47,58,2,7,0,1,0,7,29,0,5,32,13,82,40,88,24,69,1,30,57,82,59,136,64,45,163,73,30,59,74,55,78,34,92,36,35,1,4,42,0,23,22,10,6,48,10,31,0,102,9,110,54,160,103,76,18,29,0,10,0,36,0,60,10,60,27,32,142,77,62,16,14,13,41,56,170,64,32,49,7,93,18,30,120,1,15,140

Secondary structure (DSSP, 8-state):
--EEEEEEEEEEETTTEEEEEEEETTEEEEEEETTT-EEEESSHHHHHHHHHHHTTHHHHHHHHHHHHHHHHHHTTSPPP--B--EEEEEESS---TTS-EEEEEEEEEEBSS--EEEEEETTEE--SS-EE---EE-TTS-EEEEEEEEE---SS--EEEEEE-TT-SS-EEEEE----/---SSSS-----EEEEEEEEEEEETTTTEEEEEEEEEETTEEEEEEETTT-SEEESSGGGHHHHHHHHH-HHHHHHHHHHIIIIIIHHHHHSHHHHTS--B--EEEEEE--EEEEEEEEEEBSS--EEEEEETTEEE-SSEEE---EE-SSS-EEEEEEEEE---TT-EEEEEEE-TT-SS-EEEEEE-/-PPP-EEEEEEEEESSSSSEEEEEEETTEEEEEEETTTTEEEE-SSTT-SS-S--TTHHHHHHHHHHHHHIIIIIHHHHBTTBPEE----EEEEEESS--BTTS-EEEEEEEEEE-S--EEEEEEETTEEE--EEEEEEEEETTTEEEEEEEEEE---TT--EEEEEEETTTTEEEEEEE---S-BPP-/-EEEEEEEEEE-TTS-EEEEEEEEEESS-EEE--BTTTTB-PBPS--SSHHHHHHHHHSSSS-HHHHHHHHHTHHHHHHHHHHHHHHHHH--B--EEEEEE----S-S-SEEEEEEEEEEBSS---EEEEETTEEE--S--S-PPPEE-SSS-EEEEEEEEE---TT--EEEEE--TT-SS-EEEEE-TT-/---PPPPPP-

GO terms:
  GO:0005764 lysosome (C, IDA)
  GO:0005886 plasma membrane (C, IDA)
  GO:0001916 positive regulation of T cell mediated cytotoxicity (P, IDA)
  GO:0002469 myeloid dendritic cell antigen processing and presentation (P, IDA)
  GO:0002491 antigen processing and presentation of endogenous peptide antigen via MHC class II (P, IDA)
  GO:0031902 late endosome membrane (C, IDA)
  GO:0001772 immunological synapse (C, IDA)
  GO:0005765 lysosomal membrane (C, IDA)
  GO:0043382 positive regulation of memory T cell differentiation (P, IDA)
  GO:0045622 regulation of T-helper cell differentiation (P, IDA)
  GO:0042605 peptide antigen binding (F, IDA)
  GO:0042608 T cell receptor binding (F, IDA)
  GO:2000516 positive regulation of CD4-positive, alpha-beta T cell activation (P, IDA)
  GO:0019886 antigen processing and presentation of exogenous peptide antigen via MHC class II (P, IDA)
  GO:0032831 positive regulation of CD4-positive, CD25-positive, alpha-beta regulatory T cell differentiation (P, IDA)
  GO:0120281 autolysosome membrane (C, EXP)
  GO:0031901 early endosome membrane (C, EXP)
  GO:0005789 endoplasmic reticulum membrane (C, EXP)
  GO:0005886 plasma membrane (C, EXP)
  GO:0005515 protein binding (F, IPI)

CATH classification: 3.10.320.10 (+1 more: 2.60.40.10)